Protein AF-0000000082945437 (afdb_homodimer)

Nearest PDB structures (foldseek):
  6x68-assembly1_C  TM=7.299E-01  e=4.171E-22  Trichoplusia ni
  6x68-assembly1_C  TM=7.297E-01  e=5.276E-23  Trichoplusia ni

Radius of gyration: 34.47 Å; Cα contacts (8 Å, |Δi|>4): 2064; chains: 2; bounding box: 92×103×80 Å

pLDDT: mean 73.3, std 26.73, range [16.78, 98.62]

Foldseek 3Di:
DDCPPPCPPVLVVCVVPDPQLFFLDDADPLQPVVQPPDDDPVLLVVQQPPCPVPPPPPPQPQFPDPPPPDDPDPDDDDDDPDPPPPPPDDDPDPCPDDDPPPPPCPVCPVPVLVPDFQDDDDDWDKDQDFDDFDPLLDFQDDQDWDPVLLPQAALQSLLCLLVPQVQLVLQQVQLQLQQCVVPVVDGDGDDSLRVLLLLLLLLVCLLQPDNHQQCLCPDPRHDPLNVLQDDSVSSVSCVSSGWRAHPVPADDPPDPPHDPCRGCVVVQVSSLVSLLSRGADLFKEKDKDFLADSADDSQWAACPVDSRGIGWIKIFIFWLLLQTNHIDTDDVCQQPPVLDDPSDDPPDSLQSVVVSRCVSPQFQRNREYEYEQSHDAPSSQVVCVSRNYWYKYWHDPVRRHPDPDDDQVVVCPDDAQDKGKMWTADPNFIKMWMWHGHVHIIIMITRRFTFPPWDWDWDQDPVVRHTDTHIHGPSSNVNSSINCNNVVNNVQCSSRASNHDHNDRVVSVVSVSSSSSLVNSVSSSQVSCVVVVHHDDDDSSRSSNLNSSLSSLADASCPPPPDDDPPPPQDADPPPDDDVPPPPANRLNSLQNPYQQDWDFHNDWDAAPQPPGRDTGRTAGPSRRGGHDPDPVGRRSCVRHHD/DDCPPPCPPVLVVCVVPPPQLFFLDDADPLQPVVQPPDDDPVLLVVQQPPCPVPPPPPPQPLPADPPPPDPPPPPDDDDDPDDDPPDPDDPPDDCPDDDPPPPPCPVCPVPVCPPDFQDDDDDWDKDQDFDDFDPLLDFQDDQDWDPVLLPQAALQSLLCLLVPQVQLVLQQVQLQLQQCVVPVVDGDGDDSLRVLLLLLLLLVCLLQPDNHQQCLCPDPRHDPLNVLQDDSVSSVSCVSSGWRAHPVPADDPPDPPHDPCRGCVVVQVSSLVSLLSRGADLFKEKDKDFLADSADDSQWAACPVDSRGIGWIKIFIFWLLLQTNHIDTDDVCQQPPVLDDPSDDPPDSLQSVVVSRCVSPQFQRSREYEYEQSHDAPSSQVVCVSRNYKYKYWHDPVRNHPDPDDDQVVVCPDDAQDKGKMWTADPNFIKMWMWHGHVHIIIMITRRFTQPPWDWDWDQDPVVRHTDTHIHGPSSNVNSSINCNNVVNNVQCSSRQSNHDHNNRVVSVVSVSSSSSLVNSVSSSQVSCVVVVHHDDDDSSRSSNLNSSLSSLADASCPPPPDDDPPPPQDADPPDDDDPPPQPANRLNNLQNPYQQDWDFANDWDAAPQPPGRDTGRTAGPSRRGDHDPDPVGRRSCVRHHD

Structure (mmCIF, N/CA/C/O backbone):
data_AF-0000000082945437-model_v1
#
loop_
_entity.id
_entity.type
_entity.pdbx_description
1 polymer 'PiggyBac transposable element-derived protein domain-containing protein'
#
loop_
_atom_site.group_PDB
_atom_site.id
_atom_site.type_symbol
_atom_site.label_atom_id
_atom_site.label_alt_id
_atom_site.label_comp_id
_atom_site.label_asym_id
_atom_site.label_entity_id
_atom_site.label_seq_id
_atom_site.pdbx_PDB_ins_code
_atom_site.Cartn_x
_atom_site.Cartn_y
_atom_site.Cartn_z
_atom_site.occupancy
_atom_site.B_iso_or_equiv
_atom_site.auth_seq_id
_atom_site.auth_comp_id
_atom_site.auth_asym_id
_atom_site.auth_atom_id
_atom_site.pdbx_PDB_model_num
ATOM 1 N N . MET A 1 1 ? -3.572 21.266 -30.578 1 18.2 1 MET A N 1
ATOM 2 C CA . MET A 1 1 ? -4.895 20.953 -30.031 1 18.2 1 MET A CA 1
ATOM 3 C C . MET A 1 1 ? -4.828 19.766 -29.078 1 18.2 1 MET A C 1
ATOM 5 O O . MET A 1 1 ? -5.105 18.641 -29.484 1 18.2 1 MET A O 1
ATOM 9 N N . SER A 1 2 ? -3.854 19.719 -28.25 1 19.28 2 SER A N 1
ATOM 10 C CA . SER A 1 2 ? -3.088 18.594 -27.719 1 19.28 2 SER A CA 1
ATOM 11 C C . SER A 1 2 ? -3.893 17.828 -26.672 1 19.28 2 SER A C 1
ATOM 13 O O . SER A 1 2 ? -4.531 18.422 -25.797 1 19.28 2 SER A O 1
ATOM 15 N N . ASN A 1 3 ? -4.363 16.578 -26.984 1 20.12 3 ASN A N 1
ATOM 16 C CA . ASN A 1 3 ? -5.316 15.555 -26.594 1 20.12 3 ASN A CA 1
ATOM 17 C C . ASN A 1 3 ? -5.035 15.047 -25.172 1 20.12 3 ASN A C 1
ATOM 19 O O . ASN A 1 3 ? -4.273 14.102 -24.984 1 20.12 3 ASN A O 1
ATOM 23 N N . HIS A 1 4 ? -4.801 15.984 -24.266 1 25.34 4 HIS A N 1
ATOM 24 C CA . HIS A 1 4 ? -4.508 15.641 -22.875 1 25.34 4 HIS A CA 1
ATOM 25 C C . HIS A 1 4 ? -5.617 14.773 -22.281 1 25.34 4 HIS A C 1
ATOM 27 O O . HIS A 1 4 ? -6.699 15.273 -21.969 1 25.34 4 HIS A O 1
ATOM 33 N N . LYS A 1 5 ? -5.645 13.555 -22.734 1 27.88 5 LYS A N 1
ATOM 34 C CA . LYS A 1 5 ? -6.562 12.477 -22.375 1 27.88 5 LYS A CA 1
ATOM 35 C C . LYS A 1 5 ? -6.77 12.422 -20.859 1 27.88 5 LYS A C 1
ATOM 37 O O . LYS A 1 5 ? -5.805 12.281 -20.094 1 27.88 5 LYS A O 1
ATOM 42 N N . GLY A 1 6 ? -7.77 13.148 -20.406 1 27.8 6 GLY A N 1
ATOM 43 C CA . GLY A 1 6 ? -8.305 13.422 -19.094 1 27.8 6 GLY A CA 1
ATOM 44 C C . GLY A 1 6 ? -8.445 12.172 -18.234 1 27.8 6 GLY A C 1
ATOM 45 O O . GLY A 1 6 ? -9.102 11.211 -18.641 1 27.8 6 GLY A O 1
ATOM 46 N N . LEU A 1 7 ? -7.43 11.734 -17.594 1 29.73 7 LEU A N 1
ATOM 47 C CA . LEU A 1 7 ? -7.598 10.648 -16.625 1 29.73 7 LEU A CA 1
ATOM 48 C C . LEU A 1 7 ? -8.93 10.781 -15.891 1 29.73 7 LEU A C 1
ATOM 50 O O . LEU A 1 7 ? -9.375 11.891 -15.602 1 29.73 7 LEU A O 1
ATOM 54 N N . SER A 1 8 ? -9.742 9.883 -16.109 1 28.16 8 SER A N 1
ATOM 55 C CA . SER A 1 8 ? -11.055 9.906 -15.477 1 28.16 8 SER A CA 1
ATOM 56 C C . SER A 1 8 ? -10.953 10.32 -14.016 1 28.16 8 SER A C 1
ATOM 58 O O . SER A 1 8 ? -9.898 10.172 -13.391 1 28.16 8 SER A O 1
ATOM 60 N N . GLU A 1 9 ? -11.789 11.164 -13.539 1 29.2 9 GLU A N 1
ATOM 61 C CA . GLU A 1 9 ? -11.859 11.75 -12.203 1 29.2 9 GLU A CA 1
ATOM 62 C C . GLU A 1 9 ? -11.586 10.703 -11.133 1 29.2 9 GLU A C 1
ATOM 64 O O . GLU A 1 9 ? -10.891 10.969 -10.156 1 29.2 9 GLU A O 1
ATOM 69 N N . GLN A 1 10 ? -12.188 9.539 -11.297 1 30.16 10 GLN A N 1
ATOM 70 C CA . GLN A 1 10 ? -12 8.422 -10.383 1 30.16 10 GLN A CA 1
ATOM 71 C C . GLN A 1 10 ? -10.547 7.949 -10.383 1 30.16 10 GLN A C 1
ATOM 73 O O . GLN A 1 10 ? -9.992 7.648 -9.32 1 30.16 10 GLN A O 1
ATOM 78 N N . GLU A 1 11 ? -10.039 7.832 -11.508 1 32.06 11 GLU A N 1
ATOM 79 C CA . GLU A 1 11 ? -8.641 7.438 -11.648 1 32.06 11 GLU A CA 1
ATOM 80 C C . GLU A 1 11 ? -7.707 8.484 -11.047 1 32.06 11 GLU A C 1
ATOM 82 O O . GLU A 1 11 ? -6.68 8.141 -10.461 1 32.06 11 GLU A O 1
ATOM 87 N N . MET A 1 12 ? -8.102 9.719 -11.234 1 32.12 12 MET A N 1
ATOM 88 C CA . MET A 1 12 ? -7.273 10.789 -10.68 1 32.12 12 MET A CA 1
ATOM 89 C C . MET A 1 12 ? -7.289 10.758 -9.156 1 32.12 12 MET A C 1
ATOM 91 O O . MET A 1 12 ? -6.254 10.945 -8.516 1 32.12 12 MET A O 1
ATOM 95 N N . LEU A 1 13 ? -8.508 10.641 -8.555 1 32.06 13 LEU A N 1
ATOM 96 C CA . LEU A 1 13 ? -8.641 10.594 -7.102 1 32.06 13 LEU A CA 1
ATOM 97 C C . LEU A 1 13 ? -7.906 9.383 -6.535 1 32.06 13 LEU A C 1
ATOM 99 O O . LEU A 1 13 ? -7.207 9.492 -5.527 1 32.06 13 LEU A O 1
ATOM 103 N N . TYR A 1 14 ? -8.211 8.234 -7.086 1 34.09 14 TYR A N 1
ATOM 104 C CA . TYR A 1 14 ? -7.531 7.023 -6.641 1 34.09 14 TYR A CA 1
ATOM 105 C C . TYR A 1 14 ? -6.027 7.125 -6.863 1 34.09 14 TYR A C 1
ATOM 107 O O . TYR A 1 14 ? -5.234 6.648 -6.043 1 34.09 14 TYR A O 1
ATOM 115 N N . ALA A 1 15 ? -5.609 7.703 -7.922 1 35.56 15 ALA A N 1
ATOM 116 C CA . ALA A 1 15 ? -4.195 7.871 -8.234 1 35.56 15 ALA A CA 1
ATOM 117 C C . ALA A 1 15 ? -3.494 8.711 -7.172 1 35.56 15 ALA A C 1
ATOM 119 O O . ALA A 1 15 ? -2.318 8.492 -6.871 1 35.56 15 ALA A O 1
ATOM 120 N N . LEU A 1 16 ? -4.199 9.734 -6.758 1 33.12 16 LEU A N 1
ATOM 121 C CA . LEU A 1 16 ? -3.549 10.625 -5.805 1 33.12 16 LEU A CA 1
ATOM 122 C C . LEU A 1 16 ? -3.287 9.914 -4.484 1 33.12 16 LEU A C 1
ATOM 124 O O . LEU A 1 16 ? -2.316 10.219 -3.789 1 33.12 16 LEU A O 1
ATOM 128 N N . PHE A 1 17 ? -4.281 9.148 -4.078 1 35.25 17 PHE A N 1
ATOM 129 C CA . PHE A 1 17 ? -4.207 8.664 -2.705 1 35.25 17 PHE A CA 1
ATOM 130 C C . PHE A 1 17 ? -3.41 7.367 -2.625 1 35.25 17 PHE A C 1
ATOM 132 O O . PHE A 1 17 ? -3.121 6.875 -1.532 1 35.25 17 PHE A O 1
ATOM 139 N N . GLU A 1 18 ? -3.33 6.688 -3.824 1 39.56 18 GLU A N 1
ATOM 140 C CA . GLU A 1 18 ? -2.689 5.379 -3.711 1 39.56 18 GLU A CA 1
ATOM 141 C C . GLU A 1 18 ? -1.193 5.52 -3.449 1 39.56 18 GLU A C 1
ATOM 143 O O . GLU A 1 18 ? -0.542 6.41 -3.998 1 39.56 18 GLU A O 1
ATOM 148 N N . ILE A 1 19 ? -0.88 5.039 -2.371 1 42.81 19 ILE A N 1
ATOM 149 C CA . ILE A 1 19 ? 0.553 4.855 -2.168 1 42.81 19 ILE A CA 1
ATOM 150 C C . ILE A 1 19 ? 1.207 4.406 -3.471 1 42.81 19 ILE A C 1
ATOM 152 O O . ILE A 1 19 ? 0.728 3.477 -4.125 1 42.81 19 ILE A O 1
ATOM 156 N N . PRO A 1 20 ? 1.979 5.277 -4.008 1 46.09 20 PRO A N 1
ATOM 157 C CA . PRO A 1 20 ? 2.607 4.895 -5.273 1 46.09 20 PRO A CA 1
ATOM 158 C C . PRO A 1 20 ? 3.123 3.457 -5.266 1 46.09 20 PRO A C 1
ATOM 160 O O . PRO A 1 20 ? 3.797 3.045 -4.32 1 46.09 20 PRO A O 1
ATOM 163 N N . VAL A 1 21 ? 2.486 2.584 -6.066 1 48.94 21 VAL A N 1
ATOM 164 C CA . VAL A 1 21 ? 2.893 1.197 -6.266 1 48.94 21 VAL A CA 1
ATOM 165 C C . VAL A 1 21 ? 4.254 1.151 -6.957 1 48.94 21 VAL A C 1
ATOM 167 O O . VAL A 1 21 ? 4.992 0.174 -6.82 1 48.94 21 VAL A O 1
ATOM 170 N N . ASP A 1 22 ? 4.586 2.359 -7.625 1 53.72 22 ASP A N 1
ATOM 171 C CA . ASP A 1 22 ? 5.797 2.312 -8.445 1 53.72 22 ASP A CA 1
ATOM 172 C C . ASP A 1 22 ? 6.746 3.453 -8.086 1 53.72 22 ASP A C 1
ATOM 174 O O . ASP A 1 22 ? 6.445 4.262 -7.203 1 53.72 22 ASP A O 1
ATOM 178 N N . SER A 1 23 ? 7.93 3.398 -8.609 1 57.47 23 SER A N 1
ATOM 179 C CA . SER A 1 23 ? 8.961 4.414 -8.438 1 57.47 23 SER A CA 1
ATOM 180 C C . SER A 1 23 ? 8.484 5.777 -8.93 1 57.47 23 SER A C 1
ATOM 182 O O . SER A 1 23 ? 7.512 5.867 -9.68 1 57.47 23 SER A O 1
ATOM 184 N N . ASP A 1 24 ? 8.992 6.832 -8.445 1 58.97 24 ASP A N 1
ATOM 185 C CA . ASP A 1 24 ? 8.617 8.211 -8.758 1 58.97 24 ASP A CA 1
ATOM 186 C C . ASP A 1 24 ? 9.086 8.594 -10.156 1 58.97 24 ASP A C 1
ATOM 188 O O . ASP A 1 24 ? 8.977 9.758 -10.547 1 58.97 24 ASP A O 1
ATOM 192 N N . ASP A 1 25 ? 9.5 7.656 -10.945 1 64.25 25 ASP A N 1
ATOM 193 C CA . ASP A 1 25 ? 10.016 7.961 -12.273 1 64.25 25 ASP A CA 1
ATOM 194 C C . ASP A 1 25 ? 8.906 8.43 -13.211 1 64.25 25 ASP A C 1
ATOM 196 O O . ASP A 1 25 ? 7.75 8.023 -13.055 1 64.25 25 ASP A O 1
ATOM 200 N N . GLU A 1 26 ? 9.25 9.453 -14.008 1 62 26 GLU A N 1
ATOM 201 C CA . GLU A 1 26 ? 8.336 9.812 -15.086 1 62 26 GLU A CA 1
ATOM 202 C C . GLU A 1 26 ? 8.375 8.789 -16.219 1 62 26 GLU A C 1
ATOM 204 O O . GLU A 1 26 ? 9.367 8.07 -16.375 1 62 26 GLU A O 1
ATOM 209 N N . PHE A 1 27 ? 7.285 8.594 -16.859 1 57.41 27 PHE A N 1
ATOM 210 C CA . PHE A 1 27 ? 7.25 7.648 -17.969 1 57.41 27 PHE A CA 1
ATOM 211 C C . PHE A 1 27 ? 8.156 8.109 -19.094 1 57.41 27 PHE A C 1
ATOM 213 O O . PHE A 1 27 ? 8.258 9.305 -19.375 1 57.41 27 PHE A O 1
ATOM 220 N N . ASP A 1 28 ? 9.016 7.258 -19.594 1 48.38 28 ASP A N 1
ATOM 221 C CA . ASP A 1 28 ? 9.883 7.527 -20.734 1 48.38 28 ASP A CA 1
ATOM 222 C C . ASP A 1 28 ? 9.062 7.797 -21.984 1 48.38 28 ASP A C 1
ATOM 224 O O . ASP A 1 28 ? 8.102 7.074 -22.281 1 48.38 28 ASP A O 1
ATOM 228 N N . GLU A 1 29 ? 9.047 8.992 -22.469 1 46.47 29 GLU A N 1
ATOM 229 C CA . GLU A 1 29 ? 8.367 9.375 -23.703 1 46.47 29 GLU A CA 1
ATOM 230 C C . GLU A 1 29 ? 8.492 8.281 -24.766 1 46.47 29 GLU A C 1
ATOM 232 O O . GLU A 1 29 ? 7.598 8.109 -25.594 1 46.47 29 GLU A O 1
ATOM 237 N N . ASN A 1 30 ? 9.57 7.68 -24.844 1 42.97 30 ASN A N 1
ATOM 238 C CA . ASN A 1 30 ? 9.781 6.691 -25.891 1 42.97 30 ASN A CA 1
ATOM 239 C C . ASN A 1 30 ? 8.898 5.465 -25.703 1 42.97 30 ASN A C 1
ATOM 241 O O . ASN A 1 30 ? 8.836 4.598 -26.578 1 42.97 30 ASN A O 1
ATOM 245 N N . ASP A 1 31 ? 8.359 5.395 -24.656 1 44.91 31 ASP A N 1
ATOM 246 C CA . ASP A 1 31 ? 7.496 4.246 -24.391 1 44.91 31 ASP A CA 1
ATOM 247 C C . ASP A 1 31 ? 6.121 4.426 -25.031 1 44.91 31 ASP A C 1
ATOM 249 O O . ASP A 1 31 ? 5.277 3.533 -24.953 1 44.91 31 ASP A O 1
ATOM 253 N N . PHE A 1 32 ? 5.758 5.539 -25.578 1 42.47 32 PHE A N 1
ATOM 254 C CA . PHE A 1 32 ? 4.453 5.914 -26.109 1 42.47 32 PHE A CA 1
ATOM 255 C C . PHE A 1 32 ? 4.117 5.09 -27.344 1 42.47 32 PHE A C 1
ATOM 257 O O . PHE A 1 32 ? 2.945 4.918 -27.688 1 42.47 32 PHE A O 1
ATOM 264 N N . ASP A 1 33 ? 5.004 4.828 -28.109 1 40.22 33 ASP A N 1
ATOM 265 C CA . ASP A 1 33 ? 4.672 4.32 -29.438 1 40.22 33 ASP A CA 1
ATOM 266 C C . ASP A 1 33 ? 3.781 3.082 -29.344 1 40.22 33 ASP A C 1
ATOM 268 O O . ASP A 1 33 ? 3.074 2.746 -30.297 1 40.22 33 ASP A O 1
ATOM 272 N N . GLU A 1 34 ? 3.895 2.375 -28.344 1 39.06 34 GLU A N 1
ATOM 273 C CA . GLU A 1 34 ? 3.17 1.112 -28.438 1 39.06 34 GLU A CA 1
ATOM 274 C C . GLU A 1 34 ? 1.749 1.245 -27.906 1 39.06 34 GLU A C 1
ATOM 276 O O . GLU A 1 34 ? 0.958 0.302 -27.984 1 39.06 34 GLU A O 1
ATOM 281 N N . LEU A 1 35 ? 1.416 2.297 -27.25 1 38.44 35 LEU A N 1
ATOM 282 C CA . LEU A 1 35 ? 0.095 2.459 -26.656 1 38.44 35 LEU A CA 1
ATOM 283 C C . LEU A 1 35 ? -0.956 2.732 -27.719 1 38.44 35 LEU A C 1
ATOM 285 O O . LEU A 1 35 ? -2.139 2.439 -27.531 1 38.44 35 LEU A O 1
ATOM 289 N N . ASN A 1 36 ? -0.61 3.451 -28.844 1 34.22 36 ASN A N 1
ATOM 290 C CA . ASN A 1 36 ? -1.593 3.967 -29.797 1 34.22 36 ASN A CA 1
ATOM 291 C C . ASN A 1 36 ? -2.354 2.836 -30.484 1 34.22 36 ASN A C 1
ATOM 293 O O . ASN A 1 36 ? -3.291 3.086 -31.234 1 34.22 36 ASN A O 1
ATOM 297 N N . GLU A 1 37 ? -1.746 1.807 -30.641 1 33.59 37 GLU A N 1
ATOM 298 C CA . GLU A 1 37 ? -2.439 0.925 -31.578 1 33.59 37 GLU A CA 1
ATOM 299 C C . GLU A 1 37 ? -3.758 0.428 -30.984 1 33.59 37 GLU A C 1
ATOM 301 O O . GLU A 1 37 ? -4.648 0.001 -31.734 1 33.59 37 GLU A O 1
ATOM 306 N N . PHE A 1 38 ? -3.877 0.092 -29.703 1 33.28 38 PHE A N 1
ATOM 307 C CA . PHE A 1 38 ? -5.07 -0.702 -29.438 1 33.28 38 PHE A CA 1
ATOM 308 C C . PHE A 1 38 ? -6.199 0.177 -28.922 1 33.28 38 PHE A C 1
ATOM 310 O O . PHE A 1 38 ? -7.359 0.001 -29.297 1 33.28 38 PHE A O 1
ATOM 317 N N . VAL A 1 39 ? -6.035 0.709 -27.609 1 32.97 39 VAL A N 1
ATOM 318 C CA . VAL A 1 39 ? -7.281 0.941 -26.875 1 32.97 39 VAL A CA 1
ATOM 319 C C . VAL A 1 39 ? -7.914 2.25 -27.344 1 32.97 39 VAL A C 1
ATOM 321 O O . VAL A 1 39 ? -7.305 3.316 -27.234 1 32.97 39 VAL A O 1
ATOM 324 N N . THR A 1 40 ? -8.648 2.242 -28.406 1 29.36 40 THR A N 1
ATOM 325 C CA . THR A 1 40 ? -9.586 3.355 -28.484 1 29.36 40 THR A CA 1
ATOM 326 C C . THR A 1 40 ? -10.219 3.639 -27.125 1 29.36 40 THR A C 1
ATOM 328 O O . THR A 1 40 ? -10.383 2.729 -26.312 1 29.36 40 THR A O 1
ATOM 331 N N . VAL A 1 41 ? -10.188 4.867 -26.594 1 31.45 41 VAL A N 1
ATOM 332 C CA . VAL A 1 41 ? -10.805 5.41 -25.391 1 31.45 41 VAL A CA 1
ATOM 333 C C . VAL A 1 41 ? -12.148 4.723 -25.141 1 31.45 41 VAL A C 1
ATOM 335 O O . VAL A 1 41 ? -12.594 4.609 -24 1 31.45 41 VAL A O 1
ATOM 338 N N . ASP A 1 42 ? -12.859 4.344 -26.141 1 30.08 42 ASP A N 1
ATOM 339 C CA . ASP A 1 42 ? -14.219 3.801 -26.094 1 30.08 42 ASP A CA 1
ATOM 340 C C . ASP A 1 42 ? -14.234 2.432 -25.422 1 30.08 42 ASP A C 1
ATOM 342 O O . ASP A 1 42 ? -15.203 2.074 -24.75 1 30.08 42 ASP A O 1
ATOM 346 N N . ASP A 1 43 ? -13.227 1.61 -25.688 1 28.72 43 ASP A N 1
ATOM 347 C CA . ASP A 1 43 ? -13.305 0.224 -25.234 1 28.72 43 ASP A CA 1
ATOM 348 C C . ASP A 1 43 ? -12.93 0.105 -23.766 1 28.72 43 ASP A C 1
ATOM 350 O O . ASP A 1 43 ? -13.18 -0.923 -23.141 1 28.72 43 ASP A O 1
ATOM 354 N N . MET A 1 44 ? -12.172 0.896 -23.25 1 29.69 44 MET A N 1
ATOM 355 C CA . MET A 1 44 ? -11.805 0.802 -21.828 1 29.69 44 MET A CA 1
ATOM 356 C C . MET A 1 44 ? -12.984 1.158 -20.938 1 29.69 44 MET A C 1
ATOM 358 O O . MET A 1 44 ? -13.008 0.789 -19.766 1 29.69 44 MET A O 1
ATOM 362 N N . ASP A 1 45 ? -13.891 2.027 -21.375 1 28.39 45 ASP A N 1
ATOM 363 C CA . ASP A 1 45 ? -15.047 2.459 -20.594 1 28.39 45 ASP A CA 1
ATOM 364 C C . ASP A 1 45 ? -16.031 1.307 -20.391 1 28.39 45 ASP A C 1
ATOM 366 O O . ASP A 1 45 ? -16.781 1.304 -19.422 1 28.39 45 ASP A O 1
ATOM 370 N N . GLY A 1 46 ? -16.203 0.414 -21.422 1 28.39 46 GLY A N 1
ATOM 371 C CA . GLY A 1 46 ? -17.125 -0.711 -21.281 1 28.39 46 GLY A CA 1
ATOM 372 C C . GLY A 1 46 ? -16.719 -1.66 -20.156 1 28.39 46 GLY A C 1
ATOM 373 O O . GLY A 1 46 ? -17.562 -2.398 -19.641 1 28.39 46 GLY A O 1
ATOM 374 N N . TYR A 1 47 ? -15.438 -1.944 -20.172 1 28.39 47 TYR A N 1
ATOM 375 C CA . TYR A 1 47 ? -14.984 -3.045 -19.328 1 28.39 47 TYR A CA 1
ATOM 376 C C . TYR A 1 47 ? -15.047 -2.658 -17.859 1 28.39 47 TYR A C 1
ATOM 378 O O . TYR A 1 47 ? -15.055 -3.527 -16.984 1 28.39 47 TYR A O 1
ATOM 386 N N . LEU A 1 48 ? -14.906 -1.436 -17.547 1 29.16 48 LEU A N 1
ATOM 387 C CA . LEU A 1 48 ? -15.016 -1.064 -16.141 1 29.16 48 LEU A CA 1
ATOM 388 C C . LEU A 1 48 ? -16.391 -1.422 -15.586 1 29.16 48 LEU A C 1
ATOM 390 O O . LEU A 1 48 ? -16.562 -1.509 -14.367 1 29.16 48 LEU A O 1
ATOM 394 N N . ASN A 1 49 ? -17.406 -1.353 -16.406 1 25.78 49 ASN A N 1
ATOM 395 C CA . ASN A 1 49 ? -18.781 -1.499 -15.969 1 25.78 49 ASN A CA 1
ATOM 396 C C . ASN A 1 49 ? -19.156 -2.963 -15.75 1 25.78 49 ASN A C 1
ATOM 398 O O . ASN A 1 49 ? -20.297 -3.281 -15.438 1 25.78 49 ASN A O 1
ATOM 402 N N . SER A 1 50 ? -18.453 -3.861 -16.516 1 25.03 50 SER A N 1
ATOM 403 C CA . SER A 1 50 ? -19.172 -5.133 -16.438 1 25.03 50 SER A CA 1
ATOM 404 C C . SER A 1 50 ? -19.203 -5.648 -15 1 25.03 50 SER A C 1
ATOM 406 O O . SER A 1 50 ? -20.25 -6.074 -14.508 1 25.03 50 SER A O 1
ATOM 408 N N . ASN A 1 51 ? -18.094 -6.352 -14.562 1 24.62 51 ASN A N 1
ATOM 409 C CA . ASN A 1 51 ? -18.312 -7.344 -13.516 1 24.62 51 ASN A CA 1
ATOM 410 C C . ASN A 1 51 ? -18.594 -6.688 -12.172 1 24.62 51 ASN A C 1
ATOM 412 O O . ASN A 1 51 ? -17.719 -6.062 -11.578 1 24.62 51 ASN A O 1
ATOM 416 N N . GLU A 1 52 ? -19.688 -6.066 -12.039 1 26.06 52 GLU A N 1
ATOM 417 C CA . GLU A 1 52 ? -20.344 -5.93 -10.734 1 26.06 52 GLU A CA 1
ATOM 418 C C . GLU A 1 52 ? -20.188 -7.207 -9.914 1 26.06 52 GLU A C 1
ATOM 420 O O . GLU A 1 52 ? -21.078 -8.062 -9.938 1 26.06 52 GLU A O 1
ATOM 425 N N . VAL A 1 53 ? -19.094 -7.996 -10.102 1 24.27 53 VAL A N 1
ATOM 426 C CA . VAL A 1 53 ? -19.109 -9.125 -9.18 1 24.27 53 VAL A CA 1
ATOM 427 C C . VAL A 1 53 ? -19.359 -8.633 -7.758 1 24.27 53 VAL A C 1
ATOM 429 O O . VAL A 1 53 ? -18.625 -7.777 -7.25 1 24.27 53 VAL A O 1
ATOM 432 N N . GLU A 1 54 ? -20.578 -8.586 -7.457 1 23.86 54 GLU A N 1
ATOM 433 C CA . GLU A 1 54 ? -20.969 -8.562 -6.051 1 23.86 54 GLU A CA 1
ATOM 434 C C . GLU A 1 54 ? -20.094 -9.477 -5.211 1 23.86 54 GLU A C 1
ATOM 436 O O . GLU A 1 54 ? -20.156 -10.703 -5.328 1 23.86 54 GLU A O 1
ATOM 441 N N . LEU A 1 55 ? -18.812 -9.289 -5.246 1 25.08 55 LEU A N 1
ATOM 442 C CA . LEU A 1 55 ? -18.078 -10.219 -4.395 1 25.08 55 LEU A CA 1
ATOM 443 C C . LEU A 1 55 ? -18.734 -10.336 -3.023 1 25.08 55 LEU A C 1
ATOM 445 O O . LEU A 1 55 ? -19.078 -9.32 -2.4 1 25.08 55 LEU A O 1
ATOM 449 N N . PRO A 1 56 ? -19.453 -11.438 -2.873 1 21.72 56 PRO A N 1
ATOM 450 C CA . PRO A 1 56 ? -19.922 -11.656 -1.505 1 21.72 56 PRO A CA 1
ATOM 451 C C . PRO A 1 56 ? -18.828 -11.422 -0.461 1 21.72 56 PRO A C 1
ATOM 453 O O . PRO A 1 56 ? -17.656 -11.703 -0.711 1 21.72 56 PRO A O 1
ATOM 456 N N . VAL A 1 57 ? -18.844 -10.328 0.155 1 23.19 57 VAL A N 1
ATOM 457 C CA . VAL A 1 57 ? -18.047 -10.078 1.35 1 23.19 57 VAL A CA 1
ATOM 458 C C . VAL A 1 57 ? -17.953 -11.352 2.18 1 23.19 57 VAL A C 1
ATOM 460 O O . VAL A 1 57 ? -18.938 -11.797 2.77 1 23.19 57 VAL A O 1
ATOM 463 N N . ILE A 1 58 ? -17.453 -12.453 1.551 1 21.23 58 ILE A N 1
ATOM 464 C CA . ILE A 1 58 ? -17.234 -13.594 2.432 1 21.23 58 ILE A CA 1
ATOM 465 C C . ILE A 1 58 ? -16.438 -13.156 3.664 1 21.23 58 ILE A C 1
ATOM 467 O O . ILE A 1 58 ? -15.352 -12.586 3.543 1 21.23 58 ILE A O 1
ATOM 471 N N . ASP A 1 59 ? -17.047 -12.891 4.668 1 22.86 59 ASP A N 1
ATOM 472 C CA . ASP A 1 59 ? -16.609 -12.836 6.059 1 22.86 59 ASP A CA 1
ATOM 473 C C . ASP A 1 59 ? -15.703 -14.023 6.391 1 22.86 59 ASP A C 1
ATOM 475 O O . ASP A 1 59 ? -16.188 -15.109 6.707 1 22.86 59 ASP A O 1
ATOM 479 N N . GLU A 1 60 ? -14.805 -14.477 5.488 1 22.38 60 GLU A N 1
ATOM 480 C CA . GLU A 1 60 ? -14.031 -15.703 5.672 1 22.38 60 GLU A CA 1
ATOM 481 C C . GLU A 1 60 ? -13.312 -15.703 7.016 1 22.38 60 GLU A C 1
ATOM 483 O O . GLU A 1 60 ? -12.461 -14.852 7.273 1 22.38 60 GLU A O 1
ATOM 488 N N . ASN A 1 61 ? -13.977 -16.156 8.016 1 22.72 61 ASN A N 1
ATOM 489 C CA . ASN A 1 61 ? -13.594 -16.656 9.344 1 22.72 61 ASN A CA 1
ATOM 490 C C . ASN A 1 61 ? -12.508 -17.719 9.258 1 22.72 61 ASN A C 1
ATOM 492 O O . ASN A 1 61 ? -12.797 -18.906 9.156 1 22.72 61 ASN A O 1
ATOM 496 N N . LEU A 1 62 ? -11.57 -17.688 8.367 1 21.81 62 LEU A N 1
ATOM 497 C CA . LEU A 1 62 ? -10.672 -18.844 8.305 1 21.81 62 LEU A CA 1
ATOM 498 C C . LEU A 1 62 ? -9.977 -19.047 9.648 1 21.81 62 LEU A C 1
ATOM 500 O O . LEU A 1 62 ? -9.383 -18.125 10.195 1 21.81 62 LEU A O 1
ATOM 504 N N . VAL A 1 63 ? -10.414 -20.062 10.359 1 20.66 63 VAL A N 1
ATOM 505 C CA . VAL A 1 63 ? -10.047 -20.734 11.602 1 20.66 63 VAL A CA 1
ATOM 506 C C . VAL A 1 63 ? -8.633 -21.297 11.484 1 20.66 63 VAL A C 1
ATOM 508 O O . VAL A 1 63 ? -8.367 -22.156 10.648 1 20.66 63 VAL A O 1
ATOM 511 N N . PHE A 1 64 ? -7.594 -20.531 11.492 1 22.7 64 PHE A N 1
ATOM 512 C CA . PHE A 1 64 ? -6.262 -21.141 11.461 1 22.7 64 PHE A CA 1
ATOM 513 C C . PHE A 1 64 ? -6.02 -21.984 12.711 1 22.7 64 PHE A C 1
ATOM 515 O O . PHE A 1 64 ? -6.277 -21.531 13.828 1 22.7 64 PHE A O 1
ATOM 522 N N . VAL A 1 65 ? -6.07 -23.391 12.578 1 19.36 65 VAL A N 1
ATOM 523 C CA . VAL A 1 65 ? -5.77 -24.5 13.469 1 19.36 65 VAL A CA 1
ATOM 524 C C . VAL A 1 65 ? -4.328 -24.406 13.953 1 19.36 65 VAL A C 1
ATOM 526 O O . VAL A 1 65 ? -3.402 -24.25 13.148 1 19.36 65 VAL A O 1
ATOM 529 N N . GLU A 1 66 ? -4.035 -24.156 15.172 1 20.84 66 GLU A N 1
ATOM 530 C CA . GLU A 1 66 ? -2.818 -24.188 15.984 1 20.84 66 GLU A CA 1
ATOM 531 C C . GLU A 1 66 ? -2.217 -25.594 16.016 1 20.84 66 GLU A C 1
ATOM 533 O O . GLU A 1 66 ? -2.816 -26.516 16.578 1 20.84 66 GLU A O 1
ATOM 538 N N . SER A 1 67 ? -1.661 -26.266 14.969 1 18.09 67 SER A N 1
ATOM 539 C CA . SER A 1 67 ? -1.042 -27.562 15.234 1 18.09 67 SER A CA 1
ATOM 540 C C . SER A 1 67 ? 0.047 -27.453 16.297 1 18.09 67 SER A C 1
ATOM 542 O O . SER A 1 67 ? 0.963 -26.625 16.172 1 18.09 67 SER A O 1
ATOM 544 N N . LEU A 1 68 ? -0.156 -27.812 17.547 1 19.78 68 LEU A N 1
ATOM 545 C CA . LEU A 1 68 ? 0.588 -28.016 18.781 1 19.78 68 LEU A CA 1
ATOM 546 C C . LEU A 1 68 ? 1.67 -29.078 18.578 1 19.78 68 LEU A C 1
ATOM 548 O O . LEU A 1 68 ? 1.424 -30.266 18.781 1 19.78 68 LEU A O 1
ATOM 552 N N . ASN A 1 69 ? 2.381 -29.375 17.453 1 17.39 69 ASN A N 1
ATOM 553 C CA . ASN A 1 69 ? 3.262 -30.547 17.469 1 17.39 69 ASN A CA 1
ATOM 554 C C . ASN A 1 69 ? 4.34 -30.422 18.547 1 17.39 69 ASN A C 1
ATOM 556 O O . ASN A 1 69 ? 5.074 -29.438 18.578 1 17.39 69 ASN A O 1
ATOM 560 N N . HIS A 1 70 ? 4.148 -31.078 19.688 1 18.25 70 HIS A N 1
ATOM 561 C CA . HIS A 1 70 ? 5.004 -31.438 20.812 1 18.25 70 HIS A CA 1
ATOM 562 C C . HIS A 1 70 ? 6.332 -32 20.344 1 18.25 70 HIS A C 1
ATOM 564 O O . HIS A 1 70 ? 6.434 -32.5 19.219 1 18.25 70 HIS A O 1
ATOM 570 N N . ASN A 1 71 ? 7.402 -31.938 21.203 1 19.19 71 ASN A N 1
ATOM 571 C CA . ASN A 1 71 ? 8.828 -32.188 21.359 1 19.19 71 ASN A CA 1
ATOM 572 C C . ASN A 1 71 ? 9.164 -33.656 21.219 1 19.19 71 ASN A C 1
ATOM 574 O O . ASN A 1 71 ? 10.242 -34.094 21.641 1 19.19 71 ASN A O 1
ATOM 578 N N . ASN A 1 72 ? 8.383 -34.594 20.562 1 17.73 72 ASN A N 1
ATOM 579 C CA . ASN A 1 72 ? 8.898 -35.938 20.906 1 17.73 72 ASN A CA 1
ATOM 580 C C . ASN A 1 72 ? 10.383 -36.062 20.578 1 17.73 72 ASN A C 1
ATOM 582 O O . ASN A 1 72 ? 10.867 -35.438 19.625 1 17.73 72 ASN A O 1
ATOM 586 N N . PRO A 1 73 ? 11.156 -36.812 21.359 1 19.62 73 PRO A N 1
ATOM 587 C CA . PRO A 1 73 ? 12.57 -37.156 21.5 1 19.62 73 PRO A CA 1
ATOM 588 C C . PRO A 1 73 ? 13.102 -37.938 20.281 1 19.62 73 PRO A C 1
ATOM 590 O O . PRO A 1 73 ? 12.453 -38.875 19.812 1 19.62 73 PRO A O 1
ATOM 593 N N . ILE A 1 74 ? 13.727 -37.312 19.344 1 18.67 74 ILE A N 1
ATOM 594 C CA . ILE A 1 74 ? 14.352 -37.969 18.203 1 18.67 74 ILE A CA 1
ATOM 595 C C . ILE A 1 74 ? 15.352 -39 18.688 1 18.67 74 ILE A C 1
ATOM 597 O O . ILE A 1 74 ? 16.422 -38.656 19.188 1 18.67 74 ILE A O 1
ATOM 601 N N . VAL A 1 75 ? 14.906 -40.031 19.281 1 17.28 75 VAL A N 1
ATOM 602 C CA . VAL A 1 75 ? 15.93 -41 19.672 1 17.28 75 VAL A CA 1
ATOM 603 C C . VAL A 1 75 ? 16.734 -41.438 18.453 1 17.28 75 VAL A C 1
ATOM 605 O O . VAL A 1 75 ? 17.953 -41.344 18.453 1 17.28 75 VAL A O 1
ATOM 608 N N . THR A 1 76 ? 16.516 -42.688 17.875 1 17.61 76 THR A N 1
ATOM 609 C CA . THR A 1 76 ? 17.406 -43.844 17.906 1 17.61 76 THR A CA 1
ATOM 610 C C . THR A 1 76 ? 18.281 -43.906 16.656 1 17.61 76 THR A C 1
ATOM 612 O O . THR A 1 76 ? 18 -43.219 15.672 1 17.61 76 THR A O 1
ATOM 615 N N . SER A 1 77 ? 18.953 -45.156 16.188 1 18.33 77 SER A N 1
ATOM 616 C CA . SER A 1 77 ? 20.234 -45.812 15.953 1 18.33 77 SER A CA 1
ATOM 617 C C . SER A 1 77 ? 20.453 -46.062 14.461 1 18.33 77 SER A C 1
ATOM 619 O O . SER A 1 77 ? 21.594 -46.188 14.008 1 18.33 77 SER A O 1
ATOM 621 N N . VAL A 1 78 ? 19.469 -46.156 13.492 1 18.41 78 VAL A N 1
ATOM 622 C CA . VAL A 1 78 ? 19.719 -47.344 12.703 1 18.41 78 VAL A CA 1
ATOM 623 C C . VAL A 1 78 ? 20.844 -47.094 11.703 1 18.41 78 VAL A C 1
ATOM 625 O O . VAL A 1 78 ? 20.969 -45.969 11.188 1 18.41 78 VAL A O 1
ATOM 628 N N . PRO A 1 79 ? 21.766 -48.031 11.234 1 19.88 79 PRO A N 1
ATOM 629 C CA . PRO A 1 79 ? 23.109 -48.219 10.664 1 19.88 79 PRO A CA 1
ATOM 630 C C . PRO A 1 79 ? 23.125 -48.125 9.141 1 19.88 79 PRO A C 1
ATOM 632 O O . PRO A 1 79 ? 24.188 -48.188 8.523 1 19.88 79 PRO A O 1
ATOM 635 N N . HIS A 1 80 ? 22.078 -47.688 8.375 1 17.5 80 HIS A N 1
ATOM 636 C CA . HIS A 1 80 ? 21.969 -48.406 7.102 1 17.5 80 HIS A CA 1
ATOM 637 C C . HIS A 1 80 ? 23.125 -48.062 6.176 1 17.5 80 HIS A C 1
ATOM 639 O O . HIS A 1 80 ? 23.594 -46.906 6.141 1 17.5 80 HIS A O 1
ATOM 645 N N . ASP A 1 81 ? 23.859 -49 5.402 1 19.23 81 ASP A N 1
ATOM 646 C CA . ASP A 1 81 ? 25.031 -49.406 4.629 1 19.23 81 ASP A CA 1
ATOM 647 C C . ASP A 1 81 ? 24.922 -48.938 3.184 1 19.23 81 ASP A C 1
ATOM 649 O O . ASP A 1 81 ? 25.781 -49.25 2.354 1 19.23 81 ASP A O 1
ATOM 653 N N . VAL A 1 82 ? 24.031 -48 2.715 1 18.09 82 VAL A N 1
ATOM 654 C CA . VAL A 1 82 ? 23.656 -48.156 1.312 1 18.09 82 VAL A CA 1
ATOM 655 C C . VAL A 1 82 ? 24.844 -47.75 0.419 1 18.09 82 VAL A C 1
ATOM 657 O O . VAL A 1 82 ? 25.453 -46.719 0.611 1 18.09 82 VAL A O 1
ATOM 660 N N . THR A 1 83 ? 25.375 -48.625 -0.496 1 18.75 83 THR A N 1
ATOM 661 C CA . THR A 1 83 ? 26.484 -48.875 -1.414 1 18.75 83 THR A CA 1
ATOM 662 C C . THR A 1 83 ? 26.297 -48.094 -2.715 1 18.75 83 THR A C 1
ATOM 664 O O . THR A 1 83 ? 27.062 -48.281 -3.658 1 18.75 83 THR A O 1
ATOM 667 N N . ASN A 1 84 ? 25.641 -46.938 -2.863 1 17.05 84 ASN A N 1
ATOM 668 C CA . ASN A 1 84 ? 25.188 -46.594 -4.207 1 17.05 84 ASN A CA 1
ATOM 669 C C . ASN A 1 84 ? 26.375 -46.312 -5.137 1 17.05 84 ASN A C 1
ATOM 671 O O . ASN A 1 84 ? 27.219 -45.469 -4.828 1 17.05 84 ASN A O 1
ATOM 675 N N . ASP A 1 85 ? 26.719 -47.156 -6.133 1 18.72 85 ASP A N 1
ATOM 676 C CA . ASP A 1 85 ? 27.672 -47.312 -7.215 1 18.72 85 ASP A CA 1
ATOM 677 C C . ASP A 1 85 ? 27.406 -46.344 -8.344 1 18.72 85 ASP A C 1
ATOM 679 O O . ASP A 1 85 ? 26.391 -46.469 -9.055 1 18.72 85 ASP A O 1
ATOM 683 N N . VAL A 1 86 ? 27.469 -45.031 -8.266 1 18.73 86 VAL A N 1
ATOM 684 C CA . VAL A 1 86 ? 27.031 -44.031 -9.242 1 18.73 86 VAL A CA 1
ATOM 685 C C . VAL A 1 86 ? 27.922 -44.125 -10.477 1 18.73 86 VAL A C 1
ATOM 687 O O . VAL A 1 86 ? 29.109 -43.812 -10.422 1 18.73 86 VAL A O 1
ATOM 690 N N . LEU A 1 87 ? 27.734 -45.125 -11.352 1 18.23 87 LEU A N 1
ATOM 691 C CA . LEU A 1 87 ? 28.469 -45.281 -12.602 1 18.23 87 LEU A CA 1
ATOM 692 C C . LEU A 1 87 ? 28.203 -44.125 -13.539 1 18.23 87 LEU A C 1
ATOM 694 O O . LEU A 1 87 ? 27.047 -43.812 -13.82 1 18.23 87 LEU A O 1
ATOM 698 N N . LEU A 1 88 ? 29.062 -43.125 -13.781 1 18.33 88 LEU A N 1
ATOM 699 C CA . LEU A 1 88 ? 29.188 -41.812 -14.398 1 18.33 88 LEU A CA 1
ATOM 700 C C . LEU A 1 88 ? 29.062 -41.906 -15.914 1 18.33 88 LEU A C 1
ATOM 702 O O . LEU A 1 88 ? 29.25 -40.906 -16.609 1 18.33 88 LEU A O 1
ATOM 706 N N . SER A 1 89 ? 28.578 -43 -16.578 1 17.02 89 SER A N 1
ATOM 707 C CA . SER A 1 89 ? 29.172 -43.125 -17.891 1 17.02 89 SER A CA 1
ATOM 708 C C . SER A 1 89 ? 28.578 -42.094 -18.875 1 17.02 89 SER A C 1
ATOM 710 O O . SER A 1 89 ? 29.188 -41.781 -19.891 1 17.02 89 SER A O 1
ATOM 712 N N . SER A 1 90 ? 27.266 -41.688 -18.859 1 17.89 90 SER A N 1
ATOM 713 C CA . SER A 1 90 ? 26.578 -41.75 -20.141 1 17.89 90 SER A CA 1
ATOM 714 C C . SER A 1 90 ? 27.016 -40.625 -21.062 1 17.89 90 SER A C 1
ATOM 716 O O . SER A 1 90 ? 27.297 -39.5 -20.609 1 17.89 90 SER A O 1
ATOM 718 N N . THR A 1 91 ? 27.406 -40.781 -22.438 1 18.73 91 THR A N 1
ATOM 719 C CA . THR A 1 91 ? 27.984 -40.219 -23.641 1 18.73 91 THR A CA 1
ATOM 720 C C . THR A 1 91 ? 27 -39.25 -24.328 1 18.73 91 THR A C 1
ATOM 722 O O . THR A 1 91 ? 25.969 -39.688 -24.828 1 18.73 91 THR A O 1
ATOM 725 N N . TYR A 1 92 ? 26.75 -38 -23.891 1 18.2 92 TYR A N 1
ATOM 726 C CA . TYR A 1 92 ? 25.75 -37.062 -24.391 1 18.2 92 TYR A CA 1
ATOM 727 C C . TYR A 1 92 ? 26.094 -36.625 -25.812 1 18.2 92 TYR A C 1
ATOM 729 O O . TYR A 1 92 ? 27.109 -35.938 -26.031 1 18.2 92 TYR A O 1
ATOM 737 N N . THR A 1 93 ? 25.844 -37.438 -26.844 1 18.38 93 THR A N 1
ATOM 738 C CA . THR A 1 93 ? 26.109 -37.094 -28.234 1 18.38 93 THR A CA 1
ATOM 739 C C . THR A 1 93 ? 25.312 -35.875 -28.656 1 18.38 93 THR A C 1
ATOM 741 O O . THR A 1 93 ? 24.109 -35.781 -28.359 1 18.38 93 THR A O 1
ATOM 744 N N . ASN A 1 94 ? 25.922 -34.719 -29.109 1 18.34 94 ASN A N 1
ATOM 745 C CA . ASN A 1 94 ? 25.719 -33.312 -29.406 1 18.34 94 ASN A CA 1
ATOM 746 C C . ASN A 1 94 ? 24.844 -33.125 -30.641 1 18.34 94 ASN A C 1
ATOM 748 O O . ASN A 1 94 ? 24.719 -32 -31.156 1 18.34 94 ASN A O 1
ATOM 752 N N . ASN A 1 95 ? 24.047 -34.062 -31.234 1 18.86 95 ASN A N 1
ATOM 753 C CA . ASN A 1 95 ? 23.734 -33.812 -32.625 1 18.86 95 ASN A CA 1
ATOM 754 C C . ASN A 1 95 ? 22.688 -32.719 -32.812 1 18.86 95 ASN A C 1
ATOM 756 O O . ASN A 1 95 ? 21.531 -32.906 -32.438 1 18.86 95 ASN A O 1
ATOM 760 N N . PHE A 1 96 ? 22.953 -31.391 -32.688 1 19.47 96 PHE A N 1
ATOM 761 C CA . PHE A 1 96 ? 22.031 -30.281 -32.812 1 19.47 96 PHE A CA 1
ATOM 762 C C . PHE A 1 96 ? 21.516 -30.156 -34.25 1 19.47 96 PHE A C 1
ATOM 764 O O . PHE A 1 96 ? 22.078 -29.438 -35.062 1 19.47 96 PHE A O 1
ATOM 771 N N . SER A 1 97 ? 21.203 -31.234 -35 1 18.73 97 SER A N 1
ATOM 772 C CA . SER A 1 97 ? 20.875 -31.047 -36.406 1 18.73 97 SER A CA 1
ATOM 773 C C . SER A 1 97 ? 19.797 -30 -36.594 1 18.73 97 SER A C 1
ATOM 775 O O . SER A 1 97 ? 19.031 -29.719 -35.656 1 18.73 97 SER A O 1
ATOM 777 N N . GLU A 1 98 ? 19.703 -29.281 -37.906 1 20.72 98 GLU A N 1
ATOM 778 C CA . GLU A 1 98 ? 19.312 -28.094 -38.688 1 20.72 98 GLU A CA 1
ATOM 779 C C . GLU A 1 98 ? 17.797 -28 -38.812 1 20.72 98 GLU A C 1
ATOM 781 O O . GLU A 1 98 ? 17.266 -26.938 -39.156 1 20.72 98 GLU A O 1
ATOM 786 N N . ASN A 1 99 ? 17.047 -29.094 -38.906 1 19.66 99 ASN A N 1
ATOM 787 C CA . ASN A 1 99 ? 15.844 -29.031 -39.719 1 19.66 99 ASN A CA 1
ATOM 788 C C . ASN A 1 99 ? 14.797 -28.094 -39.094 1 19.66 99 ASN A C 1
ATOM 790 O O . ASN A 1 99 ? 14.383 -28.281 -37.969 1 19.66 99 ASN A O 1
ATOM 794 N N . THR A 1 100 ? 14.711 -26.828 -39.562 1 22.27 100 THR A N 1
ATOM 795 C CA . THR A 1 100 ? 13.898 -25.641 -39.281 1 22.27 100 THR A CA 1
ATOM 796 C C . THR A 1 100 ? 12.414 -25.969 -39.438 1 22.27 100 THR A C 1
ATOM 79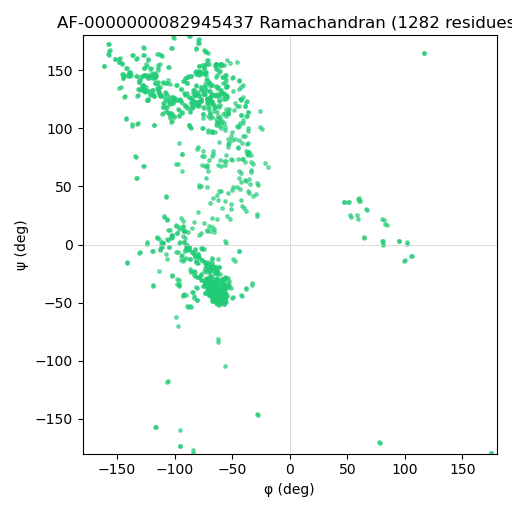8 O O . THR A 1 100 ? 11.562 -25.078 -39.406 1 22.27 100 THR A O 1
ATOM 801 N N . THR A 1 101 ? 12.055 -27.203 -39.719 1 22.08 101 THR A N 1
ATOM 802 C CA . THR A 1 101 ? 10.641 -27.281 -40.062 1 22.08 101 THR A CA 1
ATOM 803 C C . THR A 1 101 ? 9.781 -26.688 -38.938 1 22.08 101 THR A C 1
ATOM 805 O O . THR A 1 101 ? 10.055 -26.922 -37.75 1 22.08 101 THR A O 1
ATOM 808 N N . GLN A 1 102 ? 9.172 -25.531 -39.25 1 24.09 102 GLN A N 1
ATOM 809 C CA . GLN A 1 102 ? 8.25 -24.781 -38.438 1 24.09 102 GLN A CA 1
ATOM 810 C C . GLN A 1 102 ? 7.242 -25.703 -37.75 1 24.09 102 GLN A C 1
ATOM 812 O O . GLN A 1 102 ? 6.418 -26.328 -38.406 1 24.09 102 GLN A O 1
ATOM 817 N N . PRO A 1 103 ? 7.688 -26.625 -36.906 1 24.12 103 PRO A N 1
ATOM 818 C CA . PRO A 1 103 ? 6.66 -27.578 -36.5 1 24.12 103 PRO A CA 1
ATOM 819 C C . PRO A 1 103 ? 5.402 -26.906 -35.938 1 24.12 103 PRO A C 1
ATOM 821 O O . PRO A 1 103 ? 5.496 -26 -35.125 1 24.12 103 PRO A O 1
ATOM 824 N N . THR A 1 104 ? 4.449 -26.531 -36.844 1 25.95 104 THR A N 1
ATOM 825 C CA . THR A 1 104 ? 3.08 -26.328 -36.406 1 25.95 104 THR A CA 1
ATOM 826 C C . THR A 1 104 ? 2.727 -27.297 -35.281 1 25.95 104 THR A C 1
ATOM 828 O O . THR A 1 104 ? 2.748 -28.516 -35.469 1 25.95 104 THR A O 1
ATOM 831 N N . VAL A 1 105 ? 3.281 -27.062 -34.188 1 26.86 105 VAL A N 1
ATOM 832 C CA . VAL A 1 105 ? 3.016 -27.922 -33.062 1 26.86 105 VAL A CA 1
ATOM 833 C C . VAL A 1 105 ? 1.519 -28.203 -32.938 1 26.86 105 VAL A C 1
ATOM 835 O O . VAL A 1 105 ? 0.736 -27.312 -32.594 1 26.86 105 VAL A O 1
ATOM 838 N N . SER A 1 106 ? 0.933 -28.609 -34.125 1 28.06 106 SER A N 1
ATOM 839 C CA . SER A 1 106 ? -0.32 -29.312 -33.875 1 28.06 106 SER A CA 1
ATOM 840 C C . SER A 1 106 ? -0.157 -30.312 -32.719 1 28.06 106 SER A C 1
ATOM 842 O O . SER A 1 106 ? 0.525 -31.328 -32.875 1 28.06 106 SER A O 1
ATOM 844 N N . ILE A 1 107 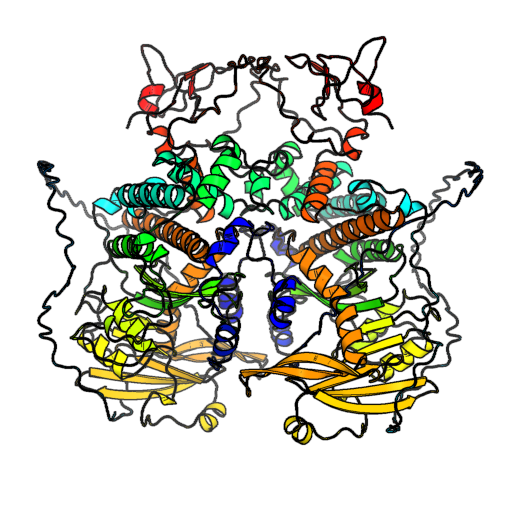? 0.223 -29.891 -31.641 1 29.16 107 ILE A N 1
ATOM 845 C CA . ILE A 1 107 ? 0.103 -30.781 -30.5 1 29.16 107 ILE A CA 1
ATOM 846 C C . ILE A 1 107 ? -1.173 -31.625 -30.625 1 29.16 107 ILE A C 1
ATOM 848 O O . ILE A 1 107 ? -2.268 -31.125 -30.344 1 29.16 107 ILE A O 1
ATOM 852 N N . SER A 1 108 ? -1.413 -32.156 -31.828 1 30.47 108 SER A N 1
ATOM 853 C CA . SER A 1 108 ? -2.4 -33.219 -31.875 1 30.47 108 SER A CA 1
ATOM 854 C C . SER A 1 108 ? -2.053 -34.344 -30.891 1 30.47 108 SER A C 1
ATOM 856 O O . SER A 1 108 ? -1.31 -35.25 -31.219 1 30.47 108 SER A O 1
ATOM 858 N N . GLU A 1 109 ? -1.313 -34.156 -29.828 1 32.22 109 GLU A N 1
ATOM 859 C CA . GLU A 1 109 ? -1.424 -35.344 -29 1 32.22 109 GLU A CA 1
ATOM 860 C C . GLU A 1 109 ? -2.842 -35.938 -29.031 1 32.22 109 GLU A C 1
ATOM 862 O O . GLU A 1 109 ? -3.801 -35.219 -28.688 1 32.22 109 GLU A O 1
ATOM 867 N N . ASN A 1 110 ? -3.17 -36.625 -30.062 1 32.97 110 ASN A N 1
ATOM 868 C CA . ASN A 1 110 ? -4.285 -37.562 -30.078 1 32.97 110 ASN A CA 1
ATOM 869 C C . ASN A 1 110 ? -4.539 -38.156 -28.688 1 32.97 110 ASN A C 1
ATOM 871 O O . ASN A 1 110 ? -3.965 -39.188 -28.344 1 32.97 110 ASN A O 1
ATOM 875 N N . THR A 1 111 ? -4.199 -37.5 -27.656 1 36.91 111 THR A N 1
ATOM 876 C CA . THR A 1 111 ? -4.633 -38.125 -26.406 1 36.91 111 THR A CA 1
ATOM 877 C C . THR A 1 111 ? -6 -38.781 -26.578 1 36.91 111 THR A C 1
ATOM 879 O O . THR A 1 111 ? -6.977 -38.094 -26.922 1 36.91 111 THR A O 1
ATOM 882 N N . ASN A 1 112 ? -6.008 -39.906 -27.156 1 37.75 112 ASN A N 1
ATOM 883 C CA . ASN A 1 112 ? -7.152 -40.812 -27.109 1 37.75 112 ASN A CA 1
ATOM 884 C C . ASN A 1 112 ? -8.047 -40.5 -25.922 1 37.75 112 ASN A C 1
ATOM 886 O O . ASN A 1 112 ? -7.609 -40.594 -24.766 1 37.75 112 ASN A O 1
ATOM 890 N N . CYS A 1 113 ? -8.703 -39.438 -25.969 1 45.81 113 CYS A N 1
ATOM 891 C CA . CYS A 1 113 ? -9.766 -39.156 -25 1 45.81 113 CYS A CA 1
ATOM 892 C C . CYS A 1 113 ? -10.438 -40.469 -24.562 1 45.81 113 CYS A C 1
ATOM 894 O O . CYS A 1 113 ? -11.367 -40.938 -25.234 1 45.81 113 CYS A O 1
ATOM 896 N N . HIS A 1 114 ? -9.695 -41.5 -24.328 1 46 114 HIS A N 1
ATOM 897 C CA . HIS A 1 114 ? -10.391 -42.656 -23.797 1 46 114 HIS A CA 1
ATOM 898 C C . HIS A 1 114 ? -11.383 -42.25 -22.703 1 46 114 HIS A C 1
ATOM 900 O O . HIS A 1 114 ? -11.914 -43.094 -22 1 46 114 HIS A O 1
ATOM 906 N N . GLN A 1 115 ? -11.344 -40.938 -22.359 1 52.38 115 GLN A N 1
ATOM 907 C CA . GLN A 1 115 ? -12.281 -40.625 -21.281 1 52.38 115 GLN A CA 1
ATOM 908 C C . GLN A 1 115 ? -13.711 -40.531 -21.812 1 52.38 115 GLN A C 1
ATOM 910 O O . GLN A 1 115 ? -13.93 -40.156 -22.953 1 52.38 115 GLN A O 1
ATOM 915 N N . LYS A 1 116 ? -14.633 -41.281 -21.297 1 55.31 116 LYS A N 1
ATOM 916 C CA . LYS A 1 116 ? -16.062 -41.219 -21.562 1 55.31 116 LYS A CA 1
ATOM 917 C C . LYS A 1 116 ? -16.516 -39.75 -21.734 1 55.31 116 LYS A C 1
ATOM 919 O O . LYS A 1 116 ? -16.016 -38.875 -21.047 1 55.31 116 LYS A O 1
ATOM 924 N N . PRO A 1 117 ? -17.109 -39.406 -22.828 1 64.25 117 PRO A N 1
ATOM 925 C CA . PRO A 1 117 ? -17.641 -38.062 -23.031 1 64.25 117 PRO A CA 1
ATOM 926 C C . PRO A 1 117 ? -18.375 -37.531 -21.812 1 64.25 117 PRO A C 1
ATOM 928 O O . PRO A 1 117 ? -19.109 -38.281 -21.141 1 64.25 117 PRO A O 1
ATOM 931 N N . PHE A 1 118 ? -17.953 -36.406 -21.375 1 73.62 118 PHE A N 1
ATOM 932 C CA . PHE A 1 118 ? -18.578 -35.781 -20.203 1 73.62 118 PHE A CA 1
ATOM 933 C C . PHE A 1 118 ? -20.031 -35.406 -20.5 1 73.62 118 PHE A C 1
ATOM 935 O O . PHE A 1 118 ? -20.312 -34.781 -21.516 1 73.62 118 PHE A O 1
ATOM 942 N N . THR A 1 119 ? -20.953 -36 -19.766 1 72.69 119 THR A N 1
ATOM 943 C CA . THR A 1 119 ? -22.375 -35.719 -19.922 1 72.69 119 THR A CA 1
ATOM 944 C C . THR A 1 119 ? -22.766 -34.5 -19.078 1 72.69 119 THR A C 1
ATOM 946 O O . THR A 1 119 ? -22.516 -34.469 -17.875 1 72.69 119 THR A O 1
ATOM 949 N N . PRO A 1 120 ? -23.312 -33.469 -19.812 1 78.38 120 PRO A N 1
ATOM 950 C CA . PRO A 1 120 ? -23.766 -32.312 -19.047 1 78.38 120 PRO A CA 1
ATOM 951 C C . PRO A 1 120 ? -24.766 -32.656 -17.953 1 78.38 120 PRO A C 1
ATOM 953 O O . PRO A 1 120 ? -25.594 -33.562 -18.141 1 78.38 120 PRO A O 1
ATOM 956 N N . ILE A 1 121 ? -24.594 -32.125 -16.859 1 78.81 121 ILE A N 1
ATOM 957 C CA . ILE A 1 121 ? -25.438 -32.438 -15.703 1 78.81 121 ILE A CA 1
ATOM 958 C C . ILE A 1 121 ? -26.688 -31.531 -15.727 1 78.81 121 ILE A C 1
ATOM 960 O O . ILE A 1 121 ? -26.578 -30.312 -15.664 1 78.81 121 ILE A O 1
ATOM 964 N N . THR A 1 122 ? -27.812 -32.125 -15.914 1 73.56 122 THR A N 1
ATOM 965 C CA . THR A 1 122 ? -29.047 -31.375 -16.047 1 73.56 122 THR A CA 1
ATOM 966 C C . THR A 1 122 ? -29.781 -31.312 -14.703 1 73.56 122 THR A C 1
ATOM 968 O O . THR A 1 122 ? -30.453 -30.328 -14.398 1 73.56 122 THR A O 1
ATOM 971 N N . SER A 1 123 ? -29.656 -32.406 -13.945 1 80.06 123 SER A N 1
ATOM 972 C CA . SER A 1 123 ? -30.375 -32.406 -12.672 1 80.06 123 SER A CA 1
ATOM 973 C C . SER A 1 123 ? -29.578 -33.125 -11.586 1 80.06 123 SER A C 1
ATOM 975 O O . SER A 1 123 ? -28.797 -34.031 -11.883 1 80.06 123 SER A O 1
ATOM 977 N N . VAL A 1 124 ? -29.703 -32.656 -10.383 1 88.75 124 VAL A N 1
ATOM 978 C CA . VAL A 1 124 ? -29.016 -33.219 -9.242 1 88.75 124 VAL A CA 1
ATOM 979 C C . VAL A 1 124 ? -30.031 -33.594 -8.164 1 88.75 124 VAL A C 1
ATOM 981 O O . VAL A 1 124 ? -30.906 -32.812 -7.82 1 88.75 124 VAL A O 1
ATOM 984 N N . ASN A 1 125 ? -30.016 -34.844 -7.746 1 88.38 125 ASN A N 1
ATOM 985 C CA . ASN A 1 125 ? -30.859 -35.312 -6.652 1 88.38 125 ASN A CA 1
ATOM 986 C C . ASN A 1 125 ? -30.109 -35.312 -5.324 1 88.38 125 ASN A C 1
ATOM 988 O O . ASN A 1 125 ? -29.234 -36.156 -5.098 1 88.38 125 ASN A O 1
ATOM 992 N N . TRP A 1 126 ? -30.5 -34.469 -4.516 1 93.06 126 TRP A N 1
ATOM 993 C CA . TRP A 1 126 ? -29.828 -34.281 -3.234 1 93.06 126 TRP A CA 1
ATOM 994 C C . TRP A 1 126 ? -30.469 -35.156 -2.154 1 93.06 126 TRP A C 1
ATOM 996 O O . TRP A 1 126 ? -31.688 -35.312 -2.146 1 93.06 126 TRP A O 1
ATOM 1006 N N . THR A 1 127 ? -29.672 -35.719 -1.289 1 91.12 127 THR A N 1
ATOM 1007 C CA . THR A 1 127 ? -30.125 -36.469 -0.124 1 91.12 127 THR A CA 1
ATOM 1008 C C . THR A 1 127 ? -29.547 -35.875 1.159 1 91.12 127 THR A C 1
ATOM 1010 O O . THR A 1 127 ? -28.516 -35.188 1.126 1 91.12 127 THR A O 1
ATOM 1013 N N . ASN A 1 128 ? -30.156 -36.125 2.283 1 88.19 128 ASN A N 1
ATOM 1014 C CA . ASN A 1 128 ? -29.688 -35.625 3.564 1 88.19 128 ASN A CA 1
ATOM 1015 C C . ASN A 1 128 ? -28.766 -36.594 4.277 1 88.19 128 ASN A C 1
ATOM 1017 O O . ASN A 1 128 ? -28.516 -36.469 5.473 1 88.19 128 ASN A O 1
ATOM 1021 N N . ILE A 1 129 ? -28.234 -37.469 3.521 1 85.94 129 ILE A N 1
ATOM 1022 C CA . ILE A 1 129 ? -27.328 -38.469 4.109 1 85.94 129 ILE A CA 1
ATOM 1023 C C . ILE A 1 129 ? -25.938 -37.844 4.281 1 85.94 129 ILE A C 1
ATOM 1025 O O . ILE A 1 129 ? -25.422 -37.219 3.361 1 85.94 129 ILE A O 1
ATOM 1029 N N . PRO A 1 130 ? -25.453 -38 5.465 1 88.06 130 PRO A N 1
ATOM 1030 C CA . PRO A 1 130 ? -24.125 -37.469 5.691 1 88.06 130 PRO A CA 1
ATOM 1031 C C . PRO A 1 130 ? -23.078 -38.062 4.75 1 88.06 130 PRO A C 1
ATOM 1033 O O . PRO A 1 130 ? -23.172 -39.219 4.367 1 88.06 130 PRO A O 1
ATOM 1036 N N . PHE A 1 131 ? -22.188 -37.281 4.371 1 89.06 131 PHE A N 1
ATOM 1037 C CA . PHE A 1 131 ? -21.125 -37.656 3.457 1 89.06 131 PHE A CA 1
ATOM 1038 C C . PHE A 1 131 ? -20.141 -38.594 4.145 1 89.06 131 PHE A C 1
ATOM 1040 O O . PHE A 1 131 ? -19.672 -38.312 5.254 1 89.06 131 PHE A O 1
ATOM 1047 N N . GLU A 1 132 ? -19.906 -39.75 3.646 1 80.31 132 GLU A N 1
ATOM 1048 C CA . GLU A 1 132 ? -18.969 -40.719 4.207 1 80.31 132 GLU A CA 1
ATOM 1049 C C . GLU A 1 132 ? -17.594 -40.594 3.564 1 80.31 132 GLU A C 1
ATOM 1051 O O . GLU A 1 132 ? -17.469 -40.562 2.338 1 80.31 132 GLU A O 1
ATOM 1056 N N . HIS A 1 133 ? -16.641 -40.344 4.465 1 73.75 133 HIS A N 1
ATOM 1057 C CA . HIS A 1 133 ? -15.273 -40.25 3.973 1 73.75 133 HIS A CA 1
ATOM 1058 C C . HIS A 1 133 ? -14.797 -41.562 3.383 1 73.75 133 HIS A C 1
ATOM 1060 O O . HIS A 1 133 ? -15.023 -42.625 3.965 1 73.75 133 HIS A O 1
ATOM 1066 N N . SER A 1 134 ? -14.586 -41.5 2.141 1 66.31 134 SER A N 1
ATOM 1067 C CA . SER A 1 134 ? -14.062 -42.719 1.535 1 66.31 134 SER A CA 1
ATOM 1068 C C . SER A 1 134 ? -12.547 -42.812 1.665 1 66.31 134 SER A C 1
ATOM 1070 O O . SER A 1 134 ? -11.852 -41.812 1.518 1 66.31 134 SER A O 1
ATOM 1072 N N . THR A 1 135 ? -11.977 -43.875 2.219 1 65.62 135 THR A N 1
ATOM 1073 C CA . THR A 1 135 ? -10.547 -44.156 2.26 1 65.62 135 THR A CA 1
ATOM 1074 C C . THR A 1 135 ? -9.922 -44 0.878 1 65.62 135 THR A C 1
ATOM 1076 O O . THR A 1 135 ? -8.703 -43.875 0.755 1 65.62 135 THR A O 1
ATOM 1079 N N . SER A 1 136 ? -10.688 -43.906 -0.157 1 71.12 136 SER A N 1
ATOM 1080 C CA . SER A 1 136 ? -10.203 -43.844 -1.533 1 71.12 136 SER A CA 1
ATOM 1081 C C . SER A 1 136 ? -9.633 -42.469 -1.865 1 71.12 136 SER A C 1
ATOM 1083 O O . SER A 1 136 ? -8.969 -42.312 -2.887 1 71.12 136 SER A O 1
ATOM 1085 N N . SER A 1 137 ? -9.703 -41.562 -1.003 1 81.12 137 SER A N 1
ATOM 1086 C CA . SER A 1 137 ? -9.266 -40.219 -1.308 1 81.12 137 SER A CA 1
ATOM 1087 C C . SER A 1 137 ? -7.859 -39.938 -0.783 1 81.12 137 SER A C 1
ATOM 1089 O O . SER A 1 137 ? -7.41 -38.812 -0.731 1 81.12 137 SER A O 1
ATOM 1091 N N . GLN A 1 138 ? -7.203 -41 -0.48 1 88.06 138 GLN A N 1
ATOM 1092 C CA . GLN A 1 138 ? -5.832 -40.875 0.005 1 88.06 138 GLN A CA 1
ATOM 1093 C C . GLN A 1 138 ? -4.887 -40.469 -1.124 1 88.06 138 GLN A C 1
ATOM 1095 O O . GLN A 1 138 ? -5.012 -40.969 -2.248 1 88.06 138 GLN A O 1
ATOM 1100 N N . PHE A 1 139 ? -4 -39.688 -0.822 1 92.06 139 PHE A N 1
ATOM 1101 C CA . PHE A 1 139 ? -3.035 -39.188 -1.794 1 92.06 139 PHE A CA 1
ATOM 1102 C C . PHE A 1 139 ? -2.096 -40.281 -2.246 1 92.06 139 PHE A C 1
ATOM 1104 O O . PHE A 1 139 ? -1.475 -40.969 -1.42 1 92.06 139 PHE A O 1
ATOM 1111 N N . LEU A 1 140 ? -1.999 -40.469 -3.557 1 90.94 140 LEU A N 1
ATOM 1112 C CA . LEU A 1 140 ? -1.208 -41.562 -4.125 1 90.94 140 LEU A CA 1
ATOM 1113 C C . LEU A 1 140 ? 0.003 -41 -4.875 1 90.94 140 LEU A C 1
ATOM 1115 O O . LEU A 1 140 ? 0.845 -41.781 -5.344 1 90.94 140 LEU A O 1
ATOM 1119 N N . GLY A 1 141 ? 0.111 -39.719 -4.98 1 90.62 141 GLY A N 1
ATOM 1120 C CA . GLY A 1 141 ? 1.221 -39.125 -5.699 1 90.62 141 GLY A CA 1
ATOM 1121 C C . GLY A 1 141 ? 2.471 -38.969 -4.852 1 90.62 141 GLY A C 1
ATOM 1122 O O . GLY A 1 141 ? 2.561 -39.531 -3.766 1 90.62 141 GLY A O 1
ATOM 1123 N N . SER A 1 142 ? 3.537 -38.344 -5.457 1 91.62 142 SER A N 1
ATOM 1124 C CA . SER A 1 142 ? 4.789 -38.125 -4.75 1 91.62 142 SER A CA 1
ATOM 1125 C C . SER A 1 142 ? 5.203 -36.656 -4.828 1 91.62 142 SER A C 1
ATOM 1127 O O . SER A 1 142 ? 5.082 -36.031 -5.883 1 91.62 142 SER A O 1
ATOM 1129 N N . GLU A 1 143 ? 5.605 -36.188 -3.713 1 92.62 143 GLU A N 1
ATOM 1130 C CA . GLU A 1 143 ? 6.094 -34.812 -3.648 1 92.62 143 GLU A CA 1
ATOM 1131 C C . GLU A 1 143 ? 7.617 -34.75 -3.6 1 92.62 143 GLU A C 1
ATOM 1133 O O . GLU A 1 143 ? 8.203 -33.688 -3.395 1 92.62 143 GLU A O 1
ATOM 1138 N N . GLU A 1 144 ? 8.25 -35.844 -3.779 1 93.31 144 GLU A N 1
ATOM 1139 C CA . GLU A 1 144 ? 9.703 -35.938 -3.668 1 93.31 144 GLU A CA 1
ATOM 1140 C C . GLU A 1 144 ? 10.383 -35.219 -4.836 1 93.31 144 GLU A C 1
ATOM 1142 O O . GLU A 1 144 ? 9.953 -35.375 -5.984 1 93.31 144 GLU A O 1
ATOM 1147 N N . LEU A 1 145 ? 11.43 -34.531 -4.477 1 95.5 145 LEU A N 1
ATOM 1148 C CA . LEU A 1 145 ? 12.164 -33.781 -5.488 1 95.5 145 LEU A CA 1
ATOM 1149 C C . LEU A 1 145 ? 13.109 -34.688 -6.266 1 95.5 145 LEU A C 1
ATOM 1151 O O . LEU A 1 145 ? 13.617 -35.656 -5.727 1 95.5 145 LEU A O 1
ATOM 1155 N N . THR A 1 146 ? 13.305 -34.375 -7.535 1 94.31 146 THR A N 1
ATOM 1156 C CA . THR A 1 146 ? 14.219 -35.156 -8.383 1 94.31 146 THR A CA 1
ATOM 1157 C C . THR A 1 146 ? 15.672 -34.875 -8.008 1 94.31 146 THR A C 1
ATOM 1159 O O . THR A 1 146 ? 15.969 -33.875 -7.363 1 94.31 146 THR A O 1
ATOM 1162 N N . ALA A 1 147 ? 16.578 -35.656 -8.445 1 92.31 147 ALA A N 1
ATOM 1163 C CA . ALA A 1 147 ? 18 -35.562 -8.109 1 92.31 147 ALA A CA 1
ATOM 1164 C C . ALA A 1 147 ? 18.609 -34.281 -8.68 1 92.31 147 ALA A C 1
ATOM 1166 O O . ALA A 1 147 ? 19.453 -33.656 -8.047 1 92.31 147 ALA A O 1
ATOM 1167 N N . ASP A 1 148 ? 18.188 -33.906 -9.82 1 92.81 148 ASP A N 1
ATOM 1168 C CA . ASP A 1 148 ? 18.703 -32.719 -10.461 1 92.81 148 ASP A CA 1
ATOM 1169 C C . ASP A 1 148 ? 18.375 -31.469 -9.633 1 92.81 148 ASP A C 1
ATOM 1171 O O . ASP A 1 148 ? 19.188 -30.531 -9.562 1 92.81 148 ASP A O 1
ATOM 1175 N N . ILE A 1 149 ? 17.266 -31.484 -9.016 1 95.62 149 ILE A N 1
ATOM 1176 C CA . ILE A 1 149 ? 16.812 -30.344 -8.211 1 95.62 149 ILE A CA 1
ATOM 1177 C C . ILE A 1 149 ? 17.5 -30.391 -6.844 1 95.62 149 ILE A C 1
ATOM 1179 O O . ILE A 1 149 ? 17.922 -29.344 -6.324 1 95.62 149 ILE A O 1
ATOM 1183 N N . LEU A 1 150 ? 17.688 -31.594 -6.305 1 94.12 150 LEU A N 1
ATOM 1184 C CA . LEU A 1 150 ? 18.266 -31.75 -4.973 1 94.12 150 LEU A CA 1
ATOM 1185 C C . LEU A 1 150 ? 19.719 -31.297 -4.953 1 94.12 150 LEU A C 1
ATOM 1187 O O . LEU A 1 150 ? 20.234 -30.922 -3.898 1 94.12 150 LEU A O 1
ATOM 1191 N N . ASN A 1 151 ? 20.344 -31.219 -6.102 1 92.62 151 ASN A N 1
ATOM 1192 C CA . ASN A 1 151 ? 21.75 -30.875 -6.176 1 92.62 151 ASN A CA 1
ATOM 1193 C C . ASN A 1 151 ? 21.953 -29.375 -6.293 1 92.62 151 ASN A C 1
ATOM 1195 O O . ASN A 1 151 ? 23.094 -28.891 -6.246 1 92.62 151 ASN A O 1
ATOM 1199 N N . LEU A 1 152 ? 20.891 -28.672 -6.367 1 92.88 152 LEU A N 1
ATOM 1200 C CA . LEU A 1 152 ? 21 -27.203 -6.418 1 92.88 152 LEU A CA 1
ATOM 1201 C C . LEU A 1 152 ? 21.25 -26.641 -5.027 1 92.88 152 LEU A C 1
ATOM 1203 O O . LEU A 1 152 ? 20.469 -26.906 -4.102 1 92.88 152 LEU A O 1
ATOM 1207 N N . ASP A 1 153 ? 22.25 -25.812 -4.809 1 87.38 153 ASP A N 1
ATOM 1208 C CA . ASP A 1 153 ? 22.641 -25.406 -3.457 1 87.38 153 ASP A CA 1
ATOM 1209 C C . ASP A 1 153 ? 22.5 -23.891 -3.27 1 87.38 153 ASP A C 1
ATOM 1211 O O . ASP A 1 153 ? 22.156 -23.438 -2.184 1 87.38 153 ASP A O 1
ATOM 1215 N N . SER A 1 154 ? 22.781 -23.125 -4.32 1 91.31 154 SER A N 1
ATOM 1216 C CA . SER A 1 154 ? 22.797 -21.672 -4.164 1 91.31 154 SER A CA 1
ATOM 1217 C C . SER A 1 154 ? 21.562 -21.031 -4.797 1 91.31 154 SER A C 1
ATOM 1219 O O . SER A 1 154 ? 20.969 -21.594 -5.719 1 91.31 154 SER A O 1
ATOM 1221 N N . PRO A 1 155 ? 21.188 -19.875 -4.258 1 95 155 PRO A N 1
ATOM 1222 C CA . PRO A 1 155 ? 20.062 -19.156 -4.855 1 95 155 PRO A CA 1
ATOM 1223 C C . PRO A 1 155 ? 20.234 -18.938 -6.359 1 95 155 PRO A C 1
ATOM 1225 O O . PRO A 1 155 ? 19.266 -19.047 -7.113 1 95 155 PRO A O 1
ATOM 1228 N N . TYR A 1 156 ? 21.422 -18.703 -6.777 1 95.31 156 TYR A N 1
ATOM 1229 C CA . TYR A 1 156 ? 21.688 -18.5 -8.195 1 95.31 156 TYR A CA 1
ATOM 1230 C C . TYR A 1 156 ? 21.406 -19.766 -9 1 95.31 156 TYR A C 1
ATOM 1232 O O . TYR A 1 156 ? 20.797 -19.719 -10.062 1 95.31 156 TYR A O 1
ATOM 1240 N N . GLN A 1 157 ? 21.891 -20.906 -8.508 1 95.44 157 GLN A N 1
ATOM 1241 C CA . GLN A 1 157 ? 21.672 -22.172 -9.203 1 95.44 157 GLN A CA 1
ATOM 1242 C C . GLN A 1 157 ? 20.172 -22.484 -9.32 1 95.44 157 GLN A C 1
ATOM 1244 O O . GLN A 1 157 ? 19.703 -22.938 -10.367 1 95.44 157 GLN A O 1
ATOM 1249 N N . ILE A 1 158 ? 19.5 -22.266 -8.25 1 97.31 158 ILE A N 1
ATOM 1250 C CA . ILE A 1 158 ? 18.062 -22.562 -8.242 1 97.31 158 ILE A CA 1
ATOM 1251 C C . ILE A 1 158 ? 17.328 -21.625 -9.195 1 97.31 158 ILE A C 1
ATOM 1253 O O . ILE A 1 158 ? 16.469 -22.062 -9.969 1 97.31 158 ILE A O 1
ATOM 1257 N N . PHE A 1 159 ? 17.703 -20.359 -9.109 1 98.06 159 PHE A N 1
ATOM 1258 C CA . PHE A 1 159 ? 17.094 -19.391 -10.023 1 98.06 159 PHE A CA 1
ATOM 1259 C C . PHE A 1 159 ? 17.391 -19.766 -11.469 1 98.06 159 PHE A C 1
ATOM 1261 O O . PHE A 1 159 ? 16.516 -19.688 -12.328 1 98.06 159 PHE A O 1
ATOM 1268 N N . SER A 1 160 ? 18.562 -20.172 -11.727 1 96.19 160 SER A N 1
ATOM 1269 C CA . SER A 1 160 ? 19 -20.516 -13.078 1 96.19 160 SER A CA 1
ATOM 1270 C C . SER A 1 160 ? 18.328 -21.797 -13.562 1 96.19 160 SER A C 1
ATOM 1272 O O . SER A 1 160 ? 18.266 -22.047 -14.773 1 96.19 160 SER A O 1
ATOM 1274 N N . TYR A 1 161 ? 17.891 -22.578 -12.625 1 96.94 161 TYR A N 1
ATOM 1275 C CA . TYR A 1 161 ? 17.109 -23.75 -13.008 1 96.94 161 TYR A CA 1
ATOM 1276 C C . TYR A 1 161 ? 15.836 -23.344 -13.75 1 96.94 161 TYR A C 1
ATOM 1278 O O . TYR A 1 161 ? 15.43 -24 -14.703 1 96.94 161 TYR A O 1
ATOM 1286 N N . PHE A 1 162 ? 15.211 -22.297 -13.312 1 97.75 162 PHE A N 1
ATOM 1287 C CA . PHE A 1 162 ? 13.992 -21.797 -13.938 1 97.75 162 PHE A CA 1
ATOM 1288 C C . PHE A 1 162 ? 14.32 -20.859 -15.094 1 97.75 162 PHE A C 1
ATOM 1290 O O . PHE A 1 162 ? 13.742 -20.969 -16.172 1 97.75 162 PHE A O 1
ATOM 1297 N N . PHE A 1 163 ? 15.117 -19.891 -14.742 1 96.69 163 PHE A N 1
ATOM 1298 C CA . PHE A 1 163 ? 15.547 -18.906 -15.734 1 96.69 163 PHE A CA 1
ATOM 1299 C C . PHE A 1 163 ? 16.875 -19.312 -16.359 1 96.69 163 PHE A C 1
ATOM 1301 O O . PHE A 1 163 ? 17.922 -18.734 -16.047 1 96.69 163 PHE A O 1
ATOM 1308 N N . ASP A 1 164 ? 16.875 -20.234 -17.266 1 94.44 164 ASP A N 1
ATOM 1309 C CA . ASP A 1 164 ? 18.094 -20.906 -17.734 1 94.44 164 ASP A CA 1
ATOM 1310 C C . ASP A 1 164 ? 18.734 -20.109 -18.875 1 94.44 164 ASP A C 1
ATOM 1312 O O . ASP A 1 164 ? 18.219 -19.062 -19.281 1 94.44 164 ASP A O 1
ATOM 1316 N N . ASN A 1 165 ? 19.828 -20.562 -19.391 1 94.12 165 ASN A N 1
ATOM 1317 C CA . ASN A 1 165 ? 20.625 -19.844 -20.375 1 94.12 165 ASN A CA 1
ATOM 1318 C C . ASN A 1 165 ? 19.922 -19.812 -21.734 1 94.12 165 ASN A C 1
ATOM 1320 O O . ASN A 1 165 ? 20.078 -18.859 -22.5 1 94.12 165 ASN A O 1
ATOM 1324 N N . ASP A 1 166 ? 19.156 -20.844 -22 1 95.31 166 ASP A N 1
ATOM 1325 C CA . ASP A 1 166 ? 18.438 -20.859 -23.266 1 95.31 166 ASP A CA 1
ATOM 1326 C C . ASP A 1 166 ? 17.422 -19.719 -23.328 1 95.31 166 ASP A C 1
ATOM 1328 O O . ASP A 1 166 ? 17.297 -19.047 -24.359 1 95.31 166 ASP A O 1
ATOM 1332 N N . LEU A 1 167 ? 16.719 -19.594 -22.25 1 97.25 167 LEU A N 1
ATOM 1333 C CA . LEU A 1 167 ? 15.75 -18.5 -22.172 1 97.25 167 LEU A CA 1
ATOM 1334 C C . LEU A 1 167 ? 16.453 -17.156 -22.297 1 97.25 167 LEU A C 1
ATOM 1336 O O . LEU A 1 167 ? 15.977 -16.25 -23 1 97.25 167 LEU A O 1
ATOM 1340 N N . ILE A 1 168 ? 17.594 -16.969 -21.641 1 97.12 168 ILE A N 1
ATOM 1341 C CA . ILE A 1 168 ? 18.344 -15.719 -21.656 1 97.12 168 ILE A CA 1
ATOM 1342 C C . ILE A 1 168 ? 18.828 -15.43 -23.078 1 97.12 168 ILE A C 1
ATOM 1344 O O . ILE A 1 168 ? 18.734 -14.297 -23.562 1 97.12 168 ILE A O 1
ATOM 1348 N N . ASP A 1 169 ? 19.297 -16.453 -23.734 1 96.19 169 ASP A N 1
ATOM 1349 C CA . ASP A 1 169 ? 19.75 -16.281 -25.109 1 96.19 169 ASP A CA 1
ATOM 1350 C C . ASP A 1 169 ? 18.609 -15.852 -26.016 1 96.19 169 ASP A C 1
ATOM 1352 O O . ASP A 1 169 ? 18.797 -15 -26.891 1 96.19 169 ASP A O 1
ATOM 1356 N N . HIS A 1 170 ? 17.547 -16.484 -25.812 1 97.31 170 HIS A N 1
ATOM 1357 C CA . HIS A 1 170 ? 16.375 -16.125 -26.594 1 97.31 170 HIS A CA 1
ATOM 1358 C C . HIS A 1 170 ? 16.031 -14.648 -26.406 1 97.31 170 HIS A C 1
ATOM 1360 O O . HIS A 1 170 ? 15.758 -13.945 -27.391 1 97.31 170 HIS A O 1
ATOM 1366 N N . ILE A 1 171 ? 16.031 -14.164 -25.203 1 97.75 171 ILE A N 1
ATOM 1367 C CA . ILE A 1 171 ? 15.695 -12.781 -24.891 1 97.75 171 ILE A CA 1
ATOM 1368 C C . ILE A 1 171 ? 16.719 -11.836 -25.516 1 97.75 171 ILE A C 1
ATOM 1370 O O . ILE A 1 171 ? 16.359 -10.797 -26.062 1 97.75 171 ILE A O 1
ATOM 1374 N N . CYS A 1 172 ? 17.969 -12.188 -25.453 1 96.75 172 CYS A N 1
ATOM 1375 C CA . CYS A 1 172 ? 19.016 -11.375 -26.047 1 96.75 172 CYS A CA 1
ATOM 1376 C C . CYS A 1 172 ? 18.828 -11.25 -27.562 1 96.75 172 CYS A C 1
ATOM 1378 O O . CYS A 1 172 ? 18.969 -10.164 -28.125 1 96.75 172 CYS A O 1
ATOM 1380 N N . GLU A 1 173 ? 18.469 -12.336 -28.156 1 95.94 173 GLU A N 1
ATOM 1381 C CA . GLU A 1 173 ? 18.25 -12.344 -29.594 1 95.94 173 GLU A CA 1
ATOM 1382 C C . GLU A 1 173 ? 17.062 -11.469 -29.984 1 95.94 173 GLU A C 1
ATOM 1384 O O . GLU A 1 173 ? 17.141 -10.695 -30.953 1 95.94 173 GLU A O 1
ATOM 1389 N N . GLU A 1 174 ? 15.984 -11.633 -29.297 1 96.44 174 GLU A N 1
ATOM 1390 C CA . GLU A 1 174 ? 14.797 -10.844 -29.594 1 96.44 174 GLU A CA 1
ATOM 1391 C C . GLU A 1 174 ? 15.031 -9.367 -29.312 1 96.44 174 GLU A C 1
ATOM 1393 O O . GLU A 1 174 ? 14.477 -8.5 -30 1 96.44 174 GLU A O 1
ATOM 1398 N N . THR A 1 175 ? 15.805 -9.047 -28.281 1 95.69 175 THR A N 1
ATOM 1399 C CA . THR A 1 175 ? 16.156 -7.66 -27.969 1 95.69 175 THR A CA 1
ATOM 1400 C C . THR A 1 175 ? 16.953 -7.035 -29.109 1 95.69 175 THR A C 1
ATOM 1402 O O . THR A 1 175 ? 16.719 -5.883 -29.484 1 95.69 175 THR A O 1
ATOM 1405 N N . LEU A 1 176 ? 17.875 -7.801 -29.609 1 95 176 LEU A N 1
ATOM 1406 C CA . LEU A 1 176 ? 18.641 -7.336 -30.75 1 95 176 LEU A CA 1
ATOM 1407 C C . LEU A 1 176 ? 17.734 -7.086 -31.953 1 95 176 LEU A C 1
ATOM 1409 O O . LEU A 1 176 ? 17.828 -6.051 -32.625 1 95 176 LEU A O 1
ATOM 1413 N N . LYS A 1 177 ? 16.875 -8.039 -32.281 1 93.94 177 LYS A N 1
ATOM 1414 C CA . LYS A 1 177 ? 15.938 -7.906 -33.406 1 93.94 177 LYS A CA 1
ATOM 1415 C C . LYS A 1 177 ? 15.086 -6.652 -33.25 1 93.94 177 LYS A C 1
ATOM 1417 O O . LYS A 1 177 ? 14.867 -5.926 -34.219 1 93.94 177 LYS A O 1
ATOM 1422 N N . TYR A 1 178 ? 14.625 -6.418 -32.094 1 93.62 178 TYR A N 1
ATOM 1423 C CA . TYR A 1 178 ? 13.781 -5.262 -31.812 1 93.62 178 TYR A CA 1
ATOM 1424 C C . TYR A 1 178 ? 14.555 -3.965 -32 1 93.62 178 TYR A C 1
ATOM 1426 O O . TYR A 1 178 ? 14.023 -2.988 -32.531 1 93.62 178 TYR A O 1
ATOM 1434 N N . SER A 1 179 ? 15.789 -3.941 -31.484 1 92.62 179 SER A N 1
ATOM 1435 C CA . SER A 1 179 ? 16.609 -2.752 -31.656 1 92.62 179 SER A CA 1
ATOM 1436 C C . SER A 1 179 ? 16.828 -2.438 -33.125 1 92.62 179 SER A C 1
ATOM 1438 O O . SER A 1 179 ? 16.844 -1.271 -33.531 1 92.62 1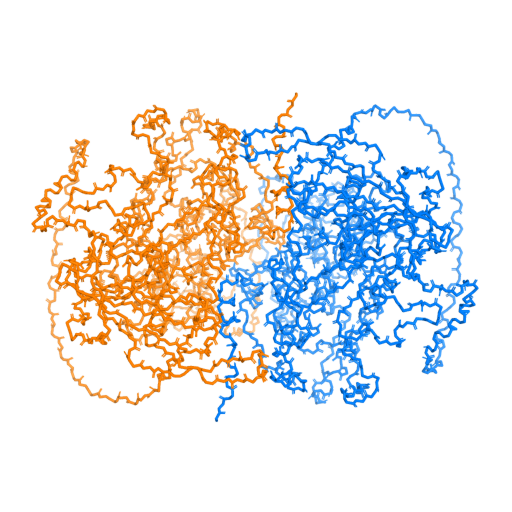79 SER A O 1
ATOM 1440 N N . ILE A 1 180 ? 16.969 -3.455 -33.875 1 91.81 180 ILE A N 1
ATOM 1441 C CA . ILE A 1 180 ? 17.172 -3.299 -35.312 1 91.81 180 ILE A CA 1
ATOM 1442 C C . ILE A 1 180 ? 15.883 -2.793 -35.969 1 91.81 180 ILE A C 1
ATOM 1444 O O . ILE A 1 180 ? 15.922 -1.958 -36.875 1 91.81 180 ILE A O 1
ATOM 1448 N N . GLN A 1 181 ? 14.789 -3.334 -35.594 1 89.12 181 GLN A N 1
ATOM 1449 C CA . GLN A 1 181 ? 13.484 -2.906 -36.125 1 89.12 181 GLN A CA 1
ATOM 1450 C C . GLN A 1 181 ? 13.242 -1.428 -35.844 1 89.12 181 GLN A C 1
ATOM 1452 O O . GLN A 1 181 ? 12.602 -0.736 -36.625 1 89.12 181 GLN A O 1
ATOM 1457 N N . LYS A 1 182 ? 13.719 -0.946 -34.688 1 87.38 182 LYS A N 1
ATOM 1458 C CA . LYS A 1 182 ? 13.523 0.449 -34.312 1 87.38 182 LYS A CA 1
ATOM 1459 C C . LYS A 1 182 ? 14.539 1.357 -35 1 87.38 182 LYS A C 1
ATOM 1461 O O . LYS A 1 182 ? 14.188 2.438 -35.469 1 87.38 182 LYS A O 1
ATOM 1466 N N . ASN A 1 183 ? 15.797 0.896 -34.906 1 85.94 183 ASN A N 1
ATOM 1467 C CA . ASN A 1 183 ? 16.859 1.658 -35.562 1 85.94 183 ASN A CA 1
ATOM 1468 C C . ASN A 1 183 ? 17.906 0.741 -36.188 1 85.94 183 ASN A C 1
ATOM 1470 O O . ASN A 1 183 ? 18.781 0.234 -35.5 1 85.94 183 ASN A O 1
ATOM 1474 N N . ILE A 1 184 ? 17.906 0.674 -37.438 1 83.44 184 ILE A N 1
ATOM 1475 C CA . ILE A 1 184 ? 18.766 -0.256 -38.188 1 83.44 184 ILE A CA 1
ATOM 1476 C C . ILE A 1 184 ? 20.203 0.223 -38.125 1 83.44 184 ILE A C 1
ATOM 1478 O O . ILE A 1 184 ? 21.141 -0.588 -38.156 1 83.44 184 ILE A O 1
ATOM 1482 N N . GLN A 1 185 ? 20.438 1.47 -37.906 1 85.5 185 GLN A N 1
ATOM 1483 C CA . GLN A 1 185 ? 21.781 2.041 -38.031 1 85.5 185 GLN A CA 1
ATOM 1484 C C . GLN A 1 185 ? 22.578 1.812 -36.75 1 85.5 185 GLN A C 1
ATOM 1486 O O . GLN A 1 185 ? 23.812 1.8 -36.75 1 85.5 185 GLN A O 1
ATOM 1491 N N . LYS A 1 186 ? 21.828 1.6 -35.594 1 86.81 186 LYS A N 1
ATOM 1492 C CA . LYS A 1 186 ? 22.516 1.455 -34.312 1 86.81 186 LYS A CA 1
ATOM 1493 C C . LYS A 1 186 ? 21.969 0.274 -33.531 1 86.81 186 LYS A C 1
ATOM 1495 O O . LYS A 1 186 ? 21.359 0.458 -32.469 1 86.81 186 LYS A O 1
ATOM 1500 N N . PRO A 1 187 ? 22.422 -0.882 -34.062 1 89.44 187 PRO A N 1
ATOM 1501 C CA . PRO A 1 187 ? 21.922 -2.043 -33.312 1 89.44 187 PRO A CA 1
ATOM 1502 C C . PRO A 1 187 ? 22.5 -2.129 -31.891 1 89.44 187 PRO A C 1
ATOM 1504 O O . PRO A 1 187 ? 23.672 -1.78 -31.672 1 89.44 187 PRO A O 1
ATOM 1507 N N . PHE A 1 188 ? 21.609 -2.445 -30.969 1 90.94 188 PHE A N 1
ATOM 1508 C CA . PHE A 1 188 ? 22 -2.617 -29.578 1 90.94 188 PHE A CA 1
ATOM 1509 C C . PHE A 1 188 ? 22.047 -4.094 -29.203 1 90.94 188 PHE A C 1
ATOM 1511 O O . PHE A 1 188 ? 21.016 -4.77 -29.188 1 90.94 188 PHE A O 1
ATOM 1518 N N . LYS A 1 189 ? 23.234 -4.559 -29.016 1 90.56 189 LYS A N 1
ATOM 1519 C CA . LYS A 1 189 ? 23.406 -5.973 -28.688 1 90.56 189 LYS A CA 1
ATOM 1520 C C . LYS A 1 189 ? 23.797 -6.16 -27.234 1 90.56 189 LYS A C 1
ATOM 1522 O O . LYS A 1 189 ? 24.656 -5.43 -26.719 1 90.56 189 LYS A O 1
ATOM 1527 N N . ILE A 1 190 ? 23.047 -7.07 -26.594 1 92 190 ILE A N 1
ATOM 1528 C CA . ILE A 1 190 ? 23.406 -7.441 -25.219 1 92 190 ILE A CA 1
ATOM 1529 C C . ILE A 1 190 ? 23.781 -8.922 -25.172 1 92 190 ILE A C 1
ATOM 1531 O O . ILE A 1 190 ? 23.281 -9.727 -25.969 1 92 190 ILE A O 1
ATOM 1535 N N . ASN A 1 191 ? 24.719 -9.289 -24.281 1 92.25 191 ASN A N 1
ATOM 1536 C CA . ASN A 1 191 ? 25.094 -10.688 -24.062 1 92.25 191 ASN A CA 1
ATOM 1537 C C . ASN A 1 191 ? 24.438 -11.258 -22.812 1 92.25 191 ASN A C 1
ATOM 1539 O O . ASN A 1 191 ? 23.688 -10.562 -22.125 1 92.25 191 ASN A O 1
ATOM 1543 N N . ARG A 1 192 ? 24.703 -12.492 -22.625 1 93.44 192 ARG A N 1
ATOM 1544 C CA . ARG A 1 192 ? 24.141 -13.203 -21.484 1 93.44 192 ARG A CA 1
ATOM 1545 C C . ARG A 1 192 ? 24.5 -12.516 -20.188 1 93.44 192 ARG A C 1
ATOM 1547 O O . ARG A 1 192 ? 23.656 -12.359 -19.297 1 93.44 192 ARG A O 1
ATOM 1554 N N . THR A 1 193 ? 25.688 -12.094 -20.062 1 92.81 193 THR A N 1
ATOM 1555 C CA . THR A 1 193 ? 26.188 -11.477 -18.844 1 92.81 193 THR A CA 1
ATOM 1556 C C . THR A 1 193 ? 25.5 -10.133 -18.594 1 92.81 193 THR A C 1
ATOM 1558 O O . THR A 1 193 ? 25.125 -9.82 -17.469 1 92.81 193 THR A O 1
ATOM 1561 N N . ASP A 1 194 ? 25.359 -9.383 -19.688 1 94.88 194 ASP A N 1
ATOM 1562 C CA . ASP A 1 194 ? 24.688 -8.086 -19.562 1 94.88 194 ASP A CA 1
ATOM 1563 C C . ASP A 1 194 ? 23.266 -8.25 -19.047 1 94.88 194 ASP A C 1
ATOM 1565 O O . ASP A 1 194 ? 22.828 -7.492 -18.188 1 94.88 194 ASP A O 1
ATOM 1569 N N . PHE A 1 195 ? 22.641 -9.211 -19.594 1 96.94 195 PHE A N 1
ATOM 1570 C CA . PHE A 1 195 ? 21.25 -9.406 -19.203 1 96.94 195 PHE A CA 1
ATOM 1571 C C . PHE A 1 195 ? 21.156 -9.922 -17.781 1 96.94 195 PHE A C 1
ATOM 1573 O O . PHE A 1 195 ? 20.266 -9.523 -17.031 1 96.94 195 PHE A O 1
ATOM 1580 N N . LYS A 1 196 ? 22.031 -10.836 -17.391 1 95.94 196 LYS A N 1
ATOM 1581 C CA . LYS A 1 196 ? 22.062 -11.312 -16.016 1 95.94 196 LYS A CA 1
ATOM 1582 C C . LYS A 1 196 ? 22.312 -10.172 -15.039 1 95.94 196 LYS A C 1
ATOM 1584 O O . LYS A 1 196 ? 21.688 -10.094 -13.984 1 95.94 196 LYS A O 1
ATOM 1589 N N . ARG A 1 197 ? 23.234 -9.281 -15.398 1 96.69 197 ARG A N 1
ATOM 1590 C CA . ARG A 1 197 ? 23.516 -8.102 -14.586 1 96.69 197 ARG A CA 1
ATOM 1591 C C . ARG A 1 197 ? 22.281 -7.203 -14.492 1 96.69 197 ARG A C 1
ATOM 1593 O O . ARG A 1 197 ? 21.969 -6.676 -13.422 1 96.69 197 ARG A O 1
ATOM 1600 N N . PHE A 1 198 ? 21.641 -7.078 -15.672 1 97.5 198 PHE A N 1
ATOM 1601 C CA . PHE A 1 198 ? 20.406 -6.312 -15.695 1 97.5 198 PHE A CA 1
ATOM 1602 C C . PHE A 1 198 ? 19.375 -6.895 -14.727 1 97.5 198 PHE A C 1
ATOM 1604 O O . PHE A 1 198 ? 18.766 -6.16 -13.945 1 97.5 198 PHE A O 1
ATOM 1611 N N . LEU A 1 199 ? 19.219 -8.211 -14.68 1 97.94 199 LEU A N 1
ATOM 1612 C CA . LEU A 1 199 ? 18.312 -8.898 -13.781 1 97.94 199 LEU A CA 1
ATOM 1613 C C . LEU A 1 199 ? 18.719 -8.688 -12.32 1 97.94 199 LEU A C 1
ATOM 1615 O O . LEU A 1 199 ? 17.859 -8.461 -11.461 1 97.94 199 LEU A O 1
ATOM 1619 N N . GLY A 1 200 ? 20 -8.844 -12.102 1 97.56 200 GLY A N 1
ATOM 1620 C CA . GLY A 1 200 ? 20.516 -8.633 -10.75 1 97.56 200 GLY A CA 1
ATOM 1621 C C . GLY A 1 200 ? 20.156 -7.266 -10.188 1 97.56 200 GLY A C 1
ATOM 1622 O O . GLY A 1 200 ? 19.75 -7.152 -9.031 1 97.56 200 GLY A O 1
ATOM 1623 N N . ILE A 1 201 ? 20.297 -6.23 -10.992 1 97.38 201 ILE A N 1
ATOM 1624 C CA . ILE A 1 201 ? 19.969 -4.871 -10.586 1 97.38 201 ILE A CA 1
ATOM 1625 C C . ILE A 1 201 ? 18.484 -4.766 -10.273 1 97.38 201 ILE A C 1
ATOM 1627 O O . ILE A 1 201 ? 18.094 -4.195 -9.25 1 97.38 201 ILE A O 1
ATOM 1631 N N . CYS A 1 202 ? 17.641 -5.348 -11.164 1 97.31 202 CYS A N 1
ATOM 1632 C CA . CYS A 1 202 ? 16.203 -5.309 -10.945 1 97.31 202 CYS A CA 1
ATOM 1633 C C . CYS A 1 202 ? 15.828 -5.949 -9.617 1 97.31 202 CYS A C 1
ATOM 1635 O O . CYS A 1 202 ? 15.016 -5.402 -8.859 1 97.31 202 CYS A O 1
ATOM 1637 N N . ILE A 1 203 ? 16.391 -7.062 -9.305 1 97.44 203 ILE A N 1
ATOM 1638 C CA . ILE A 1 203 ? 16.094 -7.789 -8.078 1 97.44 203 ILE A CA 1
ATOM 1639 C C . ILE A 1 203 ? 16.609 -7.016 -6.875 1 97.44 203 ILE A C 1
ATOM 1641 O O . ILE A 1 203 ? 15.953 -6.938 -5.84 1 97.44 203 ILE A O 1
ATOM 1645 N N . MET A 1 204 ? 17.781 -6.414 -7.016 1 96 204 MET A N 1
ATOM 1646 C CA . MET A 1 204 ? 18.344 -5.594 -5.941 1 96 204 MET A CA 1
ATOM 1647 C C . MET A 1 204 ? 17.422 -4.418 -5.629 1 96 204 MET A C 1
ATOM 1649 O O . MET A 1 204 ? 17.203 -4.094 -4.461 1 96 204 MET A O 1
ATOM 1653 N N . MET A 1 205 ? 16.891 -3.848 -6.668 1 94.5 205 MET A N 1
ATOM 1654 C CA . MET A 1 205 ? 16.016 -2.695 -6.52 1 94.5 205 MET A CA 1
ATOM 1655 C C . MET A 1 205 ? 14.734 -3.078 -5.781 1 94.5 205 MET A C 1
ATOM 1657 O O . MET A 1 205 ? 14.047 -2.217 -5.23 1 94.5 205 MET A O 1
ATOM 1661 N N . SER A 1 206 ? 14.383 -4.34 -5.797 1 93.31 206 SER A N 1
ATOM 1662 C CA . SER A 1 206 ? 13.18 -4.789 -5.105 1 93.31 206 SER A CA 1
ATOM 1663 C C . SER A 1 206 ? 13.406 -4.887 -3.602 1 93.31 206 SER A C 1
ATOM 1665 O O . SER A 1 206 ? 12.461 -4.812 -2.818 1 93.31 206 SER A O 1
ATOM 1667 N N . VAL A 1 207 ? 14.633 -5.094 -3.193 1 91.94 207 VAL A N 1
ATOM 1668 C CA . VAL A 1 207 ? 14.969 -5.219 -1.78 1 91.94 207 VAL A CA 1
ATOM 1669 C C . VAL A 1 207 ? 15.359 -3.854 -1.217 1 91.94 207 VAL A C 1
ATOM 1671 O O . VAL A 1 207 ? 14.992 -3.518 -0.087 1 91.94 207 VAL A O 1
ATOM 1674 N N . HIS A 1 208 ? 16.141 -3.164 -2.002 1 90.94 208 HIS A N 1
ATOM 1675 C CA . HIS A 1 208 ? 16.578 -1.806 -1.711 1 90.94 208 HIS A CA 1
ATOM 1676 C C . HIS A 1 208 ? 15.805 -0.785 -2.533 1 90.94 208 HIS A C 1
ATOM 1678 O O . HIS A 1 208 ? 16.156 -0.501 -3.68 1 90.94 208 HIS A O 1
ATOM 1684 N N . LYS A 1 209 ? 14.922 -0.104 -1.902 1 89.81 209 LYS A N 1
ATOM 1685 C CA . LYS A 1 209 ? 14.008 0.728 -2.686 1 89.81 209 LYS A CA 1
ATOM 1686 C C . LYS A 1 209 ? 14.391 2.203 -2.584 1 89.81 209 LYS A C 1
ATOM 1688 O O . LYS A 1 209 ? 14.531 2.738 -1.482 1 89.81 209 LYS A O 1
ATOM 1693 N N . ASN A 1 210 ? 14.602 2.779 -3.699 1 91.19 210 ASN A N 1
ATOM 1694 C CA . ASN A 1 210 ? 14.828 4.211 -3.855 1 91.19 210 ASN A CA 1
ATOM 1695 C C . ASN A 1 210 ? 13.672 4.891 -4.582 1 91.19 210 ASN A C 1
ATOM 1697 O O . ASN A 1 210 ? 12.844 4.219 -5.199 1 91.19 210 ASN A O 1
ATOM 1701 N N . PRO A 1 211 ? 13.578 6.129 -4.492 1 87.38 211 PRO A N 1
ATOM 1702 C CA . PRO A 1 211 ? 12.453 6.848 -5.105 1 87.38 211 PRO A CA 1
ATOM 1703 C C . PRO A 1 211 ? 12.453 6.75 -6.629 1 87.38 211 PRO A C 1
ATOM 1705 O O . PRO A 1 211 ? 11.391 6.688 -7.25 1 87.38 211 PRO A O 1
ATOM 1708 N N . SER A 1 212 ? 13.602 6.785 -7.219 1 87.94 212 SER A N 1
ATOM 1709 C CA . SER A 1 212 ? 13.711 6.746 -8.672 1 87.94 212 SER A CA 1
ATOM 1710 C C . SER A 1 212 ? 14.82 5.801 -9.117 1 87.94 212 SER A C 1
ATOM 1712 O O . SER A 1 212 ? 15.711 5.469 -8.336 1 87.94 212 SER A O 1
ATOM 1714 N N . ILE A 1 213 ? 14.773 5.43 -10.375 1 89.88 213 ILE A N 1
ATOM 1715 C CA . ILE A 1 213 ? 15.734 4.477 -10.914 1 89.88 213 ILE A CA 1
ATOM 1716 C C . ILE A 1 213 ? 17.141 5.094 -10.898 1 89.88 213 ILE A C 1
ATOM 1718 O O . ILE A 1 213 ? 18.094 4.461 -10.445 1 89.88 213 ILE A O 1
ATOM 1722 N N . ARG A 1 214 ? 17.297 6.277 -11.305 1 90.88 214 ARG A N 1
ATOM 1723 C CA . ARG A 1 214 ? 18.609 6.895 -11.445 1 90.88 214 ARG A CA 1
ATOM 1724 C C . ARG A 1 214 ? 19.234 7.168 -10.078 1 90.88 214 ARG A C 1
ATOM 1726 O O . ARG A 1 214 ? 20.453 7.293 -9.961 1 90.88 214 ARG A O 1
ATOM 1733 N N . SER A 1 215 ? 18.375 7.215 -9.062 1 91.62 215 SER A N 1
ATOM 1734 C CA . SER A 1 215 ? 18.875 7.488 -7.723 1 91.62 215 SER A CA 1
ATOM 1735 C C . SER A 1 215 ? 19.75 6.348 -7.211 1 91.62 215 SER A C 1
ATOM 1737 O O . SER A 1 215 ? 20.547 6.531 -6.285 1 91.62 215 SER A O 1
ATOM 1739 N N . TYR A 1 216 ? 19.641 5.203 -7.789 1 94.12 216 TYR A N 1
ATOM 1740 C CA . TYR A 1 216 ? 20.438 4.059 -7.363 1 94.12 216 TYR A CA 1
ATOM 1741 C C . TYR A 1 216 ? 21.906 4.262 -7.711 1 94.12 216 TYR A C 1
ATOM 1743 O O . TYR A 1 216 ? 22.781 3.568 -7.18 1 94.12 216 TYR A O 1
ATOM 1751 N N . TRP A 1 217 ? 22.172 5.18 -8.664 1 93.75 217 TRP A N 1
ATOM 1752 C CA . TRP A 1 217 ? 23.547 5.488 -9.062 1 93.75 217 TRP A CA 1
ATOM 1753 C C . TRP A 1 217 ? 24.016 6.793 -8.43 1 93.75 217 TRP A C 1
ATOM 1755 O O . TRP A 1 217 ? 25.094 7.281 -8.734 1 93.75 217 TRP A O 1
ATOM 1765 N N . SER A 1 218 ? 23.156 7.387 -7.512 1 90.69 218 SER A N 1
ATOM 1766 C CA . SER A 1 218 ? 23.516 8.648 -6.867 1 90.69 218 SER A CA 1
ATOM 1767 C C . SER A 1 218 ? 24.5 8.422 -5.719 1 90.69 218 SER A C 1
ATOM 1769 O O . SER A 1 218 ? 24.75 7.281 -5.332 1 90.69 218 SER A O 1
ATOM 1771 N N . SER A 1 219 ? 25 9.438 -5.152 1 84.69 219 SER A N 1
ATOM 1772 C CA . SER A 1 219 ? 26.062 9.336 -4.164 1 84.69 219 SER A CA 1
ATOM 1773 C C . SER A 1 219 ? 25.516 9.031 -2.777 1 84.69 219 SER A C 1
ATOM 1775 O O . SER A 1 219 ? 26 8.125 -2.098 1 84.69 219 SER A O 1
ATOM 1777 N N . ASN A 1 220 ? 24.5 9.672 -2.367 1 85.81 220 ASN A N 1
ATOM 1778 C CA . ASN A 1 220 ? 24.031 9.586 -0.983 1 85.81 220 ASN A CA 1
ATOM 1779 C C . ASN A 1 220 ? 23.109 8.391 -0.772 1 85.81 220 ASN A C 1
ATOM 1781 O O . ASN A 1 220 ? 23.203 7.695 0.243 1 85.81 220 ASN A O 1
ATOM 1785 N N . ILE A 1 221 ? 22.25 8.148 -1.722 1 89.31 221 ILE A N 1
ATOM 1786 C CA . ILE A 1 221 ? 21.25 7.105 -1.5 1 89.31 221 ILE A CA 1
ATOM 1787 C C . ILE A 1 221 ? 21.484 5.957 -2.484 1 89.31 221 ILE A C 1
ATOM 1789 O O . ILE A 1 221 ? 20.688 5.02 -2.547 1 89.31 221 ILE A O 1
ATOM 1793 N N . GLY A 1 222 ? 22.516 6.031 -3.213 1 91.44 222 GLY A N 1
ATOM 1794 C CA . GLY A 1 222 ? 22.781 5 -4.199 1 91.44 222 GLY A CA 1
ATOM 1795 C C . GLY A 1 222 ? 23.266 3.699 -3.588 1 91.44 222 GLY A C 1
ATOM 1796 O O . GLY A 1 222 ? 23.531 3.633 -2.385 1 91.44 222 GLY A O 1
ATOM 1797 N N . ASN A 1 223 ? 23.281 2.65 -4.363 1 92.25 223 ASN A N 1
ATOM 1798 C CA . ASN A 1 223 ? 23.75 1.322 -3.975 1 92.25 223 ASN A CA 1
ATOM 1799 C C . ASN A 1 223 ? 25.078 0.978 -4.629 1 92.25 223 ASN A C 1
ATOM 1801 O O . ASN A 1 223 ? 25.188 0.988 -5.859 1 92.25 223 ASN A O 1
ATOM 1805 N N . THR A 1 224 ? 26.016 0.657 -3.881 1 89.62 224 THR A N 1
ATOM 1806 C CA . THR A 1 224 ? 27.375 0.425 -4.359 1 89.62 224 THR A CA 1
ATOM 1807 C C . THR A 1 224 ? 27.422 -0.784 -5.289 1 89.62 224 THR A C 1
ATOM 1809 O O . THR A 1 224 ? 28.141 -0.778 -6.285 1 89.62 224 THR A O 1
ATOM 1812 N N . VAL A 1 225 ? 26.672 -1.781 -4.996 1 91.88 225 VAL A N 1
ATOM 1813 C CA . VAL A 1 225 ? 26.656 -2.979 -5.828 1 91.88 225 VAL A CA 1
ATOM 1814 C C . VAL A 1 225 ? 26.141 -2.627 -7.227 1 91.88 225 VAL A C 1
ATOM 1816 O O . VAL A 1 225 ? 26.734 -3.025 -8.227 1 91.88 225 VAL A O 1
ATOM 1819 N N . ILE A 1 226 ? 25.094 -1.837 -7.305 1 94.94 226 ILE A N 1
ATOM 1820 C CA . ILE A 1 226 ? 24.484 -1.45 -8.57 1 94.94 226 ILE A CA 1
ATOM 1821 C C . ILE A 1 226 ? 25.438 -0.563 -9.359 1 94.94 226 ILE A C 1
ATOM 1823 O O . ILE A 1 226 ? 25.641 -0.765 -10.562 1 94.94 226 ILE A O 1
ATOM 1827 N N . LYS A 1 227 ? 26.078 0.362 -8.688 1 93.06 227 LYS A N 1
ATOM 1828 C CA . LYS A 1 227 ? 27 1.292 -9.328 1 93.06 227 LYS A CA 1
ATOM 1829 C C . LYS A 1 227 ? 28.172 0.55 -9.961 1 93.06 227 LYS A C 1
ATOM 1831 O O . LYS A 1 227 ? 28.656 0.932 -11.031 1 93.06 227 LYS A O 1
ATOM 1836 N N . ASN A 1 228 ? 28.562 -0.458 -9.305 1 90.62 228 ASN A N 1
ATOM 1837 C CA . ASN A 1 228 ? 29.719 -1.197 -9.766 1 90.62 228 ASN A CA 1
ATOM 1838 C C . ASN A 1 228 ? 29.359 -2.238 -10.812 1 90.62 228 ASN A C 1
ATOM 1840 O O . ASN A 1 228 ? 30.234 -2.889 -11.391 1 90.62 228 ASN A O 1
ATOM 1844 N N . THR A 1 229 ? 28.125 -2.463 -11.094 1 94.31 229 THR A N 1
ATOM 1845 C CA . THR A 1 229 ? 27.672 -3.488 -12.023 1 94.31 229 THR A CA 1
ATOM 1846 C C . THR A 1 229 ? 27.625 -2.943 -13.453 1 94.31 229 THR A C 1
ATOM 1848 O O . THR A 1 229 ? 28.203 -3.533 -14.367 1 94.31 229 THR A O 1
ATOM 1851 N N . MET A 1 230 ? 26.938 -1.84 -13.672 1 93.75 230 MET A N 1
ATOM 1852 C CA . MET A 1 230 ? 26.875 -1.192 -14.977 1 93.75 230 MET A CA 1
ATOM 1853 C C . MET A 1 230 ? 26.422 0.259 -14.852 1 93.75 230 MET A C 1
ATOM 1855 O O . MET A 1 230 ? 25.75 0.619 -13.883 1 93.75 230 MET A O 1
ATOM 1859 N N . PRO A 1 231 ? 26.844 1.092 -15.828 1 94.62 231 PRO A N 1
ATOM 1860 C CA . PRO A 1 231 ? 26.375 2.479 -15.789 1 94.62 231 PRO A CA 1
ATOM 1861 C C . PRO A 1 231 ? 24.859 2.596 -15.992 1 94.62 231 PRO A C 1
ATOM 1863 O O . PRO A 1 231 ? 24.25 1.737 -16.641 1 94.62 231 PRO A O 1
ATOM 1866 N N . VAL A 1 232 ? 24.281 3.621 -15.492 1 94.94 232 VAL A N 1
ATOM 1867 C CA . VAL A 1 232 ? 22.828 3.828 -15.523 1 94.94 232 VAL A CA 1
ATOM 1868 C C . VAL A 1 232 ? 22.359 3.906 -16.969 1 94.94 232 VAL A C 1
ATOM 1870 O O . VAL A 1 232 ? 21.266 3.414 -17.297 1 94.94 232 VAL A O 1
ATOM 1873 N N . ASN A 1 233 ? 23.109 4.496 -17.875 1 93.31 233 ASN A N 1
ATOM 1874 C CA . ASN A 1 233 ? 22.703 4.652 -19.266 1 93.31 233 ASN A CA 1
ATOM 1875 C C . ASN A 1 233 ? 22.578 3.305 -19.969 1 93.31 233 ASN A C 1
ATOM 1877 O O . ASN A 1 233 ? 21.719 3.119 -20.828 1 93.31 233 ASN A O 1
ATOM 1881 N N . VAL A 1 234 ? 23.484 2.416 -19.656 1 94.56 234 VAL A N 1
ATOM 1882 C CA . VAL A 1 234 ? 23.438 1.076 -20.234 1 94.56 234 VAL A CA 1
ATOM 1883 C C . VAL A 1 234 ? 22.203 0.342 -19.703 1 94.56 234 VAL A C 1
ATOM 1885 O O . VAL A 1 234 ? 21.5 -0.317 -20.484 1 94.56 234 VAL A O 1
ATOM 1888 N N . PHE A 1 235 ? 22.016 0.466 -18.438 1 96.06 235 PHE A N 1
ATOM 1889 C CA . PHE A 1 235 ? 20.828 -0.145 -17.844 1 96.06 235 PHE A CA 1
ATOM 1890 C C . PHE A 1 235 ? 19.562 0.341 -18.516 1 96.06 235 PHE A C 1
ATOM 1892 O O . PHE A 1 235 ? 18.688 -0.461 -18.875 1 96.06 235 PHE A O 1
ATOM 1899 N N . GLU A 1 236 ? 19.438 1.644 -18.672 1 93.81 236 GLU A N 1
ATOM 1900 C CA . GLU A 1 236 ? 18.25 2.244 -19.281 1 93.81 236 GLU A CA 1
ATOM 1901 C C . GLU A 1 236 ? 18.125 1.822 -20.75 1 93.81 236 GLU A C 1
ATOM 1903 O O . GLU A 1 236 ? 17 1.662 -21.25 1 93.81 236 GLU A O 1
ATOM 1908 N N . LYS A 1 237 ? 19.219 1.663 -21.391 1 92.69 237 LYS A N 1
ATOM 1909 C CA . LYS A 1 237 ? 19.188 1.217 -22.781 1 92.69 237 LYS A CA 1
ATOM 1910 C C . LYS A 1 237 ? 18.672 -0.216 -22.891 1 92.69 237 LYS A C 1
ATOM 1912 O O . LYS A 1 237 ? 17.891 -0.54 -23.797 1 92.69 237 LYS A O 1
ATOM 1917 N N . ILE A 1 238 ? 19.141 -1.056 -22 1 95.62 238 ILE A N 1
ATOM 1918 C CA . ILE A 1 238 ? 18.656 -2.428 -21.969 1 95.62 238 ILE A CA 1
ATOM 1919 C C . ILE A 1 238 ? 17.141 -2.428 -21.734 1 95.62 238 ILE A C 1
ATOM 1921 O O . ILE A 1 238 ? 16.406 -3.121 -22.438 1 95.62 238 ILE A O 1
ATOM 1925 N N . LYS A 1 239 ? 16.719 -1.653 -20.781 1 94.06 239 LYS A N 1
ATOM 1926 C CA . LYS A 1 239 ? 15.297 -1.543 -20.469 1 94.06 239 LYS A CA 1
ATOM 1927 C C . LYS A 1 239 ? 14.5 -1.074 -21.688 1 94.06 239 LYS A C 1
ATOM 1929 O O . LYS A 1 239 ? 13.391 -1.549 -21.922 1 94.06 239 LYS A O 1
ATOM 1934 N N . GLN A 1 240 ? 15.039 -0.228 -22.469 1 91.19 240 GLN A N 1
ATOM 1935 C CA . GLN A 1 240 ? 14.383 0.369 -23.625 1 91.19 240 GLN A CA 1
ATOM 1936 C C . GLN A 1 240 ? 14.156 -0.666 -24.719 1 91.19 240 GLN A C 1
ATOM 1938 O O . GLN A 1 240 ? 13.094 -0.691 -25.344 1 91.19 240 GLN A O 1
ATOM 1943 N N . PHE A 1 241 ? 15.117 -1.523 -24.922 1 93.44 241 PHE A N 1
ATOM 1944 C CA . PHE A 1 241 ? 15.055 -2.393 -26.094 1 93.44 241 PHE A CA 1
ATOM 1945 C C . PHE A 1 241 ? 14.672 -3.811 -25.688 1 93.44 241 PHE A C 1
ATOM 1947 O O . PHE A 1 241 ? 14.5 -4.68 -26.547 1 93.44 241 PHE A O 1
ATOM 1954 N N . LEU A 1 242 ? 14.5 -4.051 -24.422 1 95.5 242 LEU A N 1
ATOM 1955 C CA . LEU A 1 242 ? 14.172 -5.395 -23.953 1 95.5 242 LEU A CA 1
ATOM 1956 C C . LEU A 1 242 ? 12.898 -5.902 -24.609 1 95.5 242 LEU A C 1
ATOM 1958 O O . LEU A 1 242 ? 11.875 -5.207 -24.625 1 95.5 242 LEU A O 1
ATOM 1962 N N . HIS A 1 243 ? 12.977 -7.043 -25.219 1 95.44 243 HIS A N 1
ATOM 1963 C CA . HIS A 1 243 ? 11.867 -7.629 -25.953 1 95.44 243 HIS A CA 1
ATOM 1964 C C . HIS A 1 243 ? 11.898 -9.156 -25.891 1 95.44 243 HIS A C 1
ATOM 1966 O O . HIS A 1 243 ? 12.953 -9.742 -25.641 1 95.44 243 HIS A O 1
ATOM 1972 N N . PHE A 1 244 ? 10.742 -9.781 -26.156 1 96.94 244 PHE A N 1
ATOM 1973 C CA . PHE A 1 244 ? 10.68 -11.211 -25.859 1 96.94 244 PHE A CA 1
ATOM 1974 C C . PHE A 1 244 ? 10.133 -11.992 -27.047 1 96.94 244 PHE A C 1
ATOM 1976 O O . PHE A 1 244 ? 10.055 -13.219 -27 1 96.94 244 PHE A O 1
ATOM 1983 N N . ASN A 1 245 ? 9.672 -11.297 -28.094 1 95.25 245 ASN A N 1
ATOM 1984 C CA . ASN A 1 245 ? 9.133 -11.953 -29.281 1 95.25 245 ASN A CA 1
ATOM 1985 C C . ASN A 1 245 ? 9.328 -11.094 -30.531 1 95.25 245 ASN A C 1
ATOM 1987 O O . ASN A 1 245 ? 9.484 -9.875 -30.422 1 95.25 245 ASN A O 1
ATOM 1991 N N . ASP A 1 246 ? 9.258 -11.758 -31.641 1 92.56 246 ASP A N 1
ATOM 1992 C CA . ASP A 1 246 ? 9.477 -11.078 -32.906 1 92.56 246 ASP A CA 1
ATOM 1993 C C . ASP A 1 246 ? 8.219 -10.328 -33.344 1 92.56 246 ASP A C 1
ATOM 1995 O O . ASP A 1 246 ? 7.203 -10.938 -33.656 1 92.56 246 ASP A O 1
ATOM 1999 N N . ASN A 1 247 ? 8.289 -9.07 -33.5 1 89.06 247 ASN A N 1
ATOM 2000 C CA . ASN A 1 247 ? 7.141 -8.242 -33.844 1 89.06 247 ASN A CA 1
ATOM 2001 C C . ASN A 1 247 ? 6.727 -8.438 -35.312 1 89.06 247 ASN A C 1
ATOM 2003 O O . ASN A 1 247 ? 5.598 -8.109 -35.688 1 89.06 247 ASN A O 1
ATOM 2007 N N . SER A 1 248 ? 7.613 -8.93 -36.062 1 87.62 248 SER A N 1
ATOM 2008 C CA . SER A 1 248 ? 7.316 -9.102 -37.469 1 87.62 248 SER A CA 1
ATOM 2009 C C . SER A 1 248 ? 6.277 -10.195 -37.688 1 87.62 248 SER A C 1
ATOM 2011 O O . SER A 1 248 ? 5.566 -10.188 -38.688 1 87.62 248 SER A O 1
ATOM 2013 N N . GLN A 1 249 ? 6.137 -11 -36.781 1 89.31 249 GLN A N 1
ATOM 2014 C CA . GLN A 1 249 ? 5.211 -12.125 -36.938 1 89.31 249 GLN A CA 1
ATOM 2015 C C . GLN A 1 249 ? 3.912 -11.859 -36.156 1 89.31 249 GLN A C 1
ATOM 2017 O O . GLN A 1 249 ? 3.053 -12.742 -36.062 1 89.31 249 GLN A O 1
ATOM 2022 N N . LEU A 1 250 ? 3.797 -10.719 -35.656 1 89.31 250 LEU A N 1
ATOM 2023 C CA . LEU A 1 250 ? 2.596 -10.375 -34.906 1 89.31 250 LEU A CA 1
ATOM 2024 C C . LEU A 1 250 ? 1.396 -10.219 -35.844 1 89.31 250 LEU A C 1
ATOM 2026 O O . LEU A 1 250 ? 1.464 -9.492 -36.812 1 89.31 250 LEU A O 1
ATOM 2030 N N . ILE A 1 251 ? 0.371 -10.93 -35.531 1 86.31 251 ILE A N 1
ATOM 2031 C CA . ILE A 1 251 ? -0.875 -10.82 -36.281 1 86.31 251 ILE A CA 1
ATOM 2032 C C . ILE A 1 251 ? -1.686 -9.633 -35.75 1 86.31 251 ILE A C 1
ATOM 2034 O O . ILE A 1 251 ? -1.923 -9.508 -34.562 1 86.31 251 ILE A O 1
ATOM 2038 N N . PRO A 1 252 ? -2.076 -8.82 -36.656 1 82.19 252 PRO A N 1
ATOM 2039 C CA . PRO A 1 252 ? -2.82 -7.633 -36.219 1 82.19 252 PRO A CA 1
ATOM 2040 C C . PRO A 1 252 ? -4.145 -7.977 -35.562 1 82.19 252 PRO A C 1
ATOM 2042 O O . PRO A 1 252 ? -4.652 -9.094 -35.719 1 82.19 252 PRO A O 1
ATOM 2045 N N . PHE A 1 253 ? -4.723 -7.191 -34.719 1 75.12 253 PHE A N 1
ATOM 2046 C CA . PHE A 1 253 ? -5.863 -7.359 -33.844 1 75.12 253 PHE A CA 1
ATOM 2047 C C . PHE A 1 253 ? -7.102 -7.789 -34.625 1 75.12 253 PHE A C 1
ATOM 2049 O O . PHE A 1 253 ? -7.891 -8.609 -34.156 1 75.12 253 PHE A O 1
ATOM 2056 N N . ASN A 1 254 ? -7.352 -7.359 -35.875 1 74.19 254 ASN A N 1
ATOM 2057 C CA . ASN A 1 254 ? -8.594 -7.582 -36.594 1 74.19 254 ASN A CA 1
ATOM 2058 C C . ASN A 1 254 ? -8.531 -8.867 -37.406 1 74.19 254 ASN A C 1
ATOM 2060 O O . ASN A 1 254 ? -9.492 -9.203 -38.125 1 74.19 254 ASN A O 1
ATOM 2064 N N . ARG A 1 255 ? -7.543 -9.586 -37.125 1 79.75 255 ARG A N 1
ATOM 2065 C CA . ARG A 1 255 ? -7.414 -10.828 -37.875 1 79.75 255 ARG A CA 1
ATOM 2066 C C . ARG A 1 255 ? -7.539 -12.047 -36.969 1 79.75 255 ARG A C 1
ATOM 2068 O O . ARG A 1 255 ? -7.184 -11.984 -35.781 1 79.75 255 ARG A O 1
ATOM 2075 N N . PRO A 1 256 ? -8.102 -12.992 -37.531 1 81.12 256 PRO A N 1
ATOM 2076 C CA . PRO A 1 256 ? -8.195 -14.219 -36.75 1 81.12 256 PRO A CA 1
ATOM 2077 C C . PRO A 1 256 ? -6.832 -14.773 -36.344 1 81.12 256 PRO A C 1
ATOM 2079 O O . PRO A 1 256 ? -5.883 -14.719 -37.125 1 81.12 256 PRO A O 1
ATOM 2082 N N . GLY A 1 257 ? -6.715 -15.133 -35.094 1 79.94 257 GLY A N 1
ATOM 2083 C CA . GLY A 1 257 ? -5.465 -15.703 -34.594 1 79.94 257 GLY A CA 1
ATOM 2084 C C . GLY A 1 257 ? -4.629 -14.711 -33.812 1 79.94 257 GLY A C 1
ATOM 2085 O O . GLY A 1 257 ? -3.504 -15.023 -33.406 1 79.94 257 GLY A O 1
ATOM 2086 N N . HIS A 1 258 ? -5.148 -13.609 -33.719 1 85.31 258 HIS A N 1
ATOM 2087 C CA . HIS A 1 258 ? -4.434 -12.594 -32.938 1 85.31 258 HIS A CA 1
ATOM 2088 C C . HIS A 1 258 ? -4.273 -13.016 -31.484 1 85.31 258 HIS A C 1
ATOM 2090 O O . HIS A 1 258 ? -5.238 -13.43 -30.844 1 85.31 258 HIS A O 1
ATOM 2096 N N . ASP A 1 259 ? -3.092 -12.969 -31.047 1 86.06 259 ASP A N 1
ATOM 2097 C CA . ASP A 1 259 ? -2.771 -13.258 -29.656 1 86.06 259 ASP A CA 1
ATOM 2098 C C . ASP A 1 259 ? -2.422 -11.977 -28.891 1 86.06 259 ASP A C 1
ATOM 2100 O O . ASP A 1 259 ? -1.366 -11.383 -29.125 1 86.06 259 ASP A O 1
ATOM 2104 N N . ARG A 1 260 ? -3.268 -11.664 -27.969 1 84.25 260 ARG A N 1
ATOM 2105 C CA . ARG A 1 260 ? -3.078 -10.438 -27.219 1 84.25 260 ARG A CA 1
ATOM 2106 C C . ARG A 1 260 ? -1.835 -10.523 -26.328 1 84.25 260 ARG A C 1
ATOM 2108 O O . ARG A 1 260 ? -1.306 -9.5 -25.891 1 84.25 260 ARG A O 1
ATOM 2115 N N . LEU A 1 261 ? -1.38 -11.727 -26.078 1 90.06 261 LEU A N 1
ATOM 2116 C CA . LEU A 1 261 ? -0.211 -11.914 -25.234 1 90.06 261 LEU A CA 1
ATOM 2117 C C . LEU A 1 261 ? 1.009 -12.305 -26.047 1 90.06 261 LEU A C 1
ATOM 2119 O O . LEU A 1 261 ? 1.983 -12.836 -25.516 1 90.06 261 LEU A O 1
ATOM 2123 N N . TYR A 1 262 ? 1.022 -12.023 -27.297 1 91.5 262 TYR A N 1
ATOM 2124 C CA . TYR A 1 262 ? 2.043 -12.477 -28.234 1 91.5 262 TYR A CA 1
ATOM 2125 C C . TYR A 1 262 ? 3.434 -12.055 -27.781 1 91.5 262 TYR A C 1
ATOM 2127 O O . TYR A 1 262 ? 4.367 -12.859 -27.797 1 91.5 262 TYR A O 1
ATOM 2135 N N . ARG A 1 263 ? 3.602 -10.875 -27.328 1 91.56 263 ARG A N 1
ATOM 2136 C CA . ARG A 1 263 ? 4.91 -10.305 -27.031 1 91.56 263 ARG A CA 1
ATOM 2137 C C . ARG A 1 263 ? 5.535 -10.984 -25.812 1 91.56 263 ARG A C 1
ATOM 2139 O O . ARG A 1 263 ? 6.762 -11.07 -25.703 1 91.56 263 ARG A O 1
ATOM 2146 N N . ILE A 1 264 ? 4.711 -11.516 -24.859 1 94.31 264 ILE A N 1
ATOM 2147 C CA . ILE A 1 264 ? 5.246 -12.078 -23.625 1 94.31 264 ILE A CA 1
ATOM 2148 C C . ILE A 1 264 ? 5.047 -13.594 -23.625 1 94.31 264 ILE A C 1
ATOM 2150 O O . ILE A 1 264 ? 5.516 -14.281 -22.703 1 94.31 264 ILE A O 1
ATOM 2154 N N . ARG A 1 265 ? 4.488 -14.195 -24.641 1 94.06 265 ARG A N 1
ATOM 2155 C CA . ARG A 1 265 ? 4.074 -15.594 -24.703 1 94.06 265 ARG A CA 1
ATOM 2156 C C . ARG A 1 265 ? 5.266 -16.531 -24.547 1 94.06 265 ARG A C 1
ATOM 2158 O O . ARG A 1 265 ? 5.219 -17.469 -23.75 1 94.06 265 ARG A O 1
ATOM 2165 N N . PRO A 1 266 ? 6.359 -16.25 -25.25 1 95.94 266 PRO A N 1
ATOM 2166 C CA . PRO A 1 266 ? 7.488 -17.172 -25.109 1 95.94 266 PRO A CA 1
ATOM 2167 C C . PRO A 1 266 ? 8.047 -17.234 -23.703 1 95.94 266 PRO A C 1
ATOM 2169 O O . PRO A 1 266 ? 8.414 -18.297 -23.219 1 95.94 266 PRO A O 1
ATOM 2172 N N . LEU A 1 267 ? 8.125 -16.078 -23.109 1 96.94 267 LEU A N 1
ATOM 2173 C CA . LEU A 1 267 ? 8.617 -16.016 -21.734 1 96.94 267 LEU A CA 1
ATOM 2174 C C . LEU A 1 267 ? 7.684 -16.766 -20.781 1 96.94 267 LEU A C 1
ATOM 2176 O O . LEU A 1 267 ? 8.133 -17.578 -19.969 1 96.94 267 LEU A O 1
ATOM 2180 N N . LEU A 1 268 ? 6.43 -16.547 -20.875 1 96.75 268 LEU A N 1
ATOM 2181 C CA . LEU A 1 268 ? 5.41 -17.156 -20.031 1 96.75 268 LEU A CA 1
ATOM 2182 C C . LEU A 1 268 ? 5.41 -18.672 -20.188 1 96.75 268 LEU A C 1
ATOM 2184 O O . LEU A 1 268 ? 5.418 -19.391 -19.188 1 96.75 268 LEU A O 1
ATOM 2188 N N . GLU A 1 269 ? 5.418 -19.141 -21.406 1 96.56 269 GLU A N 1
ATOM 2189 C CA . GLU A 1 269 ? 5.344 -20.562 -21.672 1 96.56 269 GLU A CA 1
ATOM 2190 C C . GLU A 1 269 ? 6.598 -21.281 -21.188 1 96.56 269 GLU A C 1
ATOM 2192 O O . GLU A 1 269 ? 6.508 -22.375 -20.625 1 96.56 269 GLU A O 1
ATOM 2197 N N . THR A 1 270 ? 7.742 -20.672 -21.422 1 97.62 270 THR A N 1
ATOM 2198 C CA . THR A 1 270 ? 8.992 -21.281 -20.984 1 97.62 270 THR A CA 1
ATOM 2199 C C . THR A 1 270 ? 9.023 -21.391 -19.453 1 97.62 270 THR A C 1
ATOM 2201 O O . THR A 1 270 ? 9.391 -22.438 -18.906 1 97.62 270 THR A O 1
ATOM 2204 N N . LEU A 1 271 ? 8.664 -20.328 -18.766 1 98 271 LEU A N 1
ATOM 2205 C CA . LEU A 1 271 ? 8.68 -20.344 -17.312 1 98 271 LEU A CA 1
ATOM 2206 C C . LEU A 1 271 ? 7.664 -21.328 -16.766 1 98 271 LEU A C 1
ATOM 2208 O O . LEU A 1 271 ? 7.949 -22.047 -15.789 1 98 271 LEU A O 1
ATOM 2212 N N . ASN A 1 272 ? 6.496 -21.391 -17.375 1 97.88 272 ASN A N 1
ATOM 2213 C CA . ASN A 1 272 ? 5.496 -22.359 -16.938 1 97.88 272 ASN A CA 1
ATOM 2214 C C . ASN A 1 272 ? 6.016 -23.781 -17.047 1 97.88 272 ASN A C 1
ATOM 2216 O O . ASN A 1 272 ? 5.844 -24.578 -16.125 1 97.88 272 ASN A O 1
ATOM 2220 N N . LYS A 1 273 ? 6.629 -24.062 -18.156 1 97.44 273 LYS A N 1
ATOM 2221 C CA . LYS A 1 273 ? 7.195 -25.391 -18.344 1 97.44 273 LYS A CA 1
ATOM 2222 C C . LYS A 1 273 ? 8.203 -25.719 -17.25 1 97.44 273 LYS A C 1
ATOM 2224 O O . LYS A 1 273 ? 8.227 -26.844 -16.734 1 97.44 273 LYS A O 1
ATOM 2229 N N . LYS A 1 274 ? 9 -24.766 -16.906 1 97.38 274 LYS A N 1
ATOM 2230 C CA . LYS A 1 274 ? 10.008 -24.969 -15.867 1 97.38 274 LYS A CA 1
ATOM 2231 C C . LYS A 1 274 ? 9.359 -25.094 -14.492 1 97.38 274 LYS A C 1
ATOM 2233 O O . LYS A 1 274 ? 9.766 -25.938 -13.688 1 97.38 274 LYS A O 1
ATOM 2238 N N . PHE A 1 275 ? 8.406 -24.281 -14.18 1 98.12 275 PHE A N 1
ATOM 2239 C CA . PHE A 1 275 ? 7.68 -24.391 -12.922 1 98.12 275 PHE A CA 1
ATOM 2240 C C . PHE A 1 275 ? 7.059 -25.766 -12.758 1 98.12 275 PHE A C 1
ATOM 2242 O O . PHE A 1 275 ? 7.07 -26.328 -11.664 1 98.12 275 PHE A O 1
ATOM 2249 N N . GLN A 1 276 ? 6.535 -26.312 -13.859 1 97.25 276 GLN A N 1
ATOM 2250 C CA . GLN A 1 276 ? 5.805 -27.578 -13.859 1 97.25 276 GLN A CA 1
ATOM 2251 C C . GLN A 1 276 ? 6.754 -28.766 -13.695 1 97.25 276 GLN A C 1
ATOM 2253 O O . GLN A 1 276 ? 6.316 -29.875 -13.406 1 97.25 276 GLN A O 1
ATOM 2258 N N . SER A 1 277 ? 8.031 -28.5 -13.891 1 96.38 277 SER A N 1
ATOM 2259 C CA . SER A 1 277 ? 9.016 -29.562 -13.734 1 96.38 277 SER A CA 1
ATOM 2260 C C . SER A 1 277 ? 9.219 -29.922 -12.266 1 96.38 277 SER A C 1
ATOM 2262 O O . SER A 1 277 ? 9.758 -30.969 -11.945 1 96.38 277 SER A O 1
ATOM 2264 N N . VAL A 1 278 ? 8.805 -29.062 -11.367 1 97.56 278 VAL A N 1
ATOM 2265 C CA . VAL A 1 278 ? 8.891 -29.328 -9.938 1 97.56 278 VAL A CA 1
ATOM 2266 C C . VAL A 1 278 ? 7.695 -30.156 -9.492 1 97.56 278 VAL A C 1
ATOM 2268 O O . VAL A 1 278 ? 6.555 -29.875 -9.859 1 97.56 278 VAL A O 1
ATOM 2271 N N . PRO A 1 279 ? 7.934 -31.203 -8.727 1 96.94 279 PRO A N 1
ATOM 2272 C CA . PRO A 1 279 ? 6.82 -32.031 -8.281 1 96.94 279 PRO A CA 1
ATOM 2273 C C . PRO A 1 279 ? 5.75 -31.266 -7.531 1 96.94 279 PRO A C 1
ATOM 2275 O O . PRO A 1 279 ? 6.07 -30.438 -6.676 1 96.94 279 PRO A O 1
ATOM 2278 N N . LEU A 1 280 ? 4.523 -31.578 -7.801 1 97.44 280 LEU A N 1
ATOM 2279 C CA . LEU A 1 280 ? 3.375 -30.875 -7.242 1 97.44 280 LEU A CA 1
ATOM 2280 C C . LEU A 1 280 ? 3.184 -31.234 -5.77 1 97.44 280 LEU A C 1
ATOM 2282 O O . LEU A 1 280 ? 3.488 -32.375 -5.355 1 97.44 280 LEU A O 1
ATOM 2286 N N . GLU A 1 281 ? 2.689 -30.312 -5.027 1 96.94 281 GLU A N 1
ATOM 2287 C CA . GLU A 1 281 ? 2.213 -30.578 -3.674 1 96.94 281 GLU A CA 1
ATOM 2288 C C . GLU A 1 281 ? 0.827 -31.219 -3.697 1 96.94 281 GLU A C 1
ATOM 2290 O O . GLU A 1 281 ? 0.067 -31.031 -4.648 1 96.94 281 GLU A O 1
ATOM 2295 N N . GLU A 1 282 ? 0.519 -31.953 -2.686 1 97 282 GLU A N 1
ATOM 2296 C CA . GLU A 1 282 ? -0.752 -32.656 -2.609 1 97 282 GLU A CA 1
ATOM 2297 C C . GLU A 1 282 ? -1.933 -31.703 -2.719 1 97 282 GLU A C 1
ATOM 2299 O O . GLU A 1 282 ? -2.9 -31.984 -3.428 1 97 282 GLU A O 1
ATOM 2304 N N . CYS A 1 283 ? -1.841 -30.641 -1.959 1 97.62 283 CYS A N 1
ATOM 2305 C CA . CYS A 1 283 ? -2.93 -29.672 -1.916 1 97.62 283 CYS A CA 1
ATOM 2306 C C . CYS A 1 283 ? -2.607 -28.453 -2.771 1 97.62 283 CYS A C 1
ATOM 2308 O O . CYS A 1 283 ? -1.584 -27.797 -2.566 1 97.62 283 CYS A O 1
ATOM 2310 N N . LEU A 1 284 ? -3.451 -28.188 -3.725 1 98.19 284 LEU A N 1
ATOM 2311 C CA . LEU A 1 284 ? -3.266 -27.094 -4.668 1 98.19 284 LEU A CA 1
ATOM 2312 C C . LEU A 1 284 ? -4.438 -26.125 -4.605 1 98.19 284 LEU A C 1
ATOM 2314 O O . LEU A 1 284 ? -5.547 -26.5 -4.215 1 98.19 284 LEU A O 1
ATOM 2318 N N . SER A 1 285 ? -4.188 -24.938 -4.898 1 97.88 285 SER A N 1
ATOM 2319 C CA . SER A 1 285 ? -5.25 -23.922 -4.93 1 97.88 285 SER A CA 1
ATOM 2320 C C . SER A 1 285 ? -5.172 -23.078 -6.195 1 97.88 285 SER A C 1
ATOM 2322 O O . SER A 1 285 ? -4.086 -22.844 -6.723 1 97.88 285 SER A O 1
ATOM 2324 N N . ILE A 1 286 ? -6.297 -22.672 -6.727 1 97.12 286 ILE A N 1
ATOM 2325 C CA . ILE A 1 286 ? -6.395 -21.797 -7.883 1 97.12 286 ILE A CA 1
ATOM 2326 C C . ILE A 1 286 ? -7.121 -20.5 -7.496 1 97.12 286 ILE A C 1
ATOM 2328 O O . ILE A 1 286 ? -8.164 -20.547 -6.84 1 97.12 286 ILE A O 1
ATOM 2332 N N . ASP A 1 287 ? -6.562 -19.453 -7.801 1 93.5 287 ASP A N 1
ATOM 2333 C CA . ASP A 1 287 ? -7.156 -18.156 -7.52 1 93.5 287 ASP A CA 1
ATOM 2334 C C . ASP A 1 287 ? -6.594 -17.078 -8.445 1 93.5 287 ASP A C 1
ATOM 2336 O O . ASP A 1 287 ? -5.688 -17.359 -9.234 1 93.5 287 ASP A O 1
ATOM 2340 N N . GLU A 1 288 ? -7.191 -15.906 -8.352 1 89.62 288 GLU A N 1
ATOM 2341 C CA . GLU A 1 288 ? -6.766 -14.773 -9.172 1 89.62 288 GLU A CA 1
ATOM 2342 C C . GLU A 1 288 ? -5.668 -13.969 -8.477 1 89.62 288 GLU A C 1
ATOM 2344 O O . GLU A 1 288 ? -5.652 -13.867 -7.246 1 89.62 288 GLU A O 1
ATOM 2349 N N . GLN A 1 289 ? -4.746 -13.578 -9.227 1 88.06 289 GLN A N 1
ATOM 2350 C CA . GLN A 1 289 ? -3.689 -12.664 -8.797 1 88.06 289 GLN A CA 1
ATOM 2351 C C . GLN A 1 289 ? -3.736 -11.359 -9.586 1 88.06 289 GLN A C 1
ATOM 2353 O O . GLN A 1 289 ? -4.031 -11.359 -10.781 1 88.06 289 GLN A O 1
ATOM 2358 N N . LEU A 1 290 ? -3.523 -10.227 -8.898 1 77.94 290 LEU A N 1
ATOM 2359 C CA . LEU A 1 290 ? -3.52 -8.938 -9.586 1 77.94 290 LEU A CA 1
ATOM 2360 C C . LEU A 1 290 ? -2.111 -8.352 -9.641 1 77.94 290 LEU A C 1
ATOM 2362 O O . LEU A 1 290 ? -1.463 -8.195 -8.602 1 77.94 290 LEU A O 1
ATOM 2366 N N . CYS A 1 291 ? -1.654 -8.188 -10.75 1 77.38 291 CYS A N 1
ATOM 2367 C CA . CYS A 1 291 ? -0.43 -7.43 -10.977 1 77.38 291 CYS A CA 1
ATOM 2368 C C . CYS A 1 291 ? -0.726 -5.941 -11.102 1 77.38 291 CYS A C 1
ATOM 2370 O O . CYS A 1 291 ? -1.149 -5.473 -12.156 1 77.38 291 CYS A O 1
ATOM 2372 N N . SER A 1 292 ? -0.461 -5.254 -9.93 1 72.25 292 SER A N 1
ATOM 2373 C CA . SER A 1 292 ? -0.89 -3.863 -9.852 1 72.25 292 SER A CA 1
ATOM 2374 C C . SER A 1 292 ? -0.131 -2.992 -10.852 1 72.25 292 SER A C 1
ATOM 2376 O O . SER A 1 292 ? 1.072 -3.174 -11.047 1 72.25 292 SER A O 1
ATOM 2378 N N . THR A 1 293 ? -0.845 -2.242 -11.633 1 62.78 293 THR A N 1
ATOM 2379 C CA . THR A 1 293 ? -0.265 -1.299 -12.586 1 62.78 293 THR A CA 1
ATOM 2380 C C . THR A 1 293 ? -1.131 -0.048 -12.703 1 62.78 293 THR A C 1
ATOM 2382 O O . THR A 1 293 ? -2.34 -0.1 -12.469 1 62.78 293 THR A O 1
ATOM 2385 N N . LYS A 1 294 ? -0.502 1.075 -12.859 1 55.19 294 LYS A N 1
ATOM 2386 C CA . LYS A 1 294 ? -1.238 2.312 -13.102 1 55.19 294 LYS A CA 1
ATOM 2387 C C . LYS A 1 294 ? -1.324 2.619 -14.594 1 55.19 294 LYS A C 1
ATOM 2389 O O . LYS A 1 294 ? -1.984 3.576 -15 1 55.19 294 LYS A O 1
ATOM 2394 N N . THR A 1 295 ? -0.737 1.646 -15.391 1 53.66 295 THR A N 1
ATOM 2395 C CA . THR A 1 295 ? -0.69 1.873 -16.828 1 53.66 295 THR A CA 1
ATOM 2396 C C . THR A 1 295 ? -2.07 1.688 -17.453 1 53.66 295 THR A C 1
ATOM 2398 O O . THR A 1 295 ? -2.846 0.834 -17.016 1 53.66 295 THR A O 1
ATOM 2401 N N . LYS A 1 296 ? -2.385 2.555 -18.328 1 51.38 296 LYS A N 1
ATOM 2402 C CA . LYS A 1 296 ? -3.639 2.436 -19.078 1 51.38 296 LYS A CA 1
ATOM 2403 C C . LYS A 1 296 ? -3.535 1.373 -20.156 1 51.38 296 LYS A C 1
ATOM 2405 O O . LYS A 1 296 ? -2.781 1.534 -21.125 1 51.38 296 LYS A O 1
ATOM 2410 N N . HIS A 1 297 ? -4.027 0.252 -19.922 1 61.19 297 HIS A N 1
ATOM 2411 C CA . HIS A 1 297 ? -4.062 -0.846 -20.875 1 61.19 297 HIS A CA 1
ATOM 2412 C C . HIS A 1 297 ? -5.391 -1.595 -20.797 1 61.19 297 HIS A C 1
ATOM 2414 O O . HIS A 1 297 ? -6.031 -1.63 -19.75 1 61.19 297 HIS A O 1
ATOM 2420 N N . TYR A 1 298 ? -5.82 -2.039 -21.875 1 57.38 298 TYR A N 1
ATOM 2421 C CA . TYR A 1 298 ? -7.129 -2.68 -21.953 1 57.38 298 TYR A CA 1
ATOM 2422 C C . TYR A 1 298 ? -7.164 -3.951 -21.125 1 57.38 298 TYR A C 1
ATOM 2424 O O . TYR A 1 298 ? -8.242 -4.406 -20.719 1 57.38 298 TYR A O 1
ATOM 2432 N N . LEU A 1 299 ? -6.016 -4.449 -20.875 1 61.75 299 LEU A N 1
ATOM 2433 C CA . LEU A 1 299 ? -5.965 -5.68 -20.094 1 61.75 299 LEU A CA 1
ATOM 2434 C C . LEU A 1 299 ? -6.059 -5.379 -18.594 1 61.75 299 LEU A C 1
ATOM 2436 O O . LEU A 1 299 ? -6.148 -6.297 -17.781 1 61.75 299 LEU A O 1
ATOM 2440 N N . LYS A 1 300 ? -6.066 -4.129 -18.344 1 66.19 300 LYS A N 1
ATOM 2441 C CA . LYS A 1 300 ? -6.133 -3.74 -16.938 1 66.19 300 LYS A CA 1
ATOM 2442 C C . LYS A 1 300 ? -7.496 -4.066 -16.344 1 66.19 300 LYS A C 1
ATOM 2444 O O . LYS A 1 300 ? -8.531 -3.863 -16.984 1 66.19 300 LYS A O 1
ATOM 2449 N N . GLN A 1 301 ? -7.414 -4.676 -15.203 1 66 301 GLN A N 1
ATOM 2450 C CA . GLN A 1 301 ? -8.633 -5.094 -14.523 1 66 301 GLN A CA 1
ATOM 2451 C C . GLN A 1 301 ? -8.789 -4.375 -13.188 1 66 301 GLN A C 1
ATOM 2453 O O . GLN A 1 301 ? -7.805 -3.881 -12.625 1 66 301 GLN A O 1
ATOM 2458 N N . TYR A 1 302 ? -10 -4.09 -12.82 1 58.31 302 TYR A N 1
ATOM 2459 C CA . TYR A 1 302 ? -10.352 -3.49 -11.531 1 58.31 302 TYR A CA 1
ATOM 2460 C C . TYR A 1 302 ? -10.914 -4.535 -10.578 1 58.31 302 TYR A C 1
ATOM 2462 O O . TYR A 1 302 ? -11.938 -5.168 -10.875 1 58.31 302 TYR A O 1
ATOM 2470 N N . ILE A 1 303 ? -10.18 -4.832 -9.508 1 54.19 303 ILE A N 1
ATOM 2471 C CA . ILE A 1 303 ? -10.672 -5.73 -8.469 1 54.19 303 ILE A CA 1
ATOM 2472 C C . ILE A 1 303 ? -10.773 -4.977 -7.145 1 54.19 303 ILE A C 1
ATOM 2474 O O . ILE A 1 303 ? -9.766 -4.766 -6.465 1 54.19 303 ILE A O 1
ATOM 2478 N N . PRO A 1 304 ? -11.945 -4.559 -6.684 1 53.06 304 PRO A N 1
ATOM 2479 C CA . PRO A 1 304 ? -12.133 -3.656 -5.547 1 53.06 304 PRO A CA 1
ATOM 2480 C C . PRO A 1 304 ? -11.617 -4.242 -4.234 1 53.06 304 PRO A C 1
ATOM 2482 O O . PRO A 1 304 ? -11.172 -3.5 -3.354 1 53.06 304 PRO A O 1
ATOM 2485 N N . MET A 1 305 ? -11.672 -5.508 -4.141 1 53.19 305 MET A N 1
ATOM 2486 C CA . MET A 1 305 ? -11.391 -6.121 -2.848 1 53.19 305 MET A CA 1
ATOM 2487 C C . MET A 1 305 ? -9.883 -6.215 -2.611 1 53.19 305 MET A C 1
ATOM 2489 O O . MET A 1 305 ? -9.445 -6.492 -1.494 1 53.19 305 MET A O 1
ATOM 2493 N N . LYS A 1 306 ? -9.172 -6.043 -3.699 1 52.09 306 LYS A N 1
ATOM 2494 C CA . LYS A 1 306 ? -7.723 -6.113 -3.547 1 52.09 306 LYS A CA 1
ATOM 2495 C C . LYS A 1 306 ? -7.145 -4.758 -3.148 1 52.09 306 LYS A C 1
ATOM 2497 O O . LYS A 1 306 ? -7.746 -3.717 -3.418 1 52.09 306 LYS A O 1
ATOM 2502 N N . PRO A 1 307 ? -6.082 -4.754 -2.318 1 56.12 307 PRO A N 1
ATOM 2503 C CA . PRO A 1 307 ? -5.48 -3.486 -1.902 1 56.12 307 PRO A CA 1
ATOM 2504 C C . PRO A 1 307 ? -5.184 -2.559 -3.078 1 56.12 307 PRO A C 1
ATOM 2506 O O . PRO A 1 307 ? -5.418 -1.352 -2.992 1 56.12 307 PRO A O 1
ATOM 2509 N N . HIS A 1 308 ? -4.59 -3.143 -4.125 1 58.97 308 HIS A N 1
ATOM 2510 C CA . HIS A 1 308 ? -4.414 -2.422 -5.379 1 58.97 308 HIS A CA 1
ATOM 2511 C C . HIS A 1 308 ? -5.465 -2.83 -6.402 1 58.97 308 HIS A C 1
ATOM 2513 O O . HIS A 1 308 ? -5.453 -3.959 -6.895 1 58.97 308 HIS A O 1
ATOM 2519 N N . LYS A 1 309 ? -6.312 -1.945 -6.664 1 56.22 309 LYS A N 1
ATOM 2520 C CA . LYS A 1 309 ? -7.559 -2.309 -7.332 1 56.22 309 LYS A CA 1
ATOM 2521 C C . LYS A 1 309 ? -7.359 -2.428 -8.844 1 56.22 309 LYS A C 1
ATOM 2523 O O . LYS A 1 309 ? -8.156 -3.062 -9.531 1 56.22 309 LYS A O 1
ATOM 2528 N N . TRP A 1 310 ? -6.215 -1.894 -9.336 1 64.44 310 TRP A N 1
ATOM 2529 C CA . TRP A 1 310 ? -6.035 -1.892 -10.789 1 64.44 310 TRP A CA 1
ATOM 2530 C C . TRP A 1 310 ? -4.773 -2.66 -11.18 1 64.44 310 TRP A C 1
ATOM 2532 O O . TRP A 1 310 ? -3.742 -2.549 -10.516 1 64.44 310 TRP A O 1
ATOM 2542 N N . GLY A 1 311 ? -4.938 -3.555 -12.086 1 74.25 311 GLY A N 1
ATOM 2543 C CA . GLY A 1 311 ? -3.779 -4.281 -12.578 1 74.25 311 GLY A CA 1
ATOM 2544 C C . GLY A 1 311 ? -4.141 -5.391 -13.547 1 74.25 311 GLY A C 1
ATOM 2545 O O . GLY A 1 311 ? -5.293 -5.496 -13.977 1 74.25 311 GLY A O 1
ATOM 2546 N N . TYR A 1 312 ? -3.094 -6.074 -14 1 83.06 312 TYR A N 1
ATOM 2547 C CA . TYR A 1 312 ? -3.297 -7.25 -14.836 1 83.06 312 TYR A CA 1
ATOM 2548 C C . TYR A 1 312 ? -3.715 -8.453 -14 1 83.06 312 TYR A C 1
ATOM 2550 O O . TYR A 1 312 ? -3.154 -8.695 -12.93 1 83.06 312 TYR A O 1
ATOM 2558 N N . LYS A 1 313 ? -4.711 -9.055 -14.531 1 86.69 313 LYS A N 1
ATOM 2559 C CA . LYS A 1 313 ? -5.238 -10.211 -13.812 1 86.69 313 LYS A CA 1
ATOM 2560 C C . LYS A 1 313 ? -4.555 -11.5 -14.273 1 86.69 313 LYS A C 1
ATOM 2562 O O . LYS A 1 313 ? -4.426 -11.75 -15.469 1 86.69 313 LYS A O 1
ATOM 2567 N N . LEU A 1 314 ? -4.074 -12.273 -13.344 1 92.31 314 LEU A N 1
ATOM 2568 C CA . LEU A 1 314 ? -3.486 -13.586 -13.594 1 92.31 314 LEU A CA 1
ATOM 2569 C C . LEU A 1 314 ? -4.25 -14.672 -12.852 1 92.31 314 LEU A C 1
ATOM 2571 O O . LEU A 1 314 ? -4.785 -14.43 -11.766 1 92.31 314 LEU A O 1
ATOM 2575 N N . PHE A 1 315 ? -4.355 -15.805 -13.492 1 93.88 315 PHE A N 1
ATOM 2576 C CA . PHE A 1 315 ? -4.84 -17.016 -12.836 1 93.88 315 PHE A CA 1
ATOM 2577 C C . PHE A 1 315 ? -3.678 -17.938 -12.469 1 93.88 315 PHE A C 1
ATOM 2579 O O . PHE A 1 315 ? -2.871 -18.297 -13.328 1 93.88 315 PHE A O 1
ATOM 2586 N N . VAL A 1 316 ? -3.637 -18.219 -11.211 1 97.12 316 VAL A N 1
ATOM 2587 C CA . VAL A 1 316 ? -2.465 -18.953 -10.75 1 97.12 316 VAL A CA 1
ATOM 2588 C C . VAL A 1 316 ? -2.906 -20.219 -10.008 1 97.12 316 VAL A C 1
ATOM 2590 O O . VAL A 1 316 ? -3.879 -20.188 -9.25 1 97.12 316 VAL A O 1
ATOM 2593 N N . MET A 1 317 ? -2.35 -21.328 -10.32 1 98.38 317 MET A N 1
ATOM 2594 C CA . MET A 1 317 ? -2.43 -22.516 -9.492 1 98.38 317 MET A CA 1
ATOM 2595 C C . MET A 1 317 ? -1.194 -22.656 -8.609 1 98.38 317 MET A C 1
ATOM 2597 O O . MET A 1 317 ? -0.077 -22.781 -9.117 1 98.38 317 MET A O 1
ATOM 2601 N N . ALA A 1 318 ? -1.365 -22.594 -7.34 1 98.12 318 ALA A N 1
ATOM 2602 C CA . ALA A 1 318 ? -0.251 -22.609 -6.398 1 98.12 318 ALA A CA 1
ATOM 2603 C C . ALA A 1 318 ? -0.407 -23.734 -5.379 1 98.12 318 ALA A C 1
ATOM 2605 O O . ALA A 1 318 ? -1.508 -24.25 -5.18 1 98.12 318 ALA A O 1
ATOM 2606 N N . GLY A 1 319 ? 0.677 -24.188 -4.824 1 97.5 319 GLY A N 1
ATOM 2607 C CA . GLY A 1 319 ? 0.652 -25.109 -3.701 1 97.5 319 GLY A CA 1
ATOM 2608 C C . GLY A 1 319 ? 0.389 -24.438 -2.375 1 97.5 319 GLY A C 1
ATOM 2609 O O . GLY A 1 319 ? 0.279 -23.203 -2.312 1 97.5 319 GLY A O 1
ATOM 2610 N N . VAL A 1 320 ? 0.282 -25.219 -1.345 1 95.56 320 VAL A N 1
ATOM 2611 C CA . VAL A 1 320 ? 0.011 -24.688 -0.007 1 95.56 320 VAL A CA 1
ATOM 2612 C C . VAL A 1 320 ? 1.18 -23.828 0.459 1 95.56 320 VAL A C 1
ATOM 2614 O O . VAL A 1 320 ? 0.994 -22.891 1.235 1 95.56 320 VAL A O 1
ATOM 2617 N N . SER A 1 321 ? 2.373 -24.078 -0.099 1 94.88 321 SER A N 1
ATOM 2618 C CA . SER A 1 321 ? 3.572 -23.328 0.263 1 94.88 321 SER A CA 1
ATOM 2619 C C . SER A 1 321 ? 3.607 -21.969 -0.434 1 94.88 321 SER A C 1
ATOM 2621 O O . SER A 1 321 ? 4.426 -21.109 -0.094 1 94.88 321 SER A O 1
ATOM 2623 N N . GLY A 1 322 ? 2.77 -21.75 -1.36 1 96.75 322 GLY A N 1
ATOM 2624 C CA . GLY A 1 322 ? 2.791 -20.531 -2.15 1 96.75 322 GLY A CA 1
ATOM 2625 C C . GLY A 1 322 ? 3.562 -20.672 -3.449 1 96.75 322 GLY A C 1
ATOM 2626 O O . GLY A 1 322 ? 3.742 -19.703 -4.18 1 96.75 322 GLY A O 1
ATOM 2627 N N . PHE A 1 323 ? 4.055 -21.906 -3.73 1 98.31 323 PHE A N 1
ATOM 2628 C CA . PHE A 1 323 ? 4.762 -22.172 -4.977 1 98.31 323 PHE A CA 1
ATOM 2629 C C . PHE A 1 323 ? 3.809 -22.109 -6.164 1 98.31 323 PHE A C 1
ATOM 2631 O O . PHE A 1 323 ? 2.797 -22.812 -6.191 1 98.31 323 PHE A O 1
ATOM 2638 N N . ALA A 1 324 ? 4.082 -21.281 -7.117 1 98.56 324 ALA A N 1
ATOM 2639 C CA . ALA A 1 324 ? 3.256 -21.188 -8.32 1 98.56 324 ALA A CA 1
ATOM 2640 C C . ALA A 1 324 ? 3.652 -22.234 -9.352 1 98.56 324 ALA A C 1
ATOM 2642 O O . ALA A 1 324 ? 4.77 -22.219 -9.867 1 98.56 324 ALA A O 1
ATOM 2643 N N . TYR A 1 325 ? 2.785 -23.125 -9.727 1 98.5 325 TYR A N 1
ATOM 2644 C CA . TYR A 1 325 ? 3.074 -24.203 -10.656 1 98.5 325 TYR A CA 1
ATOM 2645 C C . TYR A 1 325 ? 2.652 -23.844 -12.07 1 98.5 325 TYR A C 1
ATOM 2647 O O . TYR A 1 325 ? 3.248 -24.312 -13.039 1 98.5 325 TYR A O 1
ATOM 2655 N N . ASN A 1 326 ? 1.619 -23.125 -12.125 1 97.94 326 ASN A N 1
ATOM 2656 C CA . ASN A 1 326 ? 1.045 -22.766 -13.422 1 97.94 326 ASN A CA 1
ATOM 2657 C C . ASN A 1 326 ? 0.391 -21.391 -13.367 1 97.94 326 ASN A C 1
ATOM 2659 O O . ASN A 1 326 ? -0.308 -21.062 -12.406 1 97.94 326 ASN A O 1
ATOM 2663 N N . VAL A 1 327 ? 0.683 -20.609 -14.406 1 97.38 327 VAL A N 1
ATOM 2664 C CA . VAL A 1 327 ? 0.195 -19.234 -14.445 1 97.38 327 VAL A CA 1
ATOM 2665 C C . VAL A 1 327 ? -0.436 -18.953 -15.805 1 97.38 327 VAL A C 1
ATOM 2667 O O . VAL A 1 327 ? 0.135 -19.281 -16.844 1 97.38 327 VAL A O 1
ATOM 2670 N N . GLU A 1 328 ? -1.638 -18.438 -15.766 1 94.88 328 GLU A N 1
ATOM 2671 C CA . GLU A 1 328 ? -2.32 -17.984 -16.969 1 94.88 328 GLU A CA 1
ATOM 2672 C C . GLU A 1 328 ? -2.719 -16.516 -16.859 1 94.88 328 GLU A C 1
ATOM 2674 O O . GLU A 1 328 ? -3.223 -16.078 -15.82 1 94.88 328 GLU A O 1
ATOM 2679 N N . ILE A 1 329 ? -2.428 -15.719 -17.875 1 92.25 329 ILE A N 1
ATOM 2680 C CA . ILE A 1 329 ? -2.76 -14.297 -17.859 1 92.25 329 ILE A CA 1
ATOM 2681 C C . ILE A 1 329 ? -4.113 -14.078 -18.547 1 92.25 329 ILE A C 1
ATOM 2683 O O . ILE A 1 329 ? -4.379 -14.641 -19.609 1 92.25 329 ILE A O 1
ATOM 2687 N N . TYR A 1 330 ? -4.914 -13.312 -17.906 1 87.19 330 TYR A N 1
ATOM 2688 C CA . TYR A 1 330 ? -6.227 -12.992 -18.469 1 87.19 330 TYR A CA 1
ATOM 2689 C C . TYR A 1 330 ? -6.094 -12.133 -19.719 1 87.19 330 TYR A C 1
ATOM 2691 O O . TYR A 1 330 ? -5.441 -11.094 -19.703 1 87.19 330 TYR A O 1
ATOM 2699 N N . SER A 1 331 ? -6.609 -12.547 -20.797 1 80.88 331 SER A N 1
ATOM 2700 C CA . SER A 1 331 ? -6.535 -11.812 -22.062 1 80.88 331 SER A CA 1
ATOM 2701 C C . SER A 1 331 ? -7.926 -11.555 -22.625 1 80.88 331 SER A C 1
ATOM 2703 O O . SER A 1 331 ? -8.062 -10.945 -23.688 1 80.88 331 SER A O 1
ATOM 2705 N N . GLY A 1 332 ? -8.938 -11.977 -21.953 1 74.75 332 GLY A N 1
ATOM 2706 C CA . GLY A 1 332 ? -10.289 -11.828 -22.453 1 74.75 332 GLY A CA 1
ATOM 2707 C C . GLY A 1 332 ? -10.664 -12.898 -23.469 1 74.75 332 GLY A C 1
ATOM 2708 O O . GLY A 1 332 ? -11.797 -12.93 -23.953 1 74.75 332 GLY A O 1
ATOM 2709 N N . GLN A 1 333 ? -9.766 -13.789 -23.75 1 72.12 333 GLN A N 1
ATOM 2710 C CA . GLN A 1 333 ? -10.008 -14.836 -24.734 1 72.12 333 GLN A CA 1
ATOM 2711 C C . GLN A 1 333 ? -10.156 -16.203 -24.062 1 72.12 333 GLN A C 1
ATOM 2713 O O . GLN A 1 333 ? -9.922 -17.234 -24.688 1 72.12 333 GLN A O 1
ATOM 2718 N N . GLU A 1 334 ? -10.547 -16.188 -22.797 1 74.25 334 GLU A N 1
ATOM 2719 C CA . GLU A 1 334 ? -10.547 -17.422 -22.016 1 74.25 334 GLU A CA 1
ATOM 2720 C C . GLU A 1 334 ? -11.625 -18.375 -22.516 1 74.25 334 GLU A C 1
ATOM 2722 O O . GLU A 1 334 ? -11.508 -19.594 -22.328 1 74.25 334 GLU A O 1
ATOM 2727 N N . ASN A 1 335 ? -12.625 -17.859 -23.172 1 75.06 335 ASN A N 1
ATOM 2728 C CA . ASN A 1 335 ? -13.719 -18.703 -23.609 1 75.06 335 ASN A CA 1
ATOM 2729 C C . ASN A 1 335 ? -13.562 -19.109 -25.078 1 75.06 335 ASN A C 1
ATOM 2731 O O . ASN A 1 335 ? -14.461 -19.719 -25.656 1 75.06 335 ASN A O 1
ATOM 2735 N N . ASN A 1 336 ? -12.375 -18.781 -25.562 1 77.44 336 ASN A N 1
ATOM 2736 C CA . ASN A 1 336 ? -12.117 -19.188 -26.953 1 77.44 336 ASN A CA 1
ATOM 2737 C C . ASN A 1 336 ? -12.023 -20.719 -27.078 1 77.44 336 ASN A C 1
ATOM 2739 O O . ASN A 1 336 ? -11.336 -21.359 -26.281 1 77.44 336 ASN A O 1
ATOM 2743 N N . SER A 1 337 ? -12.727 -21.281 -27.969 1 79.69 337 SER A N 1
ATOM 2744 C CA . SER A 1 337 ? -12.789 -22.719 -28.188 1 79.69 337 SER A CA 1
ATOM 2745 C C . SER A 1 337 ? -11.422 -23.281 -28.562 1 79.69 337 SER A C 1
ATOM 2747 O O . SER A 1 337 ? -11.141 -24.453 -28.312 1 79.69 337 SER A O 1
ATOM 2749 N N . ASP A 1 338 ? -10.57 -22.375 -29 1 78.69 338 ASP A N 1
ATOM 2750 C CA . ASP A 1 338 ? -9.258 -22.812 -29.453 1 78.69 338 ASP A CA 1
ATOM 2751 C C . ASP A 1 338 ? -8.383 -23.219 -28.266 1 78.69 338 ASP A C 1
ATOM 2753 O O . ASP A 1 338 ? -7.398 -23.953 -28.438 1 78.69 338 ASP A O 1
ATOM 2757 N N . LEU A 1 339 ? -8.789 -22.781 -27.141 1 80.69 339 LEU A N 1
ATOM 2758 C CA . LEU A 1 339 ? -7.977 -23.047 -25.969 1 80.69 339 LEU A CA 1
ATOM 2759 C C . LEU A 1 339 ? -8.406 -24.359 -25.297 1 80.69 339 LEU A C 1
ATOM 2761 O O . LEU A 1 339 ? -7.734 -24.828 -24.375 1 80.69 339 LEU A O 1
ATOM 2765 N N . ARG A 1 340 ? -9.477 -24.969 -25.781 1 84.94 340 ARG A N 1
ATOM 2766 C CA . ARG A 1 340 ? -9.969 -26.203 -25.203 1 84.94 340 ARG A CA 1
ATOM 2767 C C . ARG A 1 340 ? -9.492 -27.406 -26 1 84.94 340 ARG A C 1
ATOM 2769 O O . ARG A 1 340 ? -9.547 -27.406 -27.234 1 84.94 340 ARG A O 1
ATOM 2776 N N . ARG A 1 341 ? -9.102 -28.359 -25.25 1 85.31 341 ARG A N 1
ATOM 2777 C CA . ARG A 1 341 ? -8.758 -29.625 -25.891 1 85.31 341 ARG A CA 1
ATOM 2778 C C . ARG A 1 341 ? -10.016 -30.391 -26.297 1 85.31 341 ARG A C 1
ATOM 2780 O O . ARG A 1 341 ? -11.086 -30.172 -25.719 1 85.31 341 ARG A O 1
ATOM 2787 N N . PRO A 1 342 ? -9.914 -31.203 -27.25 1 80.38 342 PRO A N 1
ATOM 2788 C CA . PRO A 1 342 ? -11.094 -31.922 -27.75 1 80.38 342 PRO A CA 1
ATOM 2789 C C . PRO A 1 342 ? -11.781 -32.75 -26.656 1 80.38 342 PRO A C 1
ATOM 2791 O O . PRO A 1 342 ? -13.008 -32.844 -26.641 1 80.38 342 PRO A O 1
ATOM 2794 N N . CYS A 1 343 ? -11.086 -33.281 -25.688 1 81.5 343 CYS A N 1
ATOM 2795 C CA . CYS A 1 343 ? -11.672 -34.125 -24.672 1 81.5 343 CYS A CA 1
ATOM 2796 C C . CYS A 1 343 ? -12.125 -33.312 -23.469 1 81.5 343 CYS A C 1
ATOM 2798 O O . CYS A 1 343 ? -12.609 -33.875 -22.484 1 81.5 343 CYS A O 1
ATOM 2800 N N . GLU A 1 344 ? -12.047 -32.062 -23.531 1 88.06 344 GLU A N 1
ATOM 2801 C CA . GLU A 1 344 ? -12.438 -31.219 -22.422 1 88.06 344 GLU A CA 1
ATOM 2802 C C . GLU A 1 344 ? -13.82 -30.609 -22.641 1 88.06 344 GLU A C 1
ATOM 2804 O O . GLU A 1 344 ? -14.125 -30.125 -23.734 1 88.06 344 GLU A O 1
ATOM 2809 N N . PRO A 1 345 ? -14.672 -30.781 -21.703 1 86.75 345 PRO A N 1
ATOM 2810 C CA . PRO A 1 345 ? -16.016 -30.188 -21.828 1 86.75 345 PRO A CA 1
ATOM 2811 C C . PRO A 1 345 ? -16 -28.672 -21.672 1 86.75 345 PRO A C 1
ATOM 2813 O O . PRO A 1 345 ? -15.047 -28.109 -21.109 1 86.75 345 PRO A O 1
ATOM 2816 N N . ASP A 1 346 ? -16.969 -28.047 -22.234 1 87.75 346 ASP A N 1
ATOM 2817 C CA . ASP A 1 346 ? -17.188 -26.609 -21.984 1 87.75 346 ASP A CA 1
ATOM 2818 C C . ASP A 1 346 ? -18.062 -26.406 -20.75 1 87.75 346 ASP A C 1
ATOM 2820 O O . ASP A 1 346 ? -19.281 -26.578 -20.797 1 87.75 346 ASP A O 1
ATOM 2824 N N . ILE A 1 347 ? -17.484 -26.062 -19.703 1 87.38 347 ILE A N 1
ATOM 2825 C CA . ILE A 1 347 ? -18.172 -25.953 -18.422 1 87.38 347 ILE A CA 1
ATOM 2826 C C . ILE A 1 347 ? -18.375 -24.469 -18.062 1 87.38 347 ILE A C 1
ATOM 2828 O O . ILE A 1 347 ? -18.812 -24.156 -16.953 1 87.38 347 ILE A O 1
ATOM 2832 N N . GLY A 1 348 ? -18.016 -23.547 -18.891 1 85.88 348 GLY A N 1
ATOM 2833 C CA . GLY A 1 348 ? -18.109 -22.125 -18.625 1 85.88 348 GLY A CA 1
ATOM 2834 C C . GLY A 1 348 ? -16.766 -21.438 -18.594 1 85.88 348 GLY A C 1
ATOM 2835 O O . GLY A 1 348 ? -15.727 -22.078 -18.422 1 85.88 348 GLY A O 1
ATOM 2836 N N . ALA A 1 349 ? -16.75 -20.172 -18.656 1 83.69 349 ALA A N 1
ATOM 2837 C CA . ALA A 1 349 ? -15.531 -19.375 -18.797 1 83.69 349 ALA A CA 1
ATOM 2838 C C . ALA A 1 349 ? -14.602 -19.547 -17.594 1 83.69 349 ALA A C 1
ATOM 2840 O O . ALA A 1 349 ? -13.422 -19.844 -17.766 1 83.69 349 ALA A O 1
ATOM 2841 N N . SER A 1 350 ? -15.156 -19.375 -16.391 1 87.56 350 SER A N 1
ATOM 2842 C CA . SER A 1 350 ? -14.344 -19.453 -15.188 1 87.56 350 SER A CA 1
ATOM 2843 C C . SER A 1 350 ? -13.883 -20.891 -14.922 1 87.56 350 SER A C 1
ATOM 2845 O O . SER A 1 350 ? -12.727 -21.125 -14.555 1 87.56 350 SER A O 1
ATOM 2847 N N . ALA A 1 351 ? -14.742 -21.859 -15.133 1 91 351 ALA A N 1
ATOM 2848 C CA . ALA A 1 351 ? -14.43 -23.266 -14.898 1 91 351 ALA A CA 1
ATOM 2849 C C . ALA A 1 351 ? -13.414 -23.766 -15.914 1 91 351 ALA A C 1
ATOM 2851 O O . ALA A 1 351 ? -12.578 -24.625 -15.594 1 91 351 ALA A O 1
ATOM 2852 N N . ASN A 1 352 ? -13.492 -23.25 -17.125 1 92.25 352 ASN A N 1
ATOM 2853 C CA . ASN A 1 352 ? -12.547 -23.672 -18.172 1 92.25 352 ASN A CA 1
ATOM 2854 C C . ASN A 1 352 ? -11.117 -23.266 -17.812 1 92.25 352 ASN A C 1
ATOM 2856 O O . ASN A 1 352 ? -10.172 -23.953 -18.203 1 92.25 352 ASN A O 1
ATOM 2860 N N . VAL A 1 353 ? -11.008 -22.141 -17.125 1 93.12 353 VAL A N 1
ATOM 2861 C CA . VAL A 1 353 ? -9.688 -21.719 -16.672 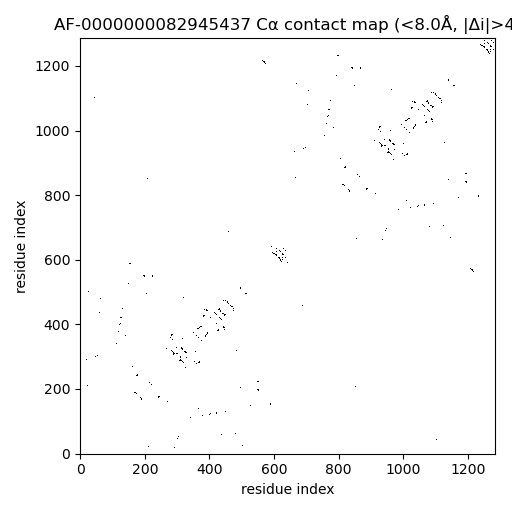1 93.12 353 VAL A CA 1
ATOM 2862 C C . VAL A 1 353 ? -9.117 -22.75 -15.703 1 93.12 353 VAL A C 1
ATOM 2864 O O . VAL A 1 353 ? -7.938 -23.094 -15.781 1 93.12 353 VAL A O 1
ATOM 2867 N N . VAL A 1 354 ? -9.969 -23.25 -14.781 1 95.69 354 VAL A N 1
ATOM 2868 C CA . VAL A 1 354 ? -9.531 -24.25 -13.805 1 95.69 354 VAL A CA 1
ATOM 2869 C C . VAL A 1 354 ? -9.094 -25.516 -14.523 1 95.69 354 VAL A C 1
ATOM 2871 O O . VAL A 1 354 ? -8.062 -26.109 -14.18 1 95.69 354 VAL A O 1
ATOM 2874 N N . VAL A 1 355 ? -9.883 -25.906 -15.508 1 94.88 355 VAL A N 1
ATOM 2875 C CA . VAL A 1 355 ? -9.562 -27.125 -16.266 1 94.88 355 VAL A CA 1
ATOM 2876 C C . VAL A 1 355 ? -8.203 -26.969 -16.938 1 94.88 355 VAL A C 1
ATOM 2878 O O . VAL A 1 355 ? -7.367 -27.875 -16.875 1 94.88 355 VAL A O 1
ATOM 2881 N N . ARG A 1 356 ? -7.902 -25.812 -17.531 1 94.5 356 ARG A N 1
ATOM 2882 C CA . ARG A 1 356 ? -6.637 -25.594 -18.219 1 94.5 356 ARG A CA 1
ATOM 2883 C C . ARG A 1 356 ? -5.469 -25.578 -17.25 1 94.5 356 ARG A C 1
ATOM 2885 O O . ARG A 1 356 ? -4.438 -26.203 -17.5 1 94.5 356 ARG A O 1
ATOM 2892 N N . LEU A 1 357 ? -5.637 -24.891 -16.125 1 96.31 357 LEU A N 1
ATOM 2893 C CA . LEU A 1 357 ? -4.574 -24.797 -15.125 1 96.31 357 LEU A CA 1
ATOM 2894 C C . LEU A 1 357 ? -4.316 -26.172 -14.492 1 96.31 357 LEU A C 1
ATOM 2896 O O . LEU A 1 357 ? -3.18 -26.484 -14.125 1 96.31 357 LEU A O 1
ATOM 2900 N N . ALA A 1 358 ? -5.324 -27.031 -14.398 1 96.44 358 ALA A N 1
ATOM 2901 C CA . ALA A 1 358 ? -5.234 -28.328 -13.711 1 96.44 358 ALA A CA 1
ATOM 2902 C C . ALA A 1 358 ? -4.734 -29.406 -14.656 1 96.44 358 ALA A C 1
ATOM 2904 O O . ALA A 1 358 ? -4.562 -30.562 -14.25 1 96.44 358 ALA A O 1
ATOM 2905 N N . ARG A 1 359 ? -4.496 -29.094 -15.922 1 94.88 359 ARG A N 1
ATOM 2906 C CA . ARG A 1 359 ? -4.035 -30.078 -16.906 1 94.88 359 ARG A CA 1
ATOM 2907 C C . ARG A 1 359 ? -2.75 -30.75 -16.438 1 94.88 359 ARG A C 1
ATOM 2909 O O . ARG A 1 359 ? -2.516 -31.922 -16.75 1 94.88 359 ARG A O 1
ATOM 2916 N N . ILE A 1 360 ? -1.963 -30.062 -15.664 1 95.5 360 ILE A N 1
ATOM 2917 C CA . ILE A 1 360 ? -0.634 -30.547 -15.305 1 95.5 360 ILE A CA 1
ATOM 2918 C C . ILE A 1 360 ? -0.744 -31.531 -14.148 1 95.5 360 ILE A C 1
ATOM 2920 O O . ILE A 1 360 ? 0.215 -32.25 -13.844 1 95.5 360 ILE A O 1
ATOM 2924 N N . ILE A 1 361 ? -1.923 -31.641 -13.516 1 96.81 361 ILE A N 1
ATOM 2925 C CA . ILE A 1 361 ? -2.115 -32.562 -12.398 1 96.81 361 ILE A CA 1
ATOM 2926 C C . ILE A 1 361 ? -2.27 -33.969 -12.914 1 96.81 361 ILE A C 1
ATOM 2928 O O . ILE A 1 361 ? -3.135 -34.25 -13.75 1 96.81 361 ILE A O 1
ATOM 2932 N N . PRO A 1 362 ? -1.472 -34.812 -12.43 1 94.75 362 PRO A N 1
ATOM 2933 C CA . PRO A 1 362 ? -1.606 -36.219 -12.859 1 94.75 362 PRO A CA 1
ATOM 2934 C C . PRO A 1 362 ? -2.947 -36.812 -12.461 1 94.75 362 PRO A C 1
ATOM 2936 O O . PRO A 1 362 ? -3.461 -36.531 -11.375 1 94.75 362 PRO A O 1
ATOM 2939 N N . SER A 1 363 ? -3.457 -37.688 -13.297 1 92.75 363 SER A N 1
ATOM 2940 C CA . SER A 1 363 ? -4.758 -38.281 -13.062 1 92.75 363 SER A CA 1
ATOM 2941 C C . SER A 1 363 ? -4.652 -39.438 -12.07 1 92.75 363 SER A C 1
ATOM 2943 O O . SER A 1 363 ? -3.623 -40.125 -12 1 92.75 363 SER A O 1
ATOM 2945 N N . ASN A 1 364 ? -5.617 -39.625 -11.312 1 92.69 364 ASN A N 1
ATOM 2946 C CA . ASN A 1 364 ? -5.844 -40.781 -10.438 1 92.69 364 ASN A CA 1
ATOM 2947 C C . ASN A 1 364 ? -4.801 -40.844 -9.328 1 92.69 364 ASN A C 1
ATOM 2949 O O . ASN A 1 364 ? -4.312 -41.906 -8.992 1 92.69 364 ASN A O 1
ATOM 2953 N N . ASN A 1 365 ? -4.328 -39.688 -8.922 1 94.06 365 ASN A N 1
ATOM 2954 C CA . ASN A 1 365 ? -3.412 -39.625 -7.789 1 94.06 365 ASN A CA 1
ATOM 2955 C C . ASN A 1 365 ? -4.047 -38.906 -6.598 1 94.06 365 ASN A C 1
ATOM 2957 O O . ASN A 1 365 ? -3.373 -38.625 -5.609 1 94.06 365 ASN A O 1
ATOM 2961 N N . ASN A 1 366 ? -5.266 -38.562 -6.727 1 94.44 366 ASN A N 1
ATOM 2962 C CA . ASN A 1 366 ? -6.078 -37.969 -5.672 1 94.44 366 ASN A CA 1
ATOM 2963 C C . ASN A 1 366 ? -5.473 -36.656 -5.164 1 94.44 366 ASN A C 1
ATOM 2965 O O . ASN A 1 366 ? -5.34 -36.469 -3.957 1 94.44 366 ASN A O 1
ATOM 2969 N N . PHE A 1 367 ? -4.961 -35.906 -6.059 1 96.94 367 PHE A N 1
ATOM 2970 C CA . PHE A 1 367 ? -4.617 -34.531 -5.699 1 96.94 367 PHE A CA 1
ATOM 2971 C C . PHE A 1 367 ? -5.855 -33.781 -5.254 1 96.94 367 PHE A C 1
ATOM 2973 O O . PHE A 1 367 ? -6.973 -34.094 -5.648 1 96.94 367 PHE A O 1
ATOM 2980 N N . LYS A 1 368 ? -5.707 -32.875 -4.398 1 97.5 368 LYS A N 1
ATOM 2981 C CA . LYS A 1 368 ? -6.812 -32.062 -3.898 1 97.5 368 LYS A CA 1
ATOM 2982 C C . LYS A 1 368 ? -6.711 -30.625 -4.41 1 97.5 368 LYS A C 1
ATOM 2984 O O . LYS A 1 368 ? -5.695 -29.953 -4.207 1 97.5 368 LYS A O 1
ATOM 2989 N N . LEU A 1 369 ? -7.707 -30.188 -5.074 1 98.06 369 LEU A N 1
ATOM 2990 C CA . LEU A 1 369 ? -7.719 -28.859 -5.676 1 98.06 369 LEU A CA 1
ATOM 2991 C C . LEU A 1 369 ? -8.75 -27.969 -5 1 98.06 369 LEU A C 1
ATOM 2993 O O . LEU A 1 369 ? -9.906 -28.375 -4.82 1 98.06 369 LEU A O 1
ATOM 2997 N N . TYR A 1 370 ? -8.328 -26.828 -4.598 1 97.69 370 TYR A N 1
ATOM 2998 C CA . TYR A 1 370 ? -9.188 -25.875 -3.908 1 97.69 370 TYR A CA 1
ATOM 2999 C C . TYR A 1 370 ? -9.398 -24.625 -4.746 1 97.69 370 TYR A C 1
ATOM 3001 O O . TYR A 1 370 ? -8.469 -24.141 -5.395 1 97.69 370 TYR A O 1
ATOM 3009 N N . TYR A 1 371 ? -10.555 -24.047 -4.812 1 94.5 371 TYR A N 1
ATOM 3010 C CA . TYR A 1 371 ? -10.844 -22.812 -5.531 1 94.5 371 TYR A CA 1
ATOM 3011 C C . TYR A 1 371 ? -12.078 -22.125 -4.957 1 94.5 371 TYR A C 1
ATOM 3013 O O . TYR A 1 371 ? -12.781 -22.703 -4.129 1 94.5 371 TYR A O 1
ATOM 3021 N N . ASP A 1 372 ? -12.289 -20.953 -5.305 1 90.62 372 ASP A N 1
ATOM 3022 C CA . ASP A 1 372 ? -13.32 -20.141 -4.66 1 90.62 372 ASP A CA 1
ATOM 3023 C C . ASP A 1 372 ? -14.633 -20.188 -5.441 1 90.62 372 ASP A C 1
ATOM 3025 O O . ASP A 1 372 ? -14.766 -20.969 -6.379 1 90.62 372 ASP A O 1
ATOM 3029 N N . ASN A 1 373 ? -15.633 -19.359 -5.027 1 89.25 373 ASN A N 1
ATOM 3030 C CA . ASN A 1 373 ? -17 -19.406 -5.535 1 89.25 373 ASN A CA 1
ATOM 3031 C C . ASN A 1 373 ? -17.078 -18.906 -6.969 1 89.25 373 ASN A C 1
ATOM 3033 O O . ASN A 1 373 ? -18.062 -19.172 -7.672 1 89.25 373 ASN A O 1
ATOM 3037 N N . TYR A 1 374 ? -16.047 -18.234 -7.355 1 85.56 374 TYR A N 1
ATOM 3038 C CA . TYR A 1 374 ? -16 -17.75 -8.734 1 85.56 374 TYR A CA 1
ATOM 3039 C C . TYR A 1 374 ? -15.891 -18.906 -9.711 1 85.56 374 TYR A C 1
ATOM 3041 O O . TYR A 1 374 ? -16.469 -18.875 -10.797 1 85.56 374 TYR A O 1
ATOM 3049 N N . TYR A 1 375 ? -15.242 -19.906 -9.305 1 90.94 375 TYR A N 1
ATOM 3050 C CA . TYR A 1 375 ? -14.906 -21 -10.203 1 90.94 375 TYR A CA 1
ATOM 3051 C C . TYR A 1 375 ? -15.82 -22.188 -9.984 1 90.94 375 TYR A C 1
ATOM 3053 O O . TYR A 1 375 ? -16.078 -22.969 -10.906 1 90.94 375 TYR A O 1
ATOM 3061 N N . THR A 1 376 ? -16.328 -22.344 -8.859 1 92.5 376 THR A N 1
ATOM 3062 C CA . THR A 1 376 ? -16.891 -23.609 -8.406 1 92.5 376 THR A CA 1
ATOM 3063 C C . THR A 1 376 ? -18.234 -23.859 -9.078 1 92.5 376 THR A C 1
ATOM 3065 O O . THR A 1 376 ? -19.094 -22.984 -9.117 1 92.5 376 THR A O 1
ATOM 3068 N N . SER A 1 377 ? -18.391 -24.984 -9.617 1 92.25 377 SER A N 1
ATOM 3069 C CA . SER A 1 377 ? -19.641 -25.516 -10.18 1 92.25 377 SER A CA 1
ATOM 3070 C C . SER A 1 377 ? -19.703 -27.031 -10.031 1 92.25 377 SER A C 1
ATOM 3072 O O . SER A 1 377 ? -18.672 -27.703 -9.867 1 92.25 377 SER A O 1
ATOM 3074 N N . ILE A 1 378 ? -20.891 -27.578 -10.047 1 92.75 378 ILE A N 1
ATOM 3075 C CA . ILE A 1 378 ? -21.062 -29.016 -9.914 1 92.75 378 ILE A CA 1
ATOM 3076 C C . ILE A 1 378 ? -20.422 -29.719 -11.102 1 92.75 378 ILE A C 1
ATOM 3078 O O . ILE A 1 378 ? -19.734 -30.734 -10.93 1 92.75 378 ILE A O 1
ATOM 3082 N N . GLN A 1 379 ? -20.547 -29.125 -12.242 1 92.56 379 GLN A N 1
ATOM 3083 C CA . GLN A 1 379 ? -19.984 -29.719 -13.453 1 92.56 379 GLN A CA 1
ATOM 3084 C C . GLN A 1 379 ? -18.453 -29.797 -13.375 1 92.56 379 GLN A C 1
ATOM 3086 O O . GLN A 1 379 ? -17.859 -30.812 -13.75 1 92.56 379 GLN A O 1
ATOM 3091 N N . LEU A 1 380 ? -17.859 -28.781 -12.914 1 94.38 380 LEU A N 1
ATOM 3092 C CA . LEU A 1 380 ? -16.422 -28.734 -12.789 1 94.38 380 LEU A CA 1
ATOM 3093 C C . LEU A 1 380 ? -15.914 -29.797 -11.82 1 94.38 380 LEU A C 1
ATOM 3095 O O . LEU A 1 380 ? -14.961 -30.516 -12.117 1 94.38 380 LEU A O 1
ATOM 3099 N N . MET A 1 381 ? -16.562 -29.969 -10.703 1 94.5 381 MET A N 1
ATOM 3100 C CA . MET A 1 381 ? -16.125 -30.906 -9.672 1 94.5 381 MET A CA 1
ATOM 3101 C C . MET A 1 381 ? -16.25 -32.344 -10.164 1 94.5 381 MET A C 1
ATOM 3103 O O . MET A 1 381 ? -15.375 -33.188 -9.898 1 94.5 381 MET A O 1
ATOM 3107 N N . ILE A 1 382 ? -17.344 -32.594 -10.82 1 93.44 382 ILE A N 1
ATOM 3108 C CA . ILE A 1 382 ? -17.578 -33.938 -11.32 1 93.44 382 ILE A CA 1
ATOM 3109 C C . ILE A 1 382 ? -16.531 -34.281 -12.391 1 93.44 382 ILE A C 1
ATOM 3111 O O . ILE A 1 382 ? -16 -35.375 -12.422 1 93.44 382 ILE A O 1
ATOM 3115 N N . TYR A 1 383 ? -16.266 -33.312 -13.242 1 93.44 383 TYR A N 1
ATOM 3116 C CA . TYR A 1 383 ? -15.258 -33.531 -14.273 1 93.44 383 TYR A CA 1
ATOM 3117 C C . TYR A 1 383 ? -13.891 -33.812 -13.648 1 93.44 383 TYR A C 1
ATOM 3119 O O . TYR A 1 383 ? -13.203 -34.75 -14.055 1 93.44 383 TYR A O 1
ATOM 3127 N N . LEU A 1 384 ? -13.5 -33.031 -12.703 1 95.19 384 LEU A N 1
ATOM 3128 C CA . LEU A 1 384 ? -12.211 -33.219 -12.047 1 95.19 384 LEU A CA 1
ATOM 3129 C C . LEU A 1 384 ? -12.164 -34.531 -11.312 1 95.19 384 LEU A C 1
ATOM 3131 O O . LEU A 1 384 ? -11.141 -35.219 -11.336 1 95.19 384 LEU A O 1
ATOM 3135 N N . LYS A 1 385 ? -13.266 -34.844 -10.695 1 93.94 385 LYS A N 1
ATOM 3136 C CA . LYS A 1 385 ? -13.328 -36.125 -9.992 1 93.94 385 LYS A CA 1
ATOM 3137 C C . LYS A 1 385 ? -13.172 -37.312 -10.969 1 93.94 385 LYS A C 1
ATOM 3139 O O . LYS A 1 385 ? -12.555 -38.312 -10.633 1 93.94 385 LYS A O 1
ATOM 3144 N N . SER A 1 386 ? -13.742 -37.156 -12.078 1 91.06 386 SER A N 1
ATOM 3145 C CA . SER A 1 386 ? -13.609 -38.188 -13.102 1 91.06 386 SER A CA 1
ATOM 3146 C C . SER A 1 386 ? -12.156 -38.406 -13.5 1 91.06 386 SER A C 1
ATOM 3148 O O . SER A 1 386 ? -11.766 -39.469 -13.953 1 91.06 386 SER A O 1
ATOM 3150 N N . ARG A 1 387 ? -11.344 -37.375 -13.312 1 92.25 387 ARG A N 1
ATOM 3151 C CA . ARG A 1 387 ? -9.914 -37.469 -13.609 1 92.25 387 ARG A CA 1
ATOM 3152 C C . ARG A 1 387 ? -9.125 -37.906 -12.383 1 92.25 387 ARG A C 1
ATOM 3154 O O . ARG A 1 387 ? -7.895 -38 -12.438 1 92.25 387 ARG A O 1
ATOM 3161 N N . GLY A 1 388 ? -9.859 -38.156 -11.32 1 92.44 388 GLY A N 1
ATOM 3162 C CA . GLY A 1 388 ? -9.203 -38.594 -10.094 1 92.44 388 GLY A CA 1
ATOM 3163 C C . GLY A 1 388 ? -8.641 -37.438 -9.289 1 92.44 388 GLY A C 1
ATOM 3164 O O . GLY A 1 388 ? -7.641 -37.594 -8.586 1 92.44 388 GLY A O 1
ATOM 3165 N N . ILE A 1 389 ? -9.109 -36.25 -9.477 1 95.69 389 ILE A N 1
ATOM 3166 C CA . ILE A 1 389 ? -8.727 -35.062 -8.727 1 95.69 389 ILE A CA 1
ATOM 3167 C C . ILE A 1 389 ? -9.844 -34.656 -7.773 1 95.69 389 ILE A C 1
ATOM 3169 O O . ILE A 1 389 ? -10.984 -34.438 -8.203 1 95.69 389 ILE A O 1
ATOM 3173 N N . GLU A 1 390 ? -9.594 -34.656 -6.516 1 96 390 GLU A N 1
ATOM 3174 C CA . GLU A 1 390 ? -10.578 -34.25 -5.527 1 96 390 GLU A CA 1
ATOM 3175 C C . GLU A 1 390 ? -10.68 -32.719 -5.469 1 96 390 GLU A C 1
ATOM 3177 O O . GLU A 1 390 ? -9.703 -32 -5.723 1 96 390 GLU A O 1
ATOM 3182 N N . SER A 1 391 ? -11.836 -32.219 -5.191 1 96.19 391 SER A N 1
ATOM 3183 C CA . SER A 1 391 ? -12.023 -30.766 -5.23 1 96.19 391 SER A CA 1
ATOM 3184 C C . SER A 1 391 ? -12.859 -30.281 -4.047 1 96.19 391 SER A C 1
ATOM 3186 O O . SER A 1 391 ? -13.703 -31.031 -3.535 1 96.19 391 SER A O 1
ATOM 3188 N N . LEU A 1 392 ? -12.555 -29.172 -3.607 1 96.88 392 LEU A N 1
ATOM 3189 C CA . LEU A 1 392 ? -13.273 -28.469 -2.549 1 96.88 392 LEU A CA 1
ATOM 3190 C C . LEU A 1 392 ? -13.289 -26.969 -2.799 1 96.88 392 LEU A C 1
ATOM 3192 O O . LEU A 1 392 ? -12.25 -26.359 -3.066 1 96.88 392 LEU A O 1
ATOM 3196 N N . GLY A 1 393 ? -14.461 -26.328 -2.797 1 95.81 393 GLY A N 1
ATOM 3197 C CA . GLY A 1 393 ? -14.562 -24.906 -3.008 1 95.81 393 GLY A CA 1
ATOM 3198 C C . GLY A 1 393 ? -15.836 -24.297 -2.447 1 95.81 393 GLY A C 1
ATOM 3199 O O . GLY A 1 393 ? -16.75 -25.031 -2.068 1 95.81 393 GLY A O 1
ATOM 3200 N N . THR A 1 394 ? -15.883 -23.047 -2.285 1 93.81 394 THR A N 1
ATOM 3201 C CA . THR A 1 394 ? -17.125 -22.359 -1.942 1 93.81 394 THR A CA 1
ATOM 3202 C C . THR A 1 394 ? -18 -22.172 -3.176 1 93.81 394 THR A C 1
ATOM 3204 O O . THR A 1 394 ? -17.5 -22.094 -4.297 1 93.81 394 THR A O 1
ATOM 3207 N N . VAL A 1 395 ? -19.281 -22.172 -2.986 1 93.25 395 VAL A N 1
ATOM 3208 C CA . VAL A 1 395 ? -20.172 -22.109 -4.133 1 93.25 395 VAL A CA 1
ATOM 3209 C C . VAL A 1 395 ? -21.328 -21.156 -3.822 1 93.25 395 VAL A C 1
ATOM 3211 O O . VAL A 1 395 ? -21.766 -21.047 -2.672 1 93.25 395 VAL A O 1
ATOM 3214 N N . ARG A 1 396 ? -21.766 -20.547 -4.82 1 89 396 ARG A N 1
ATOM 3215 C CA . ARG A 1 396 ? -22.969 -19.719 -4.703 1 89 396 ARG A CA 1
ATOM 3216 C C . ARG A 1 396 ? -24.219 -20.578 -4.754 1 89 396 ARG A C 1
ATOM 3218 O O . ARG A 1 396 ? -24.281 -21.562 -5.496 1 89 396 ARG A O 1
ATOM 3225 N N . ARG A 1 397 ? -25.156 -20.156 -4.098 1 87.44 397 ARG A N 1
ATOM 3226 C CA . ARG A 1 397 ? -26.391 -20.922 -3.977 1 87.44 397 ARG A CA 1
ATOM 3227 C C . ARG A 1 397 ? -27.047 -21.141 -5.34 1 87.44 397 ARG A C 1
ATOM 3229 O O . ARG A 1 397 ? -27.625 -22.188 -5.598 1 87.44 397 ARG A O 1
ATOM 3236 N N . ASN A 1 398 ? -26.938 -20.156 -6.211 1 85.06 398 ASN A N 1
ATOM 3237 C CA . ASN A 1 398 ? -27.594 -20.203 -7.512 1 85.06 398 ASN A CA 1
ATOM 3238 C C . ASN A 1 398 ? -26.984 -21.266 -8.414 1 85.06 398 ASN A C 1
ATOM 3240 O O . ASN A 1 398 ? -27.594 -21.672 -9.406 1 85.06 398 ASN A O 1
ATOM 3244 N N . ARG A 1 399 ? -25.828 -21.75 -8.086 1 86.44 399 ARG A N 1
ATOM 3245 C CA . ARG A 1 399 ? -25.141 -22.719 -8.93 1 86.44 399 ARG A CA 1
ATOM 3246 C C . ARG A 1 399 ? -25.453 -24.141 -8.484 1 86.44 399 ARG A C 1
ATOM 3248 O O . ARG A 1 399 ? -25.047 -25.109 -9.148 1 86.44 399 ARG A O 1
ATOM 3255 N N . LEU A 1 400 ? -26.125 -24.25 -7.32 1 88.06 400 LEU A N 1
ATOM 3256 C CA . LEU A 1 400 ? -26.5 -25.562 -6.801 1 88.06 400 LEU A CA 1
ATOM 3257 C C . LEU A 1 400 ? -27.938 -25.906 -7.203 1 88.06 400 LEU A C 1
ATOM 3259 O O . LEU A 1 400 ? -28.875 -25.203 -6.82 1 88.06 400 LEU A O 1
ATOM 3263 N N . LYS A 1 401 ? -28.156 -26.453 -8.289 1 79.69 401 LYS A N 1
ATOM 3264 C CA . LYS A 1 401 ? -29.484 -26.781 -8.781 1 79.69 401 LYS A CA 1
ATOM 3265 C C . LYS A 1 401 ? -30.297 -27.5 -7.727 1 79.69 401 LYS A C 1
ATOM 3267 O O . LYS A 1 401 ? -29.922 -28.578 -7.27 1 79.69 401 LYS A O 1
ATOM 3272 N N . ASN A 1 402 ? -31.422 -26.969 -7.199 1 81.94 402 ASN A N 1
ATOM 3273 C CA . ASN A 1 402 ? -32.469 -27.578 -6.387 1 81.94 402 ASN A CA 1
ATOM 3274 C C . ASN A 1 402 ? -31.906 -28.141 -5.078 1 81.94 402 ASN A C 1
ATOM 3276 O O . ASN A 1 402 ? -32.219 -29.25 -4.68 1 81.94 402 ASN A O 1
ATOM 3280 N N . VAL A 1 403 ? -30.953 -27.516 -4.438 1 86.56 403 VAL A N 1
ATOM 3281 C CA . VAL A 1 403 ? -30.438 -27.969 -3.152 1 86.56 403 VAL A CA 1
ATOM 3282 C C . VAL A 1 403 ? -31.453 -27.672 -2.047 1 86.56 403 VAL A C 1
ATOM 3284 O O . VAL A 1 403 ? -31.984 -26.562 -1.975 1 86.56 403 VAL A O 1
ATOM 3287 N N . PRO A 1 404 ? -31.766 -28.656 -1.251 1 89.44 404 PRO A N 1
ATOM 3288 C CA . PRO A 1 404 ? -32.781 -28.453 -0.204 1 89.44 404 PRO A CA 1
ATOM 3289 C C . PRO A 1 404 ? -32.219 -27.703 1.009 1 89.44 404 PRO A C 1
ATOM 3291 O O . PRO A 1 404 ? -32.344 -28.188 2.141 1 89.44 404 PRO A O 1
ATOM 3294 N N . PHE A 1 405 ? -31.609 -26.625 0.813 1 91.56 405 PHE A N 1
ATOM 3295 C CA . PHE A 1 405 ? -31.156 -25.797 1.91 1 91.56 405 PHE A CA 1
ATOM 3296 C C . PHE A 1 405 ? -32.25 -24.797 2.334 1 91.56 405 PHE A C 1
ATOM 3298 O O . PHE A 1 405 ? -33.031 -24.359 1.506 1 91.56 405 PHE A O 1
ATOM 3305 N N . PRO A 1 406 ? -32.281 -24.547 3.627 1 91 406 PRO A N 1
ATOM 3306 C CA . PRO A 1 406 ? -33.219 -23.484 4.031 1 91 406 PRO A CA 1
ATOM 3307 C C . PRO A 1 406 ? -32.875 -22.141 3.377 1 91 406 PRO A C 1
ATOM 3309 O O . PRO A 1 406 ? -31.734 -21.922 2.965 1 91 406 PRO A O 1
ATOM 3312 N N . SER A 1 407 ? -33.875 -21.344 3.279 1 88.06 407 SER A N 1
ATOM 3313 C CA . SER A 1 407 ? -33.688 -20.047 2.664 1 88.06 407 SER A CA 1
ATOM 3314 C C . SER A 1 407 ? -32.719 -19.188 3.48 1 88.06 407 SER A C 1
ATOM 3316 O O . SER A 1 407 ? -32.5 -19.438 4.668 1 88.06 407 SER A O 1
ATOM 3318 N N . ASP A 1 408 ? -32.125 -18.266 2.795 1 87.19 408 ASP A N 1
ATOM 3319 C CA . ASP A 1 408 ? -31.156 -17.375 3.441 1 87.19 408 ASP A CA 1
ATOM 3320 C C . ASP A 1 408 ? -31.797 -16.625 4.602 1 87.19 408 ASP A C 1
ATOM 3322 O O . ASP A 1 408 ? -31.141 -16.391 5.629 1 87.19 408 ASP A O 1
ATOM 3326 N N . THR A 1 409 ? -33.031 -16.25 4.434 1 86.81 409 THR A N 1
ATOM 3327 C CA . THR A 1 409 ? -33.75 -15.508 5.469 1 86.81 409 THR A CA 1
ATOM 3328 C C . THR A 1 409 ? -33.875 -16.359 6.73 1 86.81 409 THR A C 1
ATOM 3330 O O . THR A 1 409 ? -33.688 -15.852 7.844 1 86.81 409 THR A O 1
ATOM 3333 N N . VAL A 1 410 ? -34.219 -17.594 6.496 1 88.06 410 VAL A N 1
ATOM 3334 C CA . VAL A 1 410 ? -34.375 -18.516 7.621 1 88.06 410 VAL A CA 1
ATOM 3335 C C . VAL A 1 410 ? -33.031 -18.734 8.305 1 88.06 410 VAL A C 1
ATOM 3337 O O . VAL A 1 410 ? -32.969 -18.75 9.539 1 88.06 410 VAL A O 1
ATOM 3340 N N . MET A 1 411 ? -32.094 -18.828 7.539 1 90.25 411 MET A N 1
ATOM 3341 C CA . MET A 1 411 ? -30.75 -19.125 8.078 1 90.25 411 MET A CA 1
ATOM 3342 C C . MET A 1 411 ? -30.219 -17.922 8.859 1 90.25 411 MET A C 1
ATOM 3344 O O . MET A 1 411 ? -29.484 -18.109 9.836 1 90.25 411 MET A O 1
ATOM 3348 N N . LYS A 1 412 ? -30.5 -16.719 8.438 1 87.31 412 LYS A N 1
ATOM 3349 C CA . LYS A 1 412 ? -30.016 -15.516 9.102 1 87.31 412 LYS A CA 1
ATOM 3350 C C . LYS A 1 412 ? -30.578 -15.406 10.516 1 87.31 412 LYS A C 1
ATOM 3352 O O . LYS A 1 412 ? -29.938 -14.836 11.406 1 87.31 412 LYS A O 1
ATOM 3357 N N . SER A 1 413 ? -31.703 -16.031 10.695 1 86.56 413 SER A N 1
ATOM 3358 C CA . SER A 1 413 ? -32.344 -15.969 12 1 86.56 413 SER A CA 1
ATOM 3359 C C . SER A 1 413 ? -31.828 -17.047 12.938 1 86.56 413 SER A C 1
ATOM 3361 O O . SER A 1 413 ? -32 -16.969 14.156 1 86.56 413 SER A O 1
ATOM 3363 N N . LYS A 1 414 ? -31.141 -17.953 12.438 1 89.88 414 LYS A N 1
ATOM 3364 C CA . LYS A 1 414 ? -30.594 -19.031 13.258 1 89.88 414 LYS A CA 1
ATOM 3365 C C . LYS A 1 414 ? -29.312 -18.609 13.961 1 89.88 414 LYS A C 1
ATOM 3367 O O . LYS A 1 414 ? -28.781 -17.547 13.688 1 89.88 414 LYS A O 1
ATOM 3372 N N . ASP A 1 415 ? -28.906 -19.469 14.922 1 87.06 415 ASP A N 1
ATOM 3373 C CA . ASP A 1 415 ? -27.719 -19.141 15.703 1 87.06 415 ASP A CA 1
ATOM 3374 C C . ASP A 1 415 ? -26.453 -19.344 14.875 1 87.06 415 ASP A C 1
ATOM 3376 O O . ASP A 1 415 ? -26.422 -20.156 13.945 1 87.06 415 ASP A O 1
ATOM 3380 N N . ARG A 1 416 ? -25.516 -18.594 15.25 1 89 416 ARG A N 1
ATOM 3381 C CA . ARG A 1 416 ? -24.219 -18.766 14.625 1 89 416 ARG A CA 1
ATOM 3382 C C . ARG A 1 416 ? -23.688 -20.188 14.82 1 89 416 ARG A C 1
ATOM 3384 O O . ARG A 1 416 ? -23.766 -20.734 15.922 1 89 416 ARG A O 1
ATOM 3391 N N . GLY A 1 417 ? -23.234 -20.875 13.789 1 89.88 417 GLY A N 1
ATOM 3392 C CA . GLY A 1 417 ? -22.75 -22.234 13.875 1 89.88 417 GLY A CA 1
ATOM 3393 C C . GLY A 1 417 ? -23.719 -23.25 13.289 1 89.88 417 GLY A C 1
ATOM 3394 O O . GLY A 1 417 ? -23.391 -24.422 13.156 1 89.88 417 GLY A O 1
ATOM 3395 N N . THR A 1 418 ? -24.891 -22.828 12.977 1 93.38 418 THR A N 1
ATOM 3396 C CA . THR A 1 418 ? -25.859 -23.734 12.359 1 93.38 418 THR A CA 1
ATOM 3397 C C . THR A 1 418 ? -25.344 -24.234 11.016 1 93.38 418 THR A C 1
ATOM 3399 O O . THR A 1 418 ? -24.75 -23.469 10.25 1 93.38 418 THR A O 1
ATOM 3402 N N . MET A 1 419 ? -25.5 -25.547 10.789 1 94.5 419 MET A N 1
ATOM 3403 C CA . MET A 1 419 ? -24.984 -26.125 9.555 1 94.5 419 MET A CA 1
ATOM 3404 C C . MET A 1 419 ? -25.969 -27.156 8.992 1 94.5 419 MET A C 1
ATOM 3406 O O . MET A 1 419 ? -26.719 -27.781 9.742 1 94.5 419 MET A O 1
ATOM 3410 N N . TYR A 1 420 ? -26.031 -27.297 7.738 1 94.5 420 TYR A N 1
ATOM 3411 C CA . TYR A 1 420 ? -26.797 -28.281 6.996 1 94.5 420 TYR A CA 1
ATOM 3412 C C . TYR A 1 420 ? -25.938 -28.969 5.945 1 94.5 420 TYR A C 1
ATOM 3414 O O . TYR A 1 420 ? -25.094 -28.344 5.316 1 94.5 420 TYR A O 1
ATOM 3422 N N . GLU A 1 421 ? -26.078 -30.25 5.754 1 95.38 421 GLU A N 1
ATOM 3423 C CA . GLU A 1 421 ? -25.328 -31 4.758 1 95.38 421 GLU A CA 1
ATOM 3424 C C . GLU A 1 421 ? -26.266 -31.781 3.834 1 95.38 421 GLU A C 1
ATOM 3426 O O . GLU A 1 421 ? -27.25 -32.375 4.289 1 95.38 421 GLU A O 1
ATOM 3431 N N . CYS A 1 422 ? -26.031 -31.688 2.6 1 94.81 422 CYS A N 1
ATOM 3432 C CA . CYS A 1 422 ? -26.734 -32.469 1.582 1 94.81 422 CYS A CA 1
ATOM 3433 C C . CYS A 1 422 ? -25.75 -33.188 0.669 1 94.81 422 CYS A C 1
ATOM 3435 O O . CYS A 1 422 ? -24.719 -32.625 0.299 1 94.81 422 CYS A O 1
ATOM 3437 N N . THR A 1 423 ? -26.016 -34.406 0.366 1 94.56 423 THR A N 1
ATOM 3438 C CA . THR A 1 423 ? -25.156 -35.188 -0.49 1 94.56 423 THR A CA 1
ATOM 3439 C C . THR A 1 423 ? -25.891 -35.656 -1.739 1 94.56 423 THR A C 1
ATOM 3441 O O . THR A 1 423 ? -27.125 -35.812 -1.723 1 94.56 423 THR A O 1
ATOM 3444 N N . ALA A 1 424 ? -25.188 -35.75 -2.775 1 92.62 424 ALA A N 1
ATOM 3445 C CA . ALA A 1 424 ? -25.766 -36.219 -4.035 1 92.62 424 ALA A CA 1
ATOM 3446 C C . ALA A 1 424 ? -24.766 -37.094 -4.785 1 92.62 424 ALA A C 1
ATOM 3448 O O . ALA A 1 424 ? -23.562 -37.031 -4.539 1 92.62 424 ALA A O 1
ATOM 3449 N N . THR A 1 425 ? -25.297 -37.969 -5.543 1 90.38 425 THR A N 1
ATOM 3450 C CA . THR A 1 425 ? -24.5 -38.781 -6.449 1 90.38 425 THR A CA 1
ATOM 3451 C C . THR A 1 425 ? -24.766 -38.375 -7.902 1 90.38 425 THR A C 1
ATOM 3453 O O . THR A 1 425 ? -25.906 -38.469 -8.375 1 90.38 425 THR A O 1
ATOM 3456 N N . VAL A 1 426 ? -23.766 -37.844 -8.461 1 88.88 426 VAL A N 1
ATOM 3457 C CA . VAL A 1 426 ? -23.875 -37.406 -9.852 1 88.88 426 VAL A CA 1
ATOM 3458 C C . VAL A 1 426 ? -22.875 -38.188 -10.711 1 88.88 426 VAL A C 1
ATOM 3460 O O . VAL A 1 426 ? -21.672 -38.156 -10.453 1 88.88 426 VAL A O 1
ATOM 3463 N N . ASN A 1 427 ? -23.266 -38.812 -11.797 1 86.25 427 ASN A N 1
ATOM 3464 C CA . ASN A 1 427 ? -22.406 -39.625 -12.672 1 86.25 427 ASN A CA 1
ATOM 3465 C C . ASN A 1 427 ? -21.547 -40.594 -11.875 1 86.25 427 ASN A C 1
ATOM 3467 O O . ASN A 1 427 ? -20.328 -40.656 -12.07 1 86.25 427 ASN A O 1
ATOM 3471 N N . GLU A 1 428 ? -22.062 -41.156 -10.805 1 82.75 428 GLU A N 1
ATOM 3472 C CA . GLU A 1 428 ? -21.453 -42.188 -9.977 1 82.75 428 GLU A CA 1
ATOM 3473 C C . GLU A 1 428 ? -20.438 -41.594 -9.016 1 82.75 428 GLU A C 1
ATOM 3475 O O . GLU A 1 428 ? -19.688 -42.344 -8.367 1 82.75 428 GLU A O 1
ATOM 3480 N N . GLU A 1 429 ? -20.391 -40.312 -9.094 1 88.31 429 GLU A N 1
ATOM 3481 C CA . GLU A 1 429 ? -19.484 -39.656 -8.156 1 88.31 429 GLU A CA 1
ATOM 3482 C C . GLU A 1 429 ? -20.266 -38.969 -7.039 1 88.31 429 GLU A C 1
ATOM 3484 O O . GLU A 1 429 ? -21.328 -38.375 -7.273 1 88.31 429 GLU A O 1
ATOM 3489 N N . LYS A 1 430 ? -19.766 -39.031 -5.848 1 89.81 430 LYS A N 1
ATOM 3490 C CA . LYS A 1 430 ? -20.422 -38.469 -4.688 1 89.81 430 LYS A CA 1
ATOM 3491 C C . LYS A 1 430 ? -19.969 -37.031 -4.441 1 89.81 430 LYS A C 1
ATOM 3493 O O . LYS A 1 430 ? -18.766 -36.75 -4.523 1 89.81 430 LYS A O 1
ATOM 3498 N N . ILE A 1 431 ? -20.891 -36.188 -4.27 1 92.69 431 ILE A N 1
ATOM 3499 C CA . ILE A 1 431 ? -20.609 -34.781 -3.957 1 92.69 431 ILE A CA 1
ATOM 3500 C C . ILE A 1 431 ? -21.406 -34.344 -2.732 1 92.69 431 ILE A C 1
ATOM 3502 O O . ILE A 1 431 ? -22.5 -34.875 -2.482 1 92.69 431 ILE A O 1
ATOM 3506 N N . THR A 1 432 ? -20.875 -33.531 -1.933 1 94.88 432 THR A N 1
ATOM 3507 C CA . THR A 1 432 ? -21.562 -33.062 -0.743 1 94.88 432 THR A CA 1
ATOM 3508 C C . THR A 1 432 ? -21.562 -31.531 -0.695 1 94.88 432 THR A C 1
ATOM 3510 O O . THR A 1 432 ? -20.578 -30.891 -1.089 1 94.88 432 THR A O 1
ATOM 3513 N N . ALA A 1 433 ? -22.641 -30.938 -0.353 1 95.38 433 ALA A N 1
ATOM 3514 C CA . ALA A 1 433 ? -22.781 -29.5 -0.124 1 95.38 433 ALA A CA 1
ATOM 3515 C C . ALA A 1 433 ? -23.078 -29.203 1.343 1 95.38 433 ALA A C 1
ATOM 3517 O O . ALA A 1 433 ? -23.906 -29.891 1.964 1 95.38 433 ALA A O 1
ATOM 3518 N N . VAL A 1 434 ? -22.375 -28.312 1.9 1 95.69 434 VAL A N 1
ATOM 3519 C CA . VAL A 1 434 ? -22.562 -27.969 3.305 1 95.69 434 VAL A CA 1
ATOM 3520 C C . VAL A 1 434 ? -22.844 -26.469 3.432 1 95.69 434 VAL A C 1
ATOM 3522 O O . VAL A 1 434 ? -22.109 -25.641 2.891 1 95.69 434 VAL A O 1
ATOM 3525 N N . LEU A 1 435 ? -23.938 -26.141 4.043 1 95.56 435 LEU A N 1
ATOM 3526 C CA . LEU A 1 435 ? -24.297 -24.766 4.383 1 95.56 435 LEU A CA 1
ATOM 3527 C C . LEU A 1 435 ? -23.938 -24.453 5.832 1 95.56 435 LEU A C 1
ATOM 3529 O O . LEU A 1 435 ? -24.312 -25.188 6.746 1 95.56 435 LEU A O 1
ATOM 3533 N N . TRP A 1 436 ? -23.141 -23.391 6.016 1 93.81 436 TRP A N 1
ATOM 3534 C CA . TRP A 1 436 ? -22.656 -23.031 7.34 1 93.81 436 TRP A CA 1
ATOM 3535 C C . TRP A 1 436 ? -22.875 -21.547 7.602 1 93.81 436 TRP A C 1
ATOM 3537 O O . TRP A 1 436 ? -22.562 -20.703 6.746 1 93.81 436 TRP A O 1
ATOM 3547 N N . LYS A 1 437 ? -23.406 -21.25 8.797 1 92.06 437 LYS A N 1
ATOM 3548 C CA . LYS A 1 437 ? -23.641 -19.859 9.172 1 92.06 437 LYS A CA 1
ATOM 3549 C C . LYS A 1 437 ? -22.609 -19.375 10.188 1 92.06 437 LYS A C 1
ATOM 3551 O O . LYS A 1 437 ? -22.562 -19.875 11.312 1 92.06 437 LYS A O 1
ATOM 3556 N N . ASP A 1 438 ? -21.828 -18.516 9.812 1 86.44 438 ASP A N 1
ATOM 3557 C CA . ASP A 1 438 ? -21 -17.75 10.742 1 86.44 438 ASP A CA 1
ATOM 3558 C C . ASP A 1 438 ? -21.516 -16.312 10.891 1 86.44 438 ASP A C 1
ATOM 3560 O O . ASP A 1 438 ? -22.656 -16.094 11.297 1 86.44 438 ASP A O 1
ATOM 3564 N N . ASN A 1 439 ? -20.719 -15.297 10.531 1 76.81 439 ASN A N 1
ATOM 3565 C CA . ASN A 1 439 ? -21.266 -13.953 10.383 1 76.81 439 ASN A CA 1
ATOM 3566 C C . ASN A 1 439 ? -22.047 -13.805 9.086 1 76.81 439 ASN A C 1
ATOM 3568 O O . ASN A 1 439 ? -23.047 -13.086 9.039 1 76.81 439 ASN A O 1
ATOM 3572 N N . LYS A 1 440 ? -21.594 -14.562 8.109 1 82.75 440 LYS A N 1
ATOM 3573 C CA . LYS A 1 440 ? -22.266 -14.688 6.82 1 82.75 440 LYS A CA 1
ATOM 3574 C C . LYS A 1 440 ? -22.531 -16.156 6.469 1 82.75 440 LYS A C 1
ATOM 3576 O O . LYS A 1 440 ? -21.969 -17.047 7.102 1 82.75 440 LYS A O 1
ATOM 3581 N N . LEU A 1 441 ? -23.375 -16.312 5.578 1 90.44 441 LEU A N 1
ATOM 3582 C CA . LEU A 1 441 ? -23.688 -17.656 5.109 1 90.44 441 LEU A CA 1
ATOM 3583 C C . LEU A 1 441 ? -22.656 -18.125 4.074 1 90.44 441 LEU A C 1
ATOM 3585 O O . LEU A 1 441 ? -22.312 -17.359 3.16 1 90.44 441 LEU A O 1
ATOM 3589 N N . VAL A 1 442 ? -22.125 -19.281 4.301 1 92.19 442 VAL A N 1
ATOM 3590 C CA . VAL A 1 442 ? -21.172 -19.828 3.352 1 92.19 442 VAL A CA 1
ATOM 3591 C C . VAL A 1 442 ? -21.609 -21.234 2.934 1 92.19 442 VAL A C 1
ATOM 3593 O O . VAL A 1 442 ? -21.984 -22.047 3.777 1 92.19 442 VAL A O 1
ATOM 3596 N N . ILE A 1 443 ? -21.578 -21.516 1.694 1 94.75 443 ILE A N 1
ATOM 3597 C CA . ILE A 1 443 ? -21.875 -22.844 1.174 1 94.75 443 ILE A CA 1
ATOM 3598 C C . ILE A 1 443 ? -20.609 -23.438 0.558 1 94.75 443 ILE A C 1
ATOM 3600 O O . ILE A 1 443 ? -19.922 -22.797 -0.228 1 94.75 443 ILE A O 1
ATOM 3604 N N . LEU A 1 444 ? -20.297 -24.625 0.944 1 96.25 444 LEU A N 1
ATOM 3605 C CA . LEU A 1 444 ? -19.125 -25.312 0.418 1 96.25 444 LEU A CA 1
ATOM 3606 C C . LEU A 1 444 ? -19.531 -26.578 -0.32 1 96.25 444 LEU A C 1
ATOM 3608 O O . LEU A 1 444 ? -20.531 -27.203 0.022 1 96.25 444 LEU A O 1
ATOM 3612 N N . LEU A 1 445 ? -18.875 -26.875 -1.352 1 95.75 445 LEU A N 1
ATOM 3613 C CA . LEU A 1 445 ? -19.047 -28.078 -2.164 1 95.75 445 LEU A CA 1
ATOM 3614 C C . LEU A 1 445 ? -17.766 -28.906 -2.186 1 95.75 445 LEU A C 1
ATOM 3616 O O . LEU A 1 445 ? -16.672 -28.359 -2.336 1 95.75 445 LEU A O 1
ATOM 3620 N N . SER A 1 446 ? -17.875 -30.219 -1.97 1 95.81 446 SER A N 1
ATOM 3621 C CA . SER A 1 446 ? -16.688 -31.062 -1.884 1 95.81 446 SER A CA 1
ATOM 3622 C C . SER A 1 446 ? -16.953 -32.438 -2.459 1 95.81 446 SER A C 1
ATOM 3624 O O . SER A 1 446 ? -18.094 -32.906 -2.5 1 95.81 446 SER A O 1
ATOM 3626 N N . THR A 1 447 ? -15.891 -33.094 -2.881 1 94.81 447 THR A N 1
ATOM 3627 C CA . THR A 1 447 ? -15.977 -34.469 -3.373 1 94.81 447 THR A CA 1
ATOM 3628 C C . THR A 1 447 ? -15.289 -35.406 -2.414 1 94.81 447 THR A C 1
ATOM 3630 O O . THR A 1 447 ? -15.289 -36.625 -2.637 1 94.81 447 THR A O 1
ATOM 3633 N N . PHE A 1 448 ? -14.656 -34.969 -1.308 1 94.06 448 PHE A N 1
ATOM 3634 C CA . PHE A 1 448 ? -13.891 -35.906 -0.513 1 94.06 448 PHE A CA 1
ATOM 3635 C C . PHE A 1 448 ? -14.055 -35.625 0.976 1 94.06 448 PHE A C 1
ATOM 3637 O O . PHE A 1 448 ? -13.68 -36.469 1.813 1 94.06 448 PHE A O 1
ATOM 3644 N N . VAL A 1 449 ? -14.586 -34.406 1.333 1 93.25 449 VAL A N 1
ATOM 3645 C CA . VAL A 1 449 ? -14.75 -34.062 2.742 1 93.25 449 VAL A CA 1
ATOM 3646 C C . VAL A 1 449 ? -16.156 -33.562 2.984 1 93.25 449 VAL A C 1
ATOM 3648 O O . VAL A 1 449 ? -16.703 -32.812 2.158 1 93.25 449 VAL A O 1
ATOM 3651 N N . GLY A 1 450 ? -16.719 -33.938 4.113 1 92.81 450 GLY A N 1
ATOM 3652 C CA . GLY A 1 450 ? -18.031 -33.469 4.496 1 92.81 450 GLY A CA 1
ATOM 3653 C C . GLY A 1 450 ? -18.031 -32.625 5.762 1 92.81 450 GLY A C 1
ATOM 3654 O O . GLY A 1 450 ? -17.031 -31.969 6.074 1 92.81 450 GLY A O 1
ATOM 3655 N N . MET A 1 451 ? -19.125 -32.594 6.344 1 92.81 451 MET A N 1
ATOM 3656 C CA . MET A 1 451 ? -19.328 -31.781 7.535 1 92.81 451 MET A CA 1
ATOM 3657 C C . MET A 1 451 ? -18.609 -32.375 8.734 1 92.81 451 MET A C 1
ATOM 3659 O O . MET A 1 451 ? -18.031 -31.656 9.547 1 92.81 451 MET A O 1
ATOM 3663 N N . ASN A 1 452 ? -18.531 -33.625 8.852 1 90.69 452 ASN A N 1
ATOM 3664 C CA . ASN A 1 452 ? -17.984 -34.281 10.016 1 90.69 452 ASN A CA 1
ATOM 3665 C C . ASN A 1 452 ? -16.484 -34.531 9.867 1 90.69 452 ASN A C 1
ATOM 3667 O O . ASN A 1 452 ? -15.992 -34.781 8.766 1 90.69 452 ASN A O 1
ATOM 3671 N N . PRO A 1 453 ? -15.727 -34.406 10.922 1 90.25 453 PRO A N 1
ATOM 3672 C CA . PRO A 1 453 ? -16.125 -34.125 12.297 1 90.25 453 PRO A CA 1
ATOM 3673 C C . PRO A 1 453 ? -16.344 -32.625 12.531 1 90.25 453 PRO A C 1
ATOM 3675 O O . PRO A 1 453 ? -15.695 -31.797 11.906 1 90.25 453 PRO A O 1
ATOM 3678 N N . VAL A 1 454 ? -17.25 -32.344 13.406 1 91.62 454 VAL A N 1
ATOM 3679 C CA . VAL A 1 454 ? -17.562 -30.969 13.742 1 91.62 454 VAL A CA 1
ATOM 3680 C C . VAL A 1 454 ? -16.688 -30.531 14.914 1 91.62 454 VAL A C 1
ATOM 3682 O O . VAL A 1 454 ? -16.609 -31.203 15.945 1 91.62 454 VAL A O 1
ATOM 3685 N N . GLU A 1 455 ? -15.914 -29.531 14.633 1 88.94 455 GLU A N 1
ATOM 3686 C CA . GLU A 1 455 ? -15.086 -28.938 15.68 1 88.94 455 GLU A CA 1
ATOM 3687 C C . GLU A 1 455 ? -15.68 -27.625 16.188 1 88.94 455 GLU A C 1
ATOM 3689 O O . GLU A 1 455 ? -16.734 -27.188 15.711 1 88.94 455 GLU A O 1
ATOM 3694 N N . HIS A 1 456 ? -15.078 -27.156 17.328 1 90.56 456 HIS A N 1
ATOM 3695 C CA . HIS A 1 456 ? -15.516 -25.875 17.859 1 90.56 456 HIS A CA 1
ATOM 3696 C C . HIS A 1 456 ? -14.398 -24.828 17.781 1 90.56 456 HIS A C 1
ATOM 3698 O O . HIS A 1 456 ? -13.227 -25.156 17.984 1 90.56 456 HIS A O 1
ATOM 3704 N N . VAL A 1 457 ? -14.766 -23.703 17.375 1 87.06 457 VAL A N 1
ATOM 3705 C CA . VAL A 1 457 ? -13.797 -22.609 17.266 1 87.06 457 VAL A CA 1
ATOM 3706 C C . VAL A 1 457 ? -14.273 -21.422 18.094 1 87.06 457 VAL A C 1
ATOM 3708 O O . VAL A 1 457 ? -15.477 -21.203 18.25 1 87.06 457 VAL A O 1
ATOM 3711 N N . LYS A 1 458 ? -13.359 -20.703 18.688 1 83.12 458 LYS A N 1
ATOM 3712 C CA . LYS A 1 458 ? -13.656 -19.516 19.469 1 83.12 458 LYS A CA 1
ATOM 3713 C C . LYS A 1 458 ? -13.898 -18.312 18.562 1 83.12 458 LYS A C 1
ATOM 3715 O O . LYS A 1 458 ? -13.102 -18.031 17.656 1 83.12 458 LYS A O 1
ATOM 3720 N N . ARG A 1 459 ? -15.117 -17.719 18.656 1 79.81 459 ARG A N 1
ATOM 3721 C CA . ARG A 1 459 ? -15.453 -16.5 17.922 1 79.81 459 ARG A CA 1
ATOM 3722 C C . ARG A 1 459 ? -15.977 -15.422 18.875 1 79.81 459 ARG A C 1
ATOM 3724 O O . ARG A 1 459 ? -16.594 -15.727 19.891 1 79.81 459 ARG A O 1
ATOM 3731 N N . PHE A 1 460 ? -15.695 -14.188 18.594 1 73.19 460 PHE A N 1
ATOM 3732 C CA . PHE A 1 460 ? -16.234 -13.078 19.359 1 73.19 460 PHE A CA 1
ATOM 3733 C C . PHE A 1 460 ? -17.625 -12.711 18.875 1 73.19 460 PHE A C 1
ATOM 3735 O O . PHE A 1 460 ? -17.844 -12.508 17.688 1 73.19 460 PHE A O 1
ATOM 3742 N N . SER A 1 461 ? -18.562 -12.734 19.766 1 75.31 461 SER A N 1
ATOM 3743 C CA . SER A 1 461 ? -19.922 -12.312 19.469 1 75.31 461 SER A CA 1
ATOM 3744 C C . SER A 1 461 ? -20.125 -10.844 19.828 1 75.31 461 SER A C 1
ATOM 3746 O O . SER A 1 461 ? -20.031 -10.453 20.984 1 75.31 461 SER A O 1
ATOM 3748 N N . LYS A 1 462 ? -20.359 -10.039 18.781 1 70.19 462 LYS A N 1
ATOM 3749 C CA . LYS A 1 462 ? -20.625 -8.625 19.016 1 70.19 462 LYS A CA 1
ATOM 3750 C C . LYS A 1 462 ? -21.891 -8.438 19.859 1 70.19 462 LYS A C 1
ATOM 3752 O O . LYS A 1 462 ? -21.969 -7.539 20.703 1 70.19 462 LYS A O 1
ATOM 3757 N N . LYS A 1 463 ? -22.875 -9.289 19.578 1 68.88 463 LYS A N 1
ATOM 3758 C CA . LYS A 1 463 ? -24.156 -9.219 20.281 1 68.88 463 LYS A CA 1
ATOM 3759 C C . LYS A 1 463 ? -23.984 -9.5 21.766 1 68.88 463 LYS A C 1
ATOM 3761 O O . LYS A 1 463 ? -24.516 -8.758 22.609 1 68.88 463 LYS A O 1
ATOM 3766 N N . GLU A 1 464 ? -23.203 -10.461 22 1 74.75 464 GLU A N 1
ATOM 3767 C CA . GLU A 1 464 ? -23.031 -10.875 23.391 1 74.75 464 GLU A CA 1
ATOM 3768 C C . GLU A 1 464 ? -21.781 -10.266 24.016 1 74.75 464 GLU A C 1
ATOM 3770 O O . GLU A 1 464 ? -21.578 -10.344 25.219 1 74.75 464 GLU A O 1
ATOM 3775 N N . LYS A 1 465 ? -21 -9.586 23.141 1 72.88 465 LYS A N 1
ATOM 3776 C CA . LYS A 1 465 ? -19.766 -8.945 23.578 1 72.88 465 LYS A CA 1
ATOM 3777 C C . LYS A 1 465 ? -18.859 -9.93 24.312 1 72.88 465 LYS A C 1
ATOM 3779 O O . LYS A 1 465 ? -18.281 -9.586 25.344 1 72.88 465 LYS A O 1
ATOM 3784 N N . LYS A 1 466 ? -19 -11.219 24.062 1 77.5 466 LYS A N 1
ATOM 3785 C CA . LYS A 1 466 ? -18.172 -12.273 24.641 1 77.5 466 LYS A CA 1
ATOM 3786 C C . LYS A 1 466 ? -17.688 -13.25 23.562 1 77.5 466 LYS A C 1
ATOM 3788 O O . LYS A 1 466 ? -18.219 -13.258 22.453 1 77.5 466 LYS A O 1
ATOM 3793 N N . THR A 1 467 ? -16.641 -13.961 23.906 1 83.31 467 THR A N 1
ATOM 3794 C CA . THR A 1 467 ? -16.156 -15.016 23.016 1 83.31 467 THR A CA 1
ATOM 3795 C C . THR A 1 467 ? -17.016 -16.281 23.172 1 83.31 467 THR A C 1
ATOM 3797 O O . THR A 1 467 ? -17.281 -16.719 24.281 1 83.31 467 THR A O 1
ATOM 3800 N N . ILE A 1 468 ? -17.547 -16.703 22.203 1 84.12 468 ILE A N 1
ATOM 3801 C CA . ILE A 1 468 ? -18.406 -17.891 22.219 1 84.12 468 ILE A CA 1
ATOM 3802 C C . ILE A 1 468 ? -17.75 -19 21.406 1 84.12 468 ILE A C 1
ATOM 3804 O O . ILE A 1 468 ? -16.938 -18.719 20.516 1 84.12 468 ILE A O 1
ATOM 3808 N N . MET A 1 469 ? -18.125 -20.234 21.766 1 87.69 469 MET A N 1
ATOM 3809 C CA . MET A 1 469 ? -17.703 -21.391 20.984 1 87.69 469 MET A CA 1
ATOM 3810 C C . MET A 1 469 ? -18.703 -21.703 19.875 1 87.69 469 MET A C 1
ATOM 3812 O O . MET A 1 469 ? -19.891 -21.938 20.156 1 87.69 469 MET A O 1
ATOM 3816 N N . VAL A 1 470 ? -18.344 -21.641 18.688 1 89.44 470 VAL A N 1
ATOM 3817 C CA . VAL A 1 470 ? -19.219 -21.875 17.562 1 89.44 470 VAL A CA 1
ATOM 3818 C C . VAL A 1 470 ? -18.844 -23.188 16.859 1 89.44 470 VAL A C 1
ATOM 3820 O O . VAL A 1 470 ? -17.672 -23.453 16.625 1 89.44 470 VAL A O 1
ATOM 3823 N N . PRO A 1 471 ? -19.828 -24.094 16.656 1 91.38 471 PRO A N 1
ATOM 3824 C CA . PRO A 1 471 ? -19.531 -25.297 15.883 1 91.38 471 PRO A CA 1
ATOM 3825 C C . PRO A 1 471 ? -18.938 -24.984 14.508 1 91.38 471 PRO A C 1
ATOM 3827 O O . PRO A 1 471 ? -19.359 -24.031 13.852 1 91.38 471 PRO A O 1
ATOM 3830 N N . PHE A 1 472 ? -17.953 -25.734 14.195 1 89.31 472 PHE A N 1
ATOM 3831 C CA . PHE A 1 472 ? -17.141 -25.5 13.008 1 89.31 472 PHE A CA 1
ATOM 3832 C C . PHE A 1 472 ? -16.938 -26.781 12.219 1 89.31 472 PHE A C 1
ATOM 3834 O O . PHE A 1 472 ? -16.25 -27.703 12.664 1 89.31 472 PHE A O 1
ATOM 3841 N N . PRO A 1 473 ? -17.688 -26.906 11.07 1 93 473 PRO A N 1
ATOM 3842 C CA . PRO A 1 473 ? -17.594 -28.141 10.297 1 93 473 PRO A CA 1
ATOM 3843 C C . PRO A 1 473 ? -16.188 -28.375 9.734 1 93 473 PRO A C 1
ATOM 3845 O O . PRO A 1 473 ? -15.477 -27.422 9.422 1 93 473 PRO A O 1
ATOM 3848 N N . ASN A 1 474 ? -15.773 -29.578 9.531 1 91.81 474 ASN A N 1
ATOM 3849 C CA . ASN A 1 474 ? -14.453 -29.984 9.055 1 91.81 474 ASN A CA 1
ATOM 3850 C C . ASN A 1 474 ? -14.172 -29.453 7.656 1 91.81 474 ASN A C 1
ATOM 3852 O O . ASN A 1 474 ? -13.031 -29.109 7.336 1 91.81 474 ASN A O 1
ATOM 3856 N N . ILE A 1 475 ? -15.211 -29.438 6.828 1 93.62 475 ILE A N 1
ATOM 3857 C CA . ILE A 1 475 ? -15.07 -28.984 5.441 1 93.62 475 ILE A CA 1
ATOM 3858 C C . ILE A 1 475 ? -14.523 -27.562 5.406 1 93.62 475 ILE A C 1
ATOM 3860 O O . ILE A 1 475 ? -13.695 -27.234 4.555 1 93.62 475 ILE A O 1
ATOM 3864 N N . VAL A 1 476 ? -14.938 -26.719 6.344 1 92.75 476 VAL A N 1
ATOM 3865 C CA . VAL A 1 476 ? -14.492 -25.328 6.395 1 92.75 476 VAL A CA 1
ATOM 3866 C C . VAL A 1 476 ? -13.047 -25.266 6.879 1 92.75 476 VAL A C 1
ATOM 3868 O O . VAL A 1 476 ? -12.25 -24.469 6.379 1 92.75 476 VAL A O 1
ATOM 3871 N N . SER A 1 477 ? -12.703 -26.047 7.855 1 90.31 477 SER A N 1
ATOM 3872 C CA . SER A 1 477 ? -11.336 -26.094 8.375 1 90.31 477 SER A CA 1
ATOM 3873 C C . SER A 1 477 ? -10.344 -26.484 7.285 1 90.31 477 SER A C 1
ATOM 3875 O O . SER A 1 477 ? -9.305 -25.828 7.121 1 90.31 477 SER A O 1
ATOM 3877 N N . ILE A 1 478 ? -10.727 -27.484 6.535 1 92.75 478 ILE A N 1
ATOM 3878 C CA . ILE A 1 478 ? -9.852 -27.984 5.48 1 92.75 478 ILE A CA 1
ATOM 3879 C C . ILE A 1 478 ? -9.734 -26.953 4.371 1 92.75 478 ILE A C 1
ATOM 3881 O O . ILE A 1 478 ? -8.648 -26.703 3.85 1 92.75 478 ILE A O 1
ATOM 3885 N N . TYR A 1 479 ? -10.805 -26.359 4.047 1 94 479 TYR A N 1
ATOM 3886 C CA . TYR A 1 479 ? -10.797 -25.328 3.016 1 94 479 TYR A CA 1
ATOM 3887 C C . TYR A 1 479 ? -9.891 -24.172 3.408 1 94 479 TYR A C 1
ATOM 3889 O O . TYR A 1 479 ? -9.047 -23.734 2.617 1 94 479 TYR A O 1
ATOM 3897 N N . ASN A 1 480 ? -10.008 -23.656 4.637 1 88.06 480 ASN A N 1
ATOM 3898 C CA . ASN A 1 480 ? -9.25 -22.516 5.109 1 88.06 480 ASN A CA 1
ATOM 3899 C C . ASN A 1 480 ? -7.754 -22.828 5.18 1 88.06 480 ASN A C 1
ATOM 3901 O O . ASN A 1 480 ? -6.922 -21.953 4.934 1 88.06 480 ASN A O 1
ATOM 3905 N N . LYS A 1 481 ? -7.461 -23.938 5.461 1 89.44 481 LYS A N 1
ATOM 3906 C CA . LYS A 1 481 ? -6.07 -24.344 5.609 1 89.44 481 LYS A CA 1
ATOM 3907 C C . LYS A 1 481 ? -5.367 -24.422 4.254 1 89.44 481 LYS A C 1
ATOM 3909 O O . LYS A 1 481 ? -4.168 -24.156 4.16 1 89.44 481 LYS A O 1
ATOM 3914 N N . HIS A 1 482 ? -6.074 -24.719 3.199 1 93.88 482 HIS A N 1
ATOM 3915 C CA . HIS A 1 482 ? -5.367 -25.109 1.983 1 93.88 482 HIS A CA 1
ATOM 3916 C C . HIS A 1 482 ? -5.688 -24.156 0.836 1 93.88 482 HIS A C 1
ATOM 3918 O O . HIS A 1 482 ? -5.059 -24.219 -0.223 1 93.88 482 HIS A O 1
ATOM 3924 N N . MET A 1 483 ? -6.625 -23.172 0.984 1 93.38 483 MET A N 1
ATOM 3925 C CA . MET A 1 483 ? -7.004 -22.25 -0.075 1 93.38 483 MET A CA 1
ATOM 3926 C C . MET A 1 483 ? -6.027 -21.078 -0.149 1 93.38 483 MET A C 1
ATOM 3928 O O . MET A 1 483 ? -5.961 -20.375 -1.164 1 93.38 483 MET A O 1
ATOM 3932 N N . GLY A 1 484 ? -5.09 -20.859 0.745 1 90.5 484 GLY A N 1
ATOM 3933 C CA . GLY A 1 484 ? -4.324 -19.625 0.883 1 90.5 484 GLY A CA 1
ATOM 3934 C C . GLY A 1 484 ? -3.02 -19.641 0.108 1 90.5 484 GLY A C 1
ATOM 3935 O O . GLY A 1 484 ? -2.143 -18.812 0.334 1 90.5 484 GLY A O 1
ATOM 3936 N N . GLY A 1 485 ? -2.855 -20.547 -0.82 1 92.5 485 GLY A N 1
ATOM 3937 C CA . GLY A 1 485 ? -1.59 -20.641 -1.53 1 92.5 485 GLY A CA 1
ATOM 3938 C C . GLY A 1 485 ? -1.299 -19.438 -2.4 1 92.5 485 GLY A C 1
ATOM 3939 O O . GLY A 1 485 ? -0.196 -18.891 -2.359 1 92.5 485 GLY A O 1
ATOM 3940 N N . VAL A 1 486 ? -2.24 -19.016 -3.191 1 93.88 486 VAL A N 1
ATOM 3941 C CA . VAL A 1 486 ? -2.062 -17.875 -4.09 1 93.88 486 VAL A CA 1
ATOM 3942 C C . VAL A 1 486 ? -1.923 -16.594 -3.277 1 93.88 486 VAL A C 1
ATOM 3944 O O . VAL A 1 486 ? -1.126 -15.719 -3.621 1 93.88 486 VAL A O 1
ATOM 3947 N N . ASP A 1 487 ? -2.682 -16.516 -2.205 1 86.5 487 ASP A N 1
ATOM 3948 C CA . ASP A 1 487 ? -2.574 -15.359 -1.322 1 86.5 487 ASP A CA 1
ATOM 3949 C C . ASP A 1 487 ? -1.18 -15.266 -0.705 1 86.5 487 ASP A C 1
ATOM 3951 O O . ASP A 1 487 ? -0.64 -14.172 -0.539 1 86.5 487 ASP A O 1
ATOM 3955 N N . LEU A 1 488 ? -0.699 -16.375 -0.32 1 91.06 488 LEU A N 1
ATOM 3956 C CA . LEU A 1 488 ? 0.652 -16.406 0.229 1 91.06 488 LEU A CA 1
ATOM 3957 C C . LEU A 1 488 ? 1.674 -15.961 -0.811 1 91.06 488 LEU A C 1
ATOM 3959 O O . LEU A 1 488 ? 2.6 -15.211 -0.494 1 91.06 488 LEU A O 1
ATOM 3963 N N . LEU A 1 489 ? 1.515 -16.453 -1.995 1 94.44 489 LEU A N 1
ATOM 3964 C CA . LEU A 1 489 ? 2.359 -16 -3.1 1 94.44 489 LEU A CA 1
ATOM 3965 C C . LEU A 1 489 ? 2.271 -14.492 -3.279 1 94.44 489 LEU A C 1
ATOM 3967 O O . LEU A 1 489 ? 3.295 -13.82 -3.406 1 94.44 489 LEU A O 1
ATOM 3971 N N . ASP A 1 490 ? 1.128 -13.945 -3.268 1 87.88 490 ASP A N 1
ATOM 3972 C CA . ASP A 1 490 ? 0.903 -12.516 -3.436 1 87.88 490 ASP A CA 1
ATOM 3973 C C . ASP A 1 490 ? 1.561 -11.719 -2.309 1 87.88 490 ASP A C 1
ATOM 3975 O O . ASP A 1 490 ? 2.111 -10.641 -2.543 1 87.88 490 ASP A O 1
ATOM 3979 N N . ALA A 1 491 ? 1.429 -12.227 -1.133 1 86.12 491 ALA A N 1
ATOM 3980 C CA . ALA A 1 491 ? 2.037 -11.562 0.019 1 86.12 491 ALA A CA 1
ATOM 3981 C C . ALA A 1 491 ? 3.555 -11.5 -0.123 1 86.12 491 ALA A C 1
ATOM 3983 O O . ALA A 1 491 ? 4.168 -10.469 0.157 1 86.12 491 ALA A O 1
ATOM 3984 N N . ASN A 1 492 ? 4.117 -12.609 -0.527 1 89.69 492 ASN A N 1
ATOM 3985 C CA . ASN A 1 492 ? 5.562 -12.664 -0.71 1 89.69 492 ASN A CA 1
ATOM 3986 C C . ASN A 1 492 ? 6.023 -11.703 -1.807 1 89.69 492 ASN A C 1
ATOM 3988 O O . ASN A 1 492 ? 7.031 -11.016 -1.65 1 89.69 492 ASN A O 1
ATOM 3992 N N . ILE A 1 493 ? 5.293 -11.672 -2.883 1 91.69 493 ILE A N 1
ATOM 3993 C CA . ILE A 1 493 ? 5.641 -10.789 -3.99 1 91.69 493 ILE A CA 1
ATOM 3994 C C . ILE A 1 493 ? 5.426 -9.328 -3.576 1 91.69 493 ILE A C 1
ATOM 3996 O O . ILE A 1 493 ? 6.238 -8.461 -3.898 1 91.69 493 ILE A O 1
ATOM 4000 N N . GLY A 1 494 ? 4.344 -9.062 -2.896 1 83.75 494 GLY A N 1
ATOM 4001 C CA . GLY A 1 494 ? 4.004 -7.711 -2.471 1 83.75 494 GLY A CA 1
ATOM 4002 C C . GLY A 1 494 ? 5.062 -7.082 -1.58 1 83.75 494 GLY A C 1
ATOM 4003 O O . GLY A 1 494 ? 5.27 -5.871 -1.619 1 83.75 494 GLY A O 1
ATOM 4004 N N . ARG A 1 495 ? 5.754 -7.855 -0.848 1 82.44 495 ARG A N 1
ATOM 4005 C CA . ARG A 1 495 ? 6.777 -7.367 0.073 1 82.44 495 ARG A CA 1
ATOM 4006 C C . ARG A 1 495 ? 7.988 -6.832 -0.685 1 82.44 495 ARG A C 1
ATOM 4008 O O . ARG A 1 495 ? 8.609 -5.855 -0.264 1 82.44 495 ARG A O 1
ATOM 4015 N N . TYR A 1 496 ? 8.367 -7.477 -1.705 1 89.5 496 TYR A N 1
ATOM 4016 C CA . TYR A 1 496 ? 9.57 -7.113 -2.439 1 89.5 496 TYR A CA 1
ATOM 4017 C C . TYR A 1 496 ? 9.312 -7.086 -3.941 1 89.5 496 TYR A C 1
ATOM 4019 O O . TYR A 1 496 ? 10.047 -7.695 -4.719 1 89.5 496 TYR A O 1
ATOM 4027 N N . LYS A 1 497 ? 8.391 -6.312 -4.309 1 88.56 497 LYS A N 1
ATOM 4028 C CA . LYS A 1 497 ? 8.008 -6.227 -5.715 1 88.56 497 LYS A CA 1
ATOM 4029 C C . LYS A 1 497 ? 8.945 -5.316 -6.492 1 88.56 497 LYS A C 1
ATOM 4031 O O . LYS A 1 497 ? 9.383 -4.277 -5.98 1 88.56 497 LYS A O 1
ATOM 4036 N N . ILE A 1 498 ? 9.328 -5.75 -7.68 1 91.44 498 ILE A N 1
ATOM 4037 C CA . ILE A 1 498 ? 10.078 -4.887 -8.586 1 91.44 498 ILE A CA 1
ATOM 4038 C C . ILE A 1 498 ? 9.172 -3.771 -9.102 1 91.44 498 ILE A C 1
ATOM 4040 O O . ILE A 1 498 ? 8.195 -4.035 -9.797 1 91.44 498 ILE A O 1
ATOM 4044 N N . SER A 1 499 ? 9.438 -2.549 -8.711 1 81.19 499 SER A N 1
ATOM 4045 C CA . SER A 1 499 ? 8.516 -1.448 -8.992 1 81.19 499 SER A CA 1
ATOM 4046 C C . SER A 1 499 ? 9.07 -0.526 -10.07 1 81.19 499 SER A C 1
ATOM 4048 O O . SER A 1 499 ? 8.969 0.698 -9.961 1 81.19 499 SER A O 1
ATOM 4050 N N . ILE A 1 500 ? 9.641 -1.06 -11.094 1 85.75 500 ILE A N 1
ATOM 4051 C CA . ILE A 1 500 ? 10.156 -0.258 -12.203 1 85.75 500 ILE A CA 1
ATOM 4052 C C . ILE A 1 500 ? 9.008 0.135 -13.133 1 85.75 500 ILE A C 1
ATOM 4054 O O . ILE A 1 500 ? 8.258 -0.724 -13.594 1 85.75 500 ILE A O 1
ATOM 4058 N N . LYS A 1 501 ? 8.852 1.412 -13.305 1 78.75 501 LYS A N 1
ATOM 4059 C CA . LYS A 1 501 ? 7.777 1.925 -14.156 1 78.75 501 LYS A CA 1
ATOM 4060 C C . LYS A 1 501 ? 8.125 1.774 -15.633 1 78.75 501 LYS A C 1
ATOM 4062 O O . LYS A 1 501 ? 9.281 1.968 -16.031 1 78.75 501 LYS A O 1
ATOM 4067 N N . SER A 1 502 ? 7.168 1.327 -16.359 1 77.19 502 SER A N 1
ATOM 4068 C CA . SER A 1 502 ? 7.316 1.23 -17.812 1 77.19 502 SER A CA 1
ATOM 4069 C C . SER A 1 502 ? 5.996 1.507 -18.516 1 77.19 502 SER A C 1
ATOM 4071 O O . SER A 1 502 ? 4.926 1.195 -18 1 77.19 502 SER A O 1
ATOM 4073 N N . ARG A 1 503 ? 6.035 2.088 -19.672 1 72.19 503 ARG A N 1
ATOM 4074 C CA . ARG A 1 503 ? 4.836 2.324 -20.469 1 72.19 503 ARG A CA 1
ATOM 4075 C C . ARG A 1 503 ? 4.445 1.079 -21.25 1 72.19 503 ARG A C 1
ATOM 4077 O O . ARG A 1 503 ? 3.311 0.962 -21.719 1 72.19 503 ARG A O 1
ATOM 4084 N N . LYS A 1 504 ? 5.484 0.286 -21.516 1 79.25 504 LYS A N 1
ATOM 4085 C CA . LYS A 1 504 ? 5.195 -0.976 -22.188 1 79.25 504 LYS A CA 1
ATOM 4086 C C . LYS A 1 504 ? 4.445 -1.936 -21.266 1 79.25 504 LYS A C 1
ATOM 4088 O O . LYS A 1 504 ? 4.953 -2.311 -20.203 1 79.25 504 LYS A O 1
ATOM 4093 N N . TRP A 1 505 ? 3.316 -2.377 -21.688 1 78.88 505 TRP A N 1
ATOM 4094 C CA . TRP A 1 505 ? 2.463 -3.186 -20.828 1 78.88 505 TRP A CA 1
ATOM 4095 C C . TRP A 1 505 ? 3.137 -4.508 -20.484 1 78.88 505 TRP A C 1
ATOM 4097 O O . TRP A 1 505 ? 2.994 -5.012 -19.359 1 78.88 505 TRP A O 1
ATOM 4107 N N . TYR A 1 506 ? 3.869 -5.098 -21.453 1 87.06 506 TYR A N 1
ATOM 4108 C CA . TYR A 1 506 ? 4.418 -6.434 -21.219 1 87.06 506 TYR A CA 1
ATOM 4109 C C . TYR A 1 506 ? 5.629 -6.379 -20.297 1 87.06 506 TYR A C 1
ATOM 4111 O O . TYR A 1 506 ? 6.059 -7.402 -19.766 1 87.06 506 TYR A O 1
ATOM 4119 N N . MET A 1 507 ? 6.215 -5.168 -20.047 1 89.88 507 MET A N 1
ATOM 4120 C CA . MET A 1 507 ? 7.336 -5.047 -19.125 1 89.88 507 MET A CA 1
ATOM 4121 C C . MET A 1 507 ? 6.879 -5.246 -17.688 1 89.88 507 MET A C 1
ATOM 4123 O O . MET A 1 507 ? 7.602 -5.832 -16.875 1 89.88 507 MET A O 1
ATOM 4127 N N . ARG A 1 508 ? 5.766 -4.742 -17.391 1 87.31 508 ARG A N 1
ATOM 4128 C CA . ARG A 1 508 ? 5.227 -4.961 -16.047 1 87.31 508 ARG A CA 1
ATOM 4129 C C . ARG A 1 508 ? 5.031 -6.449 -15.773 1 87.31 508 ARG A C 1
ATOM 4131 O O . ARG A 1 508 ? 5.289 -6.926 -14.672 1 87.31 508 ARG A O 1
ATOM 4138 N N . LEU A 1 509 ? 4.531 -7.094 -16.766 1 90.69 509 LEU A N 1
ATOM 4139 C CA . LEU A 1 509 ? 4.328 -8.531 -16.656 1 90.69 509 LEU A CA 1
ATOM 4140 C C . LEU A 1 509 ? 5.664 -9.266 -16.562 1 90.69 509 LEU A C 1
ATOM 4142 O O . LEU A 1 509 ? 5.785 -10.266 -15.844 1 90.69 509 LEU A O 1
ATOM 4146 N N . PHE A 1 510 ? 6.598 -8.781 -17.312 1 94.81 510 PHE A N 1
ATOM 4147 C CA . PHE A 1 510 ? 7.941 -9.352 -17.25 1 94.81 510 PHE A CA 1
ATOM 4148 C C . PHE A 1 510 ? 8.484 -9.289 -15.82 1 94.81 510 PHE A C 1
ATOM 4150 O O . PHE A 1 510 ? 8.961 -10.297 -15.289 1 94.81 510 PHE A O 1
ATOM 4157 N N . TYR A 1 511 ? 8.438 -8.148 -15.211 1 95 511 TYR A N 1
ATOM 4158 C CA . TYR A 1 511 ? 8.93 -7.984 -13.844 1 95 511 TYR A CA 1
ATOM 4159 C C . TYR A 1 511 ? 8.148 -8.867 -12.875 1 95 511 TYR A C 1
ATOM 4161 O O . TYR A 1 511 ? 8.719 -9.43 -11.938 1 95 511 TYR A O 1
ATOM 4169 N N . HIS A 1 512 ? 6.895 -8.961 -13.102 1 93.94 512 HIS A N 1
ATOM 4170 C CA . HIS A 1 512 ? 6.062 -9.805 -12.25 1 93.94 512 HIS A CA 1
ATOM 4171 C C . HIS A 1 512 ? 6.477 -11.273 -12.352 1 93.94 512 HIS A C 1
ATOM 4173 O O . HIS A 1 512 ? 6.543 -11.977 -11.344 1 93.94 512 HIS A O 1
ATOM 4179 N N . LEU A 1 513 ? 6.688 -11.672 -13.547 1 97.19 513 LEU A N 1
ATOM 4180 C CA . LEU A 1 513 ? 7.109 -13.047 -13.758 1 97.19 513 LEU A CA 1
ATOM 4181 C C . LEU A 1 513 ? 8.461 -13.312 -13.102 1 97.19 513 LEU A C 1
ATOM 4183 O O . LEU A 1 513 ? 8.711 -14.414 -12.602 1 97.19 513 LEU A O 1
ATOM 4187 N N . ILE A 1 514 ? 9.352 -12.328 -13.133 1 97.81 514 ILE A N 1
ATOM 4188 C CA . ILE A 1 514 ? 10.617 -12.453 -12.422 1 97.81 514 ILE A CA 1
ATOM 4189 C C . ILE A 1 514 ? 10.359 -12.617 -10.93 1 97.81 514 ILE A C 1
ATOM 4191 O O . ILE A 1 514 ? 10.977 -13.461 -10.273 1 97.81 514 ILE A O 1
ATOM 4195 N N . ASP A 1 515 ? 9.469 -11.836 -10.398 1 97.25 515 ASP A N 1
ATOM 4196 C CA . ASP A 1 515 ? 9.133 -11.914 -8.984 1 97.25 515 ASP A CA 1
ATOM 4197 C C . ASP A 1 515 ? 8.602 -13.305 -8.625 1 97.25 515 ASP A C 1
ATOM 4199 O O . ASP A 1 515 ? 8.945 -13.852 -7.578 1 97.25 515 ASP A O 1
ATOM 4203 N N . ILE A 1 516 ? 7.723 -13.828 -9.477 1 97.94 516 ILE A N 1
ATOM 4204 C CA . ILE A 1 516 ? 7.199 -15.172 -9.242 1 97.94 516 ILE A CA 1
ATOM 4205 C C . ILE A 1 516 ? 8.344 -16.172 -9.25 1 97.94 516 ILE A C 1
ATOM 4207 O O . ILE A 1 516 ? 8.422 -17.047 -8.375 1 97.94 516 ILE A O 1
ATOM 4211 N N . THR A 1 517 ? 9.219 -16.016 -10.219 1 98.62 517 THR A N 1
ATOM 4212 C CA . THR A 1 517 ? 10.336 -16.938 -10.359 1 98.62 517 THR A CA 1
ATOM 4213 C C . THR A 1 517 ? 11.242 -16.891 -9.133 1 98.62 517 THR A C 1
ATOM 4215 O O . THR A 1 517 ? 11.656 -17.938 -8.625 1 98.62 517 THR A O 1
ATOM 4218 N N . VAL A 1 518 ? 11.523 -15.703 -8.664 1 98.44 518 VAL A N 1
ATOM 4219 C CA . VAL A 1 518 ? 12.375 -15.547 -7.484 1 98.44 518 VAL A CA 1
ATOM 4220 C C . VAL A 1 518 ? 11.688 -16.172 -6.27 1 98.44 518 VAL A C 1
ATOM 4222 O O . VAL A 1 518 ? 12.328 -16.875 -5.48 1 98.44 518 VAL A O 1
ATOM 4225 N N . THR A 1 519 ? 10.445 -15.922 -6.07 1 97.88 519 THR A N 1
ATOM 4226 C CA . THR A 1 519 ? 9.695 -16.484 -4.949 1 97.88 519 THR A CA 1
ATOM 4227 C C . THR A 1 519 ? 9.656 -18 -5.035 1 97.88 519 THR A C 1
ATOM 4229 O O . THR A 1 519 ? 9.875 -18.703 -4.039 1 97.88 519 THR A O 1
ATOM 4232 N N . ASN A 1 520 ? 9.352 -18.531 -6.262 1 98.56 520 ASN A N 1
ATOM 4233 C CA . ASN A 1 520 ? 9.391 -19.969 -6.473 1 98.56 520 ASN A CA 1
ATOM 4234 C C . ASN A 1 520 ? 10.758 -20.547 -6.121 1 98.56 520 ASN A C 1
ATOM 4236 O O . ASN A 1 520 ? 10.844 -21.625 -5.527 1 98.56 520 ASN A O 1
ATOM 4240 N N . SER A 1 521 ? 11.789 -19.812 -6.527 1 98.38 521 SER A N 1
ATOM 4241 C CA . SER A 1 521 ? 13.148 -20.266 -6.242 1 98.38 521 SER A CA 1
ATOM 4242 C C . SER A 1 521 ? 13.398 -20.328 -4.738 1 98.38 521 SER A C 1
ATOM 4244 O O . SER A 1 521 ? 14.008 -21.297 -4.25 1 98.38 521 SER A O 1
ATOM 4246 N N . TRP A 1 522 ? 12.992 -19.328 -4.055 1 97.75 522 TRP A N 1
ATOM 4247 C CA . TRP A 1 522 ? 13.156 -19.281 -2.607 1 97.75 522 TRP A CA 1
ATOM 4248 C C . TRP A 1 522 ? 12.406 -20.422 -1.937 1 97.75 522 TRP A C 1
ATOM 4250 O O . TRP A 1 522 ? 12.945 -21.094 -1.052 1 97.75 522 TRP A O 1
ATOM 4260 N N . ILE A 1 523 ? 11.172 -20.734 -2.334 1 97.44 523 ILE A N 1
ATOM 4261 C CA . ILE A 1 523 ? 10.359 -21.812 -1.774 1 97.44 523 ILE A CA 1
ATOM 4262 C C . ILE A 1 523 ? 11 -23.156 -2.098 1 97.44 523 ILE A C 1
ATOM 4264 O O . ILE A 1 523 ? 11.016 -24.062 -1.255 1 97.44 523 ILE A O 1
ATOM 4268 N N . LEU A 1 524 ? 11.461 -23.281 -3.334 1 97.69 524 LEU A N 1
ATOM 4269 C CA . LEU A 1 524 ? 12.125 -24.516 -3.723 1 97.69 524 LEU A CA 1
ATOM 4270 C C . LEU A 1 524 ? 13.359 -24.766 -2.861 1 97.69 524 LEU A C 1
ATOM 4272 O O . LEU A 1 524 ? 13.633 -25.906 -2.477 1 97.69 524 LEU A O 1
ATOM 4276 N N . GLN A 1 525 ? 14.148 -23.719 -2.582 1 96.5 525 GLN A N 1
ATOM 4277 C CA . GLN A 1 525 ? 15.305 -23.875 -1.707 1 96.5 525 GLN A CA 1
ATOM 4278 C C . GLN A 1 525 ? 14.898 -24.391 -0.332 1 96.5 525 GLN A C 1
ATOM 4280 O O . GLN A 1 525 ? 15.586 -25.219 0.254 1 96.5 525 GLN A O 1
ATOM 4285 N N . LYS A 1 526 ? 13.867 -23.859 0.2 1 95.38 526 LYS A N 1
ATOM 4286 C CA . LYS A 1 526 ? 13.336 -24.328 1.479 1 95.38 526 LYS A CA 1
ATOM 4287 C C . LYS A 1 526 ? 12.984 -25.812 1.42 1 95.38 526 LYS A C 1
ATOM 4289 O O . LYS A 1 526 ? 13.328 -26.562 2.332 1 95.38 526 LYS A O 1
ATOM 4294 N N . ARG A 1 527 ? 12.305 -26.234 0.349 1 95.12 527 ARG A N 1
ATOM 4295 C CA . ARG A 1 527 ? 11.922 -27.625 0.164 1 95.12 527 ARG A CA 1
ATOM 4296 C C . ARG A 1 527 ? 13.148 -28.531 0.065 1 95.12 527 ARG A C 1
ATOM 4298 O O . ARG A 1 527 ? 13.156 -29.641 0.596 1 95.12 527 ARG A O 1
ATOM 4305 N N . ILE A 1 528 ? 14.164 -28.062 -0.676 1 95.5 528 ILE A N 1
ATOM 4306 C CA . ILE A 1 528 ? 15.398 -28.812 -0.833 1 95.5 528 ILE A CA 1
ATOM 4307 C C . ILE A 1 528 ? 16.047 -29.031 0.533 1 95.5 528 ILE A C 1
ATOM 4309 O O . ILE A 1 528 ? 16.453 -30.141 0.869 1 95.5 528 ILE A O 1
ATOM 4313 N N . ASN A 1 529 ? 16.156 -27.953 1.325 1 94 529 ASN A N 1
ATOM 4314 C CA . ASN A 1 529 ? 16.766 -28.047 2.646 1 94 529 ASN A CA 1
ATOM 4315 C C . ASN A 1 529 ? 15.953 -28.938 3.578 1 94 529 ASN A C 1
ATOM 4317 O O . ASN A 1 529 ? 16.531 -29.688 4.383 1 94 529 ASN A O 1
ATOM 4321 N N . GLU A 1 530 ? 14.656 -28.828 3.461 1 91.88 530 GLU A N 1
ATOM 4322 C CA . GLU A 1 530 ? 13.805 -29.703 4.266 1 91.88 530 GLU A CA 1
ATOM 4323 C C . GLU A 1 530 ? 14.023 -31.172 3.916 1 91.88 530 GLU A C 1
ATOM 4325 O O . GLU A 1 530 ? 14.039 -32.031 4.801 1 91.88 530 GLU A O 1
ATOM 4330 N N . SER A 1 531 ? 14.141 -31.469 2.658 1 91.75 531 SER A N 1
ATOM 4331 C CA . SER A 1 531 ? 14.391 -32.844 2.201 1 91.75 531 SER A CA 1
ATOM 4332 C C . SER A 1 531 ? 15.734 -33.344 2.705 1 91.75 531 SER A C 1
ATOM 4334 O O . SER A 1 531 ? 15.906 -34.562 2.898 1 91.75 531 SER A O 1
ATOM 4336 N N . LYS A 1 532 ? 16.656 -32.406 2.891 1 90.81 532 LYS A N 1
ATOM 4337 C CA . LYS A 1 532 ? 17.969 -32.781 3.402 1 90.81 532 LYS A CA 1
ATOM 4338 C C . LYS A 1 532 ? 17.984 -32.781 4.93 1 90.81 532 LYS A C 1
ATOM 4340 O O . LYS A 1 532 ? 19.031 -33 5.543 1 90.81 532 LYS A O 1
ATOM 4345 N N . GLY A 1 533 ? 16.938 -32.406 5.59 1 89.12 533 GLY A N 1
ATOM 4346 C CA . GLY A 1 533 ? 16.812 -32.375 7.039 1 89.12 533 GLY A CA 1
ATOM 4347 C C . GLY A 1 533 ? 17.391 -31.141 7.676 1 89.12 533 GLY A C 1
ATOM 4348 O O . GLY A 1 533 ? 17.766 -31.156 8.852 1 89.12 533 GLY A O 1
ATOM 4349 N N . GLN A 1 534 ? 17.594 -30.109 6.891 1 86.88 534 GLN A N 1
ATOM 4350 C CA . GLN A 1 534 ? 18.141 -28.844 7.391 1 86.88 534 GLN A CA 1
ATOM 4351 C C . GLN A 1 534 ? 17.062 -27.766 7.453 1 86.88 534 GLN A C 1
ATOM 4353 O O . GLN A 1 534 ? 16.141 -27.75 6.633 1 86.88 534 GLN A O 1
ATOM 4358 N N . LYS A 1 535 ? 17.125 -27.031 8.508 1 83.38 535 LYS A N 1
ATOM 4359 C CA . LYS A 1 535 ? 16.188 -25.922 8.57 1 83.38 535 LYS A CA 1
ATOM 4360 C C . LYS A 1 535 ? 16.719 -24.719 7.789 1 83.38 535 LYS A C 1
ATOM 4362 O O . LYS A 1 535 ? 17.891 -24.344 7.922 1 83.38 535 LYS A O 1
ATOM 4367 N N . TYR A 1 536 ? 16 -24.266 6.824 1 80.69 536 TYR A N 1
ATOM 4368 C CA . TYR A 1 536 ? 16.375 -23.094 6.035 1 80.69 536 TYR A CA 1
ATOM 4369 C C . TYR A 1 536 ? 15.906 -21.812 6.715 1 80.69 536 TYR A C 1
ATOM 4371 O O . TYR A 1 536 ? 14.711 -21.625 6.941 1 80.69 536 TYR A O 1
ATOM 4379 N N . GLN A 1 537 ? 16.75 -20.938 7.094 1 80.06 537 GLN A N 1
ATOM 4380 C CA . GLN A 1 537 ? 16.438 -19.781 7.938 1 80.06 537 GLN A CA 1
ATOM 4381 C C . GLN A 1 537 ? 16.531 -18.484 7.148 1 80.06 537 GLN A C 1
ATOM 4383 O O . GLN A 1 537 ? 16.094 -17.438 7.625 1 80.06 537 GLN A O 1
ATOM 4388 N N . SER A 1 538 ? 16.844 -18.609 5.875 1 86.44 538 SER A N 1
ATOM 4389 C CA . SER A 1 538 ? 17.031 -17.344 5.164 1 86.44 538 SER A CA 1
ATOM 4390 C C . SER A 1 538 ? 15.695 -16.734 4.762 1 86.44 538 SER A C 1
ATOM 4392 O O . SER A 1 538 ? 14.812 -17.422 4.258 1 86.44 538 SER A O 1
ATOM 4394 N N . SER A 1 539 ? 15.508 -15.445 5.062 1 91.69 539 SER A N 1
ATOM 4395 C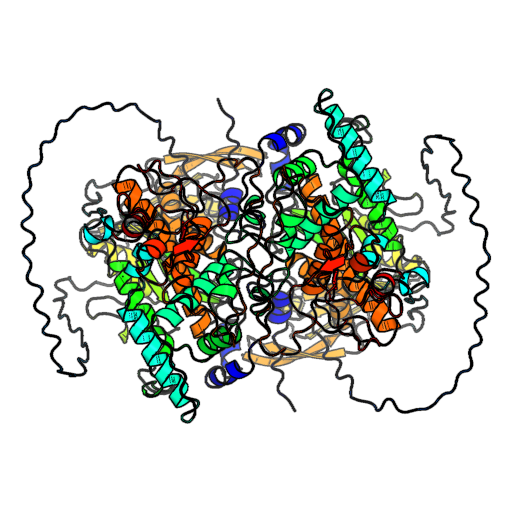 CA . SER A 1 539 ? 14.305 -14.727 4.66 1 91.69 539 SER A CA 1
ATOM 4396 C C . SER A 1 539 ? 14.289 -14.469 3.154 1 91.69 539 SER A C 1
ATOM 4398 O O . SER A 1 539 ? 15.312 -14.617 2.484 1 91.69 539 SER A O 1
ATOM 4400 N N . LEU A 1 540 ? 13.141 -14.25 2.645 1 94.94 540 LEU A N 1
ATOM 4401 C CA . LEU A 1 540 ? 13.008 -13.938 1.227 1 94.94 540 LEU A CA 1
ATOM 4402 C C . LEU A 1 540 ? 13.883 -12.75 0.846 1 94.94 540 LEU A C 1
ATOM 4404 O O . LEU A 1 540 ? 14.484 -12.734 -0.229 1 94.94 540 LEU A O 1
ATOM 4408 N N . ALA A 1 541 ? 14.008 -11.766 1.717 1 93.69 541 ALA A N 1
ATOM 4409 C CA . ALA A 1 541 ? 14.859 -10.602 1.477 1 93.69 541 ALA A CA 1
ATOM 4410 C C . ALA A 1 541 ? 16.328 -11.008 1.334 1 93.69 541 ALA A C 1
ATOM 4412 O O . ALA A 1 541 ? 17.016 -10.547 0.422 1 93.69 541 ALA A O 1
ATOM 4413 N N . ASP A 1 542 ? 16.734 -11.875 2.229 1 92.69 542 ASP A N 1
ATOM 4414 C CA . ASP A 1 542 ? 18.109 -12.352 2.186 1 92.69 542 ASP A CA 1
ATOM 4415 C C . ASP A 1 542 ? 18.375 -13.148 0.909 1 92.69 542 ASP A C 1
ATOM 4417 O O . ASP A 1 542 ? 19.438 -13.023 0.302 1 92.69 542 ASP A O 1
ATOM 4421 N N . PHE A 1 543 ? 17.438 -14.023 0.602 1 95.94 543 PHE A N 1
ATOM 4422 C CA . PHE A 1 543 ? 17.547 -14.812 -0.619 1 95.94 543 PHE A CA 1
ATOM 4423 C C . PHE A 1 543 ? 17.688 -13.914 -1.838 1 95.94 543 PHE A C 1
ATOM 4425 O O . PHE A 1 543 ? 18.562 -14.125 -2.682 1 95.94 543 PHE A O 1
ATOM 4432 N N . ARG A 1 544 ? 16.812 -12.891 -1.969 1 96.75 544 ARG A N 1
ATOM 4433 C CA . ARG A 1 544 ? 16.844 -11.945 -3.078 1 96.75 544 ARG A CA 1
ATOM 4434 C C . ARG A 1 544 ? 18.172 -11.188 -3.127 1 96.75 544 ARG A C 1
ATOM 4436 O O . ARG A 1 544 ? 18.719 -10.961 -4.207 1 96.75 544 ARG A O 1
ATOM 4443 N N . GLU A 1 545 ? 18.609 -10.742 -1.948 1 95 545 GLU A N 1
ATOM 4444 C CA . GLU A 1 545 ? 19.875 -10.016 -1.872 1 95 545 GLU A CA 1
ATOM 4445 C C . GLU A 1 545 ? 21.031 -10.875 -2.375 1 95 545 GLU A C 1
ATOM 4447 O O . GLU A 1 545 ? 21.828 -10.422 -3.197 1 95 545 GLU A O 1
ATOM 4452 N N . GLU A 1 546 ? 21.125 -12.07 -1.899 1 94.5 546 GLU A N 1
ATOM 4453 C CA . GLU A 1 546 ? 22.203 -12.969 -2.312 1 94.5 546 GLU A CA 1
ATOM 4454 C C . GLU A 1 546 ? 22.141 -13.25 -3.811 1 94.5 546 GLU A C 1
ATOM 4456 O O . GLU A 1 546 ? 23.172 -13.242 -4.488 1 94.5 546 GLU A O 1
ATOM 4461 N N . LEU A 1 547 ? 20.953 -13.539 -4.273 1 97 547 LEU A N 1
ATOM 4462 C CA . LEU A 1 547 ? 20.766 -13.781 -5.699 1 97 547 LEU A CA 1
ATOM 4463 C C . LEU A 1 547 ? 21.172 -12.555 -6.516 1 97 547 LEU A C 1
ATOM 4465 O O . LEU A 1 547 ? 21.875 -12.688 -7.523 1 97 547 LEU A O 1
ATOM 4469 N N . ALA A 1 548 ? 20.703 -11.383 -6.113 1 97.25 548 ALA A N 1
ATOM 4470 C CA . ALA A 1 548 ? 21 -10.141 -6.824 1 97.25 548 ALA A CA 1
ATOM 4471 C C . ALA A 1 548 ? 22.5 -9.898 -6.902 1 97.25 548 ALA A C 1
ATOM 4473 O O . ALA A 1 548 ? 23.031 -9.562 -7.965 1 97.25 548 ALA A O 1
ATOM 4474 N N . VAL A 1 549 ? 23.188 -10.078 -5.801 1 94.5 549 VAL A N 1
ATOM 4475 C CA . VAL A 1 549 ? 24.625 -9.859 -5.754 1 94.5 549 VAL A CA 1
ATOM 4476 C C . VAL A 1 549 ? 25.328 -10.844 -6.688 1 94.5 549 VAL A C 1
ATOM 4478 O O . VAL A 1 549 ? 26.219 -10.469 -7.438 1 94.5 549 VAL A O 1
ATOM 4481 N N . SER A 1 550 ? 24.891 -12.109 -6.66 1 94.19 550 SER A N 1
ATOM 4482 C CA . SER A 1 550 ? 25.469 -13.133 -7.52 1 94.19 550 SER A CA 1
ATOM 4483 C C . SER A 1 550 ? 25.297 -12.781 -8.992 1 94.19 550 SER A C 1
ATOM 4485 O O . SER A 1 550 ? 26.234 -12.93 -9.781 1 94.19 550 SER A O 1
ATOM 4487 N N . LEU A 1 551 ? 24.125 -12.32 -9.367 1 95.75 551 LEU A N 1
ATOM 4488 C CA . LEU A 1 551 ? 23.844 -11.953 -10.75 1 95.75 551 LEU A CA 1
ATOM 4489 C C . LEU A 1 551 ? 24.625 -10.711 -11.164 1 95.75 551 LEU A C 1
ATOM 4491 O O . LEU A 1 551 ? 25.141 -10.641 -12.281 1 95.75 551 LEU A O 1
ATOM 4495 N N . CYS A 1 552 ? 24.703 -9.742 -10.289 1 93.31 552 CYS A N 1
ATOM 4496 C CA . CYS A 1 552 ? 25.391 -8.492 -10.578 1 93.31 552 CYS A CA 1
ATOM 4497 C C . CYS A 1 552 ? 26.891 -8.719 -10.758 1 93.31 552 CYS A C 1
ATOM 4499 O O . CYS A 1 552 ? 27.531 -8.039 -11.562 1 93.31 552 CYS A O 1
ATOM 4501 N N . GLN A 1 553 ? 27.391 -9.594 -10.039 1 86.31 553 GLN A N 1
ATOM 4502 C CA . GLN A 1 553 ? 28.844 -9.789 -10.039 1 86.31 553 GLN A CA 1
ATOM 4503 C C . GLN A 1 553 ? 29.25 -10.852 -11.062 1 86.31 553 GLN A C 1
ATOM 4505 O O . GLN A 1 553 ? 30.422 -11.25 -11.117 1 86.31 553 GLN A O 1
ATOM 4510 N N . MET A 1 554 ? 28.281 -11.211 -11.938 1 80.88 554 MET A N 1
ATOM 4511 C CA . MET A 1 554 ? 28.594 -12.203 -12.969 1 80.88 554 MET A CA 1
ATOM 4512 C C . MET A 1 554 ? 29.469 -11.594 -14.062 1 80.88 554 MET A C 1
ATOM 4514 O O . MET A 1 554 ? 29.281 -10.445 -14.453 1 80.88 554 MET A O 1
ATOM 4518 N N . GLY A 1 555 ? 30.359 -12.352 -14.664 1 64.75 555 GLY A N 1
ATOM 4519 C CA . GLY A 1 555 ? 31.203 -11.938 -15.773 1 64.75 555 GLY A CA 1
ATOM 4520 C C . GLY A 1 555 ? 32.375 -11.086 -15.352 1 64.75 555 GLY A C 1
ATOM 4521 O O . GLY A 1 555 ? 32.719 -11.047 -14.172 1 64.75 555 GLY A O 1
ATOM 4522 N N . GLU A 1 556 ? 33.031 -10.523 -16.406 1 50.69 556 GLU A N 1
ATOM 4523 C CA . GLU A 1 556 ? 34.219 -9.68 -16.188 1 50.69 556 GLU A CA 1
ATOM 4524 C C . GLU A 1 556 ? 33.812 -8.344 -15.562 1 50.69 556 GLU A C 1
ATOM 4526 O O . GLU A 1 556 ? 32.812 -7.742 -15.953 1 50.69 556 GLU A O 1
ATOM 4531 N N . LEU A 1 557 ? 33.938 -8.211 -14.32 1 44.56 557 LEU A N 1
ATOM 4532 C CA . LEU A 1 557 ? 33.656 -6.898 -13.742 1 44.56 557 LEU A CA 1
ATOM 4533 C C . LEU A 1 557 ? 34.094 -5.785 -14.68 1 44.56 557 LEU A C 1
ATOM 4535 O O . LEU A 1 557 ? 35.25 -5.762 -15.109 1 44.56 557 LEU A O 1
ATOM 4539 N N . VAL A 1 558 ? 33.344 -5.527 -15.602 1 41.47 558 VAL A N 1
ATOM 4540 C CA . VAL A 1 558 ? 33.719 -4.426 -16.484 1 41.47 558 VAL A CA 1
ATOM 4541 C C . VAL A 1 558 ? 34.281 -3.275 -15.664 1 41.47 558 VAL A C 1
ATOM 4543 O O . VAL A 1 558 ? 33.594 -2.705 -14.812 1 41.47 558 VAL A O 1
ATOM 4546 N N . SER A 1 559 ? 35.406 -3.451 -15.211 1 35.44 559 SER A N 1
ATOM 4547 C CA . SER A 1 559 ? 35.938 -2.191 -14.711 1 35.44 559 SER A CA 1
ATOM 4548 C C . SER A 1 559 ? 35.594 -1.031 -15.633 1 35.44 559 SER A C 1
ATOM 4550 O O . SER A 1 559 ? 35.812 -1.115 -16.844 1 35.44 559 SER A O 1
ATOM 4552 N N . PRO A 1 560 ? 34.594 -0.383 -15.414 1 34.88 560 PRO A N 1
ATOM 4553 C CA . PRO A 1 560 ? 34.438 0.685 -16.406 1 34.88 560 PRO A CA 1
ATOM 4554 C C . PRO A 1 560 ? 35.781 1.118 -17.031 1 34.88 560 PRO A C 1
ATOM 4556 O O . PRO A 1 560 ? 36.781 1.226 -16.328 1 34.88 560 PRO A O 1
ATOM 4559 N N . LYS A 1 561 ? 36.125 0.688 -18.219 1 29.36 561 LYS A N 1
ATOM 4560 C CA . LYS A 1 561 ? 37.219 1.301 -18.922 1 29.36 561 LYS A CA 1
ATOM 4561 C C . LYS A 1 561 ? 37.406 2.76 -18.516 1 29.36 561 LYS A C 1
ATOM 4563 O O . LYS A 1 561 ? 36.719 3.643 -19.031 1 29.36 561 LYS A O 1
ATOM 4568 N N . ARG A 1 562 ? 37.5 3.068 -17.203 1 28.47 562 ARG A N 1
ATOM 4569 C CA . ARG A 1 562 ? 38.031 4.426 -17.031 1 28.47 562 ARG A CA 1
ATOM 4570 C C . ARG A 1 562 ? 39.281 4.637 -17.844 1 28.47 562 ARG A C 1
ATOM 4572 O O . ARG A 1 562 ? 39.969 3.676 -18.203 1 28.47 562 ARG A O 1
ATOM 4579 N N . GLY A 1 563 ? 39.594 5.754 -18.453 1 28.02 563 GLY A N 1
ATOM 4580 C CA . GLY A 1 563 ? 40.938 6.051 -18.984 1 28.02 563 GLY A CA 1
ATOM 4581 C C . GLY A 1 563 ? 42.031 5.355 -18.219 1 28.02 563 GLY A C 1
ATOM 4582 O O . GLY A 1 563 ? 41.781 4.504 -17.375 1 28.02 563 GLY A O 1
ATOM 4583 N N . ARG A 1 564 ? 43.219 5.965 -18.062 1 26.22 564 ARG A N 1
ATOM 4584 C CA . ARG A 1 564 ? 44.5 5.508 -17.578 1 26.22 564 ARG A CA 1
ATOM 4585 C C . ARG A 1 564 ? 44.375 4.941 -16.156 1 26.22 564 ARG A C 1
ATOM 4587 O O . ARG A 1 564 ? 43.656 5.484 -15.328 1 26.22 564 ARG A O 1
ATOM 4594 N N . PRO A 1 565 ? 44.906 3.777 -15.945 1 28.19 565 PRO A N 1
ATOM 4595 C CA . PRO A 1 565 ? 45 3.02 -14.695 1 28.19 565 PRO A CA 1
ATOM 4596 C C . PRO A 1 565 ? 45.281 3.908 -13.484 1 28.19 565 PRO A C 1
ATOM 4598 O O . PRO A 1 565 ? 46.281 4.656 -13.492 1 28.19 565 PRO A O 1
ATOM 4601 N N . LEU A 1 566 ? 44.312 4.559 -12.914 1 25.53 566 LEU A N 1
ATOM 4602 C CA . LEU A 1 566 ? 44.688 5.371 -11.758 1 25.53 566 LEU A CA 1
ATOM 4603 C C . LEU A 1 566 ? 45.438 4.539 -10.719 1 25.53 566 LEU A C 1
ATOM 4605 O O . LEU A 1 566 ? 45.062 3.402 -10.438 1 25.53 566 LEU A O 1
ATOM 4609 N N . LYS A 1 567 ? 46.688 4.809 -10.5 1 26.38 567 LYS A N 1
ATOM 4610 C CA . LYS A 1 567 ? 47.594 4.195 -9.531 1 26.38 567 LYS A CA 1
ATOM 4611 C C . LYS A 1 567 ? 46.906 3.943 -8.203 1 26.38 567 LYS A C 1
ATOM 4613 O O . LYS A 1 567 ? 46.281 4.844 -7.648 1 26.38 567 LYS A O 1
ATOM 4618 N N . GLU A 1 568 ? 46.594 2.729 -7.844 1 25.56 568 GLU A N 1
ATOM 4619 C CA . GLU A 1 568 ? 46.094 2.131 -6.602 1 25.56 568 GLU A CA 1
ATOM 4620 C C . GLU A 1 568 ? 46.875 2.686 -5.398 1 25.56 568 GLU A C 1
ATOM 4622 O O . GLU A 1 568 ? 48.062 2.438 -5.242 1 25.56 568 GLU A O 1
ATOM 4627 N N . ASP A 1 569 ? 46.625 3.963 -5.004 1 24.09 569 ASP A N 1
ATOM 4628 C CA . ASP A 1 569 ? 47.344 4.406 -3.801 1 24.09 569 ASP A CA 1
ATOM 4629 C C . ASP A 1 569 ? 47.031 3.479 -2.623 1 24.09 569 ASP A C 1
ATOM 4631 O O . ASP A 1 569 ? 45.906 3.02 -2.457 1 24.09 569 ASP A O 1
ATOM 4635 N N . LYS A 1 570 ? 48.125 2.924 -1.906 1 24.48 570 LYS A N 1
ATOM 4636 C CA . LYS A 1 570 ? 48.375 2.062 -0.752 1 24.48 570 LYS A CA 1
ATOM 4637 C C . LYS A 1 570 ? 47.594 2.549 0.466 1 24.48 570 LYS A C 1
ATOM 4639 O O . LYS A 1 570 ? 47.969 3.539 1.096 1 24.48 570 LYS A O 1
ATOM 4644 N N . LEU A 1 571 ? 46.344 2.432 0.622 1 22 571 LEU A N 1
ATOM 4645 C CA . LEU A 1 571 ? 45.531 2.711 1.806 1 22 571 LEU A CA 1
ATOM 4646 C C . LEU A 1 571 ? 46.062 1.958 3.018 1 22 571 LEU A C 1
ATOM 4648 O O . LEU A 1 571 ? 46.312 0.75 2.949 1 22 571 LEU A O 1
ATOM 4652 N N . GLY A 1 572 ? 46.625 2.549 4.113 1 22.14 572 GLY A N 1
ATOM 4653 C CA . GLY A 1 572 ? 47.281 2.15 5.355 1 22.14 572 GLY A CA 1
ATOM 4654 C C . GLY A 1 572 ? 46.438 1.202 6.188 1 22.14 572 GLY A C 1
ATOM 4655 O O . GLY A 1 572 ? 45.219 1.14 6.016 1 22.14 572 GLY A O 1
ATOM 4656 N N . ASN A 1 573 ? 47.156 0.102 6.898 1 21.2 573 ASN A N 1
ATOM 4657 C CA . ASN A 1 573 ? 46.938 -1.108 7.684 1 21.2 573 ASN A CA 1
ATOM 4658 C C . ASN A 1 573 ? 46.219 -0.803 9.008 1 21.2 573 ASN A C 1
ATOM 4660 O O . ASN A 1 573 ? 46.875 -0.503 10.008 1 21.2 573 ASN A O 1
ATOM 4664 N N . ILE A 1 574 ? 45.25 -0.032 9.195 1 23.11 574 ILE A N 1
ATOM 4665 C CA . ILE A 1 574 ? 44.781 0.156 10.562 1 23.11 574 ILE A CA 1
ATOM 4666 C C . ILE A 1 574 ? 44.25 -1.166 11.109 1 23.11 574 ILE A C 1
ATOM 4668 O O . ILE A 1 574 ? 43.344 -1.765 10.516 1 23.11 574 ILE A O 1
ATOM 4672 N N . THR A 1 575 ? 45 -1.957 12 1 22.25 575 THR A N 1
ATOM 4673 C CA . THR A 1 575 ? 44.938 -3.25 12.672 1 22.25 575 THR A CA 1
ATOM 4674 C C . THR A 1 575 ? 43.781 -3.271 13.68 1 22.25 575 THR A C 1
ATOM 4676 O O . THR A 1 575 ? 43.656 -4.203 14.484 1 22.25 575 THR A O 1
ATOM 4679 N N . ASP A 1 576 ? 42.844 -2.443 13.758 1 23.45 576 ASP A N 1
ATOM 4680 C CA . ASP A 1 576 ? 42.094 -2.578 15.016 1 23.45 576 ASP A CA 1
ATOM 4681 C C . ASP A 1 576 ? 41.5 -3.967 15.148 1 23.45 576 ASP A C 1
ATOM 4683 O O . ASP A 1 576 ? 41.25 -4.652 14.148 1 23.45 576 ASP A O 1
ATOM 4687 N N . LYS A 1 577 ? 41.188 -4.523 16.484 1 25.25 577 LYS A N 1
ATOM 4688 C CA . LYS A 1 577 ? 40.781 -5.84 16.953 1 25.25 577 LYS A CA 1
ATOM 4689 C C . LYS A 1 577 ? 39.469 -6.258 16.281 1 25.25 577 LYS A C 1
ATOM 4691 O O . LYS A 1 577 ? 38.5 -5.48 16.234 1 25.25 577 LYS A O 1
ATOM 4696 N N . LYS A 1 578 ? 39.438 -7.465 15.742 1 24.33 578 LYS A N 1
ATOM 4697 C CA . LYS A 1 578 ? 38.75 -8.305 14.766 1 24.33 578 LYS A CA 1
ATOM 4698 C C . LYS A 1 578 ? 37.438 -8.82 15.32 1 24.33 578 LYS A C 1
ATOM 4700 O O . LYS A 1 578 ? 37.406 -9.797 16.078 1 24.33 578 LYS A O 1
ATOM 4705 N N . ARG A 1 579 ? 36.562 -7.98 15.898 1 26.66 579 ARG A N 1
ATOM 4706 C CA . ARG A 1 579 ? 35.375 -8.773 16.219 1 26.66 579 ARG A CA 1
ATOM 4707 C C . ARG A 1 579 ? 34.906 -9.602 15.016 1 26.66 579 ARG A C 1
ATOM 4709 O O . ARG A 1 579 ? 35.125 -9.203 13.867 1 26.66 579 ARG A O 1
ATOM 4716 N N . GLN A 1 580 ? 34.625 -10.945 15.258 1 24.12 580 GLN A N 1
ATOM 4717 C CA . GLN A 1 580 ? 34.219 -12.016 14.352 1 24.12 580 GLN A CA 1
ATOM 4718 C C . GLN A 1 580 ? 33.031 -11.578 13.492 1 24.12 580 GLN A C 1
ATOM 4720 O O . GLN A 1 580 ? 31.891 -11.539 13.969 1 24.12 580 GLN A O 1
ATOM 4725 N N . ARG A 1 581 ? 33.125 -10.438 12.953 1 28 581 ARG A N 1
ATOM 4726 C CA . ARG A 1 581 ? 32.094 -9.945 12.062 1 28 581 ARG A CA 1
ATOM 4727 C C . ARG A 1 581 ? 31.672 -11.016 11.055 1 28 581 ARG A C 1
ATOM 4729 O O . ARG A 1 581 ? 32.5 -11.781 10.578 1 28 581 ARG A O 1
ATOM 4736 N N . ASN A 1 582 ? 30.375 -11.422 11.078 1 26.92 582 ASN A N 1
ATOM 4737 C CA . ASN A 1 582 ? 29.812 -12.352 10.102 1 26.92 582 ASN A CA 1
ATOM 4738 C C . ASN A 1 582 ? 30.406 -12.125 8.711 1 26.92 582 ASN A C 1
ATOM 4740 O O . ASN A 1 582 ? 30.469 -10.992 8.242 1 26.92 582 ASN A O 1
ATOM 4744 N N . VAL A 1 583 ? 31.344 -12.852 8.312 1 30.27 583 VAL A N 1
ATOM 4745 C CA . VAL A 1 583 ? 32.125 -13 7.102 1 30.27 583 VAL A CA 1
ATOM 4746 C C . VAL A 1 583 ? 31.266 -12.781 5.871 1 30.27 583 VAL A C 1
ATOM 4748 O O . VAL A 1 583 ? 30.219 -13.414 5.727 1 30.27 583 VAL A O 1
ATOM 4751 N N . ASN A 1 584 ? 31.125 -11.625 5.469 1 35.19 584 ASN A N 1
ATOM 4752 C CA . ASN A 1 584 ? 30.594 -11.352 4.133 1 35.19 584 ASN A CA 1
ATOM 4753 C C . ASN A 1 584 ? 31.016 -12.43 3.137 1 35.19 584 ASN A C 1
ATOM 4755 O O . ASN A 1 584 ? 32.156 -12.461 2.695 1 35.19 584 ASN A O 1
ATOM 4759 N N . THR A 1 585 ? 30.594 -13.633 3.307 1 39.09 585 THR A N 1
ATOM 4760 C CA . THR A 1 585 ? 30.969 -14.703 2.396 1 39.09 585 THR A CA 1
ATOM 4761 C C . THR A 1 585 ? 30.5 -14.406 0.979 1 39.09 585 THR A C 1
ATOM 4763 O O . THR A 1 585 ? 29.344 -14.016 0.775 1 39.09 585 THR A O 1
ATOM 4766 N N . THR A 1 586 ? 31.359 -14.047 0.059 1 45.78 586 THR A N 1
ATOM 4767 C CA . THR A 1 586 ? 31.078 -14 -1.372 1 45.78 586 THR A CA 1
ATOM 4768 C C . THR A 1 586 ? 30.203 -15.172 -1.789 1 45.78 586 THR A C 1
ATOM 4770 O O . THR A 1 586 ? 30.438 -16.312 -1.383 1 45.78 586 THR A O 1
ATOM 4773 N N . PRO A 1 587 ? 29.062 -14.859 -2.303 1 47.19 587 PRO A N 1
ATOM 4774 C CA . PRO A 1 587 ? 28.266 -15.992 -2.762 1 47.19 587 PRO A CA 1
ATOM 4775 C C . PRO A 1 587 ? 29.078 -17.031 -3.531 1 47.19 587 PRO A C 1
ATOM 4777 O O . PRO A 1 587 ? 30.047 -16.672 -4.203 1 47.19 587 PRO A O 1
ATOM 4780 N N . MET A 1 588 ? 28.812 -18.25 -3.324 1 50.19 588 MET A N 1
ATOM 4781 C CA . MET A 1 588 ? 29.547 -19.375 -3.906 1 50.19 588 MET A CA 1
ATOM 4782 C C . MET A 1 588 ? 29.641 -19.234 -5.422 1 50.19 588 MET A C 1
ATOM 4784 O O . MET A 1 588 ? 30.672 -19.547 -6.023 1 50.19 588 MET A O 1
ATOM 4788 N N . ASP A 1 589 ? 28.594 -18.703 -5.883 1 50.19 589 ASP A N 1
ATOM 4789 C CA . ASP A 1 589 ? 28.531 -18.656 -7.34 1 50.19 589 ASP A CA 1
ATOM 4790 C C . ASP A 1 589 ? 29.484 -17.609 -7.891 1 50.19 589 ASP A C 1
ATOM 4792 O O . ASP A 1 589 ? 30.031 -17.766 -8.984 1 50.19 589 ASP A O 1
ATOM 4796 N N . VAL A 1 590 ? 29.672 -16.609 -7.164 1 58.97 590 VAL A N 1
ATOM 4797 C CA . VAL A 1 590 ? 30.641 -15.594 -7.555 1 58.97 590 VAL A CA 1
ATOM 4798 C C . VAL A 1 590 ? 32.062 -16.125 -7.336 1 58.97 590 VAL A C 1
ATOM 4800 O O . VAL A 1 590 ? 32.938 -15.875 -8.148 1 58.97 590 VAL A O 1
ATOM 4803 N N . ARG A 1 591 ? 32.188 -16.828 -6.387 1 58.62 591 ARG A N 1
ATOM 4804 C CA . ARG A 1 591 ? 33.469 -17.406 -6.023 1 58.62 591 ARG A CA 1
ATOM 4805 C C . ARG A 1 591 ? 34 -18.328 -7.129 1 58.62 591 ARG A C 1
ATOM 4807 O O . ARG A 1 591 ? 35.188 -18.312 -7.43 1 58.62 591 ARG A O 1
ATOM 4814 N N . PHE A 1 592 ? 33.031 -19.047 -7.809 1 56.09 592 PHE A N 1
ATOM 4815 C CA . PHE A 1 592 ? 33.469 -20.078 -8.742 1 56.09 592 PHE A CA 1
ATOM 4816 C C . PHE A 1 592 ? 33.281 -19.625 -10.18 1 56.09 592 PHE A C 1
ATOM 4818 O O . PHE A 1 592 ? 33.312 -20.438 -11.109 1 56.09 592 PHE A O 1
ATOM 4825 N N . ASP A 1 593 ? 33.031 -18.375 -10.312 1 53.09 593 ASP A N 1
ATOM 4826 C CA . ASP A 1 593 ? 32.781 -17.922 -11.68 1 53.09 593 ASP A CA 1
ATOM 4827 C C . ASP A 1 593 ? 34.062 -17.844 -12.5 1 53.09 593 ASP A C 1
ATOM 4829 O O . ASP A 1 593 ? 34 -17.703 -13.719 1 53.09 593 ASP A O 1
ATOM 4833 N N . GLY A 1 594 ? 35.219 -18.094 -11.922 1 51.72 594 GLY A N 1
ATOM 4834 C CA . GLY A 1 594 ? 36.5 -18.188 -12.578 1 51.72 594 GLY A CA 1
ATOM 4835 C C . GLY A 1 594 ? 36.969 -16.891 -13.211 1 51.72 594 GLY A C 1
ATOM 4836 O O . GLY A 1 594 ? 37.938 -16.875 -13.961 1 51.72 594 GLY A O 1
ATOM 4837 N N . PHE A 1 595 ? 36.188 -15.867 -12.945 1 51.84 595 PHE A N 1
ATOM 4838 C CA . PHE A 1 595 ? 36.5 -14.641 -13.656 1 51.84 595 PHE A CA 1
ATOM 4839 C C . PHE A 1 595 ? 36.969 -13.562 -12.688 1 51.84 595 PHE A C 1
ATOM 4841 O O . PHE A 1 595 ? 36.312 -13.281 -11.695 1 51.84 595 PHE A O 1
ATOM 4848 N N . GLN A 1 596 ? 38.062 -12.867 -12.953 1 53.34 596 GLN A N 1
ATOM 4849 C CA . GLN A 1 596 ? 38.656 -11.656 -12.398 1 53.34 596 GLN A CA 1
ATOM 4850 C C . GLN A 1 596 ? 38.938 -11.82 -10.906 1 53.34 596 GLN A C 1
ATOM 4852 O O . GLN A 1 596 ? 38.844 -10.859 -10.141 1 53.34 596 GLN A O 1
ATOM 4857 N N . HIS A 1 597 ? 39.125 -13.055 -10.484 1 61.31 597 HIS A N 1
ATOM 4858 C CA . HIS A 1 597 ? 39.625 -13.273 -9.133 1 61.31 597 HIS A CA 1
ATOM 4859 C C . HIS A 1 597 ? 41.125 -12.992 -9.055 1 61.31 597 HIS A C 1
ATOM 4861 O O . HIS A 1 597 ? 41.938 -13.922 -8.969 1 61.31 597 HIS A O 1
ATOM 4867 N N . MET A 1 598 ? 41.531 -11.68 -9.203 1 59.5 598 MET A N 1
ATOM 4868 C CA . MET A 1 598 ? 42.938 -11.328 -9.25 1 59.5 598 MET A CA 1
ATOM 4869 C C . MET A 1 598 ? 43.5 -11.086 -7.844 1 59.5 598 MET A C 1
ATOM 4871 O O . MET A 1 598 ? 42.812 -10.453 -7.02 1 59.5 598 MET A O 1
ATOM 4875 N N . PRO A 1 599 ? 44.531 -11.734 -7.559 1 62.75 599 PRO A N 1
ATOM 4876 C CA . PRO A 1 599 ? 45.156 -11.492 -6.25 1 62.75 599 PRO A CA 1
ATOM 4877 C C . PRO A 1 599 ? 45.625 -10.055 -6.082 1 62.75 599 PRO A C 1
ATOM 4879 O O . PRO A 1 599 ? 46.219 -9.484 -7.012 1 62.75 599 PRO A O 1
ATOM 4882 N N . GLU A 1 600 ? 45.062 -9.391 -5.109 1 66.25 600 GLU A N 1
ATOM 4883 C CA . GLU A 1 600 ? 45.562 -8.055 -4.785 1 66.25 600 GLU A CA 1
ATOM 4884 C C . GLU A 1 600 ? 46.281 -8.047 -3.443 1 66.25 600 GLU A C 1
ATOM 4886 O O . GLU A 1 600 ? 45.969 -8.828 -2.545 1 66.25 600 GLU A O 1
ATOM 4891 N N . TRP A 1 601 ? 47.406 -7.32 -3.371 1 61.25 601 TRP A N 1
ATOM 4892 C CA . TRP A 1 601 ? 48.188 -7.223 -2.145 1 61.25 601 TRP A CA 1
ATOM 4893 C C . TRP A 1 601 ? 47.5 -6.297 -1.138 1 61.25 601 TRP A C 1
ATOM 4895 O O . TRP A 1 601 ? 47.125 -5.172 -1.474 1 61.25 601 TRP A O 1
ATOM 4905 N N . SER A 1 602 ? 47.062 -6.863 -0.097 1 63.19 602 SER A N 1
ATOM 4906 C CA . SER A 1 602 ? 46.469 -6.082 0.994 1 63.19 602 SER A CA 1
ATOM 4907 C C . SER A 1 602 ? 47.562 -5.422 1.835 1 63.19 602 SER A C 1
ATOM 4909 O O . SER A 1 602 ? 48.719 -5.875 1.844 1 63.19 602 SER A O 1
ATOM 4911 N N . GLN A 1 603 ? 47.375 -4.309 2.398 1 59.84 603 GLN A N 1
ATOM 4912 C CA . GLN A 1 603 ? 48.344 -3.578 3.176 1 59.84 603 GLN A CA 1
ATOM 4913 C C . GLN A 1 603 ? 48.688 -4.305 4.477 1 59.84 603 GLN A C 1
ATOM 4915 O O . GLN A 1 603 ? 49.781 -4.195 4.992 1 59.84 603 GLN A O 1
ATOM 4920 N N . SER A 1 604 ? 47.75 -5.09 4.965 1 66.06 604 SER A N 1
ATOM 4921 C CA . SER A 1 604 ? 48 -5.824 6.199 1 66.06 604 SER A CA 1
ATOM 4922 C C . SER A 1 604 ? 47.812 -7.324 6.004 1 66.06 604 SER A C 1
ATOM 4924 O O . SER A 1 604 ? 47.031 -7.746 5.148 1 66.06 604 SER A O 1
ATOM 4926 N N . ARG A 1 605 ? 48.688 -8.016 6.707 1 71.31 605 ARG A N 1
ATOM 4927 C CA . ARG A 1 605 ? 48.562 -9.477 6.691 1 71.31 605 ARG A CA 1
ATOM 4928 C C . ARG A 1 605 ? 47.281 -9.922 7.387 1 71.31 605 ARG A C 1
ATOM 4930 O O . ARG A 1 605 ? 46.938 -9.414 8.453 1 71.31 605 ARG A O 1
ATOM 4937 N N . GLN A 1 606 ? 46.5 -10.594 6.652 1 74.12 606 GLN A N 1
ATOM 4938 C CA . GLN A 1 606 ? 45.281 -11.188 7.227 1 74.12 606 GLN A CA 1
ATOM 4939 C C . GLN A 1 606 ? 45.344 -12.711 7.195 1 74.12 606 GLN A C 1
ATOM 4941 O O . GLN A 1 606 ? 46.125 -13.289 6.41 1 74.12 606 GLN A O 1
ATOM 4946 N N . LYS A 1 607 ? 44.719 -13.359 8.102 1 78.31 607 LYS A N 1
ATOM 4947 C CA . LYS A 1 607 ? 44.656 -14.812 8.086 1 78.31 607 LYS A CA 1
ATOM 4948 C C . LYS A 1 607 ? 43.906 -15.312 6.852 1 78.31 607 LYS A C 1
ATOM 4950 O O . LYS A 1 607 ? 42.906 -14.719 6.449 1 78.31 607 LYS A O 1
ATOM 4955 N N . CYS A 1 608 ? 44.375 -16.266 6.246 1 76.12 608 CYS A N 1
ATOM 4956 C CA . CYS A 1 608 ? 43.781 -16.906 5.086 1 76.12 608 CYS A CA 1
ATOM 4957 C C . CYS A 1 608 ? 42.344 -17.344 5.398 1 76.12 608 CYS A C 1
ATOM 4959 O O . CYS A 1 608 ? 42.094 -17.984 6.426 1 76.12 608 CYS A O 1
ATOM 4961 N N . LYS A 1 609 ? 41.375 -16.984 4.609 1 74.56 609 LYS A N 1
ATOM 4962 C CA . LYS A 1 609 ? 39.969 -17.25 4.848 1 74.56 609 LYS A CA 1
ATOM 4963 C C . LYS A 1 609 ? 39.531 -18.594 4.266 1 74.56 609 LYS A C 1
ATOM 4965 O O . LYS A 1 609 ? 38.375 -18.984 4.375 1 74.56 609 LYS A O 1
ATOM 4970 N N . TYR A 1 610 ? 40.5 -19.266 3.656 1 74.19 610 TYR A N 1
ATOM 4971 C CA . TYR A 1 610 ? 40.25 -20.625 3.193 1 74.19 610 TYR A CA 1
ATOM 4972 C C . TYR A 1 610 ? 40.188 -21.609 4.363 1 74.19 610 TYR A C 1
ATOM 4974 O O . TYR A 1 610 ? 41.062 -21.578 5.234 1 74.19 610 TYR A O 1
ATOM 4982 N N . LEU A 1 611 ? 39.219 -22.422 4.371 1 72.62 611 LEU A N 1
ATOM 4983 C CA . LEU A 1 611 ? 39.031 -23.375 5.465 1 72.62 611 LEU A CA 1
ATOM 4984 C C . LEU A 1 611 ? 40.219 -24.328 5.574 1 72.62 611 LEU A C 1
ATOM 4986 O O . LEU A 1 611 ? 40.562 -24.984 4.598 1 72.62 611 LEU A O 1
ATOM 4990 N N . GLY A 1 612 ? 40.875 -24.438 6.73 1 68.31 612 GLY A N 1
ATOM 4991 C CA . GLY A 1 612 ? 41.969 -25.375 7.004 1 68.31 612 GLY A CA 1
ATOM 4992 C C . GLY A 1 612 ? 43.344 -24.766 6.902 1 68.31 612 GLY A C 1
ATOM 4993 O O . GLY A 1 612 ? 44.344 -25.391 7.289 1 68.31 612 GLY A O 1
ATOM 4994 N N . CYS A 1 613 ? 43.406 -23.562 6.305 1 73.56 613 CYS A N 1
ATOM 4995 C CA . CYS A 1 613 ? 44.719 -22.953 6.168 1 73.56 613 CYS A CA 1
ATOM 4996 C C . CYS A 1 613 ? 45 -21.984 7.32 1 73.56 613 CYS A C 1
ATOM 4998 O O . CYS A 1 613 ? 44.125 -21.219 7.723 1 73.56 613 CYS A O 1
ATOM 5000 N N . LYS A 1 614 ? 46.031 -22.156 7.996 1 70.94 614 LYS A N 1
ATOM 5001 C CA . LYS A 1 614 ? 46.438 -21.312 9.117 1 70.94 614 LYS A CA 1
ATOM 5002 C C . LYS A 1 614 ? 47.438 -20.25 8.68 1 70.94 614 LYS A C 1
ATOM 5004 O O . LYS A 1 614 ? 48.094 -19.641 9.516 1 70.94 614 LYS A O 1
ATOM 5009 N N . GLY A 1 615 ? 47.562 -20.078 7.406 1 73.56 615 GLY A N 1
ATOM 5010 C CA . GLY A 1 615 ? 48.531 -19.141 6.898 1 73.56 615 GLY A CA 1
ATOM 5011 C C . GLY A 1 615 ? 48.094 -17.703 6.977 1 73.56 615 GLY A C 1
ATOM 5012 O O . GLY A 1 615 ? 46.906 -17.422 7.137 1 73.56 615 GLY A O 1
ATOM 5013 N N . ILE A 1 616 ? 48.969 -16.828 7.141 1 77.88 616 ILE A N 1
ATOM 5014 C CA . ILE A 1 616 ? 48.75 -15.383 7.09 1 77.88 616 ILE A CA 1
ATOM 5015 C C . ILE A 1 616 ? 49.281 -14.828 5.766 1 77.88 616 ILE A C 1
ATOM 5017 O O . ILE A 1 616 ? 50.375 -15.172 5.336 1 77.88 616 ILE A O 1
ATOM 5021 N N . THR A 1 617 ? 48.406 -14.234 5.043 1 73.94 617 THR A N 1
ATOM 5022 C CA . THR A 1 617 ? 48.781 -13.789 3.707 1 73.94 617 THR A CA 1
ATOM 5023 C C . THR A 1 617 ? 48.469 -12.312 3.516 1 73.94 617 THR A C 1
ATOM 5025 O O . THR A 1 617 ? 47.625 -11.75 4.223 1 73.94 617 THR A O 1
ATOM 5028 N N . TYR A 1 618 ? 49.312 -11.734 2.609 1 71.19 618 TYR A N 1
ATOM 5029 C CA . TYR A 1 618 ? 49.094 -10.367 2.156 1 71.19 618 TYR A CA 1
ATOM 5030 C C . TYR A 1 618 ? 48.188 -10.328 0.941 1 71.19 618 TYR A C 1
ATOM 5032 O O . TYR A 1 618 ? 47.812 -9.25 0.471 1 71.19 618 TYR A O 1
ATOM 5040 N N . ILE A 1 619 ? 47.812 -11.398 0.487 1 71 619 ILE A N 1
ATOM 5041 C CA . ILE A 1 619 ? 47.125 -11.477 -0.796 1 71 619 ILE A CA 1
ATOM 5042 C C . ILE A 1 619 ? 45.625 -11.602 -0.565 1 71 619 ILE A C 1
ATOM 5044 O O . ILE A 1 619 ? 45.156 -12.398 0.264 1 71 619 ILE A O 1
ATOM 5048 N N . SER A 1 620 ? 44.875 -10.688 -1.188 1 76.5 620 SER A N 1
ATOM 5049 C CA . SER A 1 620 ? 43.406 -10.758 -1.155 1 76.5 620 SER A CA 1
ATOM 5050 C C . SER A 1 620 ? 42.812 -10.766 -2.562 1 76.5 620 SER A C 1
ATOM 5052 O O . SER A 1 620 ? 43.469 -10.328 -3.514 1 76.5 620 SER A O 1
ATOM 5054 N N . CYS A 1 621 ? 41.719 -11.461 -2.805 1 71.25 621 CYS A N 1
ATOM 5055 C CA . CYS A 1 621 ? 41.031 -11.477 -4.098 1 71.25 621 CYS A CA 1
ATOM 5056 C C . CYS A 1 621 ? 40.312 -10.148 -4.352 1 71.25 621 CYS A C 1
ATOM 5058 O O . CYS A 1 621 ? 39.562 -9.672 -3.51 1 71.25 621 CYS A O 1
ATOM 5060 N N . ALA A 1 622 ? 40.656 -9.602 -5.453 1 64.31 622 ALA A N 1
ATOM 5061 C CA . ALA A 1 622 ? 40.125 -8.297 -5.828 1 64.31 622 ALA A CA 1
ATOM 5062 C C . ALA A 1 622 ? 38.594 -8.328 -5.902 1 64.31 622 ALA A C 1
ATOM 5064 O O . ALA A 1 622 ? 37.938 -7.348 -5.559 1 64.31 622 ALA A O 1
ATOM 5065 N N . LYS A 1 623 ? 38.125 -9.43 -6.23 1 60.19 623 LYS A N 1
ATOM 5066 C CA . LYS A 1 623 ? 36.688 -9.586 -6.457 1 60.19 623 LYS A CA 1
ATOM 5067 C C . LYS A 1 623 ? 35.969 -10.016 -5.176 1 60.19 623 LYS A C 1
ATOM 5069 O O . LYS A 1 623 ? 34.906 -9.492 -4.848 1 60.19 623 LYS A O 1
ATOM 5074 N N . CYS A 1 624 ? 36.562 -10.922 -4.473 1 65.12 624 CYS A N 1
ATOM 5075 C CA . CYS A 1 624 ? 35.906 -11.539 -3.324 1 65.12 624 CYS A CA 1
ATOM 5076 C C . CYS A 1 624 ? 36.281 -10.828 -2.031 1 65.12 624 CYS A C 1
ATOM 5078 O O . CYS A 1 624 ? 35.688 -11.07 -0.985 1 65.12 624 CYS A O 1
ATOM 5080 N N . SER A 1 625 ? 37.25 -10.016 -1.998 1 66.94 625 SER A N 1
ATOM 5081 C CA . SER A 1 625 ? 37.812 -9.266 -0.885 1 66.94 625 SER A CA 1
ATOM 5082 C C . SER A 1 625 ? 38.125 -10.18 0.298 1 66.94 625 SER A C 1
ATOM 5084 O O . SER A 1 625 ? 37.875 -9.82 1.449 1 66.94 625 SER A O 1
ATOM 5086 N N . LYS A 1 626 ? 38.562 -11.344 -0.002 1 75.81 626 LYS A N 1
ATOM 5087 C CA . LYS A 1 626 ? 39 -12.312 1.004 1 75.81 626 LYS A CA 1
ATOM 5088 C C . LYS A 1 626 ? 40.5 -12.57 0.93 1 75.81 626 LYS A C 1
ATOM 5090 O O . LYS A 1 626 ? 41.062 -12.688 -0.161 1 75.81 626 LYS A O 1
ATOM 5095 N N . ALA A 1 627 ? 41.125 -12.586 2.059 1 77.25 627 ALA A N 1
ATOM 5096 C CA . ALA A 1 627 ? 42.562 -12.906 2.129 1 77.25 627 ALA A CA 1
ATOM 5097 C C . ALA A 1 627 ? 42.781 -14.406 1.944 1 77.25 627 ALA A C 1
ATOM 5099 O O . ALA A 1 627 ? 42.188 -15.227 2.652 1 77.25 627 ALA A O 1
ATOM 5100 N N . LEU A 1 628 ? 43.5 -14.766 0.887 1 79.38 628 LEU A N 1
ATOM 5101 C CA . LEU A 1 628 ? 43.781 -16.156 0.556 1 79.38 628 LEU A CA 1
ATOM 5102 C C . LEU A 1 628 ? 45.281 -16.359 0.307 1 79.38 628 LEU A C 1
ATOM 5104 O O . LEU A 1 628 ? 45.906 -15.531 -0.359 1 79.38 628 LEU A O 1
ATOM 5108 N N . CYS A 1 629 ? 45.844 -17.375 0.88 1 73.5 629 CYS A N 1
ATOM 5109 C CA . CYS A 1 629 ? 47.281 -17.688 0.721 1 73.5 629 CYS A CA 1
ATOM 5110 C C . CYS A 1 629 ? 47.594 -18.062 -0.723 1 73.5 629 CYS A C 1
ATOM 5112 O O . CYS A 1 629 ? 46.781 -18.734 -1.38 1 73.5 629 CYS A O 1
ATOM 5114 N N . PHE A 1 630 ? 48.594 -17.438 -1.325 1 68.62 630 PHE A N 1
ATOM 5115 C CA . PHE A 1 630 ? 49.125 -17.781 -2.637 1 68.62 630 PHE A CA 1
ATOM 5116 C C . PHE A 1 630 ? 50.625 -17.969 -2.574 1 68.62 630 PHE A C 1
ATOM 5118 O O . PHE A 1 630 ? 51.406 -17.062 -2.918 1 68.62 630 PHE A O 1
ATOM 5125 N N . THR A 1 631 ? 51.062 -18.969 -1.909 1 63.34 631 THR A N 1
ATOM 5126 C CA . THR A 1 631 ? 52.5 -19.328 -1.808 1 63.34 631 THR A CA 1
ATOM 5127 C C . THR A 1 631 ? 52.781 -20.656 -2.492 1 63.34 631 THR A C 1
ATOM 5129 O O . THR A 1 631 ? 51.844 -21.375 -2.885 1 63.34 631 THR A O 1
ATOM 5132 N N . ARG A 1 632 ? 54 -20.969 -2.783 1 59.75 632 ARG A N 1
ATOM 5133 C CA . ARG A 1 632 ? 54.438 -22.219 -3.404 1 59.75 632 ARG A CA 1
ATOM 5134 C C . ARG A 1 632 ? 53.906 -23.422 -2.625 1 59.75 632 ARG A C 1
ATOM 5136 O O . ARG A 1 632 ? 53.562 -24.453 -3.211 1 59.75 632 ARG A O 1
ATOM 5143 N N . SER A 1 633 ? 53.719 -23.344 -1.328 1 62.69 633 SER A N 1
ATOM 5144 C CA . SER A 1 633 ? 53.312 -24.469 -0.499 1 62.69 633 SER A CA 1
ATOM 5145 C C . SER A 1 633 ? 51.812 -24.484 -0.281 1 62.69 633 SER A C 1
ATOM 5147 O O . SER A 1 633 ? 51.219 -25.562 -0.121 1 62.69 633 SER A O 1
ATOM 5149 N N . SER A 1 634 ? 51.094 -23.297 -0.261 1 64.81 634 SER A N 1
ATOM 5150 C CA . SER A 1 634 ? 49.656 -23.25 -0.003 1 64.81 634 SER A CA 1
ATOM 5151 C C . SER A 1 634 ? 48.969 -22.281 -0.953 1 64.81 634 SER A C 1
ATOM 5153 O O . SER A 1 634 ? 49.188 -21.078 -0.899 1 64.81 634 SER A O 1
ATOM 5155 N N . ASN A 1 635 ? 48.312 -22.859 -1.925 1 66.81 635 ASN A N 1
ATOM 5156 C CA . ASN A 1 635 ? 47.562 -22.078 -2.889 1 66.81 635 ASN A CA 1
ATOM 5157 C C . ASN A 1 635 ? 46.062 -22.047 -2.533 1 66.81 635 ASN A C 1
ATOM 5159 O O . ASN A 1 635 ? 45.25 -22.625 -3.248 1 66.81 635 ASN A O 1
ATOM 5163 N N . CYS A 1 636 ? 45.781 -21.391 -1.511 1 74.5 636 CYS A N 1
ATOM 5164 C CA . CYS A 1 636 ? 44.406 -21.25 -1.036 1 74.5 636 CYS A CA 1
ATOM 5165 C C . CYS A 1 636 ? 43.594 -20.391 -1.987 1 74.5 636 CYS A C 1
ATOM 5167 O O . CYS A 1 636 ? 42.375 -20.547 -2.072 1 74.5 636 CYS A O 1
ATOM 5169 N N . PHE A 1 637 ? 44.188 -19.594 -2.744 1 74.5 637 PHE A N 1
ATOM 5170 C CA . PHE A 1 637 ? 43.531 -18.703 -3.693 1 74.5 637 PHE A CA 1
ATOM 5171 C C . PHE A 1 637 ? 42.844 -19.5 -4.797 1 74.5 637 PHE A C 1
ATOM 5173 O O . PHE A 1 637 ? 41.688 -19.266 -5.105 1 74.5 637 PHE A O 1
ATOM 5180 N N . ASN A 1 638 ? 43.625 -20.406 -5.305 1 68.31 638 ASN A N 1
ATOM 5181 C CA . ASN A 1 638 ? 43.062 -21.266 -6.344 1 68.31 638 ASN A CA 1
ATOM 5182 C C . ASN A 1 638 ? 42.031 -22.234 -5.77 1 68.31 638 ASN A C 1
ATOM 5184 O O . ASN A 1 638 ? 40.969 -22.469 -6.379 1 68.31 638 ASN A O 1
ATOM 5188 N N . LYS A 1 639 ? 42.25 -22.75 -4.641 1 72.25 639 LYS A N 1
ATOM 5189 C CA . LYS A 1 639 ? 41.312 -23.703 -4.027 1 72.25 639 LYS A CA 1
ATOM 5190 C C . LYS A 1 639 ? 40 -23.047 -3.654 1 72.25 639 LYS A C 1
ATOM 5192 O O . LYS A 1 639 ? 38.938 -23.688 -3.723 1 72.25 639 LYS A O 1
ATOM 5197 N N . TYR A 1 640 ? 40.125 -21.859 -3.322 1 73.88 640 TYR A N 1
ATOM 5198 C CA . TYR A 1 640 ? 38.969 -21.109 -2.928 1 73.88 640 TYR A CA 1
ATOM 5199 C C . TYR A 1 640 ? 38.094 -20.781 -4.137 1 73.88 640 TYR A C 1
ATOM 5201 O O . TYR A 1 640 ? 36.875 -20.672 -4.023 1 73.88 640 TYR A O 1
ATOM 5209 N N . HIS A 1 641 ? 38.688 -20.672 -5.266 1 68.31 641 HIS A N 1
ATOM 5210 C CA . HIS A 1 641 ? 37.969 -20.188 -6.449 1 68.31 641 HIS A CA 1
ATOM 5211 C C . HIS A 1 641 ? 37.719 -21.328 -7.43 1 68.31 641 HIS A C 1
ATOM 5213 O O . HIS A 1 641 ? 37.094 -21.125 -8.477 1 68.31 641 HIS A O 1
ATOM 5219 N N . MET A 1 642 ? 38.281 -22.469 -7.199 1 60.91 642 MET A N 1
ATOM 5220 C CA . MET A 1 642 ? 38 -23.641 -8.039 1 60.91 642 MET A CA 1
ATOM 5221 C C . MET A 1 642 ? 37.125 -24.656 -7.316 1 60.91 642 MET A C 1
ATOM 5223 O O . MET A 1 642 ? 37.219 -24.812 -6.098 1 60.91 642 MET A O 1
ATOM 5227 N N . LYS A 1 643 ? 36 -25.125 -7.91 1 53.88 643 LYS A N 1
ATOM 5228 C CA . LYS A 1 643 ? 35.188 -26.203 -7.391 1 53.88 643 LYS A CA 1
ATOM 5229 C C . LYS A 1 643 ? 36.031 -27.453 -7.137 1 53.88 643 LYS A C 1
ATOM 5231 O O . LYS A 1 643 ? 36.906 -27.781 -7.918 1 53.88 643 LYS A O 1
ATOM 5236 N N . MET B 1 1 ? 2.258 -21.938 30.047 1 18.02 1 MET B N 1
ATOM 5237 C CA . MET B 1 1 ? 0.882 -21.891 29.562 1 18.02 1 MET B CA 1
ATOM 5238 C C . MET B 1 1 ? 0.649 -20.641 28.719 1 18.02 1 MET B C 1
ATOM 5240 O O . MET B 1 1 ? -0.011 -19.703 29.156 1 18.02 1 MET B O 1
ATOM 5244 N N . SER B 1 2 ? 1.62 -20.25 27.969 1 19.42 2 SER B N 1
ATOM 5245 C CA . SER B 1 2 ? 2.002 -18.922 27.5 1 19.42 2 SER B CA 1
ATOM 5246 C C . SER B 1 2 ? 1.011 -18.391 26.469 1 19.42 2 SER B C 1
ATOM 5248 O O . SER B 1 2 ? 0.571 -19.125 25.594 1 19.42 2 SER B O 1
ATOM 5250 N N . ASN B 1 3 ? 0.208 -17.344 26.812 1 19.53 3 ASN B N 1
ATOM 5251 C CA . ASN B 1 3 ? -0.989 -16.594 26.438 1 19.53 3 ASN B CA 1
ATOM 5252 C C . ASN B 1 3 ? -0.859 -16 25.047 1 19.53 3 ASN B C 1
ATOM 5254 O O . ASN B 1 3 ? -0.372 -14.883 24.875 1 19.53 3 ASN B O 1
ATOM 5258 N N . HIS B 1 4 ? -0.394 -16.797 24.109 1 24.38 4 HIS B N 1
ATOM 5259 C CA . HIS B 1 4 ? -0.228 -16.297 22.75 1 24.38 4 HIS B CA 1
ATOM 5260 C C . HIS B 1 4 ? -1.534 -15.719 22.219 1 24.38 4 HIS B C 1
ATOM 5262 O O . HIS B 1 4 ? -2.465 -16.469 21.906 1 24.38 4 HIS B O 1
ATOM 5268 N N . LYS B 1 5 ? -1.836 -14.523 22.688 1 29 5 LYS B N 1
ATOM 5269 C CA . LYS B 1 5 ? -2.967 -13.664 22.344 1 29 5 LYS B CA 1
ATOM 5270 C C . LYS B 1 5 ? -3.236 -13.68 20.844 1 29 5 LYS B C 1
ATOM 5272 O O . LYS B 1 5 ? -2.352 -13.367 20.047 1 29 5 LYS B O 1
ATOM 5277 N N . GLY B 1 6 ? -4.031 -14.641 20.484 1 26.75 6 GLY B N 1
ATOM 5278 C CA . GLY B 1 6 ? -4.531 -15.062 19.188 1 26.75 6 GLY B CA 1
ATOM 5279 C C . GLY B 1 6 ? -5 -13.906 18.312 1 26.75 6 GLY B C 1
ATOM 5280 O O . GLY B 1 6 ? -5.895 -13.156 18.703 1 26.75 6 GLY B O 1
ATOM 5281 N N . LEU B 1 7 ? -4.129 -13.266 17.625 1 29.25 7 LEU B N 1
ATOM 5282 C CA . LEU B 1 7 ? -4.582 -12.266 16.672 1 29.25 7 LEU B CA 1
ATOM 5283 C C . LEU B 1 7 ? -5.883 -12.695 16 1 29.25 7 LEU B C 1
ATOM 5285 O O . LEU B 1 7 ? -6.09 -13.883 15.742 1 29.25 7 LEU B O 1
ATOM 5289 N N . SER B 1 8 ? -6.875 -11.977 16.281 1 28.3 8 SER B N 1
ATOM 5290 C CA . SER B 1 8 ? -8.164 -12.297 15.68 1 28.3 8 SER B CA 1
ATOM 5291 C C . SER B 1 8 ? -8.016 -12.695 14.219 1 28.3 8 SER B C 1
ATOM 5293 O O . SER B 1 8 ? -7.031 -12.336 13.57 1 28.3 8 SER B O 1
ATOM 5295 N N . GLU B 1 9 ? -8.664 -13.688 13.742 1 29.27 9 GLU B N 1
ATOM 5296 C CA . GLU B 1 9 ? -8.656 -14.273 12.414 1 29.27 9 GLU B CA 1
ATOM 5297 C C . GLU B 1 9 ? -8.648 -13.203 11.328 1 29.27 9 GLU B C 1
ATOM 5299 O O . GLU B 1 9 ? -7.953 -13.328 10.32 1 29.27 9 GLU B O 1
ATOM 5304 N N . GLN B 1 10 ? -9.477 -12.188 11.531 1 30.05 10 GLN B N 1
ATOM 5305 C CA . GLN B 1 10 ? -9.562 -11.062 10.609 1 30.05 10 GLN B CA 1
ATOM 5306 C C . GLN B 1 10 ? -8.25 -10.289 10.562 1 30.05 10 GLN B C 1
ATOM 5308 O O . GLN B 1 10 ? -7.801 -9.875 9.492 1 30.05 10 GLN B O 1
ATOM 5313 N N . GLU B 1 11 ? -7.734 -10.031 11.695 1 32.12 11 GLU B N 1
ATOM 5314 C CA . GLU B 1 11 ? -6.445 -9.352 11.789 1 32.12 11 GLU B CA 1
ATOM 5315 C C . GLU B 1 11 ? -5.332 -10.188 11.164 1 32.12 11 GLU B C 1
ATOM 5317 O O . GLU B 1 11 ? -4.422 -9.656 10.531 1 32.12 11 GLU B O 1
ATOM 5322 N N . MET B 1 12 ? -5.461 -11.492 11.359 1 32.41 12 MET B N 1
ATOM 5323 C CA . MET B 1 12 ? -4.445 -12.367 10.781 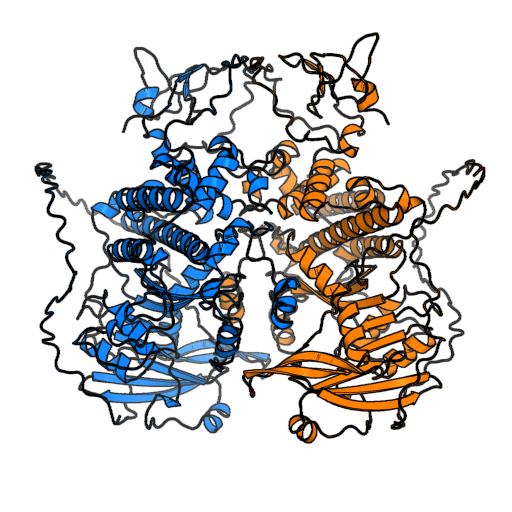1 32.41 12 MET B CA 1
ATOM 5324 C C . MET B 1 12 ? -4.508 -12.352 9.258 1 32.41 12 MET B C 1
ATOM 5326 O O . MET B 1 12 ? -3.475 -12.312 8.586 1 32.41 12 MET B O 1
ATOM 5330 N N . LEU B 1 13 ? -5.75 -12.531 8.703 1 32.44 13 LEU B N 1
ATOM 5331 C CA . LEU B 1 13 ? -5.934 -12.516 7.258 1 32.44 13 LEU B CA 1
ATOM 5332 C C . LEU B 1 13 ? -5.504 -11.18 6.668 1 32.44 13 LEU B C 1
ATOM 5334 O O . LEU B 1 13 ? -4.832 -11.133 5.633 1 32.44 13 LEU B O 1
ATOM 5338 N N . TYR B 1 14 ? -6.039 -10.117 7.25 1 33.97 14 TYR B N 1
ATOM 5339 C CA . TYR B 1 14 ? -5.656 -8.789 6.781 1 33.97 14 TYR B CA 1
ATOM 5340 C C . TYR B 1 14 ? -4.16 -8.562 6.949 1 33.97 14 TYR B C 1
ATOM 5342 O O . TYR B 1 14 ? -3.52 -7.941 6.098 1 33.97 14 TYR B O 1
ATOM 5350 N N . ALA B 1 15 ? -3.6 -9.031 8.031 1 35.16 15 ALA B N 1
ATOM 5351 C CA . ALA B 1 15 ? -2.168 -8.891 8.281 1 35.16 15 ALA B CA 1
ATOM 5352 C C . ALA B 1 15 ? -1.349 -9.57 7.191 1 35.16 15 ALA B C 1
ATOM 5354 O O . ALA B 1 15 ? -0.262 -9.109 6.84 1 35.16 15 ALA B O 1
ATOM 5355 N N . LEU B 1 16 ? -1.843 -10.727 6.805 1 33.16 16 LEU B N 1
ATOM 5356 C CA . LEU B 1 16 ? -1.066 -11.461 5.812 1 33.16 16 LEU B CA 1
ATOM 5357 C C . LEU B 1 16 ? -1.011 -10.703 4.492 1 33.16 16 LEU B C 1
ATOM 5359 O O . LEU B 1 16 ? -0.029 -10.805 3.754 1 33.16 16 LEU B O 1
ATOM 5363 N N . PHE B 1 17 ? -2.164 -10.164 4.137 1 35.19 17 PHE B N 1
ATOM 5364 C CA . PHE B 1 17 ? -2.242 -9.672 2.766 1 35.19 17 PHE B CA 1
ATOM 5365 C C . PHE B 1 17 ? -1.717 -8.242 2.674 1 35.19 17 PHE B C 1
ATOM 5367 O O . PHE B 1 17 ? -1.561 -7.707 1.576 1 35.19 17 PHE B O 1
ATOM 5374 N N . GLU B 1 18 ? -1.752 -7.562 3.873 1 39.5 18 GLU B N 1
ATOM 5375 C CA . GLU B 1 18 ? -1.373 -6.156 3.75 1 39.5 18 GLU B CA 1
ATOM 5376 C C . GLU B 1 18 ? 0.117 -6.012 3.451 1 39.5 18 GLU B C 1
ATOM 5378 O O . GLU B 1 18 ? 0.938 -6.762 3.98 1 39.5 18 GLU B O 1
ATOM 5383 N N . ILE B 1 19 ? 0.327 -5.512 2.363 1 42.94 19 ILE B N 1
ATOM 5384 C CA . ILE B 1 19 ? 1.696 -5.066 2.129 1 42.94 19 ILE B CA 1
ATOM 5385 C C . ILE B 1 19 ? 2.277 -4.488 3.418 1 42.94 19 ILE B C 1
ATOM 5387 O O . ILE B 1 19 ? 1.646 -3.658 4.074 1 42.94 19 ILE B O 1
ATOM 5391 N N . PRO B 1 20 ? 3.203 -5.191 3.949 1 46.25 20 PRO B N 1
ATOM 5392 C CA . PRO B 1 20 ? 3.768 -4.688 5.203 1 46.25 20 PRO B CA 1
ATOM 5393 C C . PRO B 1 20 ? 3.998 -3.18 5.18 1 46.25 20 PRO B C 1
ATOM 5395 O O . PRO B 1 20 ? 4.562 -2.65 4.219 1 46.25 20 PRO B O 1
ATOM 5398 N N . VAL B 1 21 ? 3.209 -2.439 5.98 1 49.47 21 VAL B N 1
ATOM 5399 C CA . VAL B 1 21 ? 3.34 -0.999 6.176 1 49.47 21 VAL B CA 1
ATOM 5400 C C . VAL B 1 21 ? 4.676 -0.687 6.844 1 49.47 21 VAL B C 1
ATOM 5402 O O . VAL B 1 21 ? 5.207 0.418 6.703 1 49.47 21 VAL B O 1
ATOM 5405 N N . ASP B 1 22 ? 5.25 -1.802 7.5 1 54.19 22 ASP B N 1
ATOM 5406 C CA . ASP B 1 22 ? 6.441 -1.513 8.297 1 54.19 22 ASP B CA 1
ATOM 5407 C C . ASP B 1 22 ? 7.598 -2.43 7.902 1 54.19 22 ASP B C 1
ATOM 5409 O O . ASP B 1 22 ? 7.453 -3.277 7.02 1 54.19 22 ASP B O 1
ATOM 5413 N N . SER B 1 23 ? 8.766 -2.117 8.391 1 57.88 23 SER B N 1
ATOM 5414 C CA . SER B 1 23 ? 9.977 -2.898 8.195 1 57.88 23 SER B CA 1
ATOM 5415 C C . SER B 1 23 ? 9.805 -4.328 8.688 1 57.88 23 SER B C 1
ATOM 5417 O O . SER B 1 23 ? 8.891 -4.617 9.461 1 57.88 23 SER B O 1
ATOM 5419 N N . ASP B 1 24 ? 10.508 -5.262 8.188 1 59 24 ASP B N 1
ATOM 5420 C CA . ASP B 1 24 ? 10.438 -6.684 8.508 1 59 24 ASP B CA 1
ATOM 5421 C C . ASP B 1 24 ? 11.008 -6.961 9.898 1 59 24 ASP B C 1
ATOM 5423 O O . ASP B 1 24 ? 11.133 -8.117 10.305 1 59 24 ASP B O 1
ATOM 5427 N N . ASP B 1 25 ? 11.242 -5.953 10.672 1 63.81 25 ASP B N 1
ATOM 5428 C CA . ASP B 1 25 ? 11.844 -6.133 11.984 1 63.81 25 ASP B CA 1
ATOM 5429 C C . ASP B 1 25 ? 10.875 -6.809 12.953 1 63.81 25 ASP B C 1
ATOM 5431 O O . ASP B 1 25 ? 9.656 -6.652 12.82 1 63.81 25 ASP B O 1
ATOM 5435 N N . GLU B 1 26 ? 11.438 -7.723 13.766 1 61.28 26 GLU B N 1
ATOM 5436 C CA . GLU B 1 26 ? 10.633 -8.25 14.867 1 61.28 26 GLU B CA 1
ATOM 5437 C C . GLU B 1 26 ? 10.484 -7.219 15.977 1 61.28 26 GLU B C 1
ATOM 5439 O O . GLU B 1 26 ? 11.305 -6.305 16.109 1 61.28 26 GLU B O 1
ATOM 5444 N N . PHE B 1 27 ? 9.383 -7.246 16.625 1 56.53 27 PHE B N 1
ATOM 5445 C CA . PHE B 1 27 ? 9.18 -6.316 17.719 1 56.53 27 PHE B CA 1
ATOM 5446 C C . PHE B 1 27 ? 10.203 -6.551 18.828 1 56.53 27 PHE B C 1
ATOM 5448 O O . PHE B 1 27 ? 10.555 -7.695 19.109 1 56.53 27 PHE B O 1
ATOM 5455 N N . ASP B 1 28 ? 10.891 -5.535 19.281 1 48.47 28 ASP B N 1
ATOM 5456 C CA . ASP B 1 28 ? 11.828 -5.598 20.391 1 48.47 28 ASP B CA 1
ATOM 5457 C C . ASP B 1 28 ? 11.125 -6.039 21.672 1 48.47 28 ASP B C 1
ATOM 5459 O O . ASP B 1 28 ? 10.055 -5.531 22 1 48.47 28 ASP B O 1
ATOM 5463 N N . GLU B 1 29 ? 11.359 -7.203 22.141 1 46.66 29 GLU B N 1
ATOM 5464 C CA . GLU B 1 29 ? 10.812 -7.727 23.391 1 46.66 29 GLU B CA 1
ATOM 5465 C C . GLU B 1 29 ? 10.742 -6.645 24.469 1 46.66 29 GLU B C 1
ATOM 5467 O O . GLU B 1 29 ? 9.859 -6.668 25.328 1 46.66 29 GLU B O 1
ATOM 5472 N N . ASN B 1 30 ? 11.672 -5.828 24.516 1 43.19 30 ASN B N 1
ATOM 5473 C CA . ASN B 1 30 ? 11.703 -4.824 25.578 1 43.19 30 ASN B CA 1
ATOM 5474 C C . ASN B 1 30 ? 10.57 -3.814 25.422 1 43.19 30 ASN B C 1
ATOM 5476 O O . ASN B 1 30 ? 10.336 -2.998 26.312 1 43.19 30 ASN B O 1
ATOM 5480 N N . ASP B 1 31 ? 10 -3.855 24.375 1 45.31 31 ASP B N 1
ATOM 5481 C CA . ASP B 1 31 ? 8.914 -2.908 24.141 1 45.31 31 ASP B CA 1
ATOM 5482 C C . ASP B 1 31 ? 7.621 -3.377 24.812 1 45.31 31 ASP B C 1
ATOM 5484 O O . ASP B 1 31 ? 6.605 -2.682 24.766 1 45.31 31 ASP B O 1
ATOM 5488 N N . PHE B 1 32 ? 7.5 -4.535 25.359 1 42.22 32 PHE B N 1
ATOM 5489 C CA . PHE B 1 32 ? 6.324 -5.172 25.938 1 42.22 32 PHE B CA 1
ATOM 5490 C C . PHE B 1 32 ? 5.859 -4.43 27.188 1 42.22 32 PHE B C 1
ATOM 5492 O O . PHE B 1 32 ? 4.68 -4.473 27.531 1 42.22 32 PHE B O 1
ATOM 5499 N N . ASP B 1 33 ? 6.691 -3.977 27.906 1 40.59 33 ASP B N 1
ATOM 5500 C CA . ASP B 1 33 ? 6.305 -3.537 29.25 1 40.59 33 ASP B CA 1
ATOM 5501 C C . ASP B 1 33 ? 5.191 -2.496 29.172 1 40.59 33 ASP B C 1
ATOM 5503 O O . ASP B 1 33 ? 4.434 -2.33 30.141 1 40.59 33 ASP B O 1
ATOM 5507 N N . GLU B 1 34 ? 5.109 -1.785 28.172 1 38.84 34 GLU B N 1
ATOM 5508 C CA . GLU B 1 34 ? 4.164 -0.681 28.297 1 38.84 34 GLU B CA 1
ATOM 5509 C C . GLU B 1 34 ? 2.783 -1.079 27.797 1 38.84 34 GLU B C 1
ATOM 5511 O O . GLU B 1 34 ? 1.831 -0.302 27.891 1 38.84 34 GLU B O 1
ATOM 5516 N N . LEU B 1 35 ? 2.639 -2.172 27.125 1 38.28 35 LEU B N 1
ATOM 5517 C CA . LEU B 1 35 ? 1.355 -2.586 26.562 1 38.28 35 LEU B CA 1
ATOM 5518 C C . LEU B 1 35 ? 0.418 -3.078 27.656 1 38.28 35 LEU B C 1
ATOM 5520 O O . LEU B 1 35 ? -0.804 -2.988 27.531 1 38.28 35 LEU B O 1
ATOM 5524 N N . ASN B 1 36 ? 0.939 -3.734 28.75 1 34.62 36 ASN B N 1
ATOM 5525 C CA . ASN B 1 36 ? 0.112 -4.449 29.719 1 34.62 36 ASN B CA 1
ATOM 5526 C C . ASN B 1 36 ? -0.819 -3.498 30.469 1 34.62 36 ASN B C 1
ATOM 5528 O O . ASN B 1 36 ? -1.664 -3.939 31.25 1 34.62 36 ASN B O 1
ATOM 5532 N N . GLU B 1 37 ? -0.431 -2.365 30.625 1 34.44 37 GLU B N 1
ATOM 5533 C CA . GLU B 1 37 ? -1.231 -1.645 31.609 1 34.44 37 GLU B CA 1
ATOM 5534 C C . GLU B 1 37 ? -2.646 -1.394 31.094 1 34.44 37 GLU B C 1
ATOM 5536 O O . GLU B 1 37 ? -3.566 -1.158 31.875 1 34.44 37 GLU B O 1
ATOM 5541 N N . PHE B 1 38 ? -2.881 -1.091 29.828 1 33.16 38 PHE B N 1
ATOM 5542 C CA . PHE B 1 38 ? -4.223 -0.565 29.609 1 33.16 38 PHE B CA 1
ATOM 5543 C C . PHE B 1 38 ? -5.156 -1.659 29.094 1 33.16 38 PHE B C 1
ATOM 5545 O O . PHE B 1 38 ? -6.359 -1.63 29.375 1 33.16 38 PHE B O 1
ATOM 5552 N N . VAL B 1 39 ? -4.859 -2.246 27.859 1 33.25 39 VAL B N 1
ATOM 5553 C CA . VAL B 1 39 ? -6.016 -2.781 27.141 1 33.25 39 VAL B CA 1
ATOM 5554 C C . VAL B 1 39 ? -6.379 -4.152 27.703 1 33.25 39 VAL B C 1
ATOM 5556 O O . VAL B 1 39 ? -5.574 -5.086 27.656 1 33.25 39 VAL B O 1
ATOM 5559 N N . THR B 1 40 ? -7.098 -4.215 28.766 1 29.91 40 THR B N 1
ATOM 5560 C CA . THR B 1 40 ? -7.797 -5.488 28.938 1 29.91 40 THR B CA 1
ATOM 5561 C C . THR B 1 40 ? -8.383 -5.953 27.609 1 29.91 40 THR B C 1
ATOM 5563 O O . THR B 1 40 ? -8.773 -5.133 26.766 1 29.91 40 THR B O 1
ATOM 5566 N N . VAL B 1 41 ? -8.102 -7.156 27.094 1 31.72 41 VAL B N 1
ATOM 5567 C CA . VAL B 1 41 ? -8.617 -7.863 25.922 1 31.72 41 VAL B CA 1
ATOM 5568 C C . VAL B 1 41 ? -10.086 -7.5 25.703 1 31.72 41 VAL B C 1
ATOM 5570 O O . VAL B 1 41 ? -10.57 -7.523 24.578 1 31.72 41 VAL B O 1
ATOM 5573 N N . ASP B 1 42 ? -10.836 -7.285 26.719 1 30.36 42 ASP B N 1
ATOM 5574 C CA . ASP B 1 42 ? -12.281 -7.055 26.688 1 30.36 42 ASP B CA 1
ATOM 5575 C C . ASP B 1 42 ? -12.617 -5.738 26 1 30.36 42 ASP B C 1
ATOM 5577 O O . ASP B 1 42 ? -13.656 -5.621 25.359 1 30.36 42 ASP B O 1
ATOM 5581 N N . ASP B 1 43 ? -11.812 -4.707 26.25 1 29.2 43 ASP B N 1
ATOM 5582 C CA . ASP B 1 43 ? -12.203 -3.381 25.781 1 29.2 43 ASP B CA 1
ATOM 5583 C C . ASP B 1 43 ? -11.898 -3.203 24.297 1 29.2 43 ASP B C 1
ATOM 5585 O O . ASP B 1 43 ? -12.422 -2.291 23.656 1 29.2 43 ASP B O 1
ATOM 5589 N N . MET B 1 44 ? -10.992 -3.82 23.766 1 30.12 44 MET B N 1
ATOM 5590 C CA . MET B 1 44 ? -10.68 -3.658 22.344 1 30.12 44 MET B CA 1
ATOM 5591 C C . MET B 1 44 ? -11.773 -4.262 21.469 1 30.12 44 MET B C 1
ATOM 5593 O O . MET B 1 44 ? -11.922 -3.893 20.312 1 30.12 44 MET B O 1
ATOM 5597 N N . ASP B 1 45 ? -12.453 -5.301 21.922 1 28.7 45 ASP B N 1
ATOM 5598 C CA . ASP B 1 45 ? -13.508 -5.969 21.172 1 28.7 45 ASP B CA 1
ATOM 5599 C C . ASP B 1 45 ? -14.719 -5.055 20.984 1 28.7 45 ASP B C 1
ATOM 5601 O O . ASP B 1 45 ? -15.461 -5.184 20.016 1 28.7 45 ASP B O 1
ATOM 5605 N N . GLY B 1 46 ? -15.078 -4.234 22.047 1 28.23 46 GLY B N 1
ATOM 5606 C CA . GLY B 1 46 ? -16.203 -3.318 21.922 1 28.23 46 GLY B CA 1
ATOM 5607 C C . GLY B 1 46 ? -16.016 -2.293 20.812 1 28.23 46 GLY B C 1
ATOM 5608 O O . GLY B 1 46 ? -16.984 -1.763 20.281 1 28.23 46 GLY B O 1
ATOM 5609 N N . TYR B 1 47 ? -14.82 -1.736 20.828 1 28.61 47 TYR B N 1
ATOM 5610 C CA . TYR B 1 47 ? -14.602 -0.568 19.969 1 28.61 47 TYR B CA 1
ATOM 5611 C C . TYR B 1 47 ? -14.578 -0.958 18.5 1 28.61 47 TYR B C 1
ATOM 5613 O O . TYR B 1 47 ? -14.828 -0.123 17.625 1 28.61 47 TYR B O 1
ATOM 5621 N N . LEU B 1 48 ? -14.141 -2.105 18.188 1 29.25 48 LEU B N 1
ATOM 5622 C CA . LEU B 1 48 ? -14.164 -2.488 16.781 1 29.25 48 LEU B CA 1
ATOM 5623 C C . LEU B 1 48 ? -15.586 -2.473 16.234 1 29.25 48 LEU B C 1
ATOM 5625 O O . LEU B 1 48 ? -15.781 -2.383 15.023 1 29.25 48 LEU B O 1
ATOM 5629 N N . ASN B 1 49 ? -16.531 -2.807 17.062 1 25.92 49 ASN B N 1
ATOM 5630 C CA . ASN B 1 49 ? -17.922 -2.979 16.625 1 25.92 49 ASN B CA 1
ATOM 5631 C C . ASN B 1 49 ? -18.625 -1.636 16.469 1 25.92 49 ASN B C 1
ATOM 5633 O O . ASN B 1 49 ? -19.828 -1.59 16.172 1 25.92 49 ASN B O 1
ATOM 5637 N N . SER B 1 50 ? -18.141 -0.628 17.266 1 25.28 50 SER B N 1
ATOM 5638 C CA . SER B 1 50 ? -19.125 0.458 17.219 1 25.28 50 SER B CA 1
ATOM 5639 C C . SER B 1 50 ? -19.281 1 15.805 1 25.28 50 SER B C 1
ATOM 5641 O O . SER B 1 50 ? -20.406 1.22 15.344 1 25.28 50 SER B O 1
ATOM 5643 N N . ASN B 1 51 ? -18.328 1.913 15.375 1 24.78 51 ASN B N 1
ATOM 5644 C CA . ASN B 1 51 ? -18.766 2.844 14.344 1 24.78 51 ASN B CA 1
ATOM 5645 C C . ASN B 1 51 ? -18.938 2.143 13 1 24.78 51 ASN B C 1
ATOM 5647 O O . ASN B 1 51 ? -17.969 1.73 12.375 1 24.78 51 ASN B O 1
ATOM 5651 N N . GLU B 1 52 ? -19.875 1.284 12.898 1 26.2 52 GLU B N 1
ATOM 5652 C CA . GLU B 1 52 ? -20.5 1.022 11.609 1 26.2 52 GLU B CA 1
ATOM 5653 C C . GLU B 1 52 ? -20.688 2.311 10.812 1 26.2 52 GLU B C 1
ATOM 5655 O O . GLU B 1 52 ? -21.734 2.959 10.898 1 26.2 52 GLU B O 1
ATOM 5660 N N . VAL B 1 53 ? -19.781 3.311 10.984 1 24.41 53 VAL B N 1
ATOM 5661 C CA . VAL B 1 53 ? -20.078 4.422 10.086 1 24.41 53 VAL B CA 1
ATOM 5662 C C . VAL B 1 53 ? -20.328 3.896 8.672 1 24.41 53 VAL B C 1
ATOM 5664 O O . VAL B 1 53 ? -19.469 3.213 8.102 1 24.41 53 VAL B O 1
ATOM 5667 N N . GLU B 1 54 ? -21.516 3.629 8.445 1 23.72 54 GLU B N 1
ATOM 5668 C CA . GLU B 1 54 ? -22 3.553 7.066 1 23.72 54 GLU B CA 1
ATOM 5669 C C . GLU B 1 54 ? -21.344 4.617 6.195 1 23.72 54 GLU B C 1
ATOM 5671 O O . GLU B 1 54 ? -21.641 5.809 6.332 1 23.72 54 GLU B O 1
ATOM 5676 N N . LEU B 1 55 ? -20.062 4.664 6.168 1 24.97 55 LEU B N 1
ATOM 5677 C CA . LEU B 1 55 ? -19.547 5.707 5.285 1 24.97 55 LEU B CA 1
ATOM 5678 C C . LEU B 1 55 ? -20.312 5.723 3.967 1 24.97 55 LEU B C 1
ATOM 5680 O O . LEU B 1 55 ? -20.547 4.672 3.361 1 24.97 55 LEU B O 1
ATOM 5684 N N . PRO B 1 56 ? -21.203 6.699 3.9 1 21.45 56 PRO B N 1
ATOM 5685 C CA . PRO B 1 56 ? -21.797 6.84 2.572 1 21.45 56 PRO B CA 1
ATOM 5686 C C . PRO B 1 56 ? -20.781 6.746 1.444 1 21.45 56 PRO B C 1
ATOM 5688 O O . PRO B 1 56 ? -19.625 7.172 1.609 1 21.45 56 PRO B O 1
ATOM 5691 N N . VAL B 1 57 ? -20.734 5.684 0.77 1 23.05 57 VAL B N 1
ATOM 5692 C CA . VAL B 1 57 ? -20.031 5.539 -0.501 1 23.05 57 VAL B CA 1
ATOM 5693 C C . VAL B 1 57 ? -20.109 6.848 -1.286 1 23.05 57 VAL B C 1
ATOM 5695 O O . VAL B 1 57 ? -21.172 7.203 -1.804 1 23.05 57 VAL B O 1
ATOM 5698 N N . ILE B 1 58 ? -19.734 7.969 -0.635 1 21.05 58 ILE B N 1
ATOM 5699 C CA . ILE B 1 58 ? -19.719 9.141 -1.5 1 21.05 58 ILE B CA 1
ATOM 5700 C C . ILE B 1 58 ? -18.922 8.844 -2.766 1 21.05 58 ILE B C 1
ATOM 5702 O O . ILE B 1 58 ? -17.75 8.477 -2.693 1 21.05 58 ILE B O 1
ATOM 5706 N N . ASP B 1 59 ? -19.5 8.453 -3.744 1 23.27 59 ASP B N 1
ATOM 5707 C CA . ASP B 1 59 ? -19.125 8.484 -5.156 1 23.27 59 ASP B CA 1
ATOM 5708 C C . ASP B 1 59 ? -18.484 9.82 -5.527 1 23.27 59 ASP B C 1
ATOM 5710 O O . ASP B 1 59 ? -19.188 10.766 -5.883 1 23.27 59 ASP B O 1
ATOM 5714 N N . GLU B 1 60 ? -17.734 10.5 -4.633 1 21.78 60 GLU B N 1
ATOM 5715 C CA . GLU B 1 60 ? -17.281 11.875 -4.863 1 21.78 60 GLU B CA 1
ATOM 5716 C C . GLU B 1 60 ? -16.547 11.992 -6.188 1 21.78 60 GLU B C 1
ATOM 5718 O O . GLU B 1 60 ? -15.508 11.352 -6.387 1 21.78 60 GLU B O 1
ATOM 5723 N N . ASN B 1 61 ? -17.234 12.289 -7.211 1 22.55 61 ASN B N 1
ATOM 5724 C CA . ASN B 1 61 ? -16.953 12.82 -8.539 1 22.55 61 ASN B CA 1
ATOM 5725 C C . ASN B 1 61 ? -16.094 14.086 -8.461 1 22.55 61 ASN B C 1
ATOM 5727 O O . ASN B 1 61 ? -16.625 15.195 -8.406 1 22.55 61 ASN B O 1
ATOM 5731 N N . LEU B 1 62 ? -15.25 14.297 -7.531 1 21.52 62 LEU B N 1
ATOM 5732 C CA . LEU B 1 62 ? -14.617 15.609 -7.473 1 21.52 62 LEU B CA 1
ATOM 5733 C C . LEU B 1 62 ? -13.898 15.93 -8.781 1 21.52 62 LEU B C 1
ATOM 5735 O O . LEU B 1 62 ? -13.078 15.141 -9.25 1 21.52 62 LEU B O 1
ATOM 5739 N N . VAL B 1 63 ? -14.492 16.781 -9.547 1 20.92 63 VAL B N 1
ATOM 5740 C CA . VAL B 1 63 ? -14.219 17.469 -10.805 1 20.92 63 VAL B CA 1
ATOM 5741 C C . VAL B 1 63 ? -12.984 18.359 -10.656 1 20.92 63 VAL B C 1
ATOM 5743 O O . VAL B 1 63 ? -12.977 19.297 -9.852 1 20.92 63 VAL B O 1
ATOM 5746 N N . PHE B 1 64 ? -11.828 17.891 -10.508 1 22.88 64 PHE B N 1
ATOM 5747 C CA . PHE B 1 64 ? -10.711 18.812 -10.445 1 22.88 64 PHE B CA 1
ATOM 5748 C C . PHE B 1 64 ? -10.594 19.609 -11.742 1 22.88 64 PHE B C 1
ATOM 5750 O O . PHE B 1 64 ? -10.688 19.031 -12.828 1 22.88 64 PHE B O 1
ATOM 5757 N N . VAL B 1 65 ? -10.914 20.984 -11.711 1 19.61 65 VAL B N 1
ATOM 5758 C CA . VAL B 1 65 ? -10.828 22.109 -12.617 1 19.61 65 VAL B CA 1
ATOM 5759 C C . VAL B 1 65 ? -9.391 22.297 -13.102 1 19.61 65 VAL B C 1
ATOM 5761 O O . VAL B 1 65 ? -8.461 22.297 -12.289 1 19.61 65 VAL B O 1
ATOM 5764 N N . GLU B 1 66 ? -9.078 22.109 -14.312 1 21.31 66 GLU B N 1
ATOM 5765 C CA . GLU B 1 66 ? -7.902 22.391 -15.133 1 21.31 66 GLU B CA 1
ATOM 5766 C C . GLU B 1 66 ? -7.562 23.875 -15.109 1 21.31 66 GLU B C 1
ATOM 5768 O O . GLU B 1 66 ? -8.359 24.719 -15.562 1 21.31 66 GLU B O 1
ATOM 5773 N N . SER B 1 67 ? -7.023 24.547 -14.039 1 18.23 67 SER B N 1
ATOM 5774 C CA . SER B 1 67 ? -6.641 25.953 -14.203 1 18.23 67 SER B CA 1
ATOM 5775 C C . SER B 1 67 ? -5.66 26.125 -15.359 1 18.23 67 SER B C 1
ATOM 5777 O O . SER B 1 67 ? -4.625 25.453 -15.414 1 18.23 67 SER B O 1
ATOM 5779 N N . LEU B 1 68 ? -6.078 26.516 -16.547 1 20.05 68 LEU B N 1
ATOM 5780 C CA . LEU B 1 68 ? -5.508 27 -17.797 1 20.05 68 LEU B CA 1
ATOM 5781 C C . LEU B 1 68 ? -4.648 28.234 -17.547 1 20.05 68 LEU B C 1
ATOM 5783 O O . LEU B 1 68 ? -5.168 29.344 -17.438 1 20.05 68 LEU B O 1
ATOM 5787 N N . ASN B 1 69 ? -3.83 28.469 -16.484 1 17.81 69 ASN B N 1
ATOM 5788 C CA . ASN B 1 69 ? -3.166 29.766 -16.422 1 17.81 69 ASN B CA 1
ATOM 5789 C C . ASN B 1 69 ? -2.254 29.984 -17.625 1 17.81 69 ASN B C 1
ATOM 5791 O O . ASN B 1 69 ? -1.342 29.203 -17.875 1 17.81 69 ASN B O 1
ATOM 5795 N N . HIS B 1 70 ? -2.805 30.516 -18.703 1 18.62 70 HIS B N 1
ATOM 5796 C CA . HIS B 1 70 ? -2.137 31.172 -19.828 1 18.62 70 HIS B CA 1
ATOM 5797 C C . HIS B 1 70 ? -1.119 32.188 -19.344 1 18.62 70 HIS B C 1
ATOM 5799 O O . HIS B 1 70 ? -1.349 32.875 -18.344 1 18.62 70 HIS B O 1
ATOM 5805 N N . ASN B 1 71 ? 0.183 32.031 -19.734 1 19.28 71 ASN B N 1
ATOM 5806 C CA . ASN B 1 71 ? 1.394 32.812 -19.609 1 19.28 71 ASN B CA 1
ATOM 5807 C C . ASN B 1 71 ? 1.188 34.25 -20.141 1 19.28 71 ASN B C 1
ATOM 5809 O O . ASN B 1 71 ? 2.129 34.875 -20.641 1 19.28 71 ASN B O 1
ATOM 5813 N N . ASN B 1 72 ? 0.076 34.969 -19.844 1 17.36 72 ASN B N 1
ATOM 5814 C CA . ASN B 1 72 ? 0.188 36.281 -20.469 1 17.36 72 ASN B CA 1
ATOM 5815 C C . ASN B 1 72 ? 1.468 37 -20.031 1 17.36 72 ASN B C 1
ATOM 5817 O O . ASN B 1 72 ? 1.964 36.75 -18.922 1 17.36 72 ASN B O 1
ATOM 5821 N N . PRO B 1 73 ? 2.135 37.812 -20.891 1 19.62 73 PRO B N 1
ATOM 5822 C CA . PRO B 1 73 ? 3.393 38.531 -21.047 1 19.62 73 PRO B CA 1
ATOM 5823 C C . PRO B 1 73 ? 3.523 39.688 -20.047 1 19.62 73 PRO B C 1
ATOM 5825 O O . PRO B 1 73 ? 4.496 40.438 -20.094 1 19.62 73 PRO B O 1
ATOM 5828 N N . ILE B 1 74 ? 2.855 39.75 -18.875 1 16.81 74 ILE B N 1
ATOM 5829 C CA . ILE B 1 74 ? 2.771 41.156 -18.438 1 16.81 74 ILE B CA 1
ATOM 5830 C C . ILE B 1 74 ? 4.172 41.688 -18.156 1 16.81 74 ILE B C 1
ATOM 5832 O O . ILE B 1 74 ? 4.887 41.156 -17.297 1 16.81 74 ILE B O 1
ATOM 5836 N N . VAL B 1 75 ? 4.809 42.562 -18.938 1 17.69 75 VAL B N 1
ATOM 5837 C CA . VAL B 1 75 ? 6.023 43.344 -19.078 1 17.69 75 VAL B CA 1
ATOM 5838 C C . VAL B 1 75 ? 6.141 44.344 -17.906 1 17.69 75 VAL B C 1
ATOM 5840 O O . VAL B 1 75 ? 7.234 44.812 -17.594 1 17.69 75 VAL B O 1
ATOM 5843 N N . THR B 1 76 ? 5.172 44.656 -17.031 1 16.78 76 THR B N 1
ATOM 5844 C CA . THR B 1 76 ? 5.266 46.062 -16.703 1 16.78 76 THR B CA 1
ATOM 5845 C C . THR B 1 76 ? 6.512 46.344 -15.867 1 16.78 76 THR B C 1
ATOM 5847 O O . THR B 1 76 ? 7.016 45.469 -15.172 1 16.78 76 THR B O 1
ATOM 5850 N N . SER B 1 77 ? 7.148 47.625 -15.828 1 17.94 77 SER B N 1
ATOM 5851 C CA . SER B 1 77 ? 8.297 48.531 -15.695 1 17.94 77 SER B CA 1
ATOM 5852 C C . SER B 1 77 ? 8.562 48.844 -14.227 1 17.94 77 SER B C 1
ATOM 5854 O O . SER B 1 77 ? 9.688 49.188 -13.859 1 17.94 77 SER B O 1
ATOM 5856 N N . VAL B 1 78 ? 7.668 48.781 -13.18 1 17.73 78 VAL B N 1
ATOM 5857 C CA . VAL B 1 78 ? 7.742 50 -12.406 1 17.73 78 VAL B CA 1
ATOM 5858 C C . VAL B 1 78 ? 8.977 49.969 -11.508 1 17.73 78 VAL B C 1
ATOM 5860 O O . VAL B 1 78 ? 9.367 48.906 -11.016 1 17.73 78 VAL B O 1
ATOM 5863 N N . PRO B 1 79 ? 9.719 51.094 -11.172 1 19.27 79 PRO B N 1
ATOM 5864 C CA . PRO B 1 79 ? 11.016 51.594 -10.703 1 19.27 79 PRO B CA 1
ATOM 5865 C C . PRO B 1 79 ? 11.148 51.531 -9.18 1 19.27 79 PRO B C 1
ATOM 5867 O O . PRO B 1 79 ? 12.195 51.875 -8.633 1 19.27 79 PRO B O 1
ATOM 5870 N N . HIS B 1 80 ? 10.422 50.781 -8.336 1 16.91 80 HIS B N 1
ATOM 5871 C CA . HIS B 1 80 ? 10.219 51.375 -7.023 1 16.91 80 HIS B CA 1
ATOM 5872 C C . HIS B 1 80 ? 11.516 51.406 -6.219 1 16.91 80 HIS B C 1
ATOM 5874 O O . HIS B 1 80 ? 12.234 50.406 -6.156 1 16.91 80 HIS B O 1
ATOM 5880 N N . ASP B 1 81 ? 12.102 52.531 -5.762 1 18.78 81 ASP B N 1
ATOM 5881 C CA . ASP B 1 81 ? 13.273 53.125 -5.109 1 18.78 81 ASP B CA 1
ATOM 5882 C C . ASP B 1 81 ? 13.281 52.812 -3.617 1 18.78 81 ASP B C 1
ATOM 5884 O O . ASP B 1 81 ? 14.133 53.312 -2.875 1 18.78 81 ASP B O 1
ATOM 5888 N N . VAL B 1 82 ? 12.57 51.812 -3.025 1 17.91 82 VAL B N 1
ATOM 5889 C CA . VAL B 1 82 ? 12.25 52.031 -1.617 1 17.91 82 VAL B CA 1
ATOM 5890 C C . VAL B 1 82 ? 13.531 51.938 -0.783 1 17.91 82 VAL B C 1
ATOM 5892 O O . VAL B 1 82 ? 14.32 51 -0.95 1 17.91 82 VAL B O 1
ATOM 5895 N N . THR B 1 83 ? 13.938 52.938 0.053 1 18.02 83 THR B N 1
ATOM 5896 C CA . THR B 1 83 ? 14.984 53.531 0.874 1 18.02 83 THR B CA 1
ATOM 5897 C C . THR B 1 83 ? 15.086 52.812 2.219 1 18.02 83 THR B C 1
ATOM 5899 O O . THR B 1 83 ? 16 53.062 2.996 1 18.02 83 THR B O 1
ATOM 5902 N N . ASN B 1 84 ? 14.203 51.875 2.729 1 17.02 84 ASN B N 1
ATOM 5903 C CA . ASN B 1 84 ? 13.977 51.969 4.164 1 17.02 84 ASN B CA 1
ATOM 5904 C C . ASN B 1 84 ? 15.188 51.5 4.965 1 17.02 84 ASN B C 1
ATOM 5906 O O . ASN B 1 84 ? 15.766 50.438 4.652 1 17.02 84 ASN B O 1
ATOM 5910 N N . ASP B 1 85 ? 15.844 52.281 5.84 1 18.86 85 ASP B N 1
ATOM 5911 C CA . ASP B 1 85 ? 16.984 52.406 6.738 1 18.86 85 ASP B CA 1
ATOM 5912 C C . ASP B 1 85 ? 16.797 51.531 7.988 1 18.86 85 ASP B C 1
ATOM 5914 O O . ASP B 1 85 ? 16.047 51.906 8.898 1 18.86 85 ASP B O 1
ATOM 5918 N N . VAL B 1 86 ? 16.438 50.219 7.938 1 18.44 86 VAL B N 1
ATOM 5919 C CA . VAL B 1 86 ? 15.961 49.531 9.133 1 18.44 86 VAL B CA 1
ATOM 5920 C C . VAL B 1 86 ? 17.094 49.406 10.141 1 18.44 86 VAL B C 1
ATOM 5922 O O . VAL B 1 86 ? 18.141 48.812 9.836 1 18.44 86 VAL B O 1
ATOM 5925 N N . LEU B 1 87 ? 17.172 50.312 11.125 1 18.75 87 LEU B N 1
ATOM 5926 C CA . LEU B 1 87 ? 18.078 50.5 12.258 1 18.75 87 LEU B CA 1
ATOM 5927 C C . LEU B 1 87 ? 18.016 49.312 13.195 1 18.75 87 LEU B C 1
ATOM 5929 O O . LEU B 1 87 ? 16.922 48.906 13.625 1 18.75 87 LEU B O 1
ATOM 5933 N N . LEU B 1 88 ? 18.938 48.344 13.242 1 18.02 88 LEU B N 1
ATOM 5934 C CA . LEU B 1 88 ? 19.188 47 13.734 1 18.02 88 LEU B CA 1
ATOM 5935 C C . LEU B 1 88 ? 19.297 46.969 15.258 1 18.02 88 LEU B C 1
ATOM 5937 O O . LEU B 1 88 ? 19.578 45.938 15.852 1 18.02 88 LEU B O 1
ATOM 5941 N N . SER B 1 89 ? 18.938 48.031 16.047 1 17.3 89 SER B N 1
ATOM 5942 C CA . SER B 1 89 ? 19.75 48.031 17.25 1 17.3 89 SER B CA 1
ATOM 5943 C C . SER B 1 89 ? 19.219 47 18.266 1 17.3 89 SER B C 1
ATOM 5945 O O . SER B 1 89 ? 19.719 46.938 19.391 1 17.3 89 SER B O 1
ATOM 5947 N N . SER B 1 90 ? 18.266 46.094 18.062 1 17.89 90 SER B N 1
ATOM 5948 C CA . SER B 1 90 ? 17.484 45.688 19.234 1 17.89 90 SER B CA 1
ATOM 5949 C C . SER B 1 90 ? 18.328 44.875 20.219 1 17.89 90 SER B C 1
ATOM 5951 O O . SER B 1 90 ? 19.031 43.969 19.812 1 17.89 90 SER B O 1
ATOM 5953 N N . THR B 1 91 ? 18.75 45.344 21.438 1 18.27 91 THR B N 1
ATOM 5954 C CA . THR B 1 91 ? 19.531 44.938 22.594 1 18.27 91 THR B CA 1
ATOM 5955 C C . THR B 1 91 ? 18.859 43.812 23.344 1 18.27 91 THR B C 1
ATOM 5957 O O . THR B 1 91 ? 17.766 43.969 23.891 1 18.27 91 THR B O 1
ATOM 5960 N N . TYR B 1 92 ? 18.922 42.531 22.984 1 17.98 92 TYR B N 1
ATOM 5961 C CA . TYR B 1 92 ? 18.203 41.375 23.516 1 17.98 92 TYR B CA 1
ATOM 5962 C C . TYR B 1 92 ? 18.688 41.031 24.922 1 17.98 92 TYR B C 1
ATOM 5964 O O . TYR B 1 92 ? 19.828 40.625 25.109 1 17.98 92 TYR B O 1
ATOM 5972 N N . THR B 1 93 ? 18.344 41.844 25.953 1 18.09 93 THR B N 1
ATOM 5973 C CA . THR B 1 93 ? 18.797 41.562 27.297 1 18.09 93 THR B CA 1
ATOM 5974 C C . THR B 1 93 ? 18.281 40.219 27.766 1 18.09 93 THR B C 1
ATOM 5976 O O . THR B 1 93 ? 17.125 39.844 27.516 1 18.09 93 THR B O 1
ATOM 5979 N N . ASN B 1 94 ? 19.125 39.25 28.312 1 18.2 94 ASN B N 1
ATOM 5980 C CA . ASN B 1 94 ? 19.281 37.844 28.609 1 18.2 94 ASN B CA 1
ATOM 5981 C C . ASN B 1 94 ? 18.484 37.438 29.844 1 18.2 94 ASN B C 1
ATOM 5983 O O . ASN B 1 94 ? 18.609 36.312 30.344 1 18.2 94 ASN B O 1
ATOM 5987 N N . ASN B 1 95 ? 17.562 38.188 30.5 1 18.84 95 ASN B N 1
ATOM 5988 C CA . ASN B 1 95 ? 17.375 37.875 31.906 1 18.84 95 ASN B CA 1
ATOM 5989 C C . ASN B 1 95 ? 16.578 36.594 32.094 1 18.84 95 ASN B C 1
ATOM 5991 O O . ASN B 1 95 ? 15.391 36.531 31.797 1 18.84 95 ASN B O 1
ATOM 5995 N N . PHE B 1 96 ? 17.078 35.344 32 1 19.31 96 PHE B N 1
ATOM 5996 C CA . PHE B 1 96 ? 16.422 34.062 32.125 1 19.31 96 PHE B CA 1
ATOM 5997 C C . PHE B 1 96 ? 15.992 33.844 33.594 1 19.31 96 PHE B C 1
ATOM 5999 O O . PHE B 1 96 ? 16.703 33.156 34.344 1 19.31 96 PHE B O 1
ATOM 6006 N N . SER B 1 97 ? 15.562 34.812 34.375 1 18.75 97 SER B N 1
ATOM 6007 C CA . SER B 1 97 ? 15.398 34.531 35.812 1 18.75 97 SER B CA 1
ATOM 6008 C C . SER B 1 97 ? 14.508 33.312 36.031 1 18.75 97 SER B C 1
ATOM 6010 O O . SER B 1 97 ? 13.727 32.938 35.156 1 18.75 97 SER B O 1
ATOM 6012 N N . GLU B 1 98 ? 14.586 32.562 37.344 1 20.31 98 GLU B N 1
ATOM 6013 C CA . GLU B 1 98 ? 14.445 31.312 38.094 1 20.31 98 GLU B CA 1
ATOM 6014 C C . GLU B 1 98 ? 12.977 30.953 38.312 1 20.31 98 GLU B C 1
ATOM 6016 O O . GLU B 1 98 ? 12.656 29.812 38.656 1 20.31 98 GLU B O 1
ATOM 6021 N N . ASN B 1 99 ? 12.055 31.891 38.438 1 19.75 99 ASN B N 1
ATOM 6022 C CA . ASN B 1 99 ? 10.922 31.609 39.312 1 19.75 99 ASN B CA 1
ATOM 6023 C C . ASN B 1 99 ? 10.039 30.5 38.75 1 19.75 99 ASN B C 1
ATOM 6025 O O . ASN B 1 99 ? 9.531 30.609 37.625 1 19.75 99 ASN B O 1
ATOM 6029 N N . THR B 1 100 ? 10.211 29.234 39.188 1 22.22 100 THR B N 1
ATOM 6030 C CA . THR B 1 100 ? 9.617 27.938 38.906 1 22.22 100 THR B CA 1
ATOM 6031 C C . THR B 1 100 ? 8.109 27.969 39.094 1 22.22 100 THR B C 1
ATOM 6033 O O . THR B 1 100 ? 7.449 26.922 39.094 1 22.22 100 THR B O 1
ATOM 6036 N N . THR B 1 101 ? 7.535 29.094 39.438 1 21.95 101 THR B N 1
ATOM 6037 C CA . THR B 1 101 ? 6.141 28.891 39.812 1 21.95 101 THR B CA 1
ATOM 6038 C C . THR B 1 101 ? 5.383 28.156 38.688 1 21.95 101 THR B C 1
ATOM 6040 O O . THR B 1 101 ? 5.582 28.422 37.5 1 21.95 101 THR B O 1
ATOM 6043 N N . GLN B 1 102 ? 5.004 26.891 39.062 1 23.91 102 GLN B N 1
ATOM 6044 C CA . GLN B 1 102 ? 4.211 25.969 38.25 1 23.91 102 GLN B CA 1
ATOM 6045 C C . GLN B 1 102 ? 3.043 26.688 37.594 1 23.91 102 GLN B C 1
ATOM 6047 O O . GLN B 1 102 ? 2.146 27.188 38.25 1 23.91 102 GLN B O 1
ATOM 6052 N N . PRO B 1 103 ? 3.307 27.656 36.719 1 24.12 103 PRO B N 1
ATOM 6053 C CA . PRO B 1 103 ? 2.105 28.391 36.312 1 24.12 103 PRO B CA 1
ATOM 6054 C C . PRO B 1 103 ? 0.996 27.484 35.781 1 24.12 103 PRO B C 1
ATOM 6056 O O . PRO B 1 103 ? 1.25 26.609 34.969 1 24.12 103 PRO B O 1
ATOM 6059 N N . THR B 1 104 ? 0.159 26.891 36.719 1 25.69 104 THR B N 1
ATOM 6060 C CA . THR B 1 104 ? -1.157 26.422 36.312 1 25.69 104 THR B CA 1
ATOM 6061 C C . THR B 1 104 ? -1.717 27.297 35.188 1 25.69 104 THR B C 1
ATOM 6063 O O . THR B 1 104 ? -1.913 28.5 35.375 1 25.69 104 THR B O 1
ATOM 6066 N N . VAL B 1 105 ? -1.129 27.172 34.125 1 26.95 105 VAL B N 1
ATOM 6067 C CA . VAL B 1 105 ? -1.608 27.969 32.969 1 26.95 105 VAL B CA 1
ATOM 6068 C C . VAL B 1 105 ? -3.135 27.922 32.938 1 26.95 105 VAL B C 1
ATOM 6070 O O . VAL B 1 105 ? -3.721 26.891 32.594 1 26.95 105 VAL B O 1
ATOM 6073 N N . SER B 1 106 ? -3.771 28.172 34.125 1 27.84 106 SER B N 1
ATOM 6074 C CA . SER B 1 106 ? -5.148 28.609 33.938 1 27.84 106 SER B CA 1
ATOM 6075 C C . SER B 1 106 ? -5.234 29.625 32.781 1 27.84 106 SER B C 1
ATOM 6077 O O . SER B 1 106 ? -4.781 30.766 32.938 1 27.84 106 SER B O 1
ATOM 6079 N N . ILE B 1 107 ? -4.766 29.312 31.703 1 29.11 107 ILE B N 1
ATOM 6080 C CA . ILE B 1 107 ? -5.113 30.188 30.594 1 29.11 107 ILE B CA 1
ATOM 6081 C C . ILE B 1 107 ? -6.547 30.688 30.75 1 29.11 107 ILE B C 1
ATOM 6083 O O . ILE B 1 107 ? -7.504 29.969 30.469 1 29.11 107 ILE B O 1
ATOM 6087 N N . SER B 1 108 ? -6.879 31.125 31.953 1 30.31 108 SER B N 1
ATOM 6088 C CA . SER B 1 108 ? -8.07 31.953 32.062 1 30.31 108 SER B CA 1
ATOM 6089 C C . SER B 1 108 ? -8.031 33.125 31.078 1 30.31 108 SER B C 1
ATOM 6091 O O . SER B 1 108 ? -7.5 34.188 31.391 1 30.31 108 SER B O 1
ATOM 6093 N N . GLU B 1 109 ? -7.297 33.125 30 1 32.22 109 GLU B N 1
ATOM 6094 C CA . GLU B 1 109 ? -7.703 34.25 29.203 1 32.22 109 GLU B CA 1
ATOM 6095 C C . GLU B 1 109 ? -9.211 34.5 29.281 1 32.22 109 GLU B C 1
ATOM 6097 O O . GLU B 1 109 ? -10 33.625 28.953 1 32.22 109 GLU B O 1
ATOM 6102 N N . ASN B 1 110 ? -9.648 35.094 30.312 1 32.81 110 ASN B N 1
ATOM 6103 C CA . ASN B 1 110 ? -10.938 35.781 30.391 1 32.81 110 ASN B CA 1
ATOM 6104 C C . ASN B 1 110 ? -11.359 36.312 29.016 1 32.81 110 ASN B C 1
ATOM 6106 O O . ASN B 1 110 ? -11.047 37.438 28.672 1 32.81 110 ASN B O 1
ATOM 6110 N N . THR B 1 111 ? -10.898 35.75 27.969 1 36.88 111 THR B N 1
ATOM 6111 C CA . THR B 1 111 ? -11.484 36.281 26.75 1 36.88 111 THR B CA 1
ATOM 6112 C C . THR B 1 111 ? -12.961 36.625 26.953 1 36.88 111 THR B C 1
ATOM 6114 O O . THR B 1 111 ? -13.758 35.75 27.312 1 36.88 111 THR B O 1
ATOM 6117 N N . ASN B 1 112 ? -13.211 37.656 27.562 1 37.53 112 ASN B N 1
ATOM 6118 C CA . ASN B 1 112 ? -14.523 38.312 27.547 1 37.53 112 ASN B CA 1
ATOM 6119 C C . ASN B 1 112 ? -15.359 37.844 26.359 1 37.53 112 ASN B C 1
ATOM 6121 O O . ASN B 1 112 ? -14.961 38.031 25.203 1 37.53 112 ASN B O 1
ATOM 6125 N N . CYS B 1 113 ? -15.727 36.625 26.375 1 45.53 113 CYS B N 1
ATOM 6126 C CA . CYS B 1 113 ? -16.719 36.188 25.422 1 45.53 113 CYS B CA 1
ATOM 6127 C C . CYS B 1 113 ? -17.672 37.312 25.031 1 45.53 113 CYS B C 1
ATOM 6129 O O . CYS B 1 113 ? -18.656 37.531 25.734 1 45.53 113 CYS B O 1
ATOM 6131 N N . HIS B 1 114 ? -17.172 38.438 24.797 1 45.72 114 HIS B N 1
ATOM 6132 C CA . HIS B 1 114 ? -18.125 39.438 24.297 1 45.72 114 HIS B CA 1
ATOM 6133 C C . HIS B 1 114 ? -19.047 38.844 23.234 1 45.72 114 HIS B C 1
ATOM 6135 O O . HIS B 1 114 ? -19.766 39.562 22.547 1 45.72 114 HIS B O 1
ATOM 6141 N N . GLN B 1 115 ? -18.719 37.562 22.875 1 52.06 115 GLN B N 1
ATOM 6142 C CA . GLN B 1 115 ? -19.594 37.062 21.828 1 52.06 115 GLN B CA 1
ATOM 6143 C C . GLN B 1 115 ? -20.953 36.656 22.391 1 52.06 115 GLN B C 1
ATOM 6145 O O . GLN B 1 115 ? -21.047 36.25 23.547 1 52.06 115 GLN B O 1
ATOM 6150 N N . LYS B 1 116 ? -22.016 37.188 21.906 1 55.03 116 LYS B N 1
ATOM 6151 C CA . LYS B 1 116 ? -23.391 36.812 22.219 1 55.03 116 LYS B CA 1
ATOM 6152 C C . LYS B 1 116 ? -23.531 35.281 22.391 1 55.03 116 LYS B C 1
ATOM 6154 O O . LYS B 1 116 ? -22.875 34.531 21.688 1 55.03 116 LYS B O 1
ATOM 6159 N N . PRO B 1 117 ? -24 34.844 23.5 1 64.62 117 PRO B N 1
ATOM 6160 C CA . PRO B 1 117 ? -24.25 33.406 23.719 1 64.62 117 PRO B CA 1
ATOM 6161 C C . PRO B 1 117 ? -24.891 32.719 22.531 1 64.62 117 PRO B C 1
ATOM 6163 O O . PRO B 1 117 ? -25.781 33.312 21.891 1 64.62 117 PRO B O 1
ATOM 6166 N N . PHE B 1 118 ? -24.266 31.688 22.078 1 73.94 118 PHE B N 1
ATOM 6167 C CA . PHE B 1 118 ? -24.781 30.953 20.922 1 73.94 118 PHE B CA 1
ATOM 6168 C C . PHE B 1 118 ? -26.109 30.281 21.266 1 73.94 118 PHE B C 1
ATOM 6170 O O . PHE B 1 118 ? -26.219 29.609 22.297 1 73.94 118 PHE B O 1
ATOM 6177 N N . THR B 1 119 ? -27.172 30.672 20.578 1 72.81 119 THR B N 1
ATOM 6178 C CA . THR B 1 119 ? -28.484 30.094 20.781 1 72.81 119 THR B CA 1
ATOM 6179 C C . THR B 1 119 ? -28.656 28.828 19.938 1 72.81 119 THR B C 1
ATOM 6181 O O . THR B 1 119 ? -28.422 28.859 18.734 1 72.81 119 THR B O 1
ATOM 6184 N N . PRO B 1 120 ? -28.969 27.703 20.656 1 78.62 120 PRO B N 1
ATOM 6185 C CA . PRO B 1 120 ? -29.203 26.469 19.906 1 78.62 120 PRO B CA 1
ATOM 6186 C C . PRO B 1 120 ? -30.281 26.625 18.844 1 78.62 120 PRO B C 1
ATOM 6188 O O . PRO B 1 120 ? -31.281 27.328 19.062 1 78.62 120 PRO B O 1
ATOM 6191 N N . ILE B 1 121 ? -30.047 26.141 17.75 1 79.12 121 ILE B N 1
ATOM 6192 C CA . ILE B 1 121 ? -30.969 26.266 16.625 1 79.12 121 ILE B CA 1
ATOM 6193 C C . ILE B 1 121 ? -32 25.141 16.688 1 79.12 121 ILE B C 1
ATOM 6195 O O . ILE B 1 121 ? -31.656 23.953 16.609 1 79.12 121 ILE B O 1
ATOM 6199 N N . THR B 1 122 ? -33.219 25.484 16.891 1 74.06 122 THR B N 1
ATOM 6200 C CA . THR B 1 122 ? -34.25 24.5 17.047 1 74.06 122 THR B CA 1
ATOM 6201 C C . THR B 1 122 ? -35 24.297 15.727 1 74.06 122 THR B C 1
ATOM 6203 O O . THR B 1 122 ? -35.469 23.188 15.43 1 74.06 122 THR B O 1
ATOM 6206 N N . SER B 1 123 ? -35.125 25.391 14.984 1 79.88 123 SER B N 1
ATOM 6207 C CA . SER B 1 123 ? -35.875 25.25 13.734 1 79.88 123 SER B CA 1
ATOM 6208 C C . SER B 1 123 ? -35.281 26.109 12.633 1 79.88 123 SER B C 1
ATOM 6210 O O . SER B 1 123 ? -34.688 27.156 12.906 1 79.88 123 SER B O 1
ATOM 6212 N N . VAL B 1 124 ? -35.344 25.594 11.438 1 88.75 124 VAL B N 1
ATOM 6213 C CA . VAL B 1 124 ? -34.812 26.297 10.281 1 88.75 124 VAL B CA 1
ATOM 6214 C C . VAL B 1 124 ? -35.906 26.469 9.234 1 88.75 124 VAL B C 1
ATOM 6216 O O . VAL B 1 124 ? -36.625 25.516 8.914 1 88.75 124 VAL B O 1
ATOM 6219 N N . ASN B 1 125 ? -36.156 27.672 8.812 1 88.38 125 ASN B N 1
ATOM 6220 C CA . ASN B 1 125 ? -37.125 27.969 7.75 1 88.38 125 ASN B CA 1
ATOM 6221 C C . ASN B 1 125 ? -36.406 28.109 6.398 1 88.38 125 ASN B C 1
ATOM 6223 O O . ASN B 1 125 ? -35.75 29.109 6.145 1 88.38 125 ASN B O 1
ATOM 6227 N N . TRP B 1 126 ? -36.656 27.188 5.59 1 93.12 126 TRP B N 1
ATOM 6228 C CA . TRP B 1 126 ? -36 27.141 4.289 1 93.12 126 TRP B CA 1
ATOM 6229 C C . TRP B 1 126 ? -36.844 27.844 3.232 1 93.12 126 TRP B C 1
ATOM 6231 O O . TRP B 1 126 ? -38.062 27.781 3.264 1 93.12 126 TRP B O 1
ATOM 6241 N N . THR B 1 127 ? -36.188 28.578 2.336 1 91.12 127 THR B N 1
ATOM 6242 C CA . THR B 1 127 ? -36.844 29.203 1.188 1 91.12 127 THR B CA 1
ATOM 6243 C C . THR B 1 127 ? -36.188 28.75 -0.115 1 91.12 127 THR B C 1
ATOM 6245 O O . THR B 1 127 ? -35.062 28.281 -0.115 1 91.12 127 THR B O 1
ATOM 6248 N N . ASN B 1 128 ? -36.875 28.875 -1.216 1 88.25 128 ASN B N 1
ATOM 6249 C CA . ASN B 1 128 ? -36.344 28.453 -2.514 1 88.25 128 ASN B CA 1
ATOM 6250 C C . ASN B 1 128 ? -35.688 29.609 -3.248 1 88.25 128 ASN B C 1
ATOM 6252 O O . ASN B 1 128 ? -35.438 29.531 -4.453 1 88.25 128 ASN B O 1
ATOM 6256 N N . ILE B 1 129 ? -35.281 30.594 -2.512 1 85.94 129 ILE B N 1
ATOM 6257 C CA . ILE B 1 129 ? -34.625 31.734 -3.121 1 85.94 129 ILE B CA 1
ATOM 6258 C C . ILE B 1 129 ? -33.156 31.406 -3.334 1 85.94 129 ILE B C 1
ATOM 6260 O O . ILE B 1 129 ? -32.469 30.891 -2.428 1 85.94 129 ILE B O 1
ATOM 6264 N N . PRO B 1 130 ? -32.75 31.641 -4.535 1 88 130 PRO B N 1
ATOM 6265 C CA . PRO B 1 130 ? -31.328 31.375 -4.801 1 88 130 PRO B CA 1
ATOM 6266 C C . PRO B 1 130 ? -30.391 32.188 -3.895 1 88 130 PRO B C 1
ATOM 6268 O O . PRO B 1 130 ? -30.719 33.312 -3.512 1 88 130 PRO B O 1
ATOM 6271 N N . PHE B 1 131 ? -29.359 31.609 -3.547 1 89.19 131 PHE B N 1
ATOM 6272 C CA . PHE B 1 131 ? -28.375 32.219 -2.666 1 89.19 131 PHE B CA 1
ATOM 6273 C C . PHE B 1 131 ? -27.625 33.344 -3.383 1 89.19 131 PHE B C 1
ATOM 6275 O O . PHE B 1 131 ? -27.156 33.156 -4.512 1 89.19 131 PHE B O 1
ATOM 6282 N N . GLU B 1 132 ? -27.609 34.5 -2.883 1 80.38 132 GLU B N 1
ATOM 6283 C CA . GLU B 1 132 ? -26.906 35.625 -3.473 1 80.38 132 GLU B CA 1
ATOM 6284 C C . GLU B 1 132 ? -25.516 35.781 -2.871 1 80.38 132 GLU B C 1
ATOM 6286 O O . GLU B 1 132 ? -25.359 35.812 -1.647 1 80.38 132 GLU B O 1
ATOM 6291 N N . HIS B 1 133 ? -24.547 35.75 -3.799 1 73.94 133 HIS B N 1
ATOM 6292 C CA . HIS B 1 133 ? -23.172 35.906 -3.346 1 73.94 133 HIS B CA 1
ATOM 6293 C C . HIS B 1 133 ? -22.953 37.312 -2.779 1 73.94 133 HIS B C 1
ATOM 6295 O O . HIS B 1 133 ? -23.422 38.312 -3.355 1 73.94 133 HIS B O 1
ATOM 6301 N N . SER B 1 134 ? -22.688 37.312 -1.556 1 66.69 134 SER B N 1
ATOM 6302 C CA . SER B 1 134 ? -22.406 38.625 -0.968 1 66.69 134 SER B CA 1
ATOM 6303 C C . SER B 1 134 ? -20.938 39 -1.14 1 66.69 134 SER B C 1
ATOM 6305 O O . SER B 1 134 ? -20.047 38.156 -1.013 1 66.69 134 SER B O 1
ATOM 6307 N N . THR B 1 135 ? -20.609 40.125 -1.694 1 66.12 135 THR B N 1
ATOM 6308 C CA . THR B 1 135 ? -19.281 40.719 -1.772 1 66.12 135 THR B CA 1
ATOM 6309 C C . THR B 1 135 ? -18.594 40.688 -0.407 1 66.12 135 THR B C 1
ATOM 6311 O O . THR B 1 135 ? -17.375 40.812 -0.317 1 66.12 135 THR B O 1
ATOM 6314 N N . SER B 1 136 ? -19.297 40.438 0.65 1 71.19 136 SER B N 1
ATOM 6315 C CA . SER B 1 136 ? -18.781 40.5 2.014 1 71.19 136 SER B CA 1
ATOM 6316 C C . SER B 1 136 ? -17.938 39.25 2.326 1 71.19 136 SER B C 1
ATOM 6318 O O . SER B 1 136 ? -17.219 39.219 3.328 1 71.19 136 SER B O 1
ATOM 6320 N N . SER B 1 137 ? -17.844 38.344 1.464 1 81.31 137 SER B N 1
ATOM 6321 C CA . SER B 1 137 ? -17.141 37.094 1.752 1 81.31 137 SER B CA 1
ATOM 6322 C C . SER B 1 137 ? -15.719 37.125 1.185 1 81.31 137 SER B C 1
ATOM 6324 O O . SER B 1 137 ? -15.055 36.094 1.121 1 81.31 137 SER B O 1
ATOM 6326 N N . GLN B 1 138 ? -15.297 38.281 0.872 1 88.06 138 GLN B N 1
ATOM 6327 C CA . GLN B 1 138 ? -13.945 38.438 0.341 1 88.06 138 GLN B CA 1
ATOM 6328 C C . GLN B 1 138 ? -12.906 38.25 1.438 1 88.06 138 GLN B C 1
ATOM 6330 O O . GLN B 1 138 ? -13.086 38.688 2.566 1 88.06 138 GLN B O 1
ATOM 6335 N N . PHE B 1 139 ? -11.883 37.656 1.098 1 92.06 139 PHE B N 1
ATOM 6336 C CA . PHE B 1 139 ? -10.805 37.344 2.033 1 92.06 139 PHE B CA 1
ATOM 6337 C C . PHE B 1 139 ? -10.094 38.625 2.459 1 92.06 139 PHE B C 1
ATOM 6339 O O . PHE B 1 139 ? -9.648 39.406 1.612 1 92.06 139 PHE B O 1
ATOM 6346 N N . LEU B 1 140 ? -9.984 38.844 3.764 1 90.94 140 LEU B N 1
ATOM 6347 C CA . LEU B 1 140 ? -9.406 40.062 4.309 1 90.94 140 LEU B CA 1
ATOM 6348 C C . LEU B 1 140 ? -8.094 39.781 5.023 1 90.94 140 LEU B C 1
ATOM 6350 O O . LEU B 1 140 ? -7.406 40.688 5.473 1 90.94 140 LEU B O 1
ATOM 6354 N N . GLY B 1 141 ? -7.727 38.531 5.113 1 90.56 141 GLY B N 1
ATOM 6355 C CA . GLY B 1 141 ? -6.496 38.156 5.797 1 90.56 141 GLY B CA 1
ATOM 6356 C C . GLY B 1 141 ? -5.266 38.25 4.914 1 90.56 141 GLY B C 1
ATOM 6357 O O . GLY B 1 141 ? -5.332 38.812 3.816 1 90.56 141 GLY B O 1
ATOM 6358 N N . SER B 1 142 ? -4.074 37.906 5.488 1 91.5 142 SER B N 1
ATOM 6359 C CA . SER B 1 142 ? -2.822 37.906 4.742 1 91.5 142 SER B CA 1
ATOM 6360 C C . SER B 1 142 ? -2.117 36.562 4.805 1 91.5 142 SER B C 1
ATOM 6362 O O . SER B 1 142 ? -2.07 35.938 5.863 1 91.5 142 SER B O 1
ATOM 6364 N N . GLU B 1 143 ? -1.667 36.188 3.678 1 92.62 143 GLU B N 1
ATOM 6365 C CA . GLU B 1 143 ? -0.915 34.938 3.59 1 92.62 143 GLU B CA 1
ATOM 6366 C C . GLU B 1 143 ? 0.585 35.188 3.496 1 92.62 143 GLU B C 1
ATOM 6368 O O . GLU B 1 143 ? 1.372 34.281 3.273 1 92.62 143 GLU B O 1
ATOM 6373 N N . GLU B 1 144 ? 0.996 36.406 3.662 1 93.25 144 GLU B N 1
ATOM 6374 C CA . GLU B 1 144 ? 2.398 36.781 3.506 1 93.25 144 GLU B CA 1
ATOM 6375 C C . GLU B 1 144 ? 3.246 36.219 4.648 1 93.25 144 GLU B C 1
ATOM 6377 O O . GLU B 1 144 ? 2.836 36.281 5.812 1 93.25 144 GLU B O 1
ATOM 6382 N N . LEU B 1 145 ? 4.41 35.75 4.258 1 95.38 145 LEU B N 1
ATOM 6383 C CA . LEU B 1 145 ? 5.312 35.156 5.246 1 95.38 145 LEU B CA 1
ATOM 6384 C C . LEU B 1 145 ? 6.078 36.25 5.996 1 95.38 145 LEU B C 1
ATOM 6386 O O . LEU B 1 145 ? 6.355 37.312 5.438 1 95.38 145 LEU B O 1
ATOM 6390 N N . THR B 1 146 ? 6.367 36 7.258 1 94.25 146 THR B N 1
ATOM 6391 C CA . THR B 1 146 ? 7.137 36.938 8.078 1 94.25 146 THR B CA 1
ATOM 6392 C C . THR B 1 146 ? 8.602 36.969 7.652 1 94.25 146 THR B C 1
ATOM 6394 O O . THR B 1 146 ? 9.07 36.031 6.988 1 94.25 146 THR B O 1
ATOM 6397 N N . ALA B 1 147 ? 9.344 37.938 8.062 1 92.19 147 ALA B N 1
ATOM 6398 C CA . ALA B 1 147 ? 10.734 38.125 7.68 1 92.19 147 ALA B CA 1
ATOM 6399 C C . ALA B 1 147 ? 11.609 36.969 8.227 1 92.19 147 ALA B C 1
ATOM 6401 O O . ALA B 1 147 ? 12.547 36.531 7.566 1 92.19 147 ALA B O 1
ATOM 6402 N N . ASP B 1 148 ? 11.328 36.531 9.375 1 92.69 148 ASP B N 1
ATOM 6403 C CA . ASP B 1 148 ? 12.094 35.469 9.992 1 92.69 148 ASP B CA 1
ATOM 6404 C C . ASP B 1 148 ? 11.992 34.156 9.172 1 92.69 148 ASP B C 1
ATOM 6406 O O . ASP B 1 148 ? 12.961 33.406 9.078 1 92.69 148 ASP B O 1
ATOM 6410 N N . ILE B 1 149 ? 10.867 33.969 8.586 1 95.56 149 ILE B N 1
ATOM 6411 C CA . ILE B 1 149 ? 10.641 32.75 7.793 1 95.56 149 ILE B CA 1
ATOM 6412 C C . ILE B 1 149 ? 11.258 32.938 6.406 1 95.56 149 ILE B C 1
ATOM 6414 O O . ILE B 1 149 ? 11.852 32 5.867 1 95.56 149 ILE B O 1
ATOM 6418 N N . LEU B 1 150 ? 11.18 34.156 5.863 1 94.12 150 LEU B N 1
ATOM 6419 C CA . LEU B 1 150 ? 11.664 34.406 4.516 1 94.12 150 LEU B CA 1
ATOM 6420 C C . LEU B 1 150 ? 13.18 34.25 4.445 1 94.12 150 LEU B C 1
ATOM 6422 O O . LEU B 1 150 ? 13.734 34 3.375 1 94.12 150 LEU B O 1
ATOM 6426 N N . ASN B 1 151 ? 13.844 34.312 5.582 1 92.56 151 ASN B N 1
ATOM 6427 C CA . ASN B 1 151 ? 15.297 34.281 5.605 1 92.56 151 ASN B CA 1
ATOM 6428 C C . ASN B 1 151 ? 15.805 32.844 5.715 1 92.56 151 ASN B C 1
ATOM 6430 O O . ASN B 1 151 ? 17.016 32.594 5.629 1 92.56 151 ASN B O 1
ATOM 6434 N N . LEU B 1 152 ? 14.914 31.922 5.824 1 92.75 152 LEU B N 1
ATOM 6435 C CA . LEU B 1 152 ? 15.312 30.531 5.867 1 92.75 152 LEU B CA 1
ATOM 6436 C C . LEU B 1 152 ? 15.617 30 4.465 1 92.75 152 LEU B C 1
ATOM 6438 O O . LEU B 1 152 ? 14.789 30.125 3.561 1 92.75 152 LEU B O 1
ATOM 6442 N N . ASP B 1 153 ? 16.766 29.391 4.219 1 87.31 153 ASP B N 1
ATOM 6443 C CA . ASP B 1 153 ? 17.172 29.078 2.854 1 87.31 153 ASP B CA 1
ATOM 6444 C C . ASP B 1 153 ? 17.344 27.562 2.67 1 87.31 153 ASP B C 1
ATOM 6446 O O . ASP B 1 153 ? 17.047 27.031 1.599 1 87.31 153 ASP B O 1
ATOM 6450 N N . SER B 1 154 ? 17.812 26.875 3.705 1 91.31 154 SER B N 1
ATOM 6451 C CA . SER B 1 154 ? 18.125 25.453 3.549 1 91.31 154 SER B CA 1
ATOM 6452 C C . SER B 1 154 ? 17.062 24.578 4.215 1 91.31 154 SER B C 1
ATOM 6454 O O . SER B 1 154 ? 16.391 25.016 5.152 1 91.31 154 SER B O 1
ATOM 6456 N N . PRO B 1 155 ? 16.906 23.359 3.689 1 95 155 PRO B N 1
ATOM 6457 C CA . PRO B 1 155 ? 15.977 22.422 4.32 1 95 155 PRO B CA 1
ATOM 6458 C C . PRO B 1 155 ? 16.219 22.266 5.816 1 95 155 PRO B C 1
ATOM 6460 O O . PRO B 1 155 ? 15.273 22.172 6.598 1 95 155 PRO B O 1
ATOM 6463 N N . TYR B 1 156 ? 17.453 22.281 6.195 1 95.38 156 TYR B N 1
ATOM 6464 C CA . TYR B 1 156 ? 17.797 22.125 7.605 1 95.38 156 TYR B CA 1
ATOM 6465 C C . TYR B 1 156 ? 17.281 23.312 8.414 1 95.38 156 TYR B C 1
ATOM 6467 O O . TYR B 1 156 ? 16.734 23.141 9.5 1 95.38 156 TYR B O 1
ATOM 6475 N N . GLN B 1 157 ? 17.516 24.531 7.922 1 95.38 157 GLN B N 1
ATOM 6476 C CA . GLN B 1 157 ? 17.062 25.719 8.633 1 95.38 157 GLN B CA 1
ATOM 6477 C C . GLN B 1 157 ? 15.547 25.734 8.789 1 95.38 157 GLN B C 1
ATOM 6479 O O . GLN B 1 157 ? 15.039 26.078 9.859 1 95.38 157 GLN B O 1
ATOM 6484 N N . ILE B 1 158 ? 14.891 25.359 7.75 1 97.31 158 ILE B N 1
ATOM 6485 C CA . ILE B 1 158 ? 13.43 25.375 7.785 1 97.31 158 ILE B CA 1
ATOM 6486 C C . ILE B 1 158 ? 12.93 24.312 8.758 1 97.31 158 ILE B C 1
ATOM 6488 O O . ILE B 1 158 ? 12.023 24.562 9.555 1 97.31 158 ILE B O 1
ATOM 6492 N N . PHE B 1 159 ? 13.539 23.141 8.648 1 98 159 PHE B N 1
ATOM 6493 C CA . PHE B 1 159 ? 13.172 22.078 9.578 1 98 159 PHE B CA 1
ATOM 6494 C C . PHE B 1 159 ? 13.43 22.5 11.016 1 98 159 PHE B C 1
ATOM 6496 O O . PHE B 1 159 ? 12.617 22.234 11.906 1 98 159 PHE B O 1
ATOM 6503 N N . SER B 1 160 ? 14.508 23.156 11.242 1 96.19 160 SER B N 1
ATOM 6504 C CA . SER B 1 160 ? 14.906 23.578 12.578 1 96.19 160 SER B CA 1
ATOM 6505 C C . SER B 1 160 ? 14 24.688 13.094 1 96.19 160 SER B C 1
ATOM 6507 O O . SER B 1 160 ? 13.93 24.938 14.297 1 96.19 160 SER B O 1
ATOM 6509 N N . TYR B 1 161 ? 13.391 25.359 12.156 1 96.88 161 TYR B N 1
ATOM 6510 C CA . TYR B 1 161 ? 12.398 26.359 12.57 1 96.88 161 TYR B CA 1
ATOM 6511 C C . TYR B 1 161 ? 11.266 25.703 13.352 1 96.88 161 TYR B C 1
ATOM 6513 O O . TYR B 1 161 ? 10.758 26.281 14.32 1 96.88 161 TYR B O 1
ATOM 6521 N N . PHE B 1 162 ? 10.852 24.547 12.93 1 97.75 162 PHE B N 1
ATOM 6522 C CA . PHE B 1 162 ? 9.781 23.828 13.594 1 97.75 162 PHE B CA 1
ATOM 6523 C C . PHE B 1 162 ? 10.32 22.969 14.734 1 97.75 162 PHE B C 1
ATOM 6525 O O . PHE B 1 162 ? 9.766 22.969 15.836 1 97.75 162 PHE B O 1
ATOM 6532 N N . PHE B 1 163 ? 11.281 22.188 14.352 1 96.62 163 PHE B N 1
ATOM 6533 C CA . PHE B 1 163 ? 11.938 21.312 15.328 1 96.62 163 PHE B CA 1
ATOM 6534 C C . PHE B 1 163 ? 13.172 22 15.906 1 96.62 163 PHE B C 1
ATOM 6536 O O . PHE B 1 163 ? 14.305 21.625 15.578 1 96.62 163 PHE B O 1
ATOM 6543 N N . ASP B 1 164 ? 13.023 22.906 16.812 1 94.44 164 ASP B N 1
ATOM 6544 C CA . ASP B 1 164 ? 14.086 23.797 17.25 1 94.44 164 ASP B CA 1
ATOM 6545 C C . ASP B 1 164 ? 14.922 23.156 18.359 1 94.44 164 ASP B C 1
ATOM 6547 O O . ASP B 1 164 ? 14.641 22.031 18.781 1 94.44 164 ASP B O 1
ATOM 6551 N N . ASN B 1 165 ? 15.914 23.828 18.844 1 94 165 ASN B N 1
ATOM 6552 C CA . ASN B 1 165 ? 16.875 23.297 19.812 1 94 165 ASN B CA 1
ATOM 6553 C C . ASN B 1 165 ? 16.234 23.125 21.188 1 94 165 ASN B C 1
ATOM 6555 O O . ASN B 1 165 ? 16.594 22.219 21.938 1 94 165 ASN B O 1
ATOM 6559 N N . ASP B 1 166 ? 15.281 23.969 21.484 1 95.12 166 ASP B N 1
ATOM 6560 C CA . ASP B 1 166 ? 14.594 23.844 22.781 1 95.12 166 ASP B CA 1
ATOM 6561 C C . ASP B 1 166 ? 13.836 22.531 22.875 1 95.12 166 ASP B C 1
ATOM 6563 O O . ASP B 1 166 ? 13.875 21.859 23.906 1 95.12 166 ASP B O 1
ATOM 6567 N N . LEU B 1 167 ? 13.148 22.25 21.812 1 97.19 167 LEU B N 1
ATOM 6568 C CA . LEU B 1 167 ? 12.422 20.984 21.766 1 97.19 167 LEU B CA 1
ATOM 6569 C C . LEU B 1 167 ? 13.383 19.797 21.859 1 97.19 167 LEU B C 1
ATOM 6571 O O . LEU B 1 167 ? 13.117 18.828 22.562 1 97.19 167 LEU B O 1
ATOM 6575 N N . ILE B 1 168 ? 14.492 19.859 21.172 1 97.06 168 ILE B N 1
ATOM 6576 C CA . ILE B 1 168 ? 15.484 18.781 21.156 1 97.06 168 ILE B CA 1
ATOM 6577 C C . ILE B 1 168 ? 16.062 18.609 22.562 1 97.06 168 ILE B C 1
ATOM 6579 O O . ILE B 1 168 ? 16.203 17.484 23.047 1 97.06 168 ILE B O 1
ATOM 6583 N N . ASP B 1 169 ? 16.359 19.703 23.188 1 96.12 169 ASP B N 1
ATOM 6584 C CA . ASP B 1 169 ? 16.875 19.656 24.547 1 96.12 169 ASP B CA 1
ATOM 6585 C C . ASP B 1 169 ? 15.883 19 25.5 1 96.12 169 ASP B C 1
ATOM 6587 O O . ASP B 1 169 ? 16.266 18.203 26.359 1 96.12 169 ASP B O 1
ATOM 6591 N N . HIS B 1 170 ? 14.695 19.406 25.344 1 97.25 170 HIS B N 1
ATOM 6592 C CA . HIS B 1 170 ? 13.648 18.797 26.156 1 97.25 170 HIS B CA 1
ATOM 6593 C C . HIS B 1 170 ? 13.602 17.297 25.984 1 97.25 170 HIS B C 1
ATOM 6595 O O . HIS B 1 170 ? 13.5 16.547 26.953 1 97.25 170 HIS B O 1
ATOM 6601 N N . ILE B 1 171 ? 13.664 16.812 24.766 1 97.69 171 ILE B N 1
ATOM 6602 C CA . ILE B 1 171 ? 13.602 15.391 24.453 1 97.69 171 ILE B CA 1
ATOM 6603 C C . ILE B 1 171 ? 14.812 14.68 25.062 1 97.69 171 ILE B C 1
ATOM 6605 O O . ILE B 1 171 ? 14.688 13.594 25.625 1 97.69 171 ILE B O 1
ATOM 6609 N N . CYS B 1 172 ? 15.969 15.281 24.953 1 96.69 172 CYS B N 1
ATOM 6610 C CA . CYS B 1 172 ? 17.172 14.695 25.516 1 96.69 172 CYS B CA 1
ATOM 6611 C C . CYS B 1 172 ? 17.062 14.547 27.031 1 96.69 172 CYS B C 1
ATOM 6613 O O . CYS B 1 172 ? 17.438 13.516 27.578 1 96.69 172 CYS B O 1
ATOM 6615 N N . GLU B 1 173 ? 16.516 15.539 27.641 1 95.94 173 GLU B N 1
ATOM 6616 C CA . GLU B 1 173 ? 16.344 15.516 29.094 1 95.94 173 GLU B CA 1
ATOM 6617 C C . GLU B 1 173 ? 15.375 14.414 29.516 1 95.94 173 GLU B C 1
ATOM 6619 O O . GLU B 1 173 ? 15.641 13.688 30.469 1 95.94 173 GLU B O 1
ATOM 6624 N N . GLU B 1 174 ? 14.266 14.352 28.859 1 96.44 174 GLU B N 1
ATOM 6625 C CA . GLU B 1 174 ? 13.273 13.344 29.203 1 96.44 174 GLU B CA 1
ATOM 6626 C C . GLU B 1 174 ? 13.789 11.938 28.906 1 96.44 174 GLU B C 1
ATOM 6628 O O . GLU B 1 174 ? 13.438 10.984 29.609 1 96.44 174 GLU B O 1
ATOM 6633 N N . THR B 1 175 ? 14.578 11.773 27.844 1 95.75 175 THR B N 1
ATOM 6634 C CA . THR B 1 175 ? 15.188 10.484 27.531 1 95.75 175 THR B CA 1
ATOM 6635 C C . THR B 1 175 ? 16.141 10.039 28.625 1 95.75 175 THR B C 1
ATOM 6637 O O . THR B 1 175 ? 16.156 8.867 29 1 95.75 175 THR B O 1
ATOM 6640 N N . LEU B 1 176 ? 16.891 10.984 29.109 1 95 176 LEU B N 1
ATOM 6641 C CA . LEU B 1 176 ? 17.781 10.688 30.234 1 95 176 LEU B CA 1
ATOM 6642 C C . LEU B 1 176 ? 16.969 10.266 31.453 1 95 176 LEU B C 1
ATOM 6644 O O . LEU B 1 176 ? 17.297 9.273 32.125 1 95 176 LEU B O 1
ATOM 6648 N N . LYS B 1 177 ? 15.961 11.023 31.812 1 93.81 177 LYS B N 1
ATOM 6649 C CA . LYS B 1 177 ? 15.102 10.703 32.969 1 93.81 177 LYS B CA 1
ATOM 6650 C C . LYS B 1 177 ? 14.516 9.305 32.812 1 93.81 177 LYS B C 1
ATOM 6652 O O . LYS B 1 177 ? 14.477 8.547 33.812 1 93.81 177 LYS B O 1
ATOM 6657 N N . TYR B 1 178 ? 14.07 8.977 31.688 1 93.56 178 TYR B N 1
ATOM 6658 C CA . TYR B 1 178 ? 13.469 7.672 31.438 1 93.56 178 TYR B CA 1
ATOM 6659 C C . TYR B 1 178 ? 14.492 6.559 31.594 1 93.56 178 TYR B C 1
ATOM 6661 O O . TYR B 1 178 ? 14.188 5.496 32.125 1 93.56 178 TYR B O 1
ATOM 6669 N N . SER B 1 179 ? 15.688 6.789 31.031 1 92.62 179 SER B N 1
ATOM 6670 C CA . SER B 1 179 ? 16.75 5.789 31.172 1 92.62 179 SER B CA 1
ATOM 6671 C C . SER B 1 179 ? 17.062 5.531 32.625 1 92.62 179 SER B C 1
ATOM 6673 O O . SER B 1 179 ? 17.328 4.391 33.031 1 92.62 179 SER B O 1
ATOM 6675 N N . ILE B 1 180 ? 17.031 6.559 33.375 1 91.62 180 ILE B N 1
ATOM 6676 C CA . ILE B 1 180 ? 17.297 6.453 34.812 1 91.62 180 ILE B CA 1
ATOM 6677 C C . ILE B 1 180 ? 16.156 5.695 35.5 1 91.62 180 ILE B C 1
ATOM 6679 O O . ILE B 1 180 ? 16.391 4.891 36.406 1 91.62 180 ILE B O 1
ATOM 6683 N N . GLN B 1 181 ? 14.961 5.996 35.188 1 89.12 181 GLN B N 1
ATOM 6684 C CA . GLN B 1 181 ? 13.789 5.312 35.719 1 89.12 181 GLN B CA 1
ATOM 6685 C C . GLN B 1 181 ? 13.852 3.814 35.438 1 89.12 181 GLN B C 1
ATOM 6687 O O . GLN B 1 181 ? 13.383 3.008 36.25 1 89.12 181 GLN B O 1
ATOM 6692 N N . LYS B 1 182 ? 14.383 3.434 34.281 1 87.38 182 LYS B N 1
ATOM 6693 C CA . LYS B 1 182 ? 14.469 2.025 33.906 1 87.38 182 LYS B CA 1
ATOM 6694 C C . LYS B 1 182 ? 15.664 1.346 34.562 1 87.38 182 LYS B C 1
ATOM 6696 O O . LYS B 1 182 ? 15.555 0.218 35.062 1 87.38 182 LYS B O 1
ATOM 6701 N N . ASN B 1 183 ? 16.797 2.049 34.438 1 85.88 183 ASN B N 1
ATOM 6702 C CA . ASN B 1 183 ? 18 1.52 35.062 1 85.88 183 ASN B CA 1
ATOM 6703 C C . ASN B 1 183 ? 18.859 2.633 35.656 1 85.88 183 ASN B C 1
ATOM 6705 O O . ASN B 1 183 ? 19.594 3.305 34.938 1 85.88 183 ASN B O 1
ATOM 6709 N N . ILE B 1 184 ? 18.906 2.709 36.938 1 83.19 184 ILE B N 1
ATOM 6710 C CA . ILE B 1 184 ? 19.562 3.795 37.625 1 83.19 184 ILE B CA 1
ATOM 6711 C C . ILE B 1 184 ? 21.078 3.625 37.531 1 83.19 184 ILE B C 1
ATOM 6713 O O . ILE B 1 184 ? 21.828 4.609 37.531 1 83.19 184 ILE B O 1
ATOM 6717 N N . GLN B 1 185 ? 21.547 2.449 37.312 1 85.5 185 GLN B N 1
ATOM 6718 C CA . GLN B 1 185 ? 22.984 2.164 37.375 1 85.5 185 GLN B CA 1
ATOM 6719 C C . GLN B 1 185 ? 23.672 2.541 36.062 1 85.5 185 GLN B C 1
ATOM 6721 O O . GLN B 1 185 ? 24.875 2.807 36.062 1 85.5 185 GLN B O 1
ATOM 6726 N N . LYS B 1 186 ? 22.875 2.584 34.938 1 86.88 186 LYS B N 1
ATOM 6727 C CA . LYS B 1 186 ? 23.484 2.855 33.656 1 86.88 186 LYS B CA 1
ATOM 6728 C C . LYS B 1 186 ? 22.672 3.896 32.875 1 86.88 186 LYS B C 1
ATOM 6730 O O . LYS B 1 186 ? 22.078 3.582 31.844 1 86.88 186 LYS B O 1
ATOM 6735 N N . PRO B 1 187 ? 22.891 5.113 33.375 1 89.31 187 PRO B N 1
ATOM 6736 C CA . PRO B 1 187 ? 22.141 6.148 32.656 1 89.31 187 PRO B CA 1
ATOM 6737 C C . PRO B 1 187 ? 22.641 6.344 31.234 1 89.31 187 PRO B C 1
ATOM 6739 O O . PRO B 1 187 ? 23.844 6.246 30.984 1 89.31 187 PRO B O 1
ATOM 6742 N N . PHE B 1 188 ? 21.672 6.469 30.344 1 91.19 188 PHE B N 1
ATOM 6743 C CA . PHE B 1 188 ? 21.984 6.715 28.938 1 91.19 188 PHE B CA 1
ATOM 6744 C C . PHE B 1 188 ? 21.719 8.172 28.578 1 91.19 188 PHE B C 1
ATOM 6746 O O . PHE B 1 188 ? 20.578 8.633 28.609 1 91.19 188 PHE B O 1
ATOM 6753 N N . LYS B 1 189 ? 22.766 8.867 28.344 1 90.62 189 LYS B N 1
ATOM 6754 C CA . LYS B 1 189 ? 22.641 10.289 28.016 1 90.62 189 LYS B CA 1
ATOM 6755 C C . LYS B 1 189 ? 22.953 10.547 26.547 1 90.62 189 LYS B C 1
ATOM 6757 O O . LYS B 1 189 ? 23.922 10.008 26 1 90.62 189 LYS B O 1
ATOM 6762 N N . ILE B 1 190 ? 22.031 11.289 25.938 1 92.06 190 ILE B N 1
ATOM 6763 C CA . ILE B 1 190 ? 22.25 11.719 24.562 1 92.06 190 ILE B CA 1
ATOM 6764 C C . ILE B 1 190 ? 22.312 13.242 24.5 1 92.06 190 ILE B C 1
ATOM 6766 O O . ILE B 1 190 ? 21.703 13.93 25.312 1 92.06 190 ILE B O 1
ATOM 6770 N N . ASN B 1 191 ? 23.125 13.797 23.578 1 92.12 191 ASN B N 1
ATOM 6771 C CA . ASN B 1 191 ? 23.203 15.234 23.359 1 92.12 191 ASN B CA 1
ATOM 6772 C C . ASN B 1 191 ? 22.406 15.656 22.125 1 92.12 191 ASN B C 1
ATOM 6774 O O . ASN B 1 191 ? 21.781 14.82 21.469 1 92.12 191 ASN B O 1
ATOM 6778 N N . ARG B 1 192 ? 22.422 16.922 21.922 1 93.38 192 ARG B N 1
ATOM 6779 C CA . ARG B 1 192 ? 21.688 17.484 20.797 1 93.38 192 ARG B CA 1
ATOM 6780 C C . ARG B 1 192 ? 22.141 16.891 19.484 1 93.38 192 ARG B C 1
ATOM 6782 O O . ARG B 1 192 ? 21.328 16.562 18.625 1 93.38 192 ARG B O 1
ATOM 6789 N N . THR B 1 193 ? 23.375 16.719 19.344 1 92.75 193 THR B N 1
ATOM 6790 C CA . THR B 1 193 ? 23.953 16.203 18.094 1 92.75 193 THR B CA 1
ATOM 6791 C C . THR B 1 193 ? 23.531 14.75 17.875 1 92.75 193 THR B C 1
ATOM 6793 O O . THR B 1 193 ? 23.203 14.367 16.75 1 92.75 193 THR B O 1
ATOM 6796 N N . ASP B 1 194 ? 23.594 13.992 18.953 1 94.81 194 ASP B N 1
ATOM 6797 C CA . ASP B 1 194 ? 23.203 12.586 18.859 1 94.81 194 ASP B CA 1
ATOM 6798 C C . ASP B 1 194 ? 21.75 12.461 18.375 1 94.81 194 ASP B C 1
ATOM 6800 O O . ASP B 1 194 ? 21.438 11.625 17.531 1 94.81 194 ASP B O 1
ATOM 6804 N N . PHE B 1 195 ? 20.969 13.273 18.938 1 96.94 195 PHE B N 1
ATOM 6805 C CA . PHE B 1 195 ? 19.547 13.18 18.594 1 96.94 195 PHE B CA 1
ATOM 6806 C C . PHE B 1 195 ? 19.312 13.656 17.172 1 96.94 195 PHE B C 1
ATOM 6808 O O . PHE B 1 195 ? 18.484 13.086 16.453 1 96.94 195 PHE B O 1
ATOM 6815 N N . LYS B 1 196 ? 19.969 14.734 16.781 1 95.94 196 LYS B N 1
ATOM 6816 C CA . LYS B 1 196 ? 19.859 15.203 15.398 1 95.94 196 LYS B CA 1
ATOM 6817 C C . LYS B 1 196 ? 20.297 14.125 14.414 1 95.94 196 LYS B C 1
ATOM 6819 O O . LYS B 1 196 ? 19.672 13.922 13.375 1 95.94 196 LYS B O 1
ATOM 6824 N N . ARG B 1 197 ? 21.391 13.445 14.742 1 96.69 197 ARG B N 1
ATOM 6825 C CA . ARG B 1 197 ? 21.875 12.344 13.914 1 96.69 197 ARG B CA 1
ATOM 6826 C C . ARG B 1 197 ? 20.859 11.219 13.852 1 96.69 197 ARG B C 1
ATOM 6828 O O . ARG B 1 197 ? 20.625 10.633 12.797 1 96.69 197 ARG B O 1
ATOM 6835 N N . PHE B 1 198 ? 20.297 10.953 15.047 1 97.44 198 PHE B N 1
ATOM 6836 C CA . PHE B 1 198 ? 19.234 9.953 15.109 1 97.44 198 PHE B CA 1
ATOM 6837 C C . PHE B 1 198 ? 18.094 10.312 14.172 1 97.44 198 PHE B C 1
ATOM 6839 O O . PHE B 1 198 ? 17.609 9.469 13.414 1 97.44 198 PHE B O 1
ATOM 6846 N N . LEU B 1 199 ? 17.656 11.562 14.141 1 97.94 199 LEU B N 1
ATOM 6847 C CA . LEU B 1 199 ? 16.594 12.055 13.266 1 97.94 199 LEU B CA 1
ATOM 6848 C C . LEU B 1 199 ? 17 11.93 11.805 1 97.94 199 LEU B C 1
ATOM 6850 O O . LEU B 1 199 ? 16.188 11.531 10.961 1 97.94 199 LEU B O 1
ATOM 6854 N N . GLY B 1 200 ? 18.219 12.336 11.547 1 97.56 200 GLY B N 1
ATOM 6855 C CA . GLY B 1 200 ? 18.719 12.227 10.18 1 97.56 200 GLY B CA 1
ATOM 6856 C C . GLY B 1 200 ? 18.641 10.82 9.625 1 97.56 200 GLY B C 1
ATOM 6857 O O . GLY B 1 200 ? 18.234 10.617 8.484 1 97.56 200 GLY B O 1
ATOM 6858 N N . ILE B 1 201 ? 19 9.828 10.422 1 97.44 201 ILE B N 1
ATOM 6859 C CA . ILE B 1 201 ? 18.953 8.43 10.016 1 97.44 201 ILE B CA 1
ATOM 6860 C C . ILE B 1 201 ? 17.5 8.023 9.758 1 97.44 201 ILE B C 1
ATOM 6862 O O . ILE B 1 201 ? 17.203 7.379 8.742 1 97.44 201 ILE B O 1
ATOM 6866 N N . CYS B 1 202 ? 16.594 8.422 10.664 1 97.31 202 CYS B N 1
ATOM 6867 C CA . CYS B 1 202 ? 15.18 8.094 10.5 1 97.31 202 CYS B CA 1
ATOM 6868 C C . CYS B 1 202 ? 14.641 8.641 9.18 1 97.31 202 CYS B C 1
ATOM 6870 O O . CYS B 1 202 ? 13.938 7.941 8.453 1 97.31 202 CYS B O 1
ATOM 6872 N N . ILE B 1 203 ? 14.961 9.844 8.859 1 97.44 203 ILE B N 1
ATOM 6873 C CA . ILE B 1 203 ? 14.477 10.492 7.645 1 97.44 203 ILE B CA 1
ATOM 6874 C C . ILE B 1 203 ? 15.109 9.836 6.422 1 97.44 203 ILE B C 1
ATOM 6876 O O . ILE B 1 203 ? 14.445 9.625 5.406 1 97.44 203 ILE B O 1
ATOM 6880 N N . MET B 1 204 ? 16.391 9.492 6.52 1 96 204 MET B N 1
ATOM 6881 C CA . MET B 1 204 ? 17.062 8.789 5.426 1 96 204 MET B CA 1
ATOM 6882 C C . MET B 1 204 ? 16.391 7.453 5.141 1 96 204 MET B C 1
ATOM 6884 O O . MET B 1 204 ? 16.203 7.082 3.98 1 96 204 MET B O 1
ATOM 6888 N N . MET B 1 205 ? 16.031 6.789 6.191 1 94.44 205 MET B N 1
ATOM 6889 C CA . MET B 1 205 ? 15.391 5.48 6.066 1 94.44 205 MET B CA 1
ATOM 6890 C C . MET B 1 205 ? 14.039 5.598 5.367 1 94.44 205 MET B C 1
ATOM 6892 O O . MET B 1 205 ? 13.523 4.613 4.836 1 94.44 205 MET B O 1
ATOM 6896 N N . SER B 1 206 ? 13.438 6.758 5.406 1 93.31 206 SER B N 1
ATOM 6897 C CA . SER B 1 206 ? 12.148 6.957 4.758 1 93.31 206 SER B CA 1
ATOM 6898 C C . SER B 1 206 ? 12.305 7.098 3.246 1 93.31 206 SER B C 1
ATOM 6900 O O . SER B 1 206 ? 11.359 6.84 2.494 1 93.31 206 SER B O 1
ATOM 6902 N N . VAL B 1 207 ? 13.445 7.531 2.805 1 92 207 VAL B N 1
ATOM 6903 C CA . VAL B 1 207 ? 13.703 7.719 1.381 1 92 207 VAL B CA 1
ATOM 6904 C C . VAL B 1 207 ? 14.336 6.457 0.8 1 92 207 VAL B C 1
ATOM 6906 O O . VAL B 1 207 ? 14 6.043 -0.312 1 92 207 VAL B O 1
ATOM 6909 N N . HIS B 1 208 ? 15.273 5.949 1.548 1 90.88 208 HIS B N 1
ATOM 6910 C CA . HIS B 1 208 ? 15.961 4.703 1.238 1 90.88 208 HIS B CA 1
ATOM 6911 C C . HIS B 1 208 ? 15.43 3.553 2.082 1 90.88 208 HIS B C 1
ATOM 6913 O O . HIS B 1 208 ? 15.859 3.361 3.223 1 90.88 208 HIS B O 1
ATOM 6919 N N . LYS B 1 209 ? 14.688 2.697 1.472 1 89.94 209 LYS B N 1
ATOM 6920 C CA . LYS B 1 209 ? 13.992 1.7 2.281 1 89.94 209 LYS B CA 1
ATOM 6921 C C . LYS B 1 209 ? 14.656 0.333 2.162 1 89.94 209 LYS B C 1
ATOM 6923 O O . LYS B 1 209 ? 14.875 -0.163 1.056 1 89.94 209 LYS B O 1
ATOM 6928 N N . ASN B 1 210 ? 15.023 -0.176 3.27 1 91.25 210 ASN B N 1
ATOM 6929 C CA . ASN B 1 210 ? 15.539 -1.532 3.412 1 91.25 210 ASN B CA 1
ATOM 6930 C C . ASN B 1 210 ? 14.57 -2.428 4.172 1 91.25 210 ASN B C 1
ATOM 6932 O O . ASN B 1 210 ? 13.641 -1.938 4.816 1 91.25 210 ASN B O 1
ATOM 6936 N N . PRO B 1 211 ? 14.719 -3.686 4.082 1 87.5 211 PRO B N 1
ATOM 6937 C CA . PRO B 1 211 ? 13.789 -4.609 4.727 1 87.5 211 PRO B CA 1
ATOM 6938 C C . PRO B 1 211 ? 13.812 -4.508 6.25 1 87.5 211 PRO B C 1
ATOM 6940 O O . PRO B 1 211 ? 12.773 -4.66 6.902 1 87.5 211 PRO B O 1
ATOM 6943 N N . SER B 1 212 ? 14.953 -4.301 6.805 1 88 212 SER B N 1
ATOM 6944 C CA . SER B 1 212 ? 15.094 -4.23 8.258 1 88 212 SER B CA 1
ATOM 6945 C C . SER B 1 212 ? 16.016 -3.078 8.664 1 88 212 SER B C 1
ATOM 6947 O O . SER B 1 212 ? 16.797 -2.58 7.852 1 88 212 SER B O 1
ATOM 6949 N N . ILE B 1 213 ? 15.922 -2.719 9.93 1 89.81 213 ILE B N 1
ATOM 6950 C CA . ILE B 1 213 ? 16.688 -1.586 10.43 1 89.81 213 ILE B CA 1
ATOM 6951 C C . ILE B 1 213 ? 18.188 -1.907 10.375 1 89.81 213 ILE B C 1
ATOM 6953 O O . ILE B 1 213 ? 18.984 -1.095 9.898 1 89.81 213 ILE B O 1
ATOM 6957 N N . ARG B 1 214 ? 18.594 -3.025 10.766 1 90.94 214 ARG B N 1
ATOM 6958 C CA . ARG B 1 214 ? 20 -3.367 10.867 1 90.94 214 ARG B CA 1
ATOM 6959 C C . ARG B 1 214 ? 20.625 -3.514 9.484 1 90.94 214 ARG B C 1
ATOM 6961 O O . ARG B 1 214 ? 21.844 -3.389 9.328 1 90.94 214 ARG B O 1
ATOM 6968 N N . SER B 1 215 ? 19.781 -3.746 8.492 1 91.69 215 SER B N 1
ATOM 6969 C CA . SER B 1 215 ? 20.281 -3.918 7.133 1 91.69 215 SER B CA 1
ATOM 6970 C C . SER B 1 215 ? 20.891 -2.625 6.602 1 91.69 215 SER B C 1
ATOM 6972 O O . SER B 1 215 ? 21.672 -2.648 5.652 1 91.69 215 SER B O 1
ATOM 6974 N N . TYR B 1 216 ? 20.562 -1.516 7.188 1 94.25 216 TYR B N 1
ATOM 6975 C CA . TYR B 1 216 ? 21.109 -0.234 6.746 1 94.25 216 TYR B CA 1
ATOM 6976 C C . TYR B 1 216 ? 22.594 -0.134 7.047 1 94.25 216 TYR B C 1
ATOM 6978 O O . TYR B 1 216 ? 23.297 0.72 6.488 1 94.25 216 TYR B O 1
ATOM 6986 N N . TRP B 1 217 ? 23.062 -0.979 7.988 1 93.81 217 TRP B N 1
ATOM 6987 C CA . TRP B 1 217 ? 24.484 -1.001 8.344 1 93.81 217 TRP B CA 1
ATOM 6988 C C . TRP B 1 217 ? 25.188 -2.188 7.691 1 93.81 217 TRP B C 1
ATOM 6990 O O . TRP B 1 217 ? 26.359 -2.438 7.953 1 93.81 217 TRP B O 1
ATOM 7000 N N . SER B 1 218 ? 24.438 -2.947 6.793 1 90.81 218 SER B N 1
ATOM 7001 C CA . SER B 1 218 ? 25.016 -4.109 6.133 1 90.81 218 SER B CA 1
ATOM 7002 C C . SER B 1 218 ? 25.906 -3.697 4.957 1 90.81 218 SER B C 1
ATOM 7004 O O . SER B 1 218 ? 25.906 -2.527 4.566 1 90.81 218 SER B O 1
ATOM 7006 N N . SER B 1 219 ? 26.578 -4.582 4.367 1 85 219 SER B N 1
ATOM 7007 C CA . SER B 1 219 ? 27.562 -4.277 3.346 1 85 219 SER B CA 1
ATOM 7008 C C . SER B 1 219 ? 26.906 -4.09 1.979 1 85 219 SER B C 1
ATOM 7010 O O . SER B 1 219 ? 27.172 -3.105 1.287 1 85 219 SER B O 1
ATOM 7012 N N . ASN B 1 220 ? 26.031 -4.934 1.59 1 86.44 220 ASN B N 1
ATOM 7013 C CA . ASN B 1 220 ? 25.516 -4.949 0.225 1 86.44 220 ASN B CA 1
ATOM 7014 C C . ASN B 1 220 ? 24.375 -3.961 0.048 1 86.44 220 ASN B C 1
ATOM 7016 O O . ASN B 1 220 ? 24.297 -3.273 -0.971 1 86.44 220 ASN B O 1
ATOM 7020 N N . ILE B 1 221 ? 23.516 -3.889 1.03 1 89.56 221 ILE B N 1
ATOM 7021 C CA . ILE B 1 221 ? 22.328 -3.066 0.848 1 89.56 221 ILE B CA 1
ATOM 7022 C C . ILE B 1 221 ? 22.344 -1.899 1.833 1 89.56 221 ILE B C 1
ATOM 7024 O O . ILE B 1 221 ? 21.375 -1.146 1.937 1 89.56 221 ILE B O 1
ATOM 7028 N N . GLY B 1 222 ? 23.406 -1.757 2.533 1 91.62 222 GLY B N 1
ATOM 7029 C CA . GLY B 1 222 ? 23.5 -0.689 3.516 1 91.62 222 GLY B CA 1
ATOM 7030 C C . GLY B 1 222 ? 23.688 0.68 2.893 1 91.62 222 GLY B C 1
ATOM 7031 O O . GLY B 1 222 ? 23.906 0.793 1.684 1 91.62 222 GLY B O 1
ATOM 7032 N N . ASN B 1 223 ? 23.516 1.711 3.666 1 92.25 223 ASN B N 1
ATOM 7033 C CA . ASN B 1 223 ? 23.688 3.104 3.266 1 92.25 223 ASN B CA 1
ATOM 7034 C C . ASN B 1 223 ? 24.938 3.715 3.881 1 92.25 223 ASN B C 1
ATOM 7036 O O . ASN B 1 223 ? 25.094 3.73 5.102 1 92.25 223 ASN B O 1
ATOM 7040 N N . THR B 1 224 ? 25.75 4.223 3.111 1 89.75 224 THR B N 1
ATOM 7041 C CA . THR B 1 224 ? 27.062 4.727 3.545 1 89.75 224 THR B CA 1
ATOM 7042 C C . THR B 1 224 ? 26.891 5.922 4.477 1 89.75 224 THR B C 1
ATOM 7044 O O . THR B 1 224 ? 27.625 6.07 5.445 1 89.75 224 THR B O 1
ATOM 7047 N N . VAL B 1 225 ? 25.953 6.742 4.199 1 91.75 225 VAL B N 1
ATOM 7048 C CA . VAL B 1 225 ? 25.703 7.914 5.035 1 91.75 225 VAL B CA 1
ATOM 7049 C C . VAL B 1 225 ? 25.328 7.473 6.445 1 91.75 225 VAL B C 1
ATOM 7051 O O . VAL B 1 225 ? 25.859 7.992 7.43 1 91.75 225 VAL B O 1
ATOM 7054 N N . ILE B 1 226 ? 24.469 6.488 6.566 1 94.94 226 ILE B N 1
ATOM 7055 C CA . ILE B 1 226 ? 23.984 5.992 7.852 1 94.94 226 ILE B CA 1
ATOM 7056 C C . ILE B 1 226 ? 25.141 5.32 8.609 1 94.94 226 ILE B C 1
ATOM 7058 O O . ILE B 1 226 ? 25.328 5.566 9.805 1 94.94 226 ILE B O 1
ATOM 7062 N N . LYS B 1 227 ? 25.922 4.543 7.906 1 93 227 LYS B N 1
ATOM 7063 C CA . LYS B 1 227 ? 27.031 3.824 8.516 1 93 227 LYS B CA 1
ATOM 7064 C C . LYS B 1 227 ? 28.047 4.789 9.109 1 93 227 LYS B C 1
ATOM 7066 O O . LYS B 1 227 ? 28.625 4.516 10.164 1 93 227 LYS B O 1
ATOM 7071 N N . ASN B 1 228 ? 28.203 5.855 8.445 1 90.62 228 ASN B N 1
ATOM 7072 C CA . ASN B 1 228 ? 29.203 6.82 8.867 1 90.62 228 ASN B CA 1
ATOM 7073 C C . ASN B 1 228 ? 28.672 7.77 9.93 1 90.62 228 ASN B C 1
ATOM 7075 O O . ASN B 1 228 ? 29.406 8.594 10.469 1 90.62 228 ASN B O 1
ATOM 7079 N N . THR B 1 229 ? 27.422 7.734 10.258 1 94.25 229 THR B N 1
ATOM 7080 C CA . THR B 1 229 ? 26.812 8.656 11.203 1 94.25 229 THR B CA 1
ATOM 7081 C C . THR B 1 229 ? 26.906 8.117 12.633 1 94.25 229 THR B C 1
ATOM 7083 O O . THR B 1 229 ? 27.375 8.812 13.531 1 94.25 229 THR B O 1
ATOM 7086 N N . MET B 1 230 ? 26.469 6.906 12.867 1 93.75 230 MET B N 1
ATOM 7087 C CA . MET B 1 230 ? 26.578 6.266 14.172 1 93.75 230 MET B CA 1
ATOM 7088 C C . MET B 1 230 ? 26.422 4.754 14.055 1 93.75 230 MET B C 1
ATOM 7090 O O . MET B 1 230 ? 25.812 4.262 13.109 1 93.75 230 MET B O 1
ATOM 7094 N N . PRO B 1 231 ? 27.031 4.023 15.023 1 94.62 231 PRO B N 1
ATOM 7095 C CA . PRO B 1 231 ? 26.859 2.568 15 1 94.62 231 PRO B CA 1
ATOM 7096 C C . PRO B 1 231 ? 25.406 2.146 15.25 1 94.62 231 PRO B C 1
ATOM 7098 O O . PRO B 1 231 ? 24.672 2.865 15.914 1 94.62 231 PRO B O 1
ATOM 7101 N N . VAL B 1 232 ? 25.031 1.016 14.766 1 94.94 232 VAL B N 1
ATOM 7102 C CA . VAL B 1 232 ? 23.656 0.519 14.844 1 94.94 232 VAL B CA 1
ATOM 7103 C C . VAL B 1 232 ? 23.25 0.351 16.312 1 94.94 232 VAL B C 1
ATOM 7105 O O . VAL B 1 232 ? 22.109 0.612 16.672 1 94.94 232 VAL B O 1
ATOM 7108 N N . ASN B 1 233 ? 24.125 -0.069 17.172 1 93.38 233 ASN B N 1
ATOM 7109 C CA . ASN B 1 233 ? 23.797 -0.299 18.578 1 93.38 233 ASN B CA 1
ATOM 7110 C C . ASN B 1 233 ? 23.438 1.002 19.297 1 93.38 233 ASN B C 1
ATOM 7112 O O . ASN B 1 233 ? 22.594 1.012 20.172 1 93.38 233 ASN B O 1
ATOM 7116 N N . VAL B 1 234 ? 24.156 2.059 18.953 1 94.62 234 VAL B N 1
ATOM 7117 C CA . VAL B 1 234 ? 23.844 3.361 19.531 1 94.62 234 VAL B CA 1
ATOM 7118 C C . VAL B 1 234 ? 22.469 3.828 19.047 1 94.62 234 VAL B C 1
ATOM 7120 O O . VAL B 1 234 ? 21.672 4.328 19.844 1 94.62 234 VAL B O 1
ATOM 7123 N N . PHE B 1 235 ? 22.266 3.664 17.797 1 96.06 235 PHE B N 1
ATOM 7124 C CA . PHE B 1 235 ? 20.969 4.02 17.219 1 96.06 235 PHE B CA 1
ATOM 7125 C C . PHE B 1 235 ? 19.844 3.287 17.938 1 96.06 235 PHE B C 1
ATOM 7127 O O . PHE B 1 235 ? 18.844 3.895 18.312 1 96.06 235 PHE B O 1
ATOM 7134 N N . GLU B 1 236 ? 20 1.982 18.094 1 93.81 236 GLU B N 1
ATOM 7135 C CA . GLU B 1 236 ? 18.984 1.155 18.734 1 93.81 236 GLU B CA 1
ATOM 7136 C C . GLU B 1 236 ? 18.812 1.548 20.203 1 93.81 236 GLU B C 1
ATOM 7138 O O . GLU B 1 236 ? 17.703 1.48 20.75 1 93.81 236 GLU B O 1
ATOM 7143 N N . LYS B 1 237 ? 19.859 1.94 20.828 1 92.75 237 LYS B N 1
ATOM 7144 C CA . LYS B 1 237 ? 19.781 2.375 22.219 1 92.75 237 LYS B CA 1
ATOM 7145 C C . LYS B 1 237 ? 18.984 3.672 22.344 1 92.75 237 LYS B C 1
ATOM 7147 O O . LYS B 1 237 ? 18.203 3.836 23.281 1 92.75 237 LYS B O 1
ATOM 7152 N N . ILE B 1 238 ? 19.266 4.59 21.438 1 95.56 238 ILE B N 1
ATOM 7153 C CA . ILE B 1 238 ? 18.5 5.832 21.438 1 95.56 238 ILE B CA 1
ATOM 7154 C C . ILE B 1 238 ? 17.016 5.527 21.25 1 95.56 238 ILE B C 1
ATOM 7156 O O . ILE B 1 238 ? 16.172 6.059 21.969 1 95.56 238 ILE B O 1
ATOM 7160 N N . LYS B 1 239 ? 16.734 4.672 20.312 1 94.06 239 LYS B N 1
ATOM 7161 C CA . LYS B 1 239 ? 15.352 4.277 20.031 1 94.06 239 LYS B CA 1
ATOM 7162 C C . LYS B 1 239 ? 14.703 3.66 21.266 1 94.06 239 LYS B C 1
ATOM 7164 O O . LYS B 1 239 ? 13.523 3.898 21.547 1 94.06 239 LYS B O 1
ATOM 7169 N N . GLN B 1 240 ? 15.43 2.951 22.031 1 91.19 240 GLN B N 1
ATOM 7170 C CA . GLN B 1 240 ? 14.938 2.236 23.203 1 91.19 240 GLN B CA 1
ATOM 7171 C C . GLN B 1 240 ? 14.539 3.209 24.312 1 91.19 240 GLN B C 1
ATOM 7173 O O . GLN B 1 240 ? 13.516 3.021 24.969 1 91.19 240 GLN B O 1
ATOM 7178 N N . PHE B 1 241 ? 15.32 4.238 24.484 1 93.44 241 PHE B N 1
ATOM 7179 C CA . PHE B 1 241 ? 15.117 5.082 25.656 1 93.44 241 PHE B CA 1
ATOM 7180 C C . PHE B 1 241 ? 14.438 6.391 25.281 1 93.44 241 PHE B C 1
ATOM 7182 O O . PHE B 1 241 ? 14.125 7.207 26.141 1 93.44 241 PHE B O 1
ATOM 7189 N N . LEU B 1 242 ? 14.188 6.594 24.016 1 95.56 242 LEU B N 1
ATOM 7190 C CA . LEU B 1 242 ? 13.578 7.84 23.562 1 95.56 242 LEU B CA 1
ATOM 7191 C C . LEU B 1 242 ? 12.25 8.086 24.266 1 95.56 242 LEU B C 1
ATOM 7193 O O . LEU B 1 242 ? 11.391 7.199 24.297 1 95.56 242 LEU B O 1
ATOM 7197 N N . HIS B 1 243 ? 12.117 9.219 24.875 1 95.44 243 HIS B N 1
ATOM 7198 C CA . HIS B 1 243 ? 10.93 9.578 25.641 1 95.44 243 HIS B CA 1
ATOM 7199 C C . HIS B 1 243 ? 10.656 11.078 25.578 1 95.44 243 HIS B C 1
ATOM 7201 O O . HIS B 1 243 ? 11.555 11.867 25.297 1 95.44 243 HIS B O 1
ATOM 7207 N N . PHE B 1 244 ? 9.406 11.461 25.891 1 96.94 244 PHE B N 1
ATOM 7208 C CA . PHE B 1 244 ? 9.039 12.844 25.594 1 96.94 244 PHE B CA 1
ATOM 7209 C C . PHE B 1 244 ? 8.391 13.508 26.797 1 96.94 244 PHE B C 1
ATOM 7211 O O . PHE B 1 244 ? 8.062 14.695 26.75 1 96.94 244 PHE B O 1
ATOM 7218 N N . ASN B 1 245 ? 8.117 12.727 27.859 1 95.12 245 ASN B N 1
ATOM 7219 C CA . ASN B 1 245 ? 7.5 13.266 29.062 1 95.12 245 ASN B CA 1
ATOM 7220 C C . ASN B 1 245 ? 7.898 12.469 30.297 1 95.12 245 ASN B C 1
ATOM 7222 O O . ASN B 1 245 ? 8.305 11.312 30.188 1 95.12 245 ASN B O 1
ATOM 7226 N N . ASP B 1 246 ? 7.73 13.117 31.406 1 92.38 246 ASP B N 1
ATOM 7227 C CA . ASP B 1 246 ? 8.109 12.492 32.688 1 92.38 246 ASP B CA 1
ATOM 7228 C C . ASP B 1 246 ? 7.047 11.508 33.156 1 92.38 246 ASP B C 1
ATOM 7230 O O . ASP B 1 246 ? 5.938 11.906 33.5 1 92.38 246 ASP B O 1
ATOM 7234 N N . ASN B 1 247 ? 7.379 10.297 33.312 1 89 247 ASN B N 1
ATOM 7235 C CA . ASN B 1 247 ? 6.434 9.25 33.688 1 89 247 ASN B CA 1
ATOM 7236 C C . ASN B 1 247 ? 6.027 9.375 35.156 1 89 247 ASN B C 1
ATOM 7238 O O . ASN B 1 247 ? 4.996 8.836 35.562 1 89 247 ASN B O 1
ATOM 7242 N N . SER B 1 248 ? 6.824 10.031 35.875 1 87.31 248 SER B N 1
ATOM 7243 C CA . SER B 1 248 ? 6.543 10.148 37.312 1 87.31 248 SER B CA 1
ATOM 7244 C C . SER B 1 248 ? 5.316 11.016 37.562 1 87.31 248 SER B C 1
ATOM 7246 O O . SER B 1 248 ? 4.656 10.875 38.594 1 87.31 248 SER B O 1
ATOM 7248 N N . GLN B 1 249 ? 4.98 11.781 36.656 1 89.19 249 GLN B N 1
ATOM 7249 C CA . GLN B 1 249 ? 3.857 12.695 36.844 1 89.19 249 GLN B CA 1
ATOM 7250 C C . GLN B 1 249 ? 2.613 12.172 36.125 1 89.19 249 GLN B C 1
ATOM 7252 O O . GLN B 1 249 ? 1.598 12.867 36.062 1 89.19 249 GLN B O 1
ATOM 7257 N N . LEU B 1 250 ? 2.709 11.023 35.594 1 89.19 250 LEU B N 1
ATOM 7258 C CA . LEU B 1 250 ? 1.579 10.438 34.906 1 89.19 250 LEU B CA 1
ATOM 7259 C C . LEU B 1 250 ? 0.465 10.055 35.875 1 89.19 250 LEU B C 1
ATOM 7261 O O . LEU B 1 250 ? 0.709 9.367 36.844 1 89.19 250 LEU B O 1
ATOM 7265 N N . ILE B 1 251 ? -0.683 10.547 35.594 1 86.12 251 ILE B N 1
ATOM 7266 C CA . ILE B 1 251 ? -1.856 10.195 36.406 1 86.12 251 ILE B CA 1
ATOM 7267 C C . ILE B 1 251 ? -2.43 8.867 35.906 1 86.12 251 ILE B C 1
ATOM 7269 O O . ILE B 1 251 ? -2.676 8.688 34.719 1 86.12 251 ILE B O 1
ATOM 7273 N N . PRO B 1 252 ? -2.646 7.996 36.812 1 81.75 252 PRO B N 1
ATOM 7274 C CA . PRO B 1 252 ? -3.152 6.68 36.406 1 81.75 252 PRO B CA 1
ATOM 7275 C C . PRO B 1 252 ? -4.539 6.75 35.781 1 81.75 252 PRO B C 1
ATOM 7277 O O . PRO B 1 252 ? -5.25 7.746 35.938 1 81.75 252 PRO B O 1
ATOM 7280 N N . PHE B 1 253 ? -4.953 5.863 34.969 1 74.94 253 PHE B N 1
ATOM 7281 C CA . PHE B 1 253 ? -6.129 5.793 34.094 1 74.94 253 PHE B CA 1
ATOM 7282 C C . PHE B 1 253 ? -7.402 5.977 34.906 1 74.94 253 PHE B C 1
ATOM 7284 O O . PHE B 1 253 ? -8.352 6.617 34.469 1 74.94 253 PHE B O 1
ATOM 7291 N N . ASN B 1 254 ? -7.535 5.512 36.188 1 73.88 254 ASN B N 1
ATOM 7292 C CA . ASN B 1 254 ? -8.773 5.492 36.938 1 73.88 254 ASN B CA 1
ATOM 7293 C C . ASN B 1 254 ? -8.945 6.762 37.75 1 73.88 254 ASN B C 1
ATOM 7295 O O . ASN B 1 254 ? -9.906 6.895 38.531 1 73.88 254 ASN B O 1
ATOM 7299 N N . ARG B 1 255 ? -8.125 7.668 37.438 1 79.31 255 ARG B N 1
ATOM 7300 C CA . ARG B 1 255 ? -8.227 8.914 38.188 1 79.31 255 ARG B CA 1
ATOM 7301 C C . ARG B 1 255 ? -8.617 10.078 37.281 1 79.31 255 ARG B C 1
ATOM 7303 O O . ARG B 1 255 ? -8.297 10.078 36.094 1 79.31 255 ARG B O 1
ATOM 7310 N N . PRO B 1 256 ? -9.336 10.883 37.875 1 80.81 256 PRO B N 1
ATOM 7311 C CA . PRO B 1 256 ? -9.695 12.07 37.094 1 80.81 256 PRO B CA 1
ATOM 7312 C C . PRO B 1 256 ? -8.484 12.883 36.656 1 80.81 256 PRO B C 1
ATOM 7314 O O . PRO B 1 256 ? -7.516 13.008 37.406 1 80.81 256 PRO B O 1
ATOM 7317 N N . GLY B 1 257 ? -8.477 13.25 35.406 1 79.62 257 GLY B N 1
ATOM 7318 C CA . GLY B 1 257 ? -7.379 14.047 34.875 1 79.62 257 GLY B CA 1
ATOM 7319 C C . GLY B 1 257 ? -6.391 13.242 34.062 1 79.62 257 GLY B C 1
ATOM 7320 O O . GLY B 1 257 ? -5.359 13.766 33.625 1 79.62 257 GLY B O 1
ATOM 7321 N N . HIS B 1 258 ? -6.688 12.047 33.938 1 85 258 HIS B N 1
ATOM 7322 C CA . HIS B 1 258 ? -5.812 11.188 33.156 1 85 258 HIS B CA 1
ATOM 7323 C C . HIS B 1 258 ? -5.785 11.625 31.688 1 85 258 HIS B C 1
ATOM 7325 O O . HIS B 1 258 ? -6.836 11.852 31.078 1 85 258 HIS B O 1
ATOM 7331 N N . ASP B 1 259 ? -4.629 11.805 31.219 1 85.75 259 ASP B N 1
ATOM 7332 C CA . ASP B 1 259 ? -4.418 12.148 29.812 1 85.75 259 ASP B CA 1
ATOM 7333 C C . ASP B 1 259 ? -3.842 10.961 29.047 1 85.75 259 ASP B C 1
ATOM 7335 O O . ASP B 1 259 ? -2.684 10.586 29.234 1 85.75 259 ASP B O 1
ATOM 7339 N N . ARG B 1 260 ? -4.633 10.484 28.141 1 84.12 260 ARG B N 1
ATOM 7340 C CA . ARG B 1 260 ? -4.227 9.312 27.375 1 84.12 260 ARG B CA 1
ATOM 7341 C C . ARG B 1 260 ? -3.051 9.648 26.453 1 84.12 260 ARG B C 1
ATOM 7343 O O . ARG B 1 260 ? -2.342 8.75 26 1 84.12 260 ARG B O 1
ATOM 7350 N N . LEU B 1 261 ? -2.857 10.914 26.188 1 89.75 261 LEU B N 1
ATOM 7351 C CA . LEU B 1 261 ? -1.775 11.328 25.297 1 89.75 261 LEU B CA 1
ATOM 7352 C C . LEU B 1 261 ? -0.637 11.961 26.094 1 89.75 261 LEU B C 1
ATOM 7354 O O . LEU B 1 261 ? 0.193 12.68 25.531 1 89.75 261 LEU B O 1
ATOM 7358 N N . TYR B 1 262 ? -0.536 11.695 27.344 1 91.25 262 TYR B N 1
ATOM 7359 C CA . TYR B 1 262 ? 0.401 12.344 28.25 1 91.25 262 TYR B CA 1
ATOM 7360 C C . TYR B 1 262 ? 1.832 12.211 27.734 1 91.25 262 TYR B C 1
ATOM 7362 O O . TYR B 1 262 ? 2.586 13.188 27.734 1 91.25 262 TYR B O 1
ATOM 7370 N N . ARG B 1 263 ? 2.221 11.086 27.281 1 91.44 263 ARG B N 1
ATOM 7371 C CA . ARG B 1 263 ? 3.605 10.789 26.938 1 91.44 263 ARG B CA 1
ATOM 7372 C C . ARG B 1 263 ? 4.047 11.578 25.703 1 91.44 263 ARG B C 1
ATOM 7374 O O . ARG B 1 263 ? 5.223 11.914 25.562 1 91.44 263 ARG B O 1
ATOM 7381 N N . ILE B 1 264 ? 3.107 11.93 24.781 1 94.19 264 ILE B N 1
ATOM 7382 C CA . ILE B 1 264 ? 3.479 12.586 23.531 1 94.19 264 ILE B CA 1
ATOM 7383 C C . ILE B 1 264 ? 2.977 14.031 23.531 1 94.19 264 ILE B C 1
ATOM 7385 O O . ILE B 1 264 ? 3.271 14.797 22.609 1 94.19 264 ILE B O 1
ATOM 7389 N N . ARG B 1 265 ? 2.336 14.523 24.578 1 93.94 265 ARG B N 1
ATOM 7390 C CA . ARG B 1 265 ? 1.648 15.805 24.656 1 93.94 265 ARG B CA 1
ATOM 7391 C C . ARG B 1 265 ? 2.623 16.969 24.453 1 93.94 265 ARG B C 1
ATOM 7393 O O . ARG B 1 265 ? 2.361 17.875 23.656 1 93.94 265 ARG B O 1
ATOM 7400 N N . PRO B 1 266 ? 3.771 16.906 25.125 1 95.81 266 PRO B N 1
ATOM 7401 C CA . PRO B 1 266 ? 4.684 18.047 24.969 1 95.81 266 PRO B CA 1
ATOM 7402 C C . PRO B 1 266 ? 5.18 18.203 23.531 1 95.81 266 PRO B C 1
ATOM 7404 O O . PRO B 1 266 ? 5.301 19.328 23.031 1 95.81 266 PRO B O 1
ATOM 7407 N N . LEU B 1 267 ? 5.465 17.094 22.922 1 96.81 267 LEU B N 1
ATOM 7408 C CA . LEU B 1 267 ? 5.914 17.125 21.531 1 96.81 267 LEU B CA 1
ATOM 7409 C C . LEU B 1 267 ? 4.82 17.656 20.625 1 96.81 267 LEU B C 1
ATOM 7411 O O . LEU B 1 267 ? 5.074 18.531 19.797 1 96.81 267 LEU B O 1
ATOM 7415 N N . LEU B 1 268 ? 3.641 17.188 20.766 1 96.62 268 LEU B N 1
ATOM 7416 C CA . LEU B 1 268 ? 2.494 17.578 19.953 1 96.62 268 LEU B CA 1
ATOM 7417 C C . LEU B 1 268 ? 2.193 19.062 20.109 1 96.62 268 LEU B C 1
ATOM 7419 O O . LEU B 1 268 ? 2.014 19.766 19.125 1 96.62 268 LEU B O 1
ATOM 7423 N N . GLU B 1 269 ? 2.145 19.516 21.312 1 96.44 269 GLU B N 1
ATOM 7424 C CA . GLU B 1 269 ? 1.793 20.906 21.594 1 96.44 269 GLU B CA 1
ATOM 7425 C C . GLU B 1 269 ? 2.855 21.875 21.062 1 96.44 269 GLU B C 1
ATOM 7427 O O . GLU B 1 269 ? 2.527 22.922 20.516 1 96.44 269 GLU B O 1
ATOM 7432 N N . THR B 1 270 ? 4.113 21.5 21.266 1 97.5 270 THR B N 1
ATOM 7433 C CA . THR B 1 270 ? 5.195 22.344 20.781 1 97.5 270 THR B CA 1
ATOM 7434 C C . THR B 1 270 ? 5.16 22.453 19.266 1 97.5 270 THR B C 1
ATOM 7436 O O . THR B 1 270 ? 5.289 23.547 18.703 1 97.5 270 THR B O 1
ATOM 7439 N N . LEU B 1 271 ? 4.996 21.344 18.594 1 97.94 271 LEU B N 1
ATOM 7440 C CA . LEU B 1 271 ? 4.965 21.344 17.125 1 97.94 271 LEU B CA 1
ATOM 7441 C C . LEU B 1 271 ? 3.752 22.109 16.609 1 97.94 271 LEU B C 1
ATOM 7443 O O . LEU B 1 271 ? 3.855 22.859 15.641 1 97.94 271 LEU B O 1
ATOM 7447 N N . ASN B 1 272 ? 2.623 21.938 17.266 1 97.81 272 ASN B N 1
ATOM 7448 C CA . ASN B 1 272 ? 1.433 22.672 16.859 1 97.81 272 ASN B CA 1
ATOM 7449 C C . ASN B 1 272 ? 1.657 24.188 16.953 1 97.81 272 ASN B C 1
ATOM 7451 O O . ASN B 1 272 ? 1.296 24.922 16.031 1 97.81 272 ASN B O 1
ATOM 7455 N N . LYS B 1 273 ? 2.236 24.578 18.047 1 97.38 273 LYS B N 1
ATOM 7456 C CA . LYS B 1 273 ? 2.527 26 18.219 1 97.38 273 LYS B CA 1
ATOM 7457 C C . LYS B 1 273 ? 3.414 26.516 17.094 1 97.38 273 LYS B C 1
ATOM 7459 O O . LYS B 1 273 ? 3.195 27.625 16.578 1 97.38 273 LYS B O 1
ATOM 7464 N N . LYS B 1 274 ? 4.379 25.734 16.719 1 97.38 274 LYS B N 1
ATOM 7465 C CA . LYS B 1 274 ? 5.293 26.125 15.648 1 97.38 274 LYS B CA 1
ATOM 7466 C C . LYS B 1 274 ? 4.59 26.125 14.297 1 97.38 274 LYS B C 1
ATOM 7468 O O . LYS B 1 274 ? 4.805 27.016 13.469 1 97.38 274 LYS B O 1
ATOM 7473 N N . PHE B 1 275 ? 3.801 25.141 14.016 1 98.12 275 PHE B N 1
ATOM 7474 C CA . PHE B 1 275 ? 3.035 25.078 12.773 1 98.12 275 PHE B CA 1
ATOM 7475 C C . PHE B 1 275 ? 2.141 26.297 12.641 1 98.12 275 PHE B C 1
ATOM 7477 O O . PHE B 1 275 ? 2.004 26.859 11.547 1 98.12 275 PHE B O 1
ATOM 7484 N N . GLN B 1 276 ? 1.552 26.75 13.758 1 97.19 276 GLN B N 1
ATOM 7485 C CA . GLN B 1 276 ? 0.584 27.844 13.781 1 97.19 276 GLN B CA 1
ATOM 7486 C C . GLN B 1 276 ? 1.271 29.188 13.594 1 97.19 276 GLN B C 1
ATOM 7488 O O . GLN B 1 276 ? 0.611 30.188 13.312 1 97.19 276 GLN B O 1
ATOM 7493 N N . SER B 1 277 ? 2.584 29.188 13.75 1 96.31 277 SER B N 1
ATOM 7494 C CA . SER B 1 277 ? 3.328 30.438 13.562 1 96.31 277 SER B CA 1
ATOM 7495 C C . SER B 1 277 ? 3.412 30.812 12.086 1 96.31 277 SER B C 1
ATOM 7497 O O . SER B 1 277 ? 3.715 31.969 11.75 1 96.31 277 SER B O 1
ATOM 7499 N N . VAL B 1 278 ? 3.135 29.891 11.211 1 97.5 278 VAL B N 1
ATOM 7500 C CA . VAL B 1 278 ? 3.123 30.156 9.773 1 97.5 278 VAL B CA 1
ATOM 7501 C C . VAL B 1 278 ? 1.768 30.734 9.367 1 97.5 278 VAL B C 1
ATOM 7503 O O . VAL B 1 278 ? 0.722 30.234 9.781 1 97.5 278 VAL B O 1
ATOM 7506 N N . PRO B 1 279 ? 1.774 31.797 8.586 1 96.94 279 PRO B N 1
ATOM 7507 C CA . PRO B 1 279 ? 0.5 32.406 8.188 1 96.94 279 PRO B CA 1
ATOM 7508 C C . PRO B 1 279 ? -0.416 31.422 7.465 1 96.94 279 PRO B C 1
ATOM 7510 O O . PRO B 1 279 ? 0.037 30.672 6.594 1 96.94 279 PRO B O 1
ATOM 7513 N N . LEU B 1 280 ? -1.684 31.469 7.781 1 97.38 280 LEU B N 1
ATOM 7514 C CA . LEU B 1 280 ? -2.684 30.547 7.254 1 97.38 280 LEU B CA 1
ATOM 7515 C C . LEU B 1 280 ? -2.988 30.859 5.793 1 97.38 280 LEU B C 1
ATOM 7517 O O . LEU B 1 280 ? -2.928 32.031 5.371 1 97.38 280 LEU B O 1
ATOM 7521 N N . GLU B 1 281 ? -3.303 29.844 5.062 1 96.88 281 GLU B N 1
ATOM 7522 C CA . GLU B 1 281 ? -3.863 30 3.725 1 96.88 281 GLU B CA 1
ATOM 7523 C C . GLU B 1 281 ? -5.348 30.344 3.789 1 96.88 281 GLU B C 1
ATOM 7525 O O . GLU B 1 281 ? -6.027 30.016 4.762 1 96.88 281 GLU B O 1
ATOM 7530 N N . GLU B 1 282 ? -5.832 31 2.789 1 96.94 282 GLU B N 1
ATOM 7531 C CA . GLU B 1 282 ? -7.223 31.453 2.75 1 96.94 282 GLU B CA 1
ATOM 7532 C C . GLU B 1 282 ? -8.18 30.266 2.893 1 96.94 282 GLU B C 1
ATOM 7534 O O . GLU B 1 282 ? -9.172 30.359 3.623 1 96.94 282 GLU B O 1
ATOM 7539 N N . CYS B 1 283 ? -7.898 29.234 2.137 1 97.62 283 CYS B N 1
ATOM 7540 C CA . CYS B 1 283 ? -8.773 28.062 2.123 1 97.62 283 CYS B CA 1
ATOM 7541 C C . CYS B 1 283 ? -8.18 26.938 2.963 1 97.62 283 CYS B C 1
ATOM 7543 O O . CYS B 1 283 ? -7.059 26.5 2.719 1 97.62 283 CYS B O 1
ATOM 7545 N N . LEU B 1 284 ? -8.93 26.531 3.938 1 98.19 284 LEU B N 1
ATOM 7546 C CA . LEU B 1 284 ? -8.5 25.484 4.871 1 98.19 284 LEU B CA 1
ATOM 7547 C C . LEU B 1 284 ? -9.453 24.297 4.844 1 98.19 284 LEU B C 1
ATOM 7549 O O . LEU B 1 284 ? -10.625 24.453 4.492 1 98.19 284 LEU B O 1
ATOM 7553 N N . SER B 1 285 ? -8.953 23.188 5.129 1 97.81 285 SER B N 1
ATOM 7554 C CA . SER B 1 285 ? -9.781 21.984 5.191 1 97.81 285 SER B CA 1
ATOM 7555 C C . SER B 1 285 ? -9.5 21.172 6.449 1 97.81 285 SER B C 1
ATOM 7557 O O . SER B 1 285 ? -8.367 21.156 6.941 1 97.81 285 SER B O 1
ATOM 7559 N N . ILE B 1 286 ? -10.508 20.547 7.012 1 97.06 286 ILE B N 1
ATOM 7560 C CA . ILE B 1 286 ? -10.391 19.672 8.172 1 97.06 286 ILE B CA 1
ATOM 7561 C C . ILE B 1 286 ? -10.852 18.266 7.801 1 97.06 286 ILE B C 1
ATOM 7563 O O . ILE B 1 286 ? -11.898 18.094 7.172 1 97.06 286 ILE B O 1
ATOM 7567 N N . ASP B 1 287 ? -10.078 17.359 8.094 1 93.38 287 ASP B N 1
ATOM 7568 C CA . ASP B 1 287 ? -1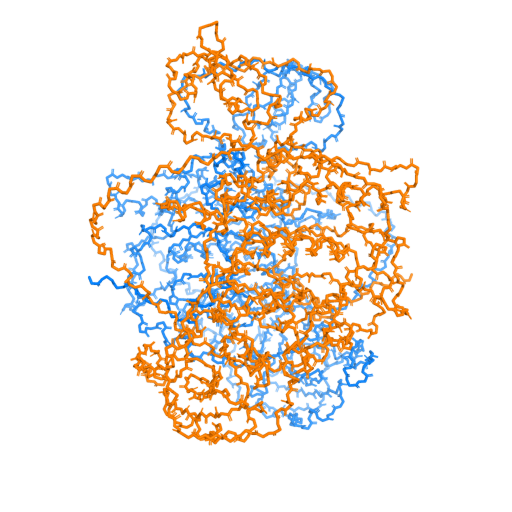0.406 15.961 7.828 1 93.38 287 ASP B CA 1
ATOM 7569 C C . ASP B 1 287 ? -9.609 15.023 8.734 1 93.38 287 ASP B C 1
ATOM 7571 O O . ASP B 1 287 ? -8.758 15.477 9.5 1 93.38 287 ASP B O 1
ATOM 7575 N N . GLU B 1 288 ? -9.969 13.742 8.648 1 89.5 288 GLU B N 1
ATOM 7576 C CA . GLU B 1 288 ? -9.297 12.719 9.453 1 89.5 288 GLU B CA 1
ATOM 7577 C C . GLU B 1 288 ? -8.086 12.156 8.719 1 89.5 288 GLU B C 1
ATOM 7579 O O . GLU B 1 288 ? -8.086 12.047 7.492 1 89.5 288 GLU B O 1
ATOM 7584 N N . GLN B 1 289 ? -7.074 11.961 9.445 1 87.88 289 GLN B N 1
ATOM 7585 C CA . GLN B 1 289 ? -5.867 11.281 8.984 1 87.88 289 GLN B CA 1
ATOM 7586 C C . GLN B 1 289 ? -5.625 10 9.766 1 87.88 289 GLN B C 1
ATOM 7588 O O . GLN B 1 289 ? -5.883 9.938 10.969 1 87.88 289 GLN B O 1
ATOM 7593 N N . LEU B 1 290 ? -5.215 8.93 9.094 1 77.44 290 LEU B N 1
ATOM 7594 C CA . LEU B 1 290 ? -4.926 7.672 9.773 1 77.44 290 LEU B CA 1
ATOM 7595 C C . LEU B 1 290 ? -3.428 7.383 9.773 1 77.44 290 LEU B C 1
ATOM 7597 O O . LEU B 1 290 ? -2.797 7.355 8.719 1 77.44 290 LEU B O 1
ATOM 7601 N N . CYS B 1 291 ? -2.914 7.312 10.859 1 76.69 291 CYS B N 1
ATOM 7602 C CA . CYS B 1 291 ? -1.555 6.812 11.039 1 76.69 291 CYS B CA 1
ATOM 7603 C C . CYS B 1 291 ? -1.542 5.293 11.172 1 76.69 291 CYS B C 1
ATOM 7605 O O . CYS B 1 291 ? -1.823 4.754 12.242 1 76.69 291 CYS B O 1
ATOM 7607 N N . SER B 1 292 ? -1.168 4.688 10.008 1 72 292 SER B N 1
ATOM 7608 C CA . SER B 1 292 ? -1.307 3.234 9.938 1 72 292 SER B CA 1
ATOM 7609 C C . SER B 1 292 ? -0.357 2.541 10.906 1 72 292 SER B C 1
ATOM 7611 O O . SER B 1 292 ? 0.792 2.961 11.07 1 72 292 SER B O 1
ATOM 7613 N N . THR B 1 293 ? -0.882 1.663 11.711 1 62.03 293 THR B N 1
ATOM 7614 C CA . THR B 1 293 ? -0.093 0.866 12.648 1 62.03 293 THR B CA 1
ATOM 7615 C C . THR B 1 293 ? -0.681 -0.535 12.789 1 62.03 293 THR B C 1
ATOM 7617 O O . THR B 1 293 ? -1.882 -0.733 12.602 1 62.03 293 THR B O 1
ATOM 7620 N N . LYS B 1 294 ? 0.177 -1.507 12.922 1 54.97 294 LYS B N 1
ATOM 7621 C CA . LYS B 1 294 ? -0.281 -2.867 13.188 1 54.97 294 LYS B CA 1
ATOM 7622 C C . LYS B 1 294 ? -0.25 -3.178 14.68 1 54.97 294 LYS B C 1
ATOM 7624 O O . LYS B 1 294 ? -0.687 -4.25 15.109 1 54.97 294 LYS B O 1
ATOM 7629 N N . THR B 1 295 ? 0.162 -2.109 15.453 1 53.75 295 THR B N 1
ATOM 7630 C CA . THR B 1 295 ? 0.302 -2.316 16.891 1 53.75 295 THR B CA 1
ATOM 7631 C C . THR B 1 295 ? -1.065 -2.412 17.562 1 53.75 295 THR B C 1
ATOM 7633 O O . THR B 1 295 ? -2.008 -1.727 17.156 1 53.75 295 THR B O 1
ATOM 7636 N N . LYS B 1 296 ? -1.178 -3.33 18.422 1 51.25 296 LYS B N 1
ATOM 7637 C CA . LYS B 1 296 ? -2.404 -3.465 19.203 1 51.25 296 LYS B CA 1
ATOM 7638 C C . LYS B 1 296 ? -2.484 -2.398 20.297 1 51.25 296 LYS B C 1
ATOM 7640 O O . LYS B 1 296 ? -1.673 -2.389 21.219 1 51.25 296 LYS B O 1
ATOM 7645 N N . HIS B 1 297 ? -3.211 -1.394 20.078 1 60.75 297 HIS B N 1
ATOM 7646 C CA . HIS B 1 297 ? -3.439 -0.321 21.047 1 60.75 297 HIS B CA 1
ATOM 7647 C C . HIS B 1 297 ? -4.891 0.143 21.016 1 60.75 297 HIS B C 1
ATOM 7649 O O . HIS B 1 297 ? -5.562 0.04 19.984 1 60.75 297 HIS B O 1
ATOM 7655 N N . TYR B 1 298 ? -5.375 0.498 22.094 1 56.84 298 TYR B N 1
ATOM 7656 C CA . TYR B 1 298 ? -6.781 0.861 22.219 1 56.84 298 TYR B CA 1
ATOM 7657 C C . TYR B 1 298 ? -7.102 2.094 21.375 1 56.84 298 TYR B C 1
ATOM 7659 O O . TYR B 1 298 ? -8.258 2.316 21 1 56.84 298 TYR B O 1
ATOM 7667 N N . LEU B 1 299 ? -6.082 2.812 21.094 1 61.47 299 LEU B N 1
ATOM 7668 C CA . LEU B 1 299 ? -6.305 4.023 20.312 1 61.47 299 LEU B CA 1
ATOM 7669 C C . LEU B 1 299 ? -6.383 3.697 18.812 1 61.47 299 LEU B C 1
ATOM 7671 O O . LEU B 1 299 ? -6.68 4.574 18 1 61.47 299 LEU B O 1
ATOM 7675 N N . LYS B 1 300 ? -6.152 2.465 18.578 1 65.62 300 LYS B N 1
ATOM 7676 C CA . LYS B 1 300 ? -6.184 2.062 17.172 1 65.62 300 LYS B CA 1
ATOM 7677 C C . LYS B 1 300 ? -7.602 2.105 16.625 1 65.62 300 LYS B C 1
ATOM 7679 O O . LYS B 1 300 ? -8.555 1.7 17.297 1 65.62 300 LYS B O 1
ATOM 7684 N N . GLN B 1 301 ? -7.688 2.721 15.477 1 65.62 301 GLN B N 1
ATOM 7685 C CA . GLN B 1 301 ? -8.984 2.879 14.836 1 65.62 301 GLN B CA 1
ATOM 7686 C C . GLN B 1 301 ? -9.031 2.141 13.5 1 65.62 301 GLN B C 1
ATOM 7688 O O . GLN B 1 301 ? -7.984 1.855 12.906 1 65.62 301 GLN B O 1
ATOM 7693 N N . TYR B 1 302 ? -10.164 1.607 13.18 1 58 302 TYR B N 1
ATOM 7694 C CA . TYR B 1 302 ? -10.414 0.947 11.906 1 58 302 TYR B CA 1
ATOM 7695 C C . TYR B 1 302 ? -11.219 1.85 10.977 1 58 302 TYR B C 1
ATOM 7697 O O . TYR B 1 302 ? -12.336 2.26 11.305 1 58 302 TYR B O 1
ATOM 7705 N N . ILE B 1 303 ? -10.586 2.281 9.883 1 54.03 303 ILE B N 1
ATOM 7706 C CA . ILE B 1 303 ? -11.289 3.055 8.867 1 54.03 303 ILE B CA 1
ATOM 7707 C C . ILE B 1 303 ? -11.281 2.293 7.543 1 54.03 303 ILE B C 1
ATOM 7709 O O . ILE B 1 303 ? -10.273 2.285 6.832 1 54.03 303 ILE B O 1
ATOM 7713 N N . PRO B 1 304 ? -12.359 1.638 7.117 1 52.69 304 PRO B N 1
ATOM 7714 C CA . PRO B 1 304 ? -12.398 0.708 5.984 1 52.69 304 PRO B CA 1
ATOM 7715 C C . PRO B 1 304 ? -12.047 1.38 4.66 1 52.69 304 PRO B C 1
ATOM 7717 O O . PRO B 1 304 ? -11.492 0.738 3.766 1 52.69 304 PRO B O 1
ATOM 7720 N N . MET B 1 305 ? -12.367 2.605 4.57 1 52.94 305 MET B N 1
ATOM 7721 C CA . MET B 1 305 ? -12.25 3.256 3.27 1 52.94 305 MET B CA 1
ATOM 7722 C C . MET B 1 305 ? -10.805 3.654 2.984 1 52.94 305 MET B C 1
ATOM 7724 O O . MET B 1 305 ? -10.469 3.998 1.852 1 52.94 305 MET B O 1
ATOM 7728 N N . LYS B 1 306 ? -10.039 3.639 4.055 1 51.78 306 LYS B N 1
ATOM 7729 C CA . LYS B 1 306 ? -8.641 4.008 3.855 1 51.78 306 LYS B CA 1
ATOM 7730 C C . LYS B 1 306 ? -7.809 2.799 3.438 1 51.78 306 LYS B C 1
ATOM 7732 O O . LYS B 1 306 ? -8.172 1.657 3.732 1 51.78 306 LYS B O 1
ATOM 7737 N N . PRO B 1 307 ? -6.801 3.008 2.562 1 55.88 307 PRO B N 1
ATOM 7738 C CA . PRO B 1 307 ? -5.965 1.887 2.125 1 55.88 307 PRO B CA 1
ATOM 7739 C C . PRO B 1 307 ? -5.445 1.048 3.291 1 55.88 307 PRO B C 1
ATOM 7741 O O . PRO B 1 307 ? -5.422 -0.183 3.209 1 55.88 307 PRO B O 1
ATOM 7744 N N . HIS B 1 308 ? -4.953 1.742 4.328 1 58.59 308 HIS B N 1
ATOM 7745 C CA . HIS B 1 308 ? -4.59 1.079 5.574 1 58.59 308 HIS B CA 1
ATOM 7746 C C . HIS B 1 308 ? -5.672 1.262 6.633 1 58.59 308 HIS B C 1
ATOM 7748 O O . HIS B 1 308 ? -5.871 2.367 7.137 1 58.59 308 HIS B O 1
ATOM 7754 N N . LYS B 1 309 ? -6.312 0.227 6.91 1 55.97 309 LYS B N 1
ATOM 7755 C CA . LYS B 1 309 ? -7.586 0.329 7.617 1 55.97 309 LYS B CA 1
ATOM 7756 C C . LYS B 1 309 ? -7.367 0.487 9.117 1 55.97 309 LYS B C 1
ATOM 7758 O O . LYS B 1 309 ? -8.258 0.938 9.836 1 55.97 309 LYS B O 1
ATOM 7763 N N . TRP B 1 310 ? -6.133 0.215 9.578 1 63.75 310 TRP B N 1
ATOM 7764 C CA . TRP B 1 310 ? -5.906 0.256 11.023 1 63.75 310 TRP B CA 1
ATOM 7765 C C . TRP B 1 310 ? -4.824 1.272 11.375 1 63.75 310 TRP B C 1
ATOM 7767 O O . TRP B 1 310 ? -3.814 1.38 10.672 1 63.75 310 TRP B O 1
ATOM 7777 N N . GLY B 1 311 ? -5.141 2.109 12.289 1 73.88 311 GLY B N 1
ATOM 7778 C CA . GLY B 1 311 ? -4.141 3.062 12.742 1 73.88 311 GLY B CA 1
ATOM 7779 C C . GLY B 1 311 ? -4.688 4.074 13.734 1 73.88 311 GLY B C 1
ATOM 7780 O O . GLY B 1 311 ? -5.82 3.941 14.203 1 73.88 311 GLY B O 1
ATOM 7781 N N . TYR B 1 312 ? -3.797 4.965 14.156 1 82.75 312 TYR B N 1
ATOM 7782 C CA . TYR B 1 312 ? -4.203 6.082 15.008 1 82.75 312 TYR B CA 1
ATOM 7783 C C . TYR B 1 312 ? -4.887 7.168 14.18 1 82.75 312 TYR B C 1
ATOM 7785 O O . TYR B 1 312 ? -4.418 7.52 13.094 1 82.75 312 TYR B O 1
ATOM 7793 N N . LYS B 1 313 ? -5.957 7.559 14.742 1 86.5 313 LYS B N 1
ATOM 7794 C CA . LYS B 1 313 ? -6.734 8.578 14.047 1 86.5 313 LYS B CA 1
ATOM 7795 C C . LYS B 1 313 ? -6.312 9.984 14.484 1 86.5 313 LYS B C 1
ATOM 7797 O O . LYS B 1 313 ? -6.199 10.258 15.68 1 86.5 313 LYS B O 1
ATOM 7802 N N . LEU B 1 314 ? -6.027 10.828 13.539 1 92.19 314 LEU B N 1
ATOM 7803 C CA . LEU B 1 314 ? -5.707 12.227 13.781 1 92.19 314 LEU B CA 1
ATOM 7804 C C . LEU B 1 314 ? -6.695 13.141 13.055 1 92.19 314 LEU B C 1
ATOM 7806 O O . LEU B 1 314 ? -7.207 12.789 11.992 1 92.19 314 LEU B O 1
ATOM 7810 N N . PHE B 1 315 ? -7 14.242 13.703 1 93.75 315 PHE B N 1
ATOM 7811 C CA . PHE B 1 315 ? -7.738 15.328 13.07 1 93.75 315 PHE B CA 1
ATOM 7812 C C . PHE B 1 315 ? -6.801 16.453 12.672 1 93.75 315 PHE B C 1
ATOM 7814 O O . PHE B 1 315 ? -6.055 16.984 13.508 1 93.75 315 PHE B O 1
ATOM 7821 N N . VAL B 1 316 ? -6.855 16.75 11.398 1 97.06 316 VAL B N 1
ATOM 7822 C CA . VAL B 1 316 ? -5.875 17.719 10.914 1 97.06 316 VAL B CA 1
ATOM 7823 C C . VAL B 1 316 ? -6.586 18.844 10.188 1 97.06 316 VAL B C 1
ATOM 7825 O O . VAL B 1 316 ? -7.559 18.625 9.461 1 97.06 316 VAL B O 1
ATOM 7828 N N . MET B 1 317 ? -6.258 20.047 10.484 1 98.38 317 MET B N 1
ATOM 7829 C CA . MET B 1 317 ? -6.605 21.203 9.664 1 98.38 317 MET B CA 1
ATOM 7830 C C . MET B 1 317 ? -5.453 21.578 8.742 1 98.38 317 MET B C 1
ATOM 7832 O O . MET B 1 317 ? -4.371 21.938 9.211 1 98.38 317 MET B O 1
ATOM 7836 N N . ALA B 1 318 ? -5.641 21.469 7.48 1 98.12 318 ALA B N 1
ATOM 7837 C CA . ALA B 1 318 ? -4.582 21.703 6.5 1 98.12 318 ALA B CA 1
ATOM 7838 C C . ALA B 1 318 ? -4.992 22.766 5.492 1 98.12 318 ALA B C 1
ATOM 7840 O O . ALA B 1 318 ? -6.18 23.062 5.332 1 98.12 318 ALA B O 1
ATOM 7841 N N . GLY B 1 319 ? -4.043 23.453 4.91 1 97.44 319 GLY B N 1
ATOM 7842 C CA . GLY B 1 319 ? -4.289 24.344 3.791 1 97.44 319 GLY B CA 1
ATOM 7843 C C . GLY B 1 319 ? -4.445 23.609 2.469 1 97.44 319 GLY B C 1
ATOM 7844 O O . GLY B 1 319 ? -4.293 22.391 2.404 1 97.44 319 GLY B O 1
ATOM 7845 N N . VAL B 1 320 ? -4.734 24.344 1.445 1 95.56 320 VAL B N 1
ATOM 7846 C CA . VAL B 1 320 ? -4.934 23.781 0.114 1 95.56 320 VAL B CA 1
ATOM 7847 C C . VAL B 1 320 ? -3.629 23.172 -0.389 1 95.56 320 VAL B C 1
ATOM 7849 O O . VAL B 1 320 ? -3.645 22.219 -1.161 1 95.56 320 VAL B O 1
ATOM 7852 N N . SER B 1 321 ? -2.492 23.656 0.135 1 94.94 321 SER B N 1
ATOM 7853 C CA . SER B 1 321 ? -1.179 23.172 -0.265 1 94.94 321 SER B CA 1
ATOM 7854 C C . SER B 1 321 ? -0.85 21.844 0.426 1 94.94 321 SER B C 1
ATOM 7856 O O . SER B 1 321 ? 0.115 21.172 0.06 1 94.94 321 SER B O 1
ATOM 7858 N N . GLY B 1 322 ? -1.601 21.469 1.376 1 96.69 322 GLY B N 1
ATOM 7859 C CA . GLY B 1 322 ? -1.307 20.281 2.16 1 96.69 322 GLY B CA 1
ATOM 7860 C C . GLY B 1 322 ? -0.542 20.578 3.436 1 96.69 322 GLY B C 1
ATOM 7861 O O . GLY B 1 322 ? -0.155 19.672 4.164 1 96.69 322 GLY B O 1
ATOM 7862 N N . PHE B 1 323 ? -0.294 21.891 3.697 1 98.31 323 PHE B N 1
ATOM 7863 C CA . PHE B 1 323 ? 0.378 22.297 4.922 1 98.31 323 PHE B CA 1
ATOM 7864 C C . PHE B 1 323 ? -0.507 22.047 6.137 1 98.31 323 PHE B C 1
ATOM 7866 O O . PHE B 1 323 ? -1.639 22.531 6.199 1 98.31 323 PHE B O 1
ATOM 7873 N N . ALA B 1 324 ? -0.044 21.297 7.082 1 98.56 324 ALA B N 1
ATOM 7874 C CA . ALA B 1 324 ? -0.795 21.031 8.305 1 98.56 324 ALA B CA 1
ATOM 7875 C C . ALA B 1 324 ? -0.59 22.141 9.328 1 98.56 324 ALA B C 1
ATOM 7877 O O . ALA B 1 324 ? 0.524 22.344 9.812 1 98.56 324 ALA B O 1
ATOM 7878 N N . TYR B 1 325 ? -1.612 22.844 9.727 1 98.44 325 TYR B N 1
ATOM 7879 C CA . TYR B 1 325 ? -1.52 23.969 10.656 1 98.44 325 TYR B CA 1
ATOM 7880 C C . TYR B 1 325 ? -1.812 23.516 12.078 1 98.44 325 TYR B C 1
ATOM 7882 O O . TYR B 1 325 ? -1.292 24.109 13.039 1 98.44 325 TYR B O 1
ATOM 7890 N N . ASN B 1 326 ? -2.676 22.625 12.172 1 97.88 326 ASN B N 1
ATOM 7891 C CA . ASN B 1 326 ? -3.121 22.156 13.477 1 97.88 326 ASN B CA 1
ATOM 7892 C C . ASN B 1 326 ? -3.48 20.672 13.445 1 97.88 326 ASN B C 1
ATOM 7894 O O . ASN B 1 326 ? -4.129 20.203 12.5 1 97.88 326 ASN B O 1
ATOM 7898 N N . VAL B 1 327 ? -3.006 19.969 14.477 1 97.31 327 VAL B N 1
ATOM 7899 C CA . VAL B 1 327 ? -3.201 18.516 14.523 1 97.31 327 VAL B CA 1
ATOM 7900 C C . VAL B 1 327 ? -3.719 18.109 15.906 1 97.31 327 VAL B C 1
ATOM 7902 O O . VAL B 1 327 ? -3.193 18.562 16.922 1 97.31 327 VAL B O 1
ATOM 7905 N N . GLU B 1 328 ? -4.801 17.375 15.898 1 94.75 328 GLU B N 1
ATOM 7906 C CA . GLU B 1 328 ? -5.34 16.797 17.125 1 94.75 328 GLU B CA 1
ATOM 7907 C C . GLU B 1 328 ? -5.434 15.281 17.016 1 94.75 328 GLU B C 1
ATOM 7909 O O . GLU B 1 328 ? -5.863 14.75 15.984 1 94.75 328 GLU B O 1
ATOM 7914 N N . ILE B 1 329 ? -4.961 14.562 18.031 1 92.12 329 ILE B N 1
ATOM 7915 C CA . ILE B 1 329 ? -5.004 13.109 18.031 1 92.12 329 ILE B CA 1
ATOM 7916 C C . ILE B 1 329 ? -6.262 12.625 18.75 1 92.12 329 ILE B C 1
ATOM 7918 O O . ILE B 1 329 ? -6.602 13.125 19.828 1 92.12 329 ILE B O 1
ATOM 7922 N N . TYR B 1 330 ? -6.91 11.711 18.141 1 86.88 330 TYR B N 1
ATOM 7923 C CA . TYR B 1 330 ? -8.109 11.133 18.734 1 86.88 330 TYR B CA 1
ATOM 7924 C C . TYR B 1 330 ? -7.77 10.328 19.984 1 86.88 330 TYR B C 1
ATOM 7926 O O . TYR B 1 330 ? -6.922 9.43 19.938 1 86.88 330 TYR B O 1
ATOM 7934 N N . SER B 1 331 ? -8.312 10.641 21.078 1 80.31 331 SER B N 1
ATOM 7935 C CA . SER B 1 331 ? -8.055 9.938 22.328 1 80.31 331 SER B CA 1
ATOM 7936 C C . SER B 1 331 ? -9.344 9.414 22.953 1 80.31 331 SER B C 1
ATOM 7938 O O . SER B 1 331 ? -9.328 8.812 24.031 1 80.31 331 SER B O 1
ATOM 7940 N N . GLY B 1 332 ? -10.43 9.617 22.297 1 74.44 332 GLY B N 1
ATOM 7941 C CA . GLY B 1 332 ? -11.711 9.203 22.859 1 74.44 332 GLY B CA 1
ATOM 7942 C C . GLY B 1 332 ? -12.266 10.188 23.875 1 74.44 332 GLY B C 1
ATOM 7943 O O . GLY B 1 332 ? -13.359 10 24.406 1 74.44 332 GLY B O 1
ATOM 7944 N N . GLN B 1 333 ? -11.555 11.234 24.125 1 71.56 333 GLN B N 1
ATOM 7945 C CA . GLN B 1 333 ? -11.977 12.219 25.125 1 71.56 333 GLN B CA 1
ATOM 7946 C C . GLN B 1 333 ? -12.422 13.516 24.453 1 71.56 333 GLN B C 1
ATOM 7948 O O . GLN B 1 333 ? -12.406 14.578 25.078 1 71.56 333 GLN B O 1
ATOM 7953 N N . GLU B 1 334 ? -12.828 13.422 23.203 1 73.62 334 GLU B N 1
ATOM 7954 C CA . GLU B 1 334 ? -13.109 14.625 22.438 1 73.62 334 GLU B CA 1
ATOM 7955 C C . GLU B 1 334 ? -14.352 15.344 22.953 1 73.62 334 GLU B C 1
ATOM 7957 O O . GLU B 1 334 ? -14.5 16.562 22.781 1 73.62 334 GLU B O 1
ATOM 7962 N N . ASN B 1 335 ? -15.188 14.617 23.625 1 74.31 335 ASN B N 1
ATOM 7963 C CA . ASN B 1 335 ? -16.422 15.211 24.109 1 74.31 335 ASN B CA 1
ATOM 7964 C C . ASN B 1 335 ? -16.328 15.648 25.562 1 74.31 335 ASN B C 1
ATOM 7966 O O . ASN B 1 335 ? -17.312 16.062 26.172 1 74.31 335 ASN B O 1
ATOM 7970 N N . ASN B 1 336 ? -15.086 15.594 26.016 1 77.06 336 ASN B N 1
ATOM 7971 C CA . ASN B 1 336 ? -14.875 16.047 27.391 1 77.06 336 ASN B CA 1
ATOM 7972 C C . ASN B 1 336 ? -15.094 17.547 27.516 1 77.06 336 ASN B C 1
ATOM 7974 O O . ASN B 1 336 ? -14.578 18.328 26.719 1 77.06 336 ASN B O 1
ATOM 7978 N N . SER B 1 337 ? -15.891 17.984 28.438 1 79.38 337 SER B N 1
ATOM 7979 C CA . SER B 1 337 ? -16.234 19.375 28.656 1 79.38 337 SER B CA 1
ATOM 7980 C C . SER B 1 337 ? -15.008 20.203 29 1 79.38 337 SER B C 1
ATOM 7982 O O . SER B 1 337 ? -14.977 21.422 28.75 1 79.38 337 SER B O 1
ATOM 7984 N N . ASP B 1 338 ? -13.969 19.5 29.422 1 78.12 338 ASP B N 1
ATOM 7985 C CA . ASP B 1 338 ? -12.758 20.203 29.828 1 78.12 338 ASP B CA 1
ATOM 7986 C C . ASP B 1 338 ? -12.016 20.781 28.625 1 78.12 338 ASP B C 1
ATOM 7988 O O . ASP B 1 338 ? -11.203 21.688 28.781 1 78.12 338 ASP B O 1
ATOM 7992 N N . LEU B 1 339 ? -12.359 20.25 27.516 1 80.12 339 LEU B N 1
ATOM 7993 C CA . LEU B 1 339 ? -11.648 20.688 26.312 1 80.12 339 LEU B CA 1
ATOM 7994 C C . LEU B 1 339 ? -12.359 21.859 25.672 1 80.12 339 LEU B C 1
ATOM 7996 O O . LEU B 1 339 ? -11.828 22.469 24.734 1 80.12 339 LEU B O 1
ATOM 8000 N N . ARG B 1 340 ? -13.523 22.25 26.188 1 84.38 340 ARG B N 1
ATOM 8001 C CA . ARG B 1 340 ? -14.273 23.359 25.609 1 84.38 340 ARG B CA 1
ATOM 8002 C C . ARG B 1 340 ? -14.031 24.641 26.406 1 84.38 340 ARG B C 1
ATOM 8004 O O . ARG B 1 340 ? -14.055 24.625 27.641 1 84.38 340 ARG B O 1
ATOM 8011 N N . ARG B 1 341 ? -13.852 25.641 25.656 1 85 341 ARG B N 1
ATOM 8012 C CA . ARG B 1 341 ? -13.758 26.953 26.281 1 85 341 ARG B CA 1
ATOM 8013 C C . ARG B 1 341 ? -15.125 27.453 26.734 1 85 341 ARG B C 1
ATOM 8015 O O . ARG B 1 341 ? -16.156 27.031 26.188 1 85 341 ARG B O 1
ATOM 8022 N N . PRO B 1 342 ? -15.156 28.281 27.688 1 79.94 342 PRO B N 1
ATOM 8023 C CA . PRO B 1 342 ? -16.438 28.75 28.203 1 79.94 342 PRO B CA 1
ATOM 8024 C C . PRO B 1 342 ? -17.312 29.406 27.141 1 79.94 342 PRO B C 1
ATOM 8026 O O . PRO B 1 342 ? -18.531 29.266 27.156 1 79.94 342 PRO B O 1
ATOM 8029 N N . CYS B 1 343 ? -16.766 30.047 26.156 1 81.19 343 CYS B N 1
ATOM 8030 C CA . CYS B 1 343 ? -17.562 30.766 25.156 1 81.19 343 CYS B CA 1
ATOM 8031 C C . CYS B 1 343 ? -17.859 29.875 23.969 1 81.19 343 CYS B C 1
ATOM 8033 O O . CYS B 1 343 ? -18.484 30.312 23 1 81.19 343 CYS B O 1
ATOM 8035 N N . GLU B 1 344 ? -17.547 28.672 24.031 1 88 344 GLU B N 1
ATOM 8036 C CA . GLU B 1 344 ? -17.781 27.75 22.922 1 88 344 GLU B CA 1
ATOM 8037 C C . GLU B 1 344 ? -19.016 26.875 23.172 1 88 344 GLU B C 1
ATOM 8039 O O . GLU B 1 344 ? -19.172 26.344 24.281 1 88 344 GLU B O 1
ATOM 8044 N N . PRO B 1 345 ? -19.906 26.859 22.266 1 86.69 345 PRO B N 1
ATOM 8045 C CA . PRO B 1 345 ? -21.078 26 22.438 1 86.69 345 PRO B CA 1
ATOM 8046 C C . PRO B 1 345 ? -20.766 24.516 22.266 1 86.69 345 PRO B C 1
ATOM 8048 O O . PRO B 1 345 ? -19.734 24.172 21.688 1 86.69 345 PRO B O 1
ATOM 8051 N N . ASP B 1 346 ? -21.578 23.719 22.859 1 87.75 346 ASP B N 1
ATOM 8052 C CA . ASP B 1 346 ? -21.516 22.281 22.609 1 87.75 346 ASP B CA 1
ATOM 8053 C C . ASP B 1 346 ? -22.359 21.891 21.406 1 87.75 346 ASP B C 1
ATOM 8055 O O . ASP B 1 346 ? -23.578 21.812 21.5 1 87.75 346 ASP B O 1
ATOM 8059 N N . ILE B 1 347 ? -21.75 21.656 20.344 1 87.44 347 ILE B N 1
ATOM 8060 C CA . ILE B 1 347 ? -22.453 21.406 19.078 1 87.44 347 ILE B CA 1
ATOM 8061 C C . ILE B 1 347 ? -22.359 19.938 18.734 1 87.44 347 ILE B C 1
ATOM 8063 O O . ILE B 1 347 ? -22.75 19.516 17.641 1 87.44 347 ILE B O 1
ATOM 8067 N N . GLY B 1 348 ? -21.797 19.094 19.562 1 85.94 348 GLY B N 1
ATOM 8068 C CA . GLY B 1 348 ? -21.609 17.688 19.281 1 85.94 348 GLY B CA 1
ATOM 8069 C C . GLY B 1 348 ? -20.156 17.266 19.219 1 85.94 348 GLY B C 1
ATOM 8070 O O . GLY B 1 348 ? -19.281 18.109 19.016 1 85.94 348 GLY B O 1
ATOM 8071 N N . ALA B 1 349 ? -19.875 16.016 19.266 1 83.56 349 ALA B N 1
ATOM 8072 C CA . ALA B 1 349 ? -18.531 15.492 19.375 1 83.56 349 ALA B CA 1
ATOM 8073 C C . ALA B 1 349 ? -17.688 15.844 18.156 1 83.56 349 ALA B C 1
ATOM 8075 O O . ALA B 1 349 ? -16.578 16.359 18.281 1 83.56 349 ALA B O 1
ATOM 8076 N N . SER B 1 350 ? -18.219 15.57 16.953 1 87.5 350 SER B N 1
ATOM 8077 C CA . SER B 1 350 ? -17.484 15.805 15.727 1 87.5 350 SER B CA 1
ATOM 8078 C C . SER B 1 350 ? -17.328 17.297 15.445 1 87.5 350 SER B C 1
ATOM 8080 O O . SER B 1 350 ? -16.25 17.75 15.047 1 87.5 350 SER B O 1
ATOM 8082 N N . ALA B 1 351 ? -18.359 18.078 15.688 1 90.94 351 ALA B N 1
ATOM 8083 C CA . ALA B 1 351 ? -18.344 19.516 15.438 1 90.94 351 ALA B CA 1
ATOM 8084 C C . ALA B 1 351 ? -17.422 20.219 16.422 1 90.94 351 ALA B C 1
ATOM 8086 O O . ALA B 1 351 ? -16.781 21.219 16.078 1 90.94 351 ALA B O 1
ATOM 8087 N N . ASN B 1 352 ? -17.344 19.703 17.641 1 92.19 352 ASN B N 1
ATOM 8088 C CA . ASN B 1 352 ? -16.484 20.312 18.641 1 92.19 352 ASN B CA 1
ATOM 8089 C C . ASN B 1 352 ? -15.008 20.203 18.25 1 92.19 352 ASN B C 1
ATOM 8091 O O . ASN B 1 352 ? -14.211 21.078 18.609 1 92.19 352 ASN B O 1
ATOM 8095 N N . VAL B 1 353 ? -14.695 19.125 17.547 1 93 353 VAL B N 1
ATOM 8096 C CA . VAL B 1 353 ? -13.328 18.969 17.062 1 93 353 VAL B CA 1
ATOM 8097 C C . VAL B 1 353 ? -13.008 20.094 16.078 1 93 353 VAL B C 1
ATOM 8099 O O . VAL B 1 353 ? -11.914 20.672 16.109 1 93 353 VAL B O 1
ATOM 8102 N N . VAL B 1 354 ? -13.977 20.422 15.188 1 95.62 354 VAL B N 1
ATOM 8103 C CA . VAL B 1 354 ? -13.781 21.484 14.195 1 95.62 354 VAL B CA 1
ATOM 8104 C C . VAL B 1 354 ? -13.578 22.812 14.906 1 95.62 354 VAL B C 1
ATOM 8106 O O . VAL B 1 354 ? -12.703 23.594 14.539 1 95.62 354 VAL B O 1
ATOM 8109 N N . VAL B 1 355 ? -14.398 23.031 15.914 1 94.75 355 VAL B N 1
ATOM 8110 C CA . VAL B 1 355 ? -14.312 24.281 16.672 1 94.75 355 VAL B CA 1
ATOM 8111 C C . VAL B 1 355 ? -12.922 24.422 17.297 1 94.75 355 VAL B C 1
ATOM 8113 O O . VAL B 1 355 ? -12.297 25.469 17.219 1 94.75 355 VAL B O 1
ATOM 8116 N N . ARG B 1 356 ? -12.383 23.359 17.875 1 94.38 356 ARG B N 1
ATOM 8117 C CA . ARG B 1 356 ? -11.078 23.391 18.531 1 94.38 356 ARG B CA 1
ATOM 8118 C C . ARG B 1 356 ? -9.961 23.609 17.516 1 94.38 356 ARG B C 1
ATOM 8120 O O . ARG B 1 356 ? -9.062 24.422 17.734 1 94.38 356 ARG B O 1
ATOM 8127 N N . LEU B 1 357 ? -10.016 22.906 16.391 1 96.25 357 LEU B N 1
ATOM 8128 C CA . LEU B 1 357 ? -8.992 23.031 15.359 1 96.25 357 LEU B CA 1
ATOM 8129 C C . LEU B 1 357 ? -9.031 24.422 14.727 1 96.25 357 LEU B C 1
ATOM 8131 O O . LEU B 1 357 ? -7.992 24.953 14.328 1 96.25 357 LEU B O 1
ATOM 8135 N N . ALA B 1 358 ? -10.195 25.062 14.664 1 96.38 358 ALA B N 1
ATOM 8136 C CA . ALA B 1 358 ? -10.383 26.344 13.984 1 96.38 358 ALA B CA 1
ATOM 8137 C C . ALA B 1 358 ? -10.086 27.516 14.922 1 96.38 358 ALA B C 1
ATOM 8139 O O . ALA B 1 358 ? -10.164 28.672 14.508 1 96.38 358 ALA B O 1
ATOM 8140 N N . ARG B 1 359 ? -9.75 27.25 16.172 1 94.88 359 ARG B N 1
ATOM 8141 C CA . ARG B 1 359 ? -9.469 28.297 17.141 1 94.88 359 ARG B CA 1
ATOM 8142 C C . ARG B 1 359 ? -8.359 29.219 16.641 1 94.88 359 ARG B C 1
ATOM 8144 O O . ARG B 1 359 ? -8.352 30.422 16.938 1 94.88 359 ARG B O 1
ATOM 8151 N N . ILE B 1 360 ? -7.48 28.703 15.844 1 95.5 360 ILE B N 1
ATOM 8152 C CA . ILE B 1 360 ? -6.289 29.453 15.438 1 95.5 360 ILE B CA 1
ATOM 8153 C C . ILE B 1 360 ? -6.633 30.391 14.289 1 95.5 360 ILE B C 1
ATOM 8155 O O . ILE B 1 360 ? -5.852 31.297 13.961 1 95.5 360 ILE B O 1
ATOM 8159 N N . ILE B 1 361 ? -7.824 30.25 13.695 1 96.75 361 ILE B N 1
ATOM 8160 C CA . ILE B 1 361 ? -8.234 31.094 12.578 1 96.75 361 ILE B CA 1
ATOM 8161 C C . ILE B 1 361 ? -8.656 32.469 13.109 1 96.75 361 ILE B C 1
ATOM 8163 O O . ILE B 1 361 ? -9.523 32.562 13.969 1 96.75 361 ILE B O 1
ATOM 8167 N N . PRO B 1 362 ? -8.055 33.469 12.586 1 94.75 362 PRO B N 1
ATOM 8168 C CA . PRO B 1 362 ? -8.453 34.781 13.023 1 94.75 362 PRO B CA 1
ATOM 8169 C C . PRO B 1 362 ? -9.906 35.125 12.68 1 94.75 362 PRO B C 1
ATOM 8171 O O . PRO B 1 362 ? -10.391 34.75 11.609 1 94.75 362 PRO B O 1
ATOM 8174 N N . SER B 1 363 ? -10.555 35.844 13.539 1 92.81 363 SER B N 1
ATOM 8175 C CA . SER B 1 363 ? -11.961 36.188 13.352 1 92.81 363 SER B CA 1
ATOM 8176 C C . SER B 1 363 ? -12.125 37.344 12.352 1 92.81 363 SER B C 1
ATOM 8178 O O . SER B 1 363 ? -11.25 38.188 12.234 1 92.81 363 SER B O 1
ATOM 8180 N N . ASN B 1 364 ? -13.133 37.312 11.625 1 92.75 364 ASN B N 1
ATOM 8181 C CA . ASN B 1 364 ? -13.609 38.406 10.766 1 92.75 364 ASN B CA 1
ATOM 8182 C C . ASN B 1 364 ? -12.641 38.688 9.617 1 92.75 364 ASN B C 1
ATOM 8184 O O . ASN B 1 364 ? -12.398 39.844 9.273 1 92.75 364 ASN B O 1
ATOM 8188 N N . ASN B 1 365 ? -11.945 37.656 9.203 1 94.06 365 ASN B N 1
ATOM 8189 C CA . ASN B 1 365 ? -11.07 37.75 8.039 1 94.06 365 ASN B CA 1
ATOM 8190 C C . ASN B 1 365 ? -11.586 36.938 6.863 1 94.06 365 ASN B C 1
ATOM 8192 O O . ASN B 1 365 ? -10.906 36.781 5.848 1 94.06 365 ASN B O 1
ATOM 8196 N N . ASN B 1 366 ? -12.695 36.344 7.027 1 94.44 366 ASN B N 1
ATOM 8197 C CA . ASN B 1 366 ? -13.406 35.594 5.992 1 94.44 366 ASN B CA 1
ATOM 8198 C C . ASN B 1 366 ? -12.562 34.438 5.465 1 94.44 366 ASN B C 1
ATOM 8200 O O . ASN B 1 366 ? -12.43 34.25 4.254 1 94.44 366 ASN B O 1
ATOM 8204 N N . PHE B 1 367 ? -11.898 33.812 6.344 1 96.94 367 PHE B N 1
ATOM 8205 C CA . PHE B 1 367 ? -11.297 32.531 5.973 1 96.94 367 PHE B CA 1
ATOM 8206 C C . PHE B 1 367 ? -12.367 31.516 5.562 1 96.94 367 PHE B C 1
ATOM 8208 O O . PHE B 1 367 ? -13.523 31.625 5.988 1 96.94 367 PHE B O 1
ATOM 8215 N N . LYS B 1 368 ? -12.062 30.656 4.699 1 97.44 368 LYS B N 1
ATOM 8216 C CA . LYS B 1 368 ? -13 29.641 4.234 1 97.44 368 LYS B CA 1
ATOM 8217 C C . LYS B 1 368 ? -12.594 28.25 4.734 1 97.44 368 LYS B C 1
ATOM 8219 O O . LYS B 1 368 ? -11.469 27.797 4.496 1 97.44 368 LYS B O 1
ATOM 8224 N N . LEU B 1 369 ? -13.461 27.625 5.43 1 98 369 LEU B N 1
ATOM 8225 C CA . LEU B 1 369 ? -13.188 26.328 6.027 1 98 369 LEU B CA 1
ATOM 8226 C C . LEU B 1 369 ? -14.039 25.25 5.375 1 98 369 LEU B C 1
ATOM 8228 O O . LEU B 1 369 ? -15.25 25.406 5.219 1 98 369 LEU B O 1
ATOM 8232 N N . TYR B 1 370 ? -13.398 24.203 4.965 1 97.69 370 TYR B N 1
ATOM 8233 C CA . TYR B 1 370 ? -14.07 23.094 4.297 1 97.69 370 TYR B CA 1
ATOM 8234 C C . TYR B 1 370 ? -13.992 21.828 5.137 1 97.69 370 TYR B C 1
ATOM 8236 O O . TYR B 1 370 ? -12.961 21.547 5.754 1 97.69 370 TYR B O 1
ATOM 8244 N N . TYR B 1 371 ? -15.023 21.031 5.246 1 94.44 371 TYR B N 1
ATOM 8245 C CA . TYR B 1 371 ? -15.023 19.766 5.961 1 94.44 371 TYR B CA 1
ATOM 8246 C C . TYR B 1 371 ? -16.109 18.844 5.426 1 94.44 371 TYR B C 1
ATOM 8248 O O . TYR B 1 371 ? -16.953 19.25 4.617 1 94.44 371 TYR B O 1
ATOM 8256 N N . ASP B 1 372 ? -16.062 17.641 5.789 1 90.56 372 ASP B N 1
ATOM 8257 C CA . ASP B 1 372 ? -16.922 16.641 5.172 1 90.56 372 ASP B CA 1
ATOM 8258 C C . ASP B 1 372 ? -18.203 16.422 5.992 1 90.56 372 ASP B C 1
ATOM 8260 O O . ASP B 1 372 ? -18.469 17.172 6.938 1 90.56 372 ASP B O 1
ATOM 8264 N N . ASN B 1 373 ? -19.031 15.414 5.605 1 89.25 373 ASN B N 1
ATOM 8265 C CA . ASN B 1 373 ? -20.359 15.195 6.156 1 89.25 373 ASN B CA 1
ATOM 8266 C C . ASN B 1 373 ? -20.297 14.68 7.594 1 89.25 373 ASN B C 1
ATOM 8268 O O . ASN B 1 373 ? -21.281 14.75 8.328 1 89.25 373 ASN B O 1
ATOM 8272 N N . TYR B 1 374 ? -19.125 14.242 7.949 1 85.62 374 TYR B N 1
ATOM 8273 C CA . TYR B 1 374 ? -18.953 13.789 9.32 1 85.62 374 TYR B CA 1
ATOM 8274 C C . TYR B 1 374 ? -19.047 14.953 10.297 1 85.62 374 TYR B C 1
ATOM 8276 O O . TYR B 1 374 ? -19.578 14.812 11.398 1 85.62 374 TYR B O 1
ATOM 8284 N N . TYR B 1 375 ? -18.625 16.047 9.867 1 90.94 375 TYR B N 1
ATOM 8285 C CA . TYR B 1 375 ? -18.484 17.188 10.758 1 90.94 375 TYR B CA 1
ATOM 8286 C C . TYR B 1 375 ? -19.625 18.172 10.57 1 90.94 375 TYR B C 1
ATOM 8288 O O . TYR B 1 375 ? -20.016 18.875 11.5 1 90.94 375 TYR B O 1
ATOM 8296 N N . THR B 1 376 ? -20.203 18.219 9.477 1 92.56 376 THR B N 1
ATOM 8297 C CA . THR B 1 376 ? -21.031 19.328 9.039 1 92.56 376 THR B CA 1
ATOM 8298 C C . THR B 1 376 ? -22.375 19.312 9.758 1 92.56 376 THR B C 1
ATOM 8300 O O . THR B 1 376 ? -23.031 18.281 9.836 1 92.56 376 THR B O 1
ATOM 8303 N N . SER B 1 377 ? -22.734 20.391 10.297 1 92.25 377 SER B N 1
ATOM 8304 C CA . SER B 1 377 ? -24.047 20.656 10.898 1 92.25 377 SER B CA 1
ATOM 8305 C C . SER B 1 377 ? -24.422 22.125 10.75 1 92.25 377 SER B C 1
ATOM 8307 O O . SER B 1 377 ? -23.547 22.984 10.562 1 92.25 377 SER B O 1
ATOM 8309 N N . ILE B 1 378 ? -25.672 22.406 10.805 1 92.69 378 ILE B N 1
ATOM 8310 C CA . ILE B 1 378 ? -26.156 23.781 10.688 1 92.69 378 ILE B CA 1
ATOM 8311 C C . ILE B 1 378 ? -25.625 24.609 11.852 1 92.69 378 ILE B C 1
ATOM 8313 O O . ILE B 1 378 ? -25.156 25.734 11.664 1 92.69 378 ILE B O 1
ATOM 8317 N N . GLN B 1 379 ? -25.594 24.016 13 1 92.56 379 GLN B N 1
ATOM 8318 C CA . GLN B 1 379 ? -25.125 24.719 14.188 1 92.56 379 GLN B CA 1
ATOM 8319 C C . GLN B 1 379 ? -23.656 25.094 14.062 1 92.56 379 GLN B C 1
ATOM 8321 O O . GLN B 1 379 ? -23.266 26.203 14.422 1 92.56 379 GLN B O 1
ATOM 8326 N N . LEU B 1 380 ? -22.875 24.234 13.578 1 94.44 380 LEU B N 1
ATOM 8327 C CA . LEU B 1 380 ? -21.453 24.469 13.414 1 94.44 380 LEU B CA 1
ATOM 8328 C C . LEU B 1 380 ? -21.203 25.609 12.43 1 94.44 380 LEU B C 1
ATOM 8330 O O . LEU B 1 380 ? -20.406 26.516 12.695 1 94.44 380 LEU B O 1
ATOM 8334 N N . MET B 1 381 ? -21.922 25.641 11.344 1 94.56 381 MET B N 1
ATOM 8335 C CA . MET B 1 381 ? -21.719 26.641 10.305 1 94.56 381 MET B CA 1
ATOM 8336 C C . MET B 1 381 ? -22.109 28.031 10.797 1 94.56 381 MET B C 1
ATOM 8338 O O . MET B 1 381 ? -21.438 29.016 10.5 1 94.56 381 MET B O 1
ATOM 8342 N N . ILE B 1 382 ? -23.219 28.047 11.484 1 93.38 382 ILE B N 1
ATOM 8343 C CA . ILE B 1 382 ? -23.688 29.328 12 1 93.38 382 ILE B CA 1
ATOM 8344 C C . ILE B 1 382 ? -22.719 29.859 13.039 1 93.38 382 ILE B C 1
ATOM 8346 O O . ILE B 1 382 ? -22.422 31.062 13.062 1 93.38 382 ILE B O 1
ATOM 8350 N N . TYR B 1 383 ? -22.234 28.984 13.867 1 93.44 383 TYR B N 1
ATOM 8351 C CA . TYR B 1 383 ? -21.25 29.391 14.867 1 93.44 383 TYR B CA 1
ATOM 8352 C C . TYR B 1 383 ? -20 29.953 14.203 1 93.44 383 TYR B C 1
ATOM 8354 O O . TYR B 1 383 ? -19.5 31.016 14.594 1 93.44 383 TYR B O 1
ATOM 8362 N N . LEU B 1 384 ? -19.469 29.266 13.25 1 95.19 384 LEU B N 1
ATOM 8363 C CA . LEU B 1 384 ? -18.266 29.703 12.555 1 95.19 384 LEU B CA 1
ATOM 8364 C C . LEU B 1 384 ? -18.516 31.016 11.828 1 95.19 384 LEU B C 1
ATOM 8366 O O . LEU B 1 384 ? -17.656 31.906 11.812 1 95.19 384 LEU B O 1
ATOM 8370 N N . LYS B 1 385 ? -19.672 31.109 11.234 1 93.94 385 LYS B N 1
ATOM 8371 C CA . LYS B 1 385 ? -20.016 32.344 10.547 1 93.94 385 LYS B CA 1
ATOM 8372 C C . LYS B 1 385 ? -20.062 33.531 11.516 1 93.94 385 LYS B C 1
ATOM 8374 O O . LYS B 1 385 ? -19.688 34.625 11.172 1 93.94 385 LYS B O 1
ATOM 8379 N N . SER B 1 386 ? -20.547 33.25 12.648 1 91.06 386 SER B N 1
ATOM 8380 C CA . SER B 1 386 ? -20.609 34.312 13.672 1 91.06 386 SER B CA 1
ATOM 8381 C C . SER B 1 386 ? -19.203 34.781 14.031 1 91.06 386 SER B C 1
ATOM 8383 O O . SER B 1 386 ? -19.031 35.938 14.469 1 91.06 386 SER B O 1
ATOM 8385 N N . ARG B 1 387 ? -18.219 33.969 13.812 1 92.31 387 ARG B N 1
ATOM 8386 C CA . ARG B 1 387 ? -16.828 34.312 14.07 1 92.31 387 ARG B CA 1
ATOM 8387 C C . ARG B 1 387 ? -16.172 34.906 12.82 1 92.31 387 ARG B C 1
ATOM 8389 O O . ARG B 1 387 ? -15 35.281 12.844 1 92.31 387 ARG B O 1
ATOM 8396 N N . GLY B 1 388 ? -16.984 35.031 11.773 1 92.5 388 GLY B N 1
ATOM 8397 C CA . GLY B 1 388 ? -16.469 35.562 10.531 1 92.5 388 GLY B CA 1
ATOM 8398 C C . GLY B 1 388 ? -15.703 34.531 9.703 1 92.5 388 GLY B C 1
ATOM 8399 O O . GLY B 1 388 ? -14.781 34.906 8.969 1 92.5 388 GLY B O 1
ATOM 8400 N N . ILE B 1 389 ? -15.922 33.312 9.898 1 95.69 389 ILE B N 1
ATOM 8401 C CA . ILE B 1 389 ? -15.328 32.219 9.133 1 95.69 389 ILE B CA 1
ATOM 8402 C C . ILE B 1 389 ? -16.375 31.594 8.211 1 95.69 389 ILE B C 1
ATOM 8404 O O . ILE B 1 389 ? -17.438 31.141 8.68 1 95.69 389 ILE B O 1
ATOM 8408 N N . GLU B 1 390 ? -16.172 31.641 6.953 1 95.94 390 GLU B N 1
ATOM 8409 C CA . GLU B 1 390 ? -17.078 31.016 5.996 1 95.94 390 GLU B CA 1
ATOM 8410 C C . GLU B 1 390 ? -16.875 29.5 5.938 1 95.94 390 GLU B C 1
ATOM 8412 O O . GLU B 1 390 ? -15.758 29.016 6.16 1 95.94 390 GLU B O 1
ATOM 8417 N N . SER B 1 391 ? -17.906 28.766 5.691 1 96.19 391 SER B N 1
ATOM 8418 C CA . SER B 1 391 ? -17.797 27.312 5.73 1 96.19 391 SER B CA 1
ATOM 8419 C C . SER B 1 391 ? -18.562 26.672 4.574 1 96.19 391 SER B C 1
ATOM 8421 O O . SER B 1 391 ? -19.547 27.219 4.09 1 96.19 391 SER B O 1
ATOM 8423 N N . LEU B 1 392 ? -18.031 25.641 4.109 1 96.94 392 LEU B N 1
ATOM 8424 C CA . LEU B 1 392 ? -18.641 24.812 3.072 1 96.94 392 LEU B CA 1
ATOM 8425 C C . LEU B 1 392 ? -18.344 23.328 3.32 1 96.94 392 LEU B C 1
ATOM 8427 O O . LEU B 1 392 ? -17.188 22.953 3.557 1 96.94 392 LEU B O 1
ATOM 8431 N N . GLY B 1 393 ? -19.359 22.484 3.35 1 95.75 393 GLY B N 1
ATOM 8432 C CA . GLY B 1 393 ? -19.156 21.047 3.559 1 95.75 393 GLY B CA 1
ATOM 8433 C C . GLY B 1 393 ? -20.312 20.203 3.035 1 95.75 393 GLY B C 1
ATOM 8434 O O . GLY B 1 393 ? -21.359 20.734 2.68 1 95.75 393 GLY B O 1
ATOM 8435 N N . THR B 1 394 ? -20.109 18.969 2.887 1 93.81 394 THR B N 1
ATOM 8436 C CA . THR B 1 394 ? -21.188 18.031 2.582 1 93.81 394 THR B CA 1
ATOM 8437 C C . THR B 1 394 ? -21.969 17.688 3.842 1 93.81 394 THR B C 1
ATOM 8439 O O . THR B 1 394 ? -21.422 17.703 4.945 1 93.81 394 THR B O 1
ATOM 8442 N N . VAL B 1 395 ? -23.25 17.422 3.684 1 93.25 395 VAL B N 1
ATOM 8443 C CA . VAL B 1 395 ? -24.078 17.188 4.859 1 93.25 395 VAL B CA 1
ATOM 8444 C C . VAL B 1 395 ? -25.031 16.016 4.582 1 93.25 395 VAL B C 1
ATOM 8446 O O . VAL B 1 395 ? -25.453 15.82 3.445 1 93.25 395 VAL B O 1
ATOM 8449 N N . ARG B 1 396 ? -25.281 15.344 5.598 1 89.06 396 ARG B N 1
ATOM 8450 C CA . ARG B 1 396 ? -26.297 14.297 5.516 1 89.06 396 ARG B CA 1
ATOM 8451 C C . ARG B 1 396 ? -27.703 14.891 5.605 1 89.06 396 ARG B C 1
ATOM 8453 O O . ARG B 1 396 ? -27.938 15.852 6.344 1 89.06 396 ARG B O 1
ATOM 8460 N N . ARG B 1 397 ? -28.578 14.281 4.98 1 87.38 397 ARG B N 1
ATOM 8461 C CA . ARG B 1 397 ? -29.938 14.789 4.895 1 87.38 397 ARG B CA 1
ATOM 8462 C C . ARG B 1 397 ? -30.578 14.875 6.277 1 87.38 397 ARG B C 1
ATOM 8464 O O . ARG B 1 397 ? -31.344 15.797 6.555 1 87.38 397 ARG B O 1
ATOM 8471 N N . ASN B 1 398 ? -30.266 13.945 7.137 1 85 398 ASN B N 1
ATOM 8472 C CA . ASN B 1 398 ? -30.875 13.859 8.461 1 85 398 ASN B CA 1
ATOM 8473 C C . ASN B 1 398 ? -30.469 15.031 9.344 1 85 398 ASN B C 1
ATOM 8475 O O . ASN B 1 398 ? -31.125 15.32 10.344 1 85 398 ASN B O 1
ATOM 8479 N N . ARG B 1 399 ? -29.453 15.742 8.969 1 86.62 399 ARG B N 1
ATOM 8480 C CA . ARG B 1 399 ? -28.938 16.844 9.789 1 86.62 399 ARG B CA 1
ATOM 8481 C C . ARG B 1 399 ? -29.531 18.172 9.359 1 86.62 399 ARG B C 1
ATOM 8483 O O . ARG B 1 399 ? -29.312 19.203 10.008 1 86.62 399 ARG B O 1
ATOM 8490 N N . LEU B 1 400 ? -30.266 18.266 8.195 1 88.12 400 LEU B N 1
ATOM 8491 C CA . LEU B 1 400 ? -30.875 19.484 7.676 1 88.12 400 LEU B CA 1
ATOM 8492 C C . LEU B 1 400 ? -32.312 19.609 8.125 1 88.12 400 LEU B C 1
ATOM 8494 O O . LEU B 1 400 ? -33.219 19 7.531 1 88.12 400 LEU B O 1
ATOM 8498 N N . LYS B 1 401 ? -32.625 19.719 9.266 1 79.75 401 LYS B N 1
ATOM 8499 C CA . LYS B 1 401 ? -33.969 19.781 9.82 1 79.75 401 LYS B CA 1
ATOM 8500 C C . LYS B 1 401 ? -34.969 20.312 8.781 1 79.75 401 LYS B C 1
ATOM 8502 O O . LYS B 1 401 ? -34.844 21.453 8.328 1 79.75 401 LYS B O 1
ATOM 8507 N N . ASN B 1 402 ? -35.938 19.641 8.281 1 82 402 ASN B N 1
ATOM 8508 C CA . ASN B 1 402 ? -37.125 20.016 7.504 1 82 402 ASN B CA 1
ATOM 8509 C C . ASN B 1 402 ? -36.719 20.672 6.184 1 82 402 ASN B C 1
ATOM 8511 O O . ASN B 1 402 ? -37.281 21.703 5.812 1 82 402 ASN B O 1
ATOM 8515 N N . VAL B 1 403 ? -35.688 20.281 5.496 1 86.5 403 VAL B N 1
ATOM 8516 C CA . VAL B 1 403 ? -35.344 20.844 4.203 1 86.5 403 VAL B CA 1
ATOM 8517 C C . VAL B 1 403 ? -36.281 20.328 3.127 1 86.5 403 VAL B C 1
ATOM 8519 O O . VAL B 1 403 ? -36.594 19.141 3.068 1 86.5 403 VAL B O 1
ATOM 8522 N N . PRO B 1 404 ? -36.844 21.219 2.34 1 89.44 404 PRO B N 1
ATOM 8523 C CA . PRO B 1 404 ? -37.812 20.828 1.321 1 89.44 404 PRO B CA 1
ATOM 8524 C C . PRO B 1 404 ? -37.156 20.203 0.089 1 89.44 404 PRO B C 1
ATOM 8526 O O . PRO B 1 404 ? -37.406 20.641 -1.036 1 89.44 404 PRO B O 1
ATOM 8529 N N . PHE B 1 405 ? -36.344 19.281 0.263 1 91.62 405 PHE B N 1
ATOM 8530 C CA . PHE B 1 405 ? -35.75 18.547 -0.852 1 91.62 405 PHE B CA 1
ATOM 8531 C C . PHE B 1 405 ? -36.625 17.359 -1.246 1 91.62 405 PHE B C 1
ATOM 8533 O O . PHE B 1 405 ? -37.281 16.766 -0.397 1 91.62 405 PHE B O 1
ATOM 8540 N N . PRO B 1 406 ? -36.656 17.094 -2.539 1 91.12 406 PRO B N 1
ATOM 8541 C CA . PRO B 1 406 ? -37.344 15.867 -2.92 1 91.12 406 PRO B CA 1
ATOM 8542 C C . PRO B 1 406 ? -36.719 14.625 -2.281 1 91.12 406 PRO B C 1
ATOM 8544 O O . PRO B 1 406 ? -35.562 14.641 -1.897 1 91.12 406 PRO B O 1
ATOM 8547 N N . SER B 1 407 ? -37.531 13.633 -2.16 1 88.12 407 SER B N 1
ATOM 8548 C CA . SER B 1 407 ? -37.062 12.391 -1.556 1 88.12 407 SER B CA 1
ATOM 8549 C C . SER B 1 407 ? -35.969 11.742 -2.4 1 88.12 407 SER B C 1
ATOM 8551 O O . SER B 1 407 ? -35.844 12.031 -3.592 1 88.12 407 SER B O 1
ATOM 8553 N N . ASP B 1 408 ? -35.188 10.977 -1.729 1 87.25 408 ASP B N 1
ATOM 8554 C CA . ASP B 1 408 ? -34.094 10.305 -2.404 1 87.25 408 ASP B CA 1
ATOM 8555 C C . ASP B 1 408 ? -34.594 9.422 -3.547 1 87.25 408 ASP B C 1
ATOM 8557 O O . ASP B 1 408 ? -33.938 9.312 -4.59 1 87.25 408 ASP B O 1
ATOM 8561 N N . THR B 1 409 ? -35.719 8.812 -3.344 1 86.69 409 THR B N 1
ATOM 8562 C CA . THR B 1 409 ? -36.312 7.941 -4.359 1 86.69 409 THR B CA 1
ATOM 8563 C C . THR B 1 409 ? -36.656 8.734 -5.617 1 86.69 409 THR B C 1
ATOM 8565 O O . THR B 1 409 ? -36.406 8.273 -6.734 1 86.69 409 THR B O 1
ATOM 8568 N N . VAL B 1 410 ? -37.219 9.891 -5.371 1 87.81 410 VAL B N 1
ATOM 8569 C CA . VAL B 1 410 ? -37.594 10.75 -6.488 1 87.81 410 VAL B CA 1
ATOM 8570 C C . VAL B 1 410 ? -36.344 11.234 -7.215 1 87.81 410 VAL B C 1
ATOM 8572 O O . VAL B 1 410 ? -36.312 11.258 -8.445 1 87.81 410 VAL B O 1
ATOM 8575 N N . MET B 1 411 ? -35.406 11.523 -6.473 1 90.06 411 MET B N 1
ATOM 8576 C CA . MET B 1 411 ? -34.188 12.07 -7.047 1 90.06 411 MET B CA 1
ATOM 8577 C C . MET B 1 411 ? -33.438 11.008 -7.848 1 90.06 411 MET B C 1
ATOM 8579 O O . MET B 1 411 ? -32.781 11.32 -8.844 1 90.06 411 MET B O 1
ATOM 8583 N N . LYS B 1 412 ? -33.438 9.773 -7.422 1 87.38 412 LYS B N 1
ATOM 8584 C CA . LYS B 1 412 ? -32.75 8.688 -8.102 1 87.38 412 LYS B CA 1
ATOM 8585 C C . LYS B 1 412 ? -33.312 8.453 -9.5 1 87.38 412 LYS B C 1
ATOM 8587 O O . LYS B 1 412 ? -32.625 8.016 -10.406 1 87.38 412 LYS B O 1
ATOM 8592 N N . SER B 1 413 ? -34.562 8.859 -9.641 1 86.56 413 SER B N 1
ATOM 8593 C CA . SER B 1 413 ? -35.219 8.656 -10.93 1 86.56 413 SER B CA 1
ATOM 8594 C C . SER B 1 413 ? -34.938 9.812 -11.875 1 86.56 413 SER B C 1
ATOM 8596 O O . SER B 1 413 ? -35.125 9.688 -13.094 1 86.56 413 SER B O 1
ATOM 8598 N N . LYS B 1 414 ? -34.438 10.836 -11.398 1 89.62 414 LYS B N 1
ATOM 8599 C CA . LYS B 1 414 ? -34.156 12 -12.234 1 89.62 414 LYS B CA 1
ATOM 8600 C C . LYS B 1 414 ? -32.844 11.836 -12.977 1 89.62 414 LYS B C 1
ATOM 8602 O O . LYS B 1 414 ? -32.094 10.891 -12.727 1 89.62 414 LYS B O 1
ATOM 8607 N N . ASP B 1 415 ? -32.625 12.766 -13.945 1 87 415 ASP B N 1
ATOM 8608 C CA . ASP B 1 415 ? -31.438 12.688 -14.766 1 87 415 ASP B CA 1
ATOM 8609 C C . ASP B 1 415 ? -30.203 13.141 -13.977 1 87 415 ASP B C 1
ATOM 8611 O O . ASP B 1 415 ? -30.312 13.938 -13.039 1 87 415 ASP B O 1
ATOM 8615 N N . ARG B 1 416 ? -29.156 12.594 -14.383 1 88.88 416 ARG B N 1
ATOM 8616 C CA . ARG B 1 416 ? -27.891 13.016 -13.797 1 88.88 416 ARG B CA 1
ATOM 8617 C C . ARG B 1 416 ? -27.672 14.516 -14.008 1 88.88 416 ARG B C 1
ATOM 8619 O O . ARG B 1 416 ? -27.906 15.031 -15.102 1 88.88 416 ARG B O 1
ATOM 8626 N N . GLY B 1 417 ? -27.328 15.281 -12.984 1 89.94 417 GLY B N 1
ATOM 8627 C CA . GLY B 1 417 ? -27.141 16.719 -13.078 1 89.94 417 GLY B CA 1
ATOM 8628 C C . GLY B 1 417 ? -28.266 17.516 -12.461 1 89.94 417 GLY B C 1
ATOM 8629 O O . GLY B 1 417 ? -28.188 18.734 -12.328 1 89.94 417 GLY B O 1
ATOM 8630 N N . THR B 1 418 ? -29.328 16.875 -12.102 1 93.38 418 THR B N 1
ATOM 8631 C CA . THR B 1 418 ? -30.438 17.562 -11.461 1 93.38 418 THR B CA 1
ATOM 8632 C C . THR B 1 418 ? -30 18.156 -10.125 1 93.38 418 THR B C 1
ATOM 8634 O O . THR B 1 418 ? -29.234 17.547 -9.375 1 93.38 418 THR B O 1
ATOM 8637 N N . MET B 1 419 ? -30.406 19.422 -9.891 1 94.5 419 MET B N 1
ATOM 8638 C CA . MET B 1 419 ? -29.984 20.094 -8.672 1 94.5 419 MET B CA 1
ATOM 8639 C C . MET B 1 419 ? -31.125 20.906 -8.078 1 94.5 419 MET B C 1
ATOM 8641 O O . MET B 1 419 ? -32 21.375 -8.805 1 94.5 419 MET B O 1
ATOM 8645 N N . TYR B 1 420 ? -31.188 21.031 -6.828 1 94.56 420 TYR B N 1
ATOM 8646 C CA . TYR B 1 420 ? -32.125 21.844 -6.059 1 94.56 420 TYR B CA 1
ATOM 8647 C C . TYR B 1 420 ? -31.391 22.703 -5.035 1 94.56 420 TYR B C 1
ATOM 8649 O O . TYR B 1 420 ? -30.406 22.25 -4.438 1 94.56 420 TYR B O 1
ATOM 8657 N N . GLU B 1 421 ? -31.781 23.922 -4.832 1 95.38 421 GLU B N 1
ATOM 8658 C CA . GLU B 1 421 ? -31.172 24.812 -3.855 1 95.38 421 GLU B CA 1
ATOM 8659 C C . GLU B 1 421 ? -32.219 25.391 -2.904 1 95.38 421 GLU B C 1
ATOM 8661 O O . GLU B 1 421 ? -33.312 25.75 -3.328 1 95.38 421 GLU B O 1
ATOM 8666 N N . CYS B 1 422 ? -31.938 25.359 -1.674 1 94.88 422 CYS B N 1
ATOM 8667 C CA . CYS B 1 422 ? -32.75 25.969 -0.634 1 94.88 422 CYS B CA 1
ATOM 8668 C C . CYS B 1 422 ? -31.906 26.875 0.251 1 94.88 422 CYS B C 1
ATOM 8670 O O . CYS B 1 422 ? -30.766 26.547 0.582 1 94.88 422 CYS B O 1
ATOM 8672 N N . THR B 1 423 ? -32.406 28.016 0.571 1 94.62 423 THR B N 1
ATOM 8673 C CA . THR B 1 423 ? -31.703 28.984 1.403 1 94.62 423 THR B CA 1
ATOM 8674 C C . THR B 1 423 ? -32.5 29.281 2.676 1 94.62 423 THR B C 1
ATOM 8676 O O . THR B 1 423 ? -33.719 29.188 2.691 1 94.62 423 THR B O 1
ATOM 8679 N N . ALA B 1 424 ? -31.781 29.516 3.697 1 92.69 424 ALA B N 1
ATOM 8680 C CA . ALA B 1 424 ? -32.406 29.859 4.977 1 92.69 424 ALA B CA 1
ATOM 8681 C C . ALA B 1 424 ? -31.578 30.938 5.699 1 92.69 424 ALA B C 1
ATOM 8683 O O . ALA B 1 424 ? -30.391 31.109 5.422 1 92.69 424 ALA B O 1
ATOM 8684 N N . THR B 1 425 ? -32.25 31.672 6.461 1 90.31 425 THR B N 1
ATOM 8685 C CA . THR B 1 425 ? -31.609 32.625 7.348 1 90.31 425 THR B CA 1
ATOM 8686 C C . THR B 1 425 ? -31.75 32.219 8.805 1 90.31 425 THR B C 1
ATOM 8688 O O . THR B 1 425 ? -32.875 32.062 9.312 1 90.31 425 THR B O 1
ATOM 8691 N N . VAL B 1 426 ? -30.641 31.891 9.336 1 88.88 426 VAL B N 1
ATOM 8692 C CA . VAL B 1 426 ? -30.609 31.453 10.727 1 88.88 426 VAL B CA 1
ATOM 8693 C C . VAL B 1 426 ? -29.766 32.406 11.555 1 88.88 426 VAL B C 1
ATOM 8695 O O . VAL B 1 426 ? -28.578 32.625 11.258 1 88.88 426 VAL B O 1
ATOM 8698 N N . ASN B 1 427 ? -30.25 32.938 12.656 1 86.19 427 ASN B N 1
ATOM 8699 C CA . ASN B 1 427 ? -29.562 33.906 13.508 1 86.19 427 ASN B CA 1
ATOM 8700 C C . ASN B 1 427 ? -28.938 35.031 12.688 1 86.19 427 ASN B C 1
ATOM 8702 O O . ASN B 1 427 ? -27.75 35.344 12.836 1 86.19 427 ASN B O 1
ATOM 8706 N N . GLU B 1 428 ? -29.578 35.469 11.633 1 82.69 428 GLU B N 1
ATOM 8707 C CA . GLU B 1 428 ? -29.219 36.625 10.789 1 82.69 428 GLU B CA 1
ATOM 8708 C C . GLU B 1 428 ? -28.125 36.219 9.797 1 82.69 428 GLU B C 1
ATOM 8710 O O . GLU B 1 428 ? -27.562 37.094 9.125 1 82.69 428 GLU B O 1
ATOM 8715 N N . GLU B 1 429 ? -27.812 35 9.867 1 88.31 429 GLU B N 1
ATOM 8716 C CA . GLU B 1 429 ? -26.812 34.5 8.906 1 88.31 429 GLU B CA 1
ATOM 8717 C C . GLU B 1 429 ? -27.469 33.688 7.805 1 88.31 429 GLU B C 1
ATOM 8719 O O . GLU B 1 429 ? -28.391 32.906 8.07 1 88.31 429 GLU B O 1
ATOM 8724 N N . LYS B 1 430 ? -27.047 33.875 6.598 1 89.88 430 LYS B N 1
ATOM 8725 C CA . LYS B 1 430 ? -27.609 33.156 5.457 1 89.88 430 LYS B CA 1
ATOM 8726 C C . LYS B 1 430 ? -26.875 31.844 5.195 1 89.88 430 LYS B C 1
ATOM 8728 O O . LYS B 1 430 ? -25.641 31.797 5.242 1 89.88 430 LYS B O 1
ATOM 8733 N N . ILE B 1 431 ? -27.609 30.812 5.051 1 92.75 431 ILE B N 1
ATOM 8734 C CA . ILE B 1 431 ? -27.062 29.5 4.727 1 92.75 431 ILE B CA 1
ATOM 8735 C C . ILE B 1 431 ? -27.797 28.922 3.527 1 92.75 431 ILE B C 1
ATOM 8737 O O . ILE B 1 431 ? -28.969 29.219 3.309 1 92.75 431 ILE B O 1
ATOM 8741 N N . THR B 1 432 ? -27.125 28.219 2.707 1 94.94 432 THR B N 1
ATOM 8742 C CA . THR B 1 432 ? -27.734 27.609 1.535 1 94.94 432 THR B CA 1
ATOM 8743 C C . THR B 1 432 ? -27.422 26.109 1.482 1 94.94 432 THR B C 1
ATOM 8745 O O . THR B 1 432 ? -26.328 25.703 1.85 1 94.94 432 THR B O 1
ATOM 8748 N N . ALA B 1 433 ? -28.391 25.328 1.169 1 95.38 433 ALA B N 1
ATOM 8749 C CA . ALA B 1 433 ? -28.25 23.891 0.942 1 95.38 433 ALA B CA 1
ATOM 8750 C C . ALA B 1 433 ? -28.516 23.531 -0.517 1 95.38 433 ALA B C 1
ATOM 8752 O O . ALA B 1 433 ? -29.469 24.031 -1.113 1 95.38 433 ALA B O 1
ATOM 8753 N N . VAL B 1 434 ? -27.656 22.797 -1.093 1 95.62 434 VAL B N 1
ATOM 8754 C CA . VAL B 1 434 ? -27.812 22.406 -2.492 1 95.62 434 VAL B CA 1
ATOM 8755 C C . VAL B 1 434 ? -27.797 20.875 -2.611 1 95.62 434 VAL B C 1
ATOM 8757 O O . VAL B 1 434 ? -26.891 20.219 -2.096 1 95.62 434 VAL B O 1
ATOM 8760 N N . LEU B 1 435 ? -28.812 20.328 -3.197 1 95.56 435 LEU B N 1
ATOM 8761 C CA . LEU B 1 435 ? -28.891 18.906 -3.529 1 95.56 435 LEU B CA 1
ATOM 8762 C C . LEU B 1 435 ? -28.516 18.672 -4.988 1 95.56 435 LEU B C 1
ATOM 8764 O O . LEU B 1 435 ? -29.078 19.297 -5.887 1 95.56 435 LEU B O 1
ATOM 8768 N N . TRP B 1 436 ? -27.531 17.797 -5.195 1 93.81 436 TRP B N 1
ATOM 8769 C CA . TRP B 1 436 ? -27.031 17.531 -6.535 1 93.81 436 TRP B CA 1
ATOM 8770 C C . TRP B 1 436 ? -26.938 16.031 -6.797 1 93.81 436 TRP B C 1
ATOM 8772 O O . TRP B 1 436 ? -26.453 15.281 -5.949 1 93.81 436 TRP B O 1
ATOM 8782 N N . LYS B 1 437 ? -27.438 15.641 -7.973 1 92 437 LYS B N 1
ATOM 8783 C CA . LYS B 1 437 ? -27.406 14.227 -8.344 1 92 437 LYS B CA 1
ATOM 8784 C C . LYS B 1 437 ? -26.328 13.953 -9.391 1 92 437 LYS B C 1
ATOM 8786 O O . LYS B 1 437 ? -26.422 14.453 -10.516 1 92 437 LYS B O 1
ATOM 8791 N N . ASP B 1 438 ? -25.375 13.281 -9.047 1 86.19 438 ASP B N 1
ATOM 8792 C CA . ASP B 1 438 ? -24.438 12.703 -10.008 1 86.19 438 ASP B CA 1
ATOM 8793 C C . ASP B 1 438 ? -24.656 11.195 -10.141 1 86.19 438 ASP B C 1
ATOM 8795 O O . ASP B 1 438 ? -25.75 10.75 -10.516 1 86.19 438 ASP B O 1
ATOM 8799 N N . ASN B 1 439 ? -23.656 10.359 -9.797 1 76.81 439 ASN B N 1
ATOM 8800 C CA . ASN B 1 439 ? -23.906 8.93 -9.641 1 76.81 439 ASN B CA 1
ATOM 8801 C C . ASN B 1 439 ? -24.609 8.633 -8.32 1 76.81 439 ASN B C 1
ATOM 8803 O O . ASN B 1 439 ? -25.422 7.707 -8.234 1 76.81 439 ASN B O 1
ATOM 8807 N N . LYS B 1 440 ? -24.312 9.469 -7.359 1 82.88 440 LYS B N 1
ATOM 8808 C CA . LYS B 1 440 ? -24.953 9.453 -6.051 1 82.88 440 LYS B CA 1
ATOM 8809 C C . LYS B 1 440 ? -25.484 10.836 -5.688 1 82.88 440 LYS B C 1
ATOM 8811 O O . LYS B 1 440 ? -25.141 11.828 -6.34 1 82.88 440 LYS B O 1
ATOM 8816 N N . LEU B 1 441 ? -26.312 10.828 -4.77 1 90.38 441 LEU B N 1
ATOM 8817 C CA . LEU B 1 441 ? -26.875 12.086 -4.285 1 90.38 441 LEU B CA 1
ATOM 8818 C C . LEU B 1 441 ? -25.938 12.75 -3.281 1 90.38 441 LEU B C 1
ATOM 8820 O O . LEU B 1 441 ? -25.406 12.086 -2.387 1 90.38 441 LEU B O 1
ATOM 8824 N N . VAL B 1 442 ? -25.656 13.984 -3.521 1 92.06 442 VAL B N 1
ATOM 8825 C CA . VAL B 1 442 ? -24.797 14.727 -2.602 1 92.06 442 VAL B CA 1
ATOM 8826 C C . VAL B 1 442 ? -25.5 16.016 -2.166 1 92.06 442 VAL B C 1
ATOM 8828 O O . VAL B 1 442 ? -26.062 16.734 -2.996 1 92.06 442 VAL B O 1
ATOM 8831 N N . ILE B 1 443 ? -25.5 16.297 -0.925 1 94.75 443 ILE B N 1
ATOM 8832 C CA . ILE B 1 443 ? -26.047 17.531 -0.39 1 94.75 443 ILE B CA 1
ATOM 8833 C C . ILE B 1 443 ? -24.922 18.391 0.188 1 94.75 443 ILE B C 1
ATOM 8835 O O . ILE B 1 443 ? -24.094 17.891 0.954 1 94.75 443 ILE B O 1
ATOM 8839 N N . LEU B 1 444 ? -24.859 19.594 -0.21 1 96.25 444 LEU B N 1
ATOM 8840 C CA . LEU B 1 444 ? -23.828 20.516 0.28 1 96.25 444 LEU B CA 1
ATOM 8841 C C . LEU B 1 444 ? -24.453 21.672 1.034 1 96.25 444 LEU B C 1
ATOM 8843 O O . LEU B 1 444 ? -25.578 22.078 0.729 1 96.25 444 LEU B O 1
ATOM 8847 N N . LEU B 1 445 ? -23.844 22.109 2.043 1 95.81 445 LEU B N 1
ATOM 8848 C CA . LEU B 1 445 ? -24.234 23.25 2.861 1 95.81 445 LEU B CA 1
ATOM 8849 C C . LEU B 1 445 ? -23.141 24.328 2.85 1 95.81 445 LEU B C 1
ATOM 8851 O O . LEU B 1 445 ? -21.953 24.016 2.959 1 95.81 445 LEU B O 1
ATOM 8855 N N . SER B 1 446 ? -23.516 25.578 2.643 1 95.81 446 SER B N 1
ATOM 8856 C CA . SER B 1 446 ? -22.531 26.656 2.527 1 95.81 446 SER B CA 1
ATOM 8857 C C . SER B 1 446 ? -23.047 27.953 3.117 1 95.81 446 SER B C 1
ATOM 8859 O O . SER B 1 446 ? -24.266 28.172 3.195 1 95.81 446 SER B O 1
ATOM 8861 N N . THR B 1 447 ? -22.125 28.797 3.51 1 94.81 447 THR B N 1
ATOM 8862 C CA . THR B 1 447 ? -22.484 30.125 4.008 1 94.81 447 THR B CA 1
ATOM 8863 C C . THR B 1 447 ? -22.031 31.203 3.031 1 94.81 447 THR B C 1
ATOM 8865 O O . THR B 1 447 ? -22.266 32.406 3.26 1 94.81 447 THR B O 1
ATOM 8868 N N . PHE B 1 448 ? -21.359 30.875 1.899 1 94.12 448 PHE B N 1
ATOM 8869 C CA . PHE B 1 448 ? -20.812 31.953 1.084 1 94.12 448 PHE B CA 1
ATOM 8870 C C . PHE B 1 448 ? -20.969 31.641 -0.4 1 94.12 448 PHE B C 1
ATOM 8872 O O . PHE B 1 448 ? -20.797 32.531 -1.246 1 94.12 448 PHE B O 1
ATOM 8879 N N . VAL B 1 449 ? -21.25 30.344 -0.739 1 93.25 449 VAL B N 1
ATOM 8880 C CA . VAL B 1 449 ? -21.375 29.969 -2.143 1 93.25 449 VAL B CA 1
ATOM 8881 C C . VAL B 1 449 ? -22.656 29.172 -2.346 1 93.25 449 VAL B C 1
ATOM 8883 O O . VAL B 1 449 ? -23.031 28.344 -1.503 1 93.25 449 VAL B O 1
ATOM 8886 N N . GLY B 1 450 ? -23.312 29.422 -3.459 1 92.88 450 GLY B N 1
ATOM 8887 C CA . GLY B 1 450 ? -24.516 28.703 -3.803 1 92.88 450 GLY B CA 1
ATOM 8888 C C . GLY B 1 450 ? -24.391 27.875 -5.07 1 92.88 450 GLY B C 1
ATOM 8889 O O . GLY B 1 450 ? -23.281 27.438 -5.414 1 92.88 450 GLY B O 1
ATOM 8890 N N . MET B 1 451 ? -25.484 27.625 -5.625 1 92.88 451 MET B N 1
ATOM 8891 C CA . MET B 1 451 ? -25.547 26.781 -6.812 1 92.88 451 MET B CA 1
ATOM 8892 C C . MET B 1 451 ? -25 27.516 -8.031 1 92.88 451 MET B C 1
ATOM 8894 O O . MET B 1 451 ? -24.312 26.906 -8.859 1 92.88 451 MET B O 1
ATOM 8898 N N . ASN B 1 452 ? -25.172 28.719 -8.141 1 90.69 452 ASN B N 1
ATOM 8899 C CA . ASN B 1 452 ? -24.812 29.5 -9.32 1 90.69 452 ASN B CA 1
ATOM 8900 C C . ASN B 1 452 ? -23.391 30.031 -9.219 1 90.69 452 ASN B C 1
ATOM 8902 O O . ASN B 1 452 ? -22.938 30.391 -8.125 1 90.69 452 ASN B O 1
ATOM 8906 N N . PRO B 1 453 ? -22.656 30.094 -10.289 1 90.31 453 PRO B N 1
ATOM 8907 C CA . PRO B 1 453 ? -23.016 29.719 -11.656 1 90.31 453 PRO B CA 1
ATOM 8908 C C . PRO B 1 453 ? -22.938 28.203 -11.891 1 90.31 453 PRO B C 1
ATOM 8910 O O . PRO B 1 453 ? -22.094 27.531 -11.289 1 90.31 453 PRO B O 1
ATOM 8913 N N . VAL B 1 454 ? -23.797 27.75 -12.742 1 91.69 454 VAL B N 1
ATOM 8914 C CA . VAL B 1 454 ? -23.812 26.328 -13.078 1 91.69 454 VAL B CA 1
ATOM 8915 C C . VAL B 1 454 ? -22.906 26.062 -14.266 1 91.69 454 VAL B C 1
ATOM 8917 O O . VAL B 1 454 ? -23 26.734 -15.297 1 91.69 454 VAL B O 1
ATOM 8920 N N . GLU B 1 455 ? -21.938 25.234 -14.008 1 88.94 455 GLU B N 1
ATOM 8921 C CA . GLU B 1 455 ? -21.031 24.828 -15.078 1 88.94 455 GLU B CA 1
ATOM 8922 C C . GLU B 1 455 ? -21.375 23.422 -15.57 1 88.94 455 GLU B C 1
ATOM 8924 O O . GLU B 1 455 ? -22.281 22.781 -15.047 1 88.94 455 GLU B O 1
ATOM 8929 N N . HIS B 1 456 ? -20.719 23.078 -16.734 1 90.44 456 HIS B N 1
ATOM 8930 C CA . HIS B 1 456 ? -20.906 21.734 -17.266 1 90.44 456 HIS B CA 1
ATOM 8931 C C . HIS B 1 456 ? -19.609 20.953 -17.234 1 90.44 456 HIS B C 1
ATOM 8933 O O . HIS B 1 456 ? -18.531 21.5 -17.469 1 90.44 456 HIS B O 1
ATOM 8939 N N . VAL B 1 457 ? -19.734 19.766 -16.797 1 86.94 457 VAL B N 1
ATOM 8940 C CA . VAL B 1 457 ? -18.562 18.891 -16.734 1 86.94 457 VAL B CA 1
ATOM 8941 C C . VAL B 1 457 ? -18.797 17.641 -17.547 1 86.94 457 VAL B C 1
ATOM 8943 O O . VAL B 1 457 ? -19.938 17.172 -17.672 1 86.94 457 VAL B O 1
ATOM 8946 N N . LYS B 1 458 ? -17.781 17.125 -18.156 1 83 458 LYS B N 1
ATOM 8947 C CA . LYS B 1 458 ? -17.844 15.898 -18.938 1 83 458 LYS B CA 1
ATOM 8948 C C . LYS B 1 458 ? -17.812 14.664 -18.047 1 83 458 LYS B C 1
ATOM 8950 O O . LYS B 1 458 ? -16.953 14.555 -17.156 1 83 458 LYS B O 1
ATOM 8955 N N . ARG B 1 459 ? -18.891 13.828 -18.109 1 79.88 459 ARG B N 1
ATOM 8956 C CA . ARG B 1 459 ? -18.953 12.562 -17.375 1 79.88 459 ARG B CA 1
ATOM 8957 C C . ARG B 1 459 ? -19.281 11.406 -18.312 1 79.88 459 ARG B C 1
ATOM 8959 O O . ARG B 1 459 ? -19.969 11.594 -19.312 1 79.88 459 ARG B O 1
ATOM 8966 N N . PHE B 1 460 ? -18.75 10.258 -18.047 1 72.75 460 PHE B N 1
ATOM 8967 C CA . PHE B 1 460 ? -19.078 9.062 -18.812 1 72.75 460 PHE B CA 1
ATOM 8968 C C . PHE B 1 460 ? -20.344 8.414 -18.281 1 72.75 460 PHE B C 1
ATOM 8970 O O . PHE B 1 460 ? -20.484 8.172 -17.094 1 72.75 460 PHE B O 1
ATOM 8977 N N . SER B 1 461 ? -21.281 8.258 -19.156 1 75.06 461 SER B N 1
ATOM 8978 C CA . SER B 1 461 ? -22.531 7.57 -18.812 1 75.06 461 SER B CA 1
ATOM 8979 C C . SER B 1 461 ? -22.453 6.086 -19.172 1 75.06 461 SER B C 1
ATOM 8981 O O . SER B 1 461 ? -22.297 5.73 -20.344 1 75.06 461 SER B O 1
ATOM 8983 N N . LYS B 1 462 ? -22.469 5.258 -18.125 1 69.94 462 LYS B N 1
ATOM 8984 C CA . LYS B 1 462 ? -22.469 3.814 -18.359 1 69.94 462 LYS B CA 1
ATOM 8985 C C . LYS B 1 462 ? -23.688 3.379 -19.156 1 69.94 462 LYS B C 1
ATOM 8987 O O . LYS B 1 462 ? -23.609 2.488 -20 1 69.94 462 LYS B O 1
ATOM 8992 N N . LYS B 1 463 ? -24.828 4.016 -18.828 1 68.81 463 LYS B N 1
ATOM 8993 C CA . LYS B 1 463 ? -26.094 3.693 -19.484 1 68.81 463 LYS B CA 1
ATOM 8994 C C . LYS B 1 463 ? -26.031 3.994 -20.984 1 68.81 463 LYS B C 1
ATOM 8996 O O . LYS B 1 463 ? -26.406 3.162 -21.812 1 68.81 463 LYS B O 1
ATOM 9001 N N . GLU B 1 464 ? -25.438 5.09 -21.234 1 74.56 464 GLU B N 1
ATOM 9002 C CA . GLU B 1 464 ? -25.406 5.523 -22.625 1 74.56 464 GLU B CA 1
ATOM 9003 C C . GLU B 1 464 ? -24.078 5.176 -23.281 1 74.56 464 GLU B C 1
ATOM 9005 O O . GLU B 1 464 ? -23.922 5.289 -24.5 1 74.56 464 GLU B O 1
ATOM 9010 N N . LYS B 1 465 ? -23.141 4.664 -22.453 1 73.06 465 LYS B N 1
ATOM 9011 C CA . LYS B 1 465 ? -21.812 4.289 -22.922 1 73.06 465 LYS B CA 1
ATOM 9012 C C . LYS B 1 465 ? -21.156 5.434 -23.688 1 73.06 465 LYS B C 1
ATOM 9014 O O . LYS B 1 465 ? -20.547 5.219 -24.75 1 73.06 465 LYS B O 1
ATOM 9019 N N . LYS B 1 466 ? -21.516 6.68 -23.438 1 77.38 466 LYS B N 1
ATOM 9020 C CA . LYS B 1 466 ? -20.938 7.883 -24.031 1 77.38 466 LYS B CA 1
ATOM 9021 C C . LYS B 1 466 ? -20.641 8.93 -22.969 1 77.38 466 LYS B C 1
ATOM 9023 O O . LYS B 1 466 ? -21.125 8.844 -21.844 1 77.38 466 LYS B O 1
ATOM 9028 N N . THR B 1 467 ? -19.766 9.844 -23.328 1 83.31 467 THR B N 1
ATOM 9029 C CA . THR B 1 467 ? -19.484 10.984 -22.453 1 83.31 467 THR B CA 1
ATOM 9030 C C . THR B 1 467 ? -20.578 12.039 -22.562 1 83.31 467 THR B C 1
ATOM 9032 O O . THR B 1 467 ? -20.969 12.422 -23.672 1 83.31 467 THR B O 1
ATOM 9035 N N . ILE B 1 468 ? -21.188 12.336 -21.578 1 83.88 468 ILE B N 1
ATOM 9036 C CA . ILE B 1 468 ? -22.25 13.328 -21.578 1 83.88 468 ILE B CA 1
ATOM 9037 C C . ILE B 1 468 ? -21.828 14.547 -20.766 1 83.88 468 ILE B C 1
ATOM 9039 O O . ILE B 1 468 ? -20.938 14.453 -19.922 1 83.88 468 ILE B O 1
ATOM 9043 N N . MET B 1 469 ? -22.453 15.672 -21.109 1 87.5 469 MET B N 1
ATOM 9044 C CA . MET B 1 469 ? -22.25 16.906 -20.344 1 87.5 469 MET B CA 1
ATOM 9045 C C . MET B 1 469 ? -23.266 17 -19.203 1 87.5 469 MET B C 1
ATOM 9047 O O . MET B 1 469 ? -24.484 17 -19.453 1 87.5 469 MET B O 1
ATOM 9051 N N . VAL B 1 470 ? -22.859 17.031 -18.031 1 89.38 470 VAL B N 1
ATOM 9052 C CA . VAL B 1 470 ? -23.734 17.078 -16.875 1 89.38 470 VAL B CA 1
ATOM 9053 C C . VAL B 1 470 ? -23.609 18.438 -16.188 1 89.38 470 VAL B C 1
ATOM 9055 O O . VAL B 1 470 ? -22.5 18.938 -15.977 1 89.38 470 VAL B O 1
ATOM 9058 N N . PRO B 1 471 ? -24.734 19.125 -15.938 1 91.31 471 PRO B N 1
ATOM 9059 C CA . PRO B 1 471 ? -24.672 20.375 -15.164 1 91.31 471 PRO B CA 1
ATOM 9060 C C . PRO B 1 471 ? -23.984 20.188 -13.812 1 91.31 471 PRO B C 1
ATOM 9062 O O . PRO B 1 471 ? -24.172 19.172 -13.148 1 91.31 471 PRO B O 1
ATOM 9065 N N . PHE B 1 472 ? -23.172 21.125 -13.531 1 89.25 472 PHE B N 1
ATOM 9066 C CA . PHE B 1 472 ? -22.281 21.062 -12.367 1 89.25 472 PHE B CA 1
ATOM 9067 C C . PHE B 1 472 ? -22.344 22.359 -11.578 1 89.25 472 PHE B C 1
ATOM 9069 O O . PHE B 1 472 ? -21.859 23.406 -12.039 1 89.25 472 PHE B O 1
ATOM 9076 N N . PRO B 1 473 ? -23.047 22.328 -10.406 1 93 473 PRO B N 1
ATOM 9077 C CA . PRO B 1 473 ? -23.188 23.562 -9.633 1 93 473 PRO B CA 1
ATOM 9078 C C . PRO B 1 473 ? -21.844 24.078 -9.117 1 93 473 PRO B C 1
ATOM 9080 O O . PRO B 1 473 ? -20.938 23.281 -8.828 1 93 473 PRO B O 1
ATOM 9083 N N . ASN B 1 474 ? -21.672 25.344 -8.922 1 91.88 474 ASN B N 1
ATOM 9084 C CA . ASN B 1 474 ? -20.453 26.016 -8.484 1 91.88 474 ASN B CA 1
ATOM 9085 C C . ASN B 1 474 ? -20.016 25.547 -7.098 1 91.88 474 ASN B C 1
ATOM 9087 O O . ASN B 1 474 ? -18.828 25.438 -6.812 1 91.88 474 ASN B O 1
ATOM 9091 N N . ILE B 1 475 ? -21 25.312 -6.23 1 93.56 475 ILE B N 1
ATOM 9092 C CA . ILE B 1 475 ? -20.734 24.922 -4.855 1 93.56 475 ILE B CA 1
ATOM 9093 C C . ILE B 1 475 ? -19.922 23.625 -4.844 1 93.56 475 ILE B C 1
ATOM 9095 O O . ILE B 1 475 ? -19.016 23.469 -4.016 1 93.56 475 ILE B O 1
ATOM 9099 N N . VAL B 1 476 ? -20.172 22.703 -5.766 1 92.62 476 VAL B N 1
ATOM 9100 C CA . VAL B 1 476 ? -19.469 21.438 -5.836 1 92.62 476 VAL B CA 1
ATOM 9101 C C . VAL B 1 476 ? -18.047 21.672 -6.367 1 92.62 476 VAL B C 1
ATOM 9103 O O . VAL B 1 476 ? -17.094 21.047 -5.895 1 92.62 476 VAL B O 1
ATOM 9106 N N . SER B 1 477 ? -17.906 22.5 -7.352 1 90.31 477 SER B N 1
ATOM 9107 C CA . SER B 1 477 ? -16.594 22.828 -7.91 1 90.31 477 SER B CA 1
ATOM 9108 C C . SER B 1 477 ? -15.672 23.406 -6.852 1 90.31 477 SER B C 1
ATOM 9110 O O . SER B 1 477 ? -14.516 22.984 -6.727 1 90.31 477 SER B O 1
ATOM 9112 N N . ILE B 1 478 ? -16.219 24.312 -6.09 1 92.69 478 ILE B N 1
ATOM 9113 C CA . ILE B 1 478 ? -15.438 24.984 -5.059 1 92.69 478 ILE B CA 1
ATOM 9114 C C . ILE B 1 478 ? -15.078 23.984 -3.955 1 92.69 478 ILE B C 1
ATOM 9116 O O . ILE B 1 478 ? -13.945 23.969 -3.471 1 92.69 478 ILE B O 1
ATOM 9120 N N . TYR B 1 479 ? -15.992 23.203 -3.596 1 93.81 479 TYR B N 1
ATOM 9121 C CA . TYR B 1 479 ? -15.75 22.203 -2.566 1 93.81 479 TYR B CA 1
ATOM 9122 C C . TYR B 1 479 ? -14.641 21.25 -2.99 1 93.81 479 TYR B C 1
ATOM 9124 O O . TYR B 1 479 ? -13.703 20.984 -2.225 1 93.81 479 TYR B O 1
ATOM 9132 N N . ASN B 1 480 ? -14.688 20.719 -4.219 1 87.88 480 ASN B N 1
ATOM 9133 C CA . ASN B 1 480 ? -13.727 19.75 -4.719 1 87.88 480 ASN B CA 1
ATOM 9134 C C . ASN B 1 480 ? -12.328 20.359 -4.832 1 87.88 480 ASN B C 1
ATOM 9136 O O . ASN B 1 480 ? -11.328 19.672 -4.617 1 87.88 480 ASN B O 1
ATOM 9140 N N . LYS B 1 481 ? -12.273 21.5 -5.117 1 89.38 481 LYS B N 1
ATOM 9141 C CA . LYS B 1 481 ? -11 22.203 -5.305 1 89.38 481 LYS B CA 1
ATOM 9142 C C . LYS B 1 481 ? -10.289 22.406 -3.975 1 89.38 481 LYS B C 1
ATOM 9144 O O . LYS B 1 481 ? -9.062 22.406 -3.914 1 89.38 481 LYS B O 1
ATOM 9149 N N . HIS B 1 482 ? -11.016 22.578 -2.898 1 93.75 482 HIS B N 1
ATOM 9150 C CA . HIS B 1 482 ? -10.367 23.094 -1.701 1 93.75 482 HIS B CA 1
ATOM 9151 C C . HIS B 1 482 ? -10.445 22.109 -0.548 1 93.75 482 HIS B C 1
ATOM 9153 O O . HIS B 1 482 ? -9.812 22.297 0.491 1 93.75 482 HIS B O 1
ATOM 9159 N N . MET B 1 483 ? -11.172 20.953 -0.668 1 93.25 483 MET B N 1
ATOM 9160 C CA . MET B 1 483 ? -11.32 19.969 0.4 1 93.25 483 MET B CA 1
ATOM 9161 C C . MET B 1 483 ? -10.133 19.016 0.439 1 93.25 483 MET B C 1
ATOM 9163 O O . MET B 1 483 ? -9.898 18.344 1.446 1 93.25 483 MET B O 1
ATOM 9167 N N . GLY B 1 484 ? -9.195 18.984 -0.48 1 90.38 484 GLY B N 1
ATOM 9168 C CA . GLY B 1 484 ? -8.195 17.938 -0.644 1 90.38 484 GLY B CA 1
ATOM 9169 C C . GLY B 1 484 ? -6.898 18.219 0.086 1 90.38 484 GLY B C 1
ATOM 9170 O O . GLY B 1 484 ? -5.883 17.578 -0.171 1 90.38 484 GLY B O 1
ATOM 9171 N N . GLY B 1 485 ? -6.887 19.156 1.004 1 92.5 485 GLY B N 1
ATOM 9172 C CA . GLY B 1 485 ? -5.645 19.5 1.672 1 92.5 485 GLY B CA 1
ATOM 9173 C C . GLY B 1 485 ? -5.09 18.391 2.533 1 92.5 485 GLY B C 1
ATOM 9174 O O . GLY B 1 485 ? -3.898 18.078 2.459 1 92.5 485 GLY B O 1
ATOM 9175 N N . VAL B 1 486 ? -5.906 17.781 3.354 1 93.75 486 VAL B N 1
ATOM 9176 C CA . VAL B 1 486 ? -5.477 16.719 4.246 1 93.75 486 VAL B CA 1
ATOM 9177 C C . VAL B 1 486 ? -5.105 15.484 3.428 1 93.75 486 VAL B C 1
ATOM 9179 O O . VAL B 1 486 ? -4.137 14.789 3.744 1 93.75 486 VAL B O 1
ATOM 9182 N N . ASP B 1 487 ? -5.863 15.242 2.383 1 86.38 487 ASP B N 1
ATOM 9183 C CA . ASP B 1 487 ? -5.555 14.125 1.496 1 86.38 487 ASP B CA 1
ATOM 9184 C C . ASP B 1 487 ? -4.191 14.312 0.835 1 86.38 487 ASP B C 1
ATOM 9186 O O . ASP B 1 487 ? -3.447 13.344 0.649 1 86.38 487 ASP B O 1
ATOM 9190 N N . LEU B 1 488 ? -3.949 15.484 0.432 1 91.06 488 LEU B N 1
ATOM 9191 C CA . LEU B 1 488 ? -2.652 15.789 -0.161 1 91.06 488 LEU B CA 1
ATOM 9192 C C . LEU B 1 488 ? -1.527 15.562 0.844 1 91.06 488 LEU B C 1
ATOM 9194 O O . LEU B 1 488 ? -0.48 15.016 0.496 1 91.06 488 LEU B O 1
ATOM 9198 N N . LEU B 1 489 ? -1.737 16.016 2.029 1 94.38 489 LEU B N 1
ATOM 9199 C CA . LEU B 1 489 ? -0.785 15.758 3.104 1 94.38 489 LEU B CA 1
ATOM 9200 C C . LEU B 1 489 ? -0.562 14.258 3.287 1 94.38 489 LEU B C 1
ATOM 9202 O O . LEU B 1 489 ? 0.581 13.805 3.377 1 94.38 489 LEU B O 1
ATOM 9206 N N . ASP B 1 490 ? -1.569 13.492 3.314 1 87.75 490 ASP B N 1
ATOM 9207 C CA . ASP B 1 490 ? -1.495 12.047 3.49 1 87.75 490 ASP B CA 1
ATOM 9208 C C . ASP B 1 490 ? -0.729 11.391 2.342 1 87.75 490 ASP B C 1
ATOM 9210 O O . ASP B 1 490 ? 0.037 10.453 2.557 1 87.75 490 ASP B O 1
ATOM 9214 N N . ALA B 1 491 ? -1.008 11.859 1.172 1 86 491 ALA B N 1
ATOM 9215 C CA . ALA B 1 491 ? -0.318 11.32 0.001 1 86 491 ALA B CA 1
ATOM 9216 C C . ALA B 1 491 ? 1.186 11.57 0.092 1 86 491 ALA B C 1
ATOM 9218 O O . ALA B 1 491 ? 1.985 10.68 -0.213 1 86 491 ALA B O 1
ATOM 9219 N N . ASN B 1 492 ? 1.529 12.766 0.479 1 89.75 492 ASN B N 1
ATOM 9220 C CA . ASN B 1 492 ? 2.941 13.109 0.615 1 89.75 492 ASN B CA 1
ATOM 9221 C C . ASN B 1 492 ? 3.619 12.266 1.694 1 89.75 492 ASN B C 1
ATOM 9223 O O . ASN B 1 492 ? 4.738 11.789 1.504 1 89.75 492 ASN B O 1
ATOM 9227 N N . ILE B 1 493 ? 2.939 12.094 2.785 1 91.69 493 ILE B N 1
ATOM 9228 C CA . ILE B 1 493 ? 3.49 11.297 3.879 1 91.69 493 ILE B CA 1
ATOM 9229 C C . ILE B 1 493 ? 3.561 9.828 3.467 1 91.69 493 ILE B C 1
ATOM 9231 O O . ILE B 1 493 ? 4.543 9.141 3.758 1 91.69 493 ILE B O 1
ATOM 9235 N N . GLY B 1 494 ? 2.545 9.344 2.828 1 83.75 494 GLY B N 1
ATOM 9236 C CA . GLY B 1 494 ? 2.473 7.949 2.41 1 83.75 494 GLY B CA 1
ATOM 9237 C C . GLY B 1 494 ? 3.605 7.547 1.486 1 83.75 494 GLY B C 1
ATOM 9238 O O . GLY B 1 494 ? 4.055 6.398 1.513 1 83.75 494 GLY B O 1
ATOM 9239 N N . ARG B 1 495 ? 4.109 8.438 0.738 1 82.5 495 ARG B N 1
ATOM 9240 C CA . ARG B 1 495 ? 5.176 8.156 -0.215 1 82.5 495 ARG B CA 1
ATOM 9241 C C . ARG B 1 495 ? 6.496 7.887 0.504 1 82.5 495 ARG B C 1
ATOM 9243 O O . ARG B 1 495 ? 7.289 7.059 0.061 1 82.5 495 ARG B O 1
ATOM 9250 N N . TYR B 1 496 ? 6.77 8.602 1.511 1 89.38 496 TYR B N 1
ATOM 9251 C CA . TYR B 1 496 ? 8.047 8.492 2.203 1 89.38 496 TYR B CA 1
ATOM 9252 C C . TYR B 1 496 ? 7.848 8.414 3.713 1 89.38 496 TYR B C 1
ATOM 9254 O O . TYR B 1 496 ? 8.469 9.164 4.469 1 89.38 496 TYR B O 1
ATOM 9262 N N . LYS B 1 497 ? 7.113 7.477 4.113 1 88.5 497 LYS B N 1
ATOM 9263 C CA . LYS B 1 497 ? 6.793 7.316 5.531 1 88.5 497 LYS B CA 1
ATOM 9264 C C . LYS B 1 497 ? 7.926 6.613 6.27 1 88.5 497 LYS B C 1
ATOM 9266 O O . LYS B 1 497 ? 8.539 5.684 5.742 1 88.5 497 LYS B O 1
ATOM 9271 N N . ILE B 1 498 ? 8.25 7.129 7.445 1 91.44 498 ILE B N 1
ATOM 9272 C CA . ILE B 1 498 ? 9.188 6.434 8.32 1 91.44 498 ILE B CA 1
ATOM 9273 C C . ILE B 1 498 ? 8.547 5.16 8.859 1 91.44 498 ILE B C 1
ATOM 9275 O O . ILE B 1 498 ? 7.551 5.219 9.594 1 91.44 498 ILE B O 1
ATOM 9279 N N . SER B 1 499 ? 9.039 4.012 8.469 1 81.25 499 SER B N 1
ATOM 9280 C CA . SER B 1 499 ? 8.375 2.748 8.766 1 81.25 499 SER B CA 1
ATOM 9281 C C . SER B 1 499 ? 9.133 1.963 9.836 1 81.25 499 SER B C 1
ATOM 9283 O O . SER B 1 499 ? 9.258 0.74 9.734 1 81.25 499 SER B O 1
ATOM 9285 N N . ILE B 1 500 ? 9.617 2.607 10.82 1 85.56 500 ILE B N 1
ATOM 9286 C CA . ILE B 1 500 ? 10.32 1.931 11.906 1 85.56 500 ILE B CA 1
ATOM 9287 C C . ILE B 1 500 ? 9.305 1.316 12.867 1 85.56 500 ILE B C 1
ATOM 9289 O O . ILE B 1 500 ? 8.414 2.008 13.359 1 85.56 500 ILE B O 1
ATOM 9293 N N . LYS B 1 501 ? 9.406 0.037 13.055 1 78.94 501 LYS B N 1
ATOM 9294 C CA . LYS B 1 501 ? 8.484 -0.678 13.938 1 78.94 501 LYS B CA 1
ATOM 9295 C C . LYS B 1 501 ? 8.836 -0.452 15.398 1 78.94 501 LYS B C 1
ATOM 9297 O O . LYS B 1 501 ? 10.016 -0.404 15.758 1 78.94 501 LYS B O 1
ATOM 9302 N N . SER B 1 502 ? 7.844 -0.197 16.156 1 77.25 502 SER B N 1
ATOM 9303 C CA . SER B 1 502 ? 8.008 -0.066 17.609 1 77.25 502 SER B CA 1
ATOM 9304 C C . SER B 1 502 ? 6.793 -0.602 18.359 1 77.25 502 SER B C 1
ATOM 9306 O O . SER B 1 502 ? 5.668 -0.515 17.859 1 77.25 502 SER B O 1
ATOM 9308 N N . ARG B 1 503 ? 6.977 -1.149 19.5 1 72.25 503 ARG B N 1
ATOM 9309 C CA . ARG B 1 503 ? 5.871 -1.62 20.328 1 72.25 503 ARG B CA 1
ATOM 9310 C C . ARG B 1 503 ? 5.27 -0.478 21.141 1 72.25 503 ARG B C 1
ATOM 9312 O O . ARG B 1 503 ? 4.148 -0.588 21.641 1 72.25 503 ARG B O 1
ATOM 9319 N N . LYS B 1 504 ? 6.141 0.503 21.375 1 79.06 504 LYS B N 1
ATOM 9320 C CA . LYS B 1 504 ? 5.629 1.683 22.062 1 79.06 504 LYS B CA 1
ATOM 9321 C C . LYS B 1 504 ? 4.672 2.467 21.172 1 79.06 504 LYS B C 1
ATOM 9323 O O . LYS B 1 504 ? 5.059 2.938 20.094 1 79.06 504 LYS B O 1
ATOM 9328 N N . TRP B 1 505 ? 3.484 2.668 21.625 1 78.69 505 TRP B N 1
ATOM 9329 C CA . TRP B 1 505 ? 2.459 3.285 20.797 1 78.69 505 TRP B CA 1
ATOM 9330 C C . TRP B 1 505 ? 2.84 4.715 20.438 1 78.69 505 TRP B C 1
ATOM 9332 O O . TRP B 1 505 ? 2.564 5.176 19.328 1 78.69 505 TRP B O 1
ATOM 9342 N N . TYR B 1 506 ? 3.467 5.449 21.375 1 87 506 TYR B N 1
ATOM 9343 C CA . TYR B 1 506 ? 3.729 6.867 21.141 1 87 506 TYR B CA 1
ATOM 9344 C C . TYR B 1 506 ? 4.898 7.051 20.188 1 87 506 TYR B C 1
ATOM 9346 O O . TYR B 1 506 ? 5.094 8.141 19.641 1 87 506 TYR B O 1
ATOM 9354 N N . MET B 1 507 ? 5.703 5.988 19.906 1 89.94 507 MET B N 1
ATOM 9355 C CA . MET B 1 507 ? 6.801 6.09 18.953 1 89.94 507 MET B CA 1
ATOM 9356 C C . MET B 1 507 ? 6.266 6.184 17.516 1 89.94 507 MET B C 1
ATOM 9358 O O . MET B 1 507 ? 6.836 6.895 16.688 1 89.94 507 MET B O 1
ATOM 9362 N N . ARG B 1 508 ? 5.266 5.465 17.25 1 87.31 508 ARG B N 1
ATOM 9363 C CA . ARG B 1 508 ? 4.656 5.566 15.938 1 87.31 508 ARG B CA 1
ATOM 9364 C C . ARG B 1 508 ? 4.15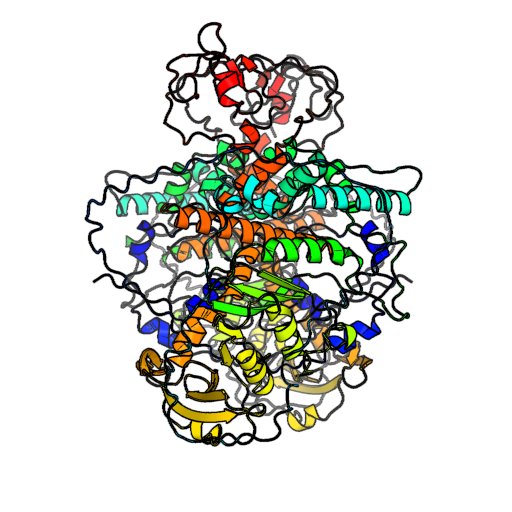2 6.98 15.672 1 87.31 508 ARG B C 1
ATOM 9366 O O . ARG B 1 508 ? 4.273 7.488 14.555 1 87.31 508 ARG B O 1
ATOM 9373 N N . LEU B 1 509 ? 3.566 7.523 16.688 1 90.62 509 LEU B N 1
ATOM 9374 C CA . LEU B 1 509 ? 3.076 8.891 16.578 1 90.62 509 LEU B CA 1
ATOM 9375 C C . LEU B 1 509 ? 4.234 9.875 16.438 1 90.62 509 LEU B C 1
ATOM 9377 O O . LEU B 1 509 ? 4.125 10.875 15.727 1 90.62 509 LEU B O 1
ATOM 9381 N N . PHE B 1 510 ? 5.262 9.586 17.156 1 94.69 510 PHE B N 1
ATOM 9382 C CA . PHE B 1 510 ? 6.461 10.414 17.062 1 94.69 510 PHE B CA 1
ATOM 9383 C C . PHE B 1 510 ? 6.965 10.461 15.617 1 94.69 510 PHE B C 1
ATOM 9385 O O . PHE B 1 510 ? 7.207 11.539 15.078 1 94.69 510 PHE B O 1
ATOM 9392 N N . TYR B 1 511 ? 7.125 9.336 15.008 1 94.94 511 TYR B N 1
ATOM 9393 C CA . TYR B 1 511 ? 7.598 9.266 13.625 1 94.94 511 TYR B CA 1
ATOM 9394 C C . TYR B 1 511 ? 6.625 9.969 12.68 1 94.94 511 TYR B C 1
ATOM 9396 O O . TYR B 1 511 ? 7.047 10.625 11.727 1 94.94 511 TYR B O 1
ATOM 9404 N N . HIS B 1 512 ? 5.383 9.805 12.953 1 93.88 512 HIS B N 1
ATOM 9405 C CA . HIS B 1 512 ? 4.371 10.461 12.125 1 93.88 512 HIS B CA 1
ATOM 9406 C C . HIS B 1 512 ? 4.484 11.984 12.219 1 93.88 512 HIS B C 1
ATOM 9408 O O . HIS B 1 512 ? 4.379 12.68 11.211 1 93.88 512 HIS B O 1
ATOM 9414 N N . LEU B 1 513 ? 4.656 12.43 13.398 1 97.06 513 LEU B N 1
ATOM 9415 C CA . LEU B 1 513 ? 4.793 13.867 13.602 1 97.06 513 LEU B CA 1
ATOM 9416 C C . LEU B 1 513 ? 6.047 14.391 12.906 1 97.06 513 LEU B C 1
ATOM 9418 O O . LEU B 1 513 ? 6.055 15.516 12.406 1 97.06 513 LEU B O 1
ATOM 9422 N N . ILE B 1 514 ? 7.109 13.602 12.898 1 97.75 514 ILE B N 1
ATOM 9423 C CA . ILE B 1 514 ? 8.305 13.984 12.156 1 97.75 514 ILE B CA 1
ATOM 9424 C C . ILE B 1 514 ? 7.977 14.086 10.672 1 97.75 514 ILE B C 1
ATOM 9426 O O . ILE B 1 514 ? 8.391 15.031 10 1 97.75 514 ILE B O 1
ATOM 9430 N N . ASP B 1 515 ? 7.246 13.133 10.172 1 97.19 515 ASP B N 1
ATOM 9431 C CA . ASP B 1 515 ? 6.859 13.141 8.766 1 97.19 515 ASP B CA 1
ATOM 9432 C C . ASP B 1 515 ? 6.043 14.383 8.422 1 97.19 515 ASP B C 1
ATOM 9434 O O . ASP B 1 515 ? 6.23 14.992 7.367 1 97.19 515 ASP B O 1
ATOM 9438 N N . ILE B 1 516 ? 5.105 14.734 9.305 1 97.94 516 ILE B N 1
ATOM 9439 C CA . ILE B 1 516 ? 4.316 15.945 9.094 1 97.94 516 ILE B CA 1
ATOM 9440 C C . ILE B 1 516 ? 5.234 17.156 9.07 1 97.94 516 ILE B C 1
ATOM 9442 O O . ILE B 1 516 ? 5.105 18.031 8.195 1 97.94 516 ILE B O 1
ATOM 9446 N N . THR B 1 517 ? 6.152 17.172 10.008 1 98.62 517 THR B N 1
ATOM 9447 C CA . THR B 1 517 ? 7.066 18.312 10.117 1 98.62 517 THR B CA 1
ATOM 9448 C C . THR B 1 517 ? 7.918 18.438 8.867 1 98.62 517 THR B C 1
ATOM 9450 O O . THR B 1 517 ? 8.109 19.547 8.352 1 98.62 517 THR B O 1
ATOM 9453 N N . VAL B 1 518 ? 8.414 17.328 8.375 1 98.44 518 VAL B N 1
ATOM 9454 C CA . VAL B 1 518 ? 9.242 17.344 7.168 1 98.44 518 VAL B CA 1
ATOM 9455 C C . VAL B 1 518 ? 8.406 17.812 5.977 1 98.44 518 VAL B C 1
ATOM 9457 O O . VAL B 1 518 ? 8.867 18.625 5.168 1 98.44 518 VAL B O 1
ATOM 9460 N N . THR B 1 519 ? 7.227 17.312 5.824 1 97.88 519 THR B N 1
ATOM 9461 C CA . THR B 1 519 ? 6.344 17.719 4.73 1 97.88 519 THR B CA 1
ATOM 9462 C C . THR B 1 519 ? 6 19.203 4.824 1 97.88 519 THR B C 1
ATOM 9464 O O . THR B 1 519 ? 6.039 19.922 3.822 1 97.88 519 THR B O 1
ATOM 9467 N N . ASN B 1 520 ? 5.645 19.656 6.059 1 98.56 520 ASN B N 1
ATOM 9468 C CA . ASN B 1 520 ? 5.402 21.078 6.277 1 98.56 520 ASN B CA 1
ATOM 9469 C C . ASN B 1 520 ? 6.609 21.922 5.887 1 98.56 520 ASN B C 1
ATOM 9471 O O . ASN B 1 520 ? 6.461 22.984 5.289 1 98.56 520 ASN B O 1
ATOM 9475 N N . SER B 1 521 ? 7.781 21.406 6.25 1 98.38 521 SER B N 1
ATOM 9476 C CA . SER B 1 521 ? 9.008 22.125 5.926 1 98.38 521 SER B CA 1
ATOM 9477 C C . SER B 1 521 ? 9.195 22.234 4.418 1 98.38 521 SER B C 1
ATOM 9479 O O . SER B 1 521 ? 9.594 23.297 3.914 1 98.38 521 SER B O 1
ATOM 9481 N N . TRP B 1 522 ? 8.969 21.172 3.738 1 97.75 522 TRP B N 1
ATOM 9482 C CA . TRP B 1 522 ? 9.102 21.156 2.285 1 97.75 522 TRP B CA 1
ATOM 9483 C C . TRP B 1 522 ? 8.109 22.125 1.644 1 97.75 522 TRP B C 1
ATOM 9485 O O . TRP B 1 522 ? 8.477 22.875 0.742 1 97.75 522 TRP B O 1
ATOM 9495 N N . ILE B 1 523 ? 6.852 22.172 2.08 1 97.44 523 ILE B N 1
ATOM 9496 C CA . ILE B 1 523 ? 5.824 23.062 1.55 1 97.44 523 ILE B CA 1
ATOM 9497 C C . ILE B 1 523 ? 6.188 24.516 1.859 1 97.44 523 ILE B C 1
ATOM 9499 O O . ILE B 1 523 ? 6 25.406 1.021 1 97.44 523 ILE B O 1
ATOM 9503 N N . LEU B 1 524 ? 6.66 24.719 3.074 1 97.62 524 LEU B N 1
ATOM 9504 C CA . LEU B 1 524 ? 7.074 26.062 3.449 1 97.62 524 LEU B CA 1
ATOM 9505 C C . LEU B 1 524 ? 8.203 26.562 2.551 1 97.62 524 LEU B C 1
ATOM 9507 O O . LEU B 1 524 ? 8.234 27.734 2.162 1 97.62 524 LEU B O 1
ATOM 9511 N N . GLN B 1 525 ? 9.18 25.703 2.242 1 96.44 525 GLN B N 1
ATOM 9512 C CA . GLN B 1 525 ? 10.258 26.078 1.333 1 96.44 525 GLN B CA 1
ATOM 9513 C C . GLN B 1 525 ? 9.711 26.5 -0.028 1 96.44 525 GLN B C 1
ATOM 9515 O O . GLN B 1 525 ? 10.203 27.453 -0.635 1 96.44 525 GLN B O 1
ATOM 9520 N N . LYS B 1 526 ? 8.789 25.766 -0.522 1 95.38 526 LYS B N 1
ATOM 9521 C CA . LYS B 1 526 ? 8.133 26.109 -1.783 1 95.38 526 LYS B CA 1
ATOM 9522 C C . LYS B 1 526 ? 7.496 27.5 -1.711 1 95.38 526 LYS B C 1
ATOM 9524 O O . LYS B 1 526 ? 7.641 28.297 -2.633 1 95.38 526 LYS B O 1
ATOM 9529 N N . ARG B 1 527 ? 6.785 27.781 -0.62 1 95.19 527 ARG B N 1
ATOM 9530 C CA . ARG B 1 527 ? 6.133 29.062 -0.419 1 95.19 527 ARG B CA 1
ATOM 9531 C C . ARG B 1 527 ? 7.156 30.188 -0.357 1 95.19 527 ARG B C 1
ATOM 9533 O O . ARG B 1 527 ? 6.922 31.281 -0.886 1 95.19 527 ARG B O 1
ATOM 9540 N N . ILE B 1 528 ? 8.266 29.938 0.348 1 95.5 528 ILE B N 1
ATOM 9541 C CA . ILE B 1 528 ? 9.328 30.922 0.467 1 95.5 528 ILE B CA 1
ATOM 9542 C C . ILE B 1 528 ? 9.875 31.266 -0.917 1 95.5 528 ILE B C 1
ATOM 9544 O O . ILE B 1 528 ? 10.031 32.438 -1.264 1 95.5 528 ILE B O 1
ATOM 9548 N N . ASN B 1 529 ? 10.164 30.234 -1.715 1 93.94 529 ASN B N 1
ATOM 9549 C CA . ASN B 1 529 ? 10.703 30.438 -3.055 1 93.94 529 ASN B CA 1
ATOM 9550 C C . ASN B 1 529 ? 9.703 31.156 -3.959 1 93.94 529 ASN B C 1
ATOM 9552 O O . ASN B 1 529 ? 10.086 31.984 -4.785 1 93.94 529 ASN B O 1
ATOM 9556 N N . GLU B 1 530 ? 8.477 30.781 -3.797 1 91.75 530 GLU B N 1
ATOM 9557 C CA . GLU B 1 530 ? 7.438 31.453 -4.57 1 91.75 530 GLU B CA 1
ATOM 9558 C C . GLU B 1 530 ? 7.367 32.938 -4.223 1 91.75 530 GLU B C 1
ATOM 9560 O O . GLU B 1 530 ? 7.18 33.781 -5.105 1 91.75 530 GLU B O 1
ATOM 9565 N N . SER B 1 531 ? 7.461 33.281 -2.967 1 91.81 531 SER B N 1
ATOM 9566 C CA . SER B 1 531 ? 7.445 34.656 -2.516 1 91.81 531 SER B CA 1
ATOM 9567 C C . SER B 1 531 ? 8.641 35.438 -3.059 1 91.81 531 SER B C 1
ATOM 9569 O O . SER B 1 531 ? 8.57 36.656 -3.25 1 91.81 531 SER B O 1
ATOM 9571 N N . LYS B 1 532 ? 9.727 34.688 -3.275 1 90.75 532 LYS B N 1
ATOM 9572 C CA . LYS B 1 532 ? 10.922 35.312 -3.828 1 90.75 532 LYS B CA 1
ATOM 9573 C C . LYS B 1 532 ? 10.898 35.312 -5.355 1 90.75 532 LYS B C 1
ATOM 9575 O O . LYS B 1 532 ? 11.852 35.75 -6 1 90.75 532 LYS B O 1
ATOM 9580 N N . GLY B 1 533 ? 9.914 34.719 -5.98 1 89.06 533 GLY B N 1
ATOM 9581 C CA . GLY B 1 533 ? 9.75 34.688 -7.426 1 89.06 533 GLY B CA 1
ATOM 9582 C C . GLY B 1 533 ? 10.547 33.562 -8.086 1 89.06 533 GLY B C 1
ATOM 9583 O O . GLY B 1 533 ? 10.875 33.656 -9.273 1 89.06 533 GLY B O 1
ATOM 9584 N N . GLN B 1 534 ? 10.977 32.594 -7.309 1 86.81 534 GLN B N 1
ATOM 9585 C CA . GLN B 1 534 ? 11.742 31.469 -7.832 1 86.81 534 GLN B CA 1
ATOM 9586 C C . GLN B 1 534 ? 10.898 30.203 -7.855 1 86.81 534 GLN B C 1
ATOM 9588 O O . GLN B 1 534 ? 10.031 30.016 -7 1 86.81 534 GLN B O 1
ATOM 9593 N N . LYS B 1 535 ? 11.062 29.484 -8.922 1 83.12 535 LYS B N 1
ATOM 9594 C CA . LYS B 1 535 ? 10.367 28.203 -8.945 1 83.12 535 LYS B CA 1
ATOM 9595 C C . LYS B 1 535 ? 11.164 27.141 -8.195 1 83.12 535 LYS B C 1
ATOM 9597 O O . LYS B 1 535 ? 12.375 27 -8.383 1 83.12 535 LYS B O 1
ATOM 9602 N N . TYR B 1 536 ? 10.586 26.562 -7.199 1 80.62 536 TYR B N 1
ATOM 9603 C CA . TYR B 1 536 ? 11.211 25.5 -6.43 1 80.62 536 TYR B CA 1
ATOM 9604 C C . TYR B 1 536 ? 11 24.141 -7.102 1 80.62 536 TYR B C 1
ATOM 9606 O O . TYR B 1 536 ? 9.867 23.703 -7.289 1 80.62 536 TYR B O 1
ATOM 9614 N N . GLN B 1 537 ? 12.008 23.453 -7.516 1 80.25 537 GLN B N 1
ATOM 9615 C CA . GLN B 1 537 ? 11.898 22.266 -8.352 1 80.25 537 GLN B CA 1
ATOM 9616 C C . GLN B 1 537 ? 12.273 21 -7.57 1 80.25 537 GLN B C 1
ATOM 9618 O O . GLN B 1 537 ? 12.055 19.891 -8.039 1 80.25 537 GLN B O 1
ATOM 9623 N N . SER B 1 538 ? 12.586 21.188 -6.312 1 86.44 538 SER B N 1
ATOM 9624 C CA . SER B 1 538 ? 13.047 19.984 -5.609 1 86.44 538 SER B CA 1
ATOM 9625 C C . SER B 1 538 ? 11.867 19.125 -5.172 1 86.44 538 SER B C 1
ATOM 9627 O O . SER B 1 538 ? 10.875 19.641 -4.641 1 86.44 538 SER B O 1
ATOM 9629 N N . SER B 1 539 ? 11.938 17.828 -5.461 1 91.69 539 SER B N 1
ATOM 9630 C CA . SER B 1 539 ? 10.914 16.875 -5.016 1 91.69 539 SER B CA 1
ATOM 9631 C C . SER B 1 539 ? 11 16.641 -3.512 1 91.69 539 SER B C 1
ATOM 9633 O O . SER B 1 539 ? 11.992 16.984 -2.877 1 91.69 539 SER B O 1
ATOM 9635 N N . LEU B 1 540 ? 9.938 16.188 -2.969 1 94.88 540 LEU B N 1
ATOM 9636 C CA . LEU B 1 540 ? 9.914 15.867 -1.547 1 94.88 540 LEU B CA 1
ATOM 9637 C C . LEU B 1 540 ? 11.023 14.883 -1.197 1 94.88 540 LEU B C 1
ATOM 9639 O O . LEU B 1 540 ? 11.648 14.992 -0.142 1 94.88 540 LEU B O 1
ATOM 9643 N N . ALA B 1 541 ? 11.312 13.938 -2.072 1 93.56 541 ALA B N 1
ATOM 9644 C CA . ALA B 1 541 ? 12.391 12.969 -1.862 1 93.56 541 ALA B CA 1
ATOM 9645 C C . ALA B 1 541 ? 13.742 13.664 -1.766 1 93.56 541 ALA B C 1
ATOM 9647 O O . ALA B 1 541 ? 14.547 13.359 -0.878 1 93.56 541 ALA B O 1
ATOM 9648 N N . ASP B 1 542 ? 13.945 14.602 -2.68 1 92.5 542 ASP B N 1
ATOM 9649 C CA . ASP B 1 542 ? 15.195 15.352 -2.676 1 92.5 542 ASP B CA 1
ATOM 9650 C C . ASP B 1 542 ? 15.336 16.188 -1.403 1 92.5 542 ASP B C 1
ATOM 9652 O O . ASP B 1 542 ? 16.422 16.281 -0.83 1 92.5 542 ASP B O 1
ATOM 9656 N N . PHE B 1 543 ? 14.258 16.844 -1.055 1 95.88 543 PHE B N 1
ATOM 9657 C CA . PHE B 1 543 ? 14.242 17.656 0.166 1 95.88 543 PHE B CA 1
ATOM 9658 C C . PHE B 1 543 ? 14.602 16.797 1.376 1 95.88 543 PHE B C 1
ATOM 9660 O O . PHE B 1 543 ? 15.43 17.188 2.195 1 95.88 543 PHE B O 1
ATOM 9667 N N . ARG B 1 544 ? 13.953 15.617 1.52 1 96.69 544 ARG B N 1
ATOM 9668 C CA . ARG B 1 544 ? 14.203 14.695 2.623 1 96.69 544 ARG B CA 1
ATOM 9669 C C . ARG B 1 544 ? 15.656 14.227 2.631 1 96.69 544 ARG B C 1
ATOM 9671 O O . ARG B 1 544 ? 16.281 14.125 3.691 1 96.69 544 ARG B O 1
ATOM 9678 N N . GLU B 1 545 ? 16.141 13.875 1.441 1 94.88 545 GLU B N 1
ATOM 9679 C CA . GLU B 1 545 ? 17.531 13.414 1.325 1 94.88 545 GLU B CA 1
ATOM 9680 C C . GLU B 1 545 ? 18.5 14.492 1.794 1 94.88 545 GLU B C 1
ATOM 9682 O O . GLU B 1 545 ? 19.406 14.211 2.586 1 94.88 545 GLU B O 1
ATOM 9687 N N . GLU B 1 546 ? 18.344 15.688 1.314 1 94.44 546 GLU B N 1
ATOM 9688 C CA . GLU B 1 546 ? 19.219 16.781 1.693 1 94.44 546 GLU B CA 1
ATOM 9689 C C . GLU B 1 546 ? 19.156 17.062 3.195 1 94.44 546 GLU B C 1
ATOM 9691 O O . GLU B 1 546 ? 20.188 17.266 3.84 1 94.44 546 GLU B O 1
ATOM 9696 N N . LEU B 1 547 ? 17.953 17.094 3.693 1 97 547 LEU B N 1
ATOM 9697 C CA . LEU B 1 547 ? 17.766 17.312 5.125 1 97 547 LEU B CA 1
ATOM 9698 C C . LEU B 1 547 ? 18.438 16.203 5.926 1 97 547 LEU B C 1
ATOM 9700 O O . LEU B 1 547 ? 19.125 16.469 6.914 1 97 547 LEU B O 1
ATOM 9704 N N . ALA B 1 548 ? 18.188 14.945 5.531 1 97.19 548 ALA B N 1
ATOM 9705 C CA . ALA B 1 548 ? 18.766 13.789 6.23 1 97.19 548 ALA B CA 1
ATOM 9706 C C . ALA B 1 548 ? 20.281 13.859 6.262 1 97.19 548 ALA B C 1
ATOM 9708 O O . ALA B 1 548 ? 20.906 13.641 7.305 1 97.19 548 ALA B O 1
ATOM 9709 N N . VAL B 1 549 ? 20.875 14.172 5.141 1 94.44 549 VAL B N 1
ATOM 9710 C CA . VAL B 1 549 ? 22.328 14.25 5.051 1 94.44 549 VAL B CA 1
ATOM 9711 C C . VAL B 1 549 ? 22.844 15.359 5.965 1 94.44 549 VAL B C 1
ATOM 9713 O O . VAL B 1 549 ? 23.828 15.172 6.684 1 94.44 549 VAL B O 1
ATOM 9716 N N . SER B 1 550 ? 22.156 16.516 5.957 1 94.06 550 SER B N 1
ATOM 9717 C CA . SER B 1 550 ? 22.562 17.641 6.801 1 94.06 550 SER B CA 1
ATOM 9718 C C . SER B 1 550 ? 22.516 17.266 8.281 1 94.06 550 SER B C 1
ATOM 9720 O O . SER B 1 550 ? 23.422 17.609 9.039 1 94.06 550 SER B O 1
ATOM 9722 N N . LEU B 1 551 ? 21.469 16.578 8.688 1 95.75 551 LEU B N 1
ATOM 9723 C CA . LEU B 1 551 ? 21.297 16.172 10.078 1 95.75 551 LEU B CA 1
ATOM 9724 C C . LEU B 1 551 ? 22.328 15.109 10.469 1 95.75 551 LEU B C 1
ATOM 9726 O O . LEU B 1 551 ? 22.891 15.148 11.562 1 95.75 551 LEU B O 1
ATOM 9730 N N . CYS B 1 552 ? 22.578 14.164 9.586 1 93.25 552 CYS B N 1
ATOM 9731 C CA . CYS B 1 552 ? 23.516 13.078 9.852 1 93.25 552 CYS B CA 1
ATOM 9732 C C . CYS B 1 552 ? 24.938 13.609 9.984 1 93.25 552 CYS B C 1
ATOM 9734 O O . CYS B 1 552 ? 25.734 13.078 10.766 1 93.25 552 CYS B O 1
ATOM 9736 N N . GLN B 1 553 ? 25.234 14.562 9.25 1 86.19 553 GLN B N 1
ATOM 9737 C CA . GLN B 1 553 ? 26.609 15.055 9.203 1 86.19 553 GLN B CA 1
ATOM 9738 C C . GLN B 1 553 ? 26.828 16.172 10.211 1 86.19 553 GLN B C 1
ATOM 9740 O O . GLN B 1 553 ? 27.891 16.812 10.227 1 86.19 553 GLN B O 1
ATOM 9745 N N . MET B 1 554 ? 25.844 16.344 11.117 1 80.56 554 MET B N 1
ATOM 9746 C CA . MET B 1 554 ? 25.969 17.375 12.141 1 80.56 554 MET B CA 1
ATOM 9747 C C . MET B 1 554 ? 27 16.969 13.195 1 80.56 554 MET B C 1
ATOM 9749 O O . MET B 1 554 ? 27.047 15.797 13.594 1 80.56 554 MET B O 1
ATOM 9753 N N . GLY B 1 555 ? 27.734 17.906 13.758 1 64.5 555 GLY B N 1
ATOM 9754 C CA . GLY B 1 555 ? 28.672 17.672 14.836 1 64.5 555 GLY B CA 1
ATOM 9755 C C . GLY B 1 555 ? 29.984 17.078 14.359 1 64.5 555 GLY B C 1
ATOM 9756 O O . GLY B 1 555 ? 30.281 17.094 13.164 1 64.5 555 GLY B O 1
ATOM 9757 N N . GLU B 1 556 ? 30.766 16.688 15.383 1 50.75 556 GLU B N 1
ATOM 9758 C CA . GLU B 1 556 ? 32.094 16.094 15.109 1 50.75 556 GLU B CA 1
ATOM 9759 C C . GLU B 1 556 ? 31.938 14.703 14.508 1 50.75 556 GLU B C 1
ATOM 9761 O O . GLU B 1 556 ? 31.109 13.906 14.953 1 50.75 556 GLU B O 1
ATOM 9766 N N . LEU B 1 557 ? 32 14.578 13.25 1 44.69 557 LEU B N 1
ATOM 9767 C CA . LEU B 1 557 ? 31.969 13.227 12.688 1 44.69 557 LEU B CA 1
ATOM 9768 C C . LEU B 1 557 ? 32.719 12.242 13.586 1 44.69 557 LEU B C 1
ATOM 9770 O O . LEU B 1 557 ? 33.875 12.469 13.938 1 44.69 557 LEU B O 1
ATOM 9774 N N . VAL B 1 558 ? 32.062 11.859 14.586 1 41.41 558 VAL B N 1
ATOM 9775 C CA . VAL B 1 558 ? 32.719 10.875 15.445 1 41.41 558 VAL B CA 1
ATOM 9776 C C . VAL B 1 558 ? 33.438 9.836 14.594 1 41.41 558 VAL B C 1
ATOM 9778 O O . VAL B 1 558 ? 32.812 9.125 13.805 1 41.41 558 VAL B O 1
ATOM 9781 N N . SER B 1 559 ? 34.469 10.203 14.047 1 35.62 559 SER B N 1
ATOM 9782 C CA . SER B 1 559 ? 35.188 9.047 13.516 1 35.62 559 SER B CA 1
ATOM 9783 C C . SER B 1 559 ? 35.094 7.859 14.469 1 35.62 559 SER B C 1
ATOM 9785 O O . SER B 1 559 ? 35.344 8 15.672 1 35.62 559 SER B O 1
ATOM 9787 N N . PRO B 1 560 ? 34.219 7.023 14.328 1 34.91 560 PRO B N 1
ATOM 9788 C CA . PRO B 1 560 ? 34.281 5.957 15.328 1 34.91 560 PRO B CA 1
ATOM 9789 C C . PRO B 1 560 ? 35.656 5.785 15.922 1 34.91 560 PRO B C 1
ATOM 9791 O O . PRO B 1 560 ? 36.656 5.855 15.195 1 34.91 560 PRO B O 1
ATOM 9794 N N . LYS B 1 561 ? 35.969 6.305 17.109 1 29.27 561 LYS B N 1
ATOM 9795 C CA . LYS B 1 561 ? 37.188 5.918 17.781 1 29.27 561 LYS B CA 1
ATOM 9796 C C . LYS B 1 561 ? 37.594 4.504 17.391 1 29.27 561 LYS B C 1
ATOM 9798 O O . LYS B 1 561 ? 37.094 3.525 17.953 1 29.27 561 LYS B O 1
ATOM 9803 N N . ARG B 1 562 ? 37.719 4.156 16.125 1 28.58 562 ARG B N 1
ATOM 9804 C CA . ARG B 1 562 ? 38.438 2.896 15.977 1 28.58 562 ARG B CA 1
ATOM 9805 C C . ARG B 1 562 ? 39.719 2.908 16.781 1 28.58 562 ARG B C 1
ATOM 9807 O O . ARG B 1 562 ? 40.25 3.973 17.125 1 28.58 562 ARG B O 1
ATOM 9814 N N . GLY B 1 563 ? 40.25 1.884 17.422 1 28.25 563 GLY B N 1
ATOM 9815 C CA . GLY B 1 563 ? 41.594 1.844 17.922 1 28.25 563 GLY B CA 1
ATOM 9816 C C . GLY B 1 563 ? 42.562 2.723 17.125 1 28.25 563 GLY B C 1
ATOM 9817 O O . GLY B 1 563 ? 42.125 3.492 16.266 1 28.25 563 GLY B O 1
ATOM 9818 N N . ARG B 1 564 ? 43.812 2.342 16.984 1 26.17 564 ARG B N 1
ATOM 9819 C CA . ARG B 1 564 ? 44.969 3.025 16.438 1 26.17 564 ARG B CA 1
ATOM 9820 C C . ARG B 1 564 ? 44.719 3.527 15.023 1 26.17 564 ARG B C 1
ATOM 9822 O O . ARG B 1 564 ? 44.094 2.834 14.219 1 26.17 564 ARG B O 1
ATOM 9829 N N . PRO B 1 565 ? 44.938 4.766 14.805 1 28.7 565 PRO B N 1
ATOM 9830 C CA . PRO B 1 565 ? 44.875 5.492 13.539 1 28.7 565 PRO B CA 1
ATOM 9831 C C . PRO B 1 565 ? 45.312 4.648 12.344 1 28.7 565 PRO B C 1
ATOM 9833 O O . PRO B 1 565 ? 46.438 4.133 12.344 1 28.7 565 PRO B O 1
ATOM 9836 N N . LEU B 1 566 ? 44.531 3.766 11.852 1 25.47 566 LEU B N 1
ATOM 9837 C CA . LEU B 1 566 ? 45.062 3.018 10.719 1 25.47 566 LEU B CA 1
ATOM 9838 C C . LEU B 1 566 ? 45.562 3.961 9.633 1 25.47 566 LEU B C 1
ATOM 9840 O O . LEU B 1 566 ? 44.938 4.98 9.352 1 25.47 566 LEU B O 1
ATOM 9844 N N . LYS B 1 567 ? 46.844 3.922 9.359 1 26.28 567 LYS B N 1
ATOM 9845 C CA . LYS B 1 567 ? 47.594 4.676 8.359 1 26.28 567 LYS B CA 1
ATOM 9846 C C . LYS B 1 567 ? 46.812 4.793 7.051 1 26.28 567 LYS B C 1
ATOM 9848 O O . LYS B 1 567 ? 46.312 3.793 6.535 1 26.28 567 LYS B O 1
ATOM 9853 N N . GLU B 1 568 ? 46.219 5.922 6.727 1 25.72 568 GLU B N 1
ATOM 9854 C CA . GLU B 1 568 ? 45.625 6.422 5.492 1 25.72 568 GLU B CA 1
ATOM 9855 C C . GLU B 1 568 ? 46.469 6 4.273 1 25.72 568 GLU B C 1
ATOM 9857 O O . GLU B 1 568 ? 47.594 6.449 4.098 1 25.72 568 GLU B O 1
ATOM 9862 N N . ASP B 1 569 ? 46.469 4.711 3.91 1 23.77 569 ASP B N 1
ATOM 9863 C CA . ASP B 1 569 ? 47.219 4.418 2.689 1 23.77 569 ASP B CA 1
ATOM 9864 C C . ASP B 1 569 ? 46.719 5.273 1.525 1 23.77 569 ASP B C 1
ATOM 9866 O O . ASP B 1 569 ? 45.5 5.516 1.395 1 23.77 569 ASP B O 1
ATOM 9870 N N . LYS B 1 570 ? 47.656 5.992 0.808 1 24.78 570 LYS B N 1
ATOM 9871 C CA . LYS B 1 570 ? 47.719 6.859 -0.364 1 24.78 570 LYS B CA 1
ATOM 9872 C C . LYS B 1 570 ? 47.031 6.219 -1.557 1 24.78 570 LYS B C 1
ATOM 9874 O O . LYS B 1 570 ? 47.562 5.316 -2.195 1 24.78 570 LYS B O 1
ATOM 9879 N N . LEU B 1 571 ? 45.781 6.082 -1.705 1 22.2 571 LEU B N 1
ATOM 9880 C CA . LEU B 1 571 ? 45.031 5.648 -2.889 1 22.2 571 LEU B CA 1
ATOM 9881 C C . LEU B 1 571 ? 45.406 6.496 -4.098 1 22.2 571 LEU B C 1
ATOM 9883 O O . LEU B 1 571 ? 45.375 7.727 -4.027 1 22.2 571 LEU B O 1
ATOM 9887 N N . GLY B 1 572 ? 46.031 6.043 -5.215 1 22.27 572 GLY B N 1
ATOM 9888 C CA . GLY B 1 572 ? 46.594 6.543 -6.473 1 22.27 572 GLY B CA 1
ATOM 9889 C C . GLY B 1 572 ? 45.562 7.324 -7.285 1 22.27 572 GLY B C 1
ATOM 9890 O O . GLY B 1 572 ? 44.344 7.176 -7.09 1 22.27 572 GLY B O 1
ATOM 9891 N N . ASN B 1 573 ? 46.094 8.516 -8.039 1 21.53 573 ASN B N 1
ATOM 9892 C CA . ASN B 1 573 ? 45.688 9.656 -8.844 1 21.53 573 ASN B CA 1
ATOM 9893 C C . ASN B 1 573 ? 45 9.211 -10.141 1 21.53 573 ASN B C 1
ATOM 9895 O O . ASN B 1 573 ? 45.688 9 -11.148 1 21.53 573 ASN B O 1
ATOM 9899 N N . ILE B 1 574 ? 44.219 8.258 -10.305 1 23.69 574 ILE B N 1
ATOM 9900 C CA . ILE B 1 574 ? 43.75 7.977 -11.656 1 23.69 574 ILE B CA 1
ATOM 9901 C C . ILE B 1 574 ? 42.938 9.172 -12.188 1 23.69 574 ILE B C 1
ATOM 9903 O O . ILE B 1 574 ? 41.969 9.602 -11.57 1 23.69 574 ILE B O 1
ATOM 9907 N N . THR B 1 575 ? 43.5 10.047 -13.125 1 22.53 575 THR B N 1
ATOM 9908 C CA . THR B 1 575 ? 43.156 11.289 -13.812 1 22.53 575 THR B CA 1
ATOM 9909 C C . THR B 1 575 ? 41.969 11.078 -14.758 1 22.53 575 THR B C 1
ATOM 9911 O O . THR B 1 575 ? 41.656 11.961 -15.555 1 22.53 575 THR B O 1
ATOM 9914 N N . ASP B 1 576 ? 41.219 10.039 -14.797 1 23.86 576 ASP B N 1
ATOM 9915 C CA . ASP B 1 576 ? 40.438 10.016 -16.016 1 23.86 576 ASP B CA 1
ATOM 9916 C C . ASP B 1 576 ? 39.531 11.25 -16.125 1 23.86 576 ASP B C 1
ATOM 9918 O O . ASP B 1 576 ? 39.219 11.875 -15.102 1 23.86 576 ASP B O 1
ATOM 9922 N N . LYS B 1 577 ? 39.125 11.734 -17.438 1 25.28 577 LYS B N 1
ATOM 9923 C CA . LYS B 1 577 ? 38.406 12.93 -17.891 1 25.28 577 LYS B CA 1
ATOM 9924 C C . LYS B 1 577 ? 37.062 13.047 -17.188 1 25.28 577 LYS B C 1
ATOM 9926 O O . LYS B 1 577 ? 36.25 12.109 -17.219 1 25.28 577 LYS B O 1
ATOM 9931 N N . LYS B 1 578 ? 36.844 14.062 -16.422 1 24.98 578 LYS B N 1
ATOM 9932 C CA . LYS B 1 578 ? 35.969 14.602 -15.391 1 24.98 578 LYS B CA 1
ATOM 9933 C C . LYS B 1 578 ? 34.625 15.008 -15.961 1 24.98 578 LYS B C 1
ATOM 9935 O O . LYS B 1 578 ? 34.5 16.031 -16.641 1 24.98 578 LYS B O 1
ATOM 9940 N N . ARG B 1 579 ? 33.875 14.086 -16.609 1 27.34 579 ARG B N 1
ATOM 9941 C CA . ARG B 1 579 ? 32.594 14.672 -16.906 1 27.34 579 ARG B CA 1
ATOM 9942 C C . ARG B 1 579 ? 32.031 15.438 -15.711 1 27.34 579 ARG B C 1
ATOM 9944 O O . ARG B 1 579 ? 32.344 15.109 -14.562 1 27.34 579 ARG B O 1
ATOM 9951 N N . GLN B 1 580 ? 31.531 16.672 -15.969 1 23.8 580 GLN B N 1
ATOM 9952 C CA . GLN B 1 580 ? 30.938 17.641 -15.062 1 23.8 580 GLN B CA 1
ATOM 9953 C C . GLN B 1 580 ? 29.875 17 -14.18 1 23.8 580 GLN B C 1
ATOM 9955 O O . GLN B 1 580 ? 28.766 16.734 -14.641 1 23.8 580 GLN B O 1
ATOM 9960 N N . ARG B 1 581 ? 30.203 15.93 -13.594 1 28.2 581 ARG B N 1
ATOM 9961 C CA . ARG B 1 581 ? 29.297 15.281 -12.648 1 28.2 581 ARG B CA 1
ATOM 9962 C C . ARG B 1 581 ? 28.656 16.297 -11.703 1 28.2 581 ARG B C 1
ATOM 9964 O O . ARG B 1 581 ? 29.312 17.25 -11.289 1 28.2 581 ARG B O 1
ATOM 9971 N N . ASN B 1 582 ? 27.312 16.406 -11.734 1 27.16 582 ASN B N 1
ATOM 9972 C CA . ASN B 1 582 ? 26.562 17.25 -10.805 1 27.16 582 ASN B CA 1
ATOM 9973 C C . ASN B 1 582 ? 27.203 17.234 -9.414 1 27.16 582 ASN B C 1
ATOM 9975 O O . ASN B 1 582 ? 27.547 16.172 -8.898 1 27.16 582 ASN B O 1
ATOM 9979 N N . VAL B 1 583 ? 27.938 18.188 -9.055 1 30.41 583 VAL B N 1
ATOM 9980 C CA . VAL B 1 583 ? 28.688 18.578 -7.863 1 30.41 583 VAL B CA 1
ATOM 9981 C C . VAL B 1 583 ? 27.906 18.172 -6.613 1 30.41 583 VAL B C 1
ATOM 9983 O O . VAL B 1 583 ? 26.719 18.516 -6.473 1 30.41 583 VAL B O 1
ATOM 9986 N N . ASN B 1 584 ? 28.062 17.062 -6.176 1 34.91 584 ASN B N 1
ATOM 9987 C CA . ASN B 1 584 ? 27.656 16.719 -4.812 1 34.91 584 ASN B CA 1
ATOM 9988 C C . ASN B 1 584 ? 27.828 17.906 -3.865 1 34.91 584 ASN B C 1
ATOM 9990 O O . ASN B 1 584 ? 28.953 18.219 -3.455 1 34.91 584 ASN B O 1
ATOM 9994 N N . THR B 1 585 ? 27.156 18.953 -4.082 1 38.22 585 THR B N 1
ATOM 9995 C CA . THR B 1 585 ? 27.297 20.109 -3.217 1 38.22 585 THR B CA 1
ATOM 9996 C C . THR B 1 585 ? 26.938 19.766 -1.774 1 38.22 585 THR B C 1
ATOM 9998 O O . THR B 1 585 ? 25.891 19.156 -1.517 1 38.22 585 THR B O 1
ATOM 10001 N N . THR B 1 586 ? 27.891 19.594 -0.896 1 44.97 586 THR B N 1
ATOM 10002 C CA . THR B 1 586 ? 27.672 19.516 0.545 1 44.97 586 THR B CA 1
ATOM 10003 C C . THR B 1 586 ? 26.594 20.516 0.976 1 44.97 586 THR B C 1
ATOM 10005 O O . THR B 1 586 ? 26.594 21.672 0.548 1 44.97 586 THR B O 1
ATOM 10008 N N . PRO B 1 587 ? 25.562 19.984 1.52 1 46.59 587 PRO B N 1
ATOM 10009 C CA . PRO B 1 587 ? 24.578 20.953 1.994 1 46.59 587 PRO B CA 1
ATOM 10010 C C . PRO B 1 587 ? 25.219 22.125 2.727 1 46.59 587 PRO B C 1
ATOM 10012 O O . PRO B 1 587 ? 26.266 21.984 3.361 1 46.59 587 PRO B O 1
ATOM 10015 N N . MET B 1 588 ? 24.703 23.297 2.521 1 49.5 588 MET B N 1
ATOM 10016 C CA . MET B 1 588 ? 25.234 24.531 3.078 1 49.5 588 MET B CA 1
ATOM 10017 C C . MET B 1 588 ? 25.391 24.438 4.594 1 49.5 588 MET B C 1
ATOM 10019 O O . MET B 1 588 ? 26.359 24.938 5.156 1 49.5 588 MET B O 1
ATOM 10023 N N . ASP B 1 589 ? 24.469 23.703 5.07 1 49.38 589 ASP B N 1
ATOM 10024 C CA . ASP B 1 589 ? 24.469 23.641 6.531 1 49.38 589 ASP B CA 1
ATOM 10025 C C . ASP B 1 589 ? 25.641 22.812 7.047 1 49.38 589 ASP B C 1
ATOM 10027 O O . ASP B 1 589 ? 26.172 23.078 8.125 1 49.38 589 ASP B O 1
ATOM 10031 N N . VAL B 1 590 ? 25.984 21.875 6.312 1 58.31 590 VAL B N 1
ATOM 10032 C CA . VAL B 1 590 ? 27.156 21.078 6.672 1 58.31 590 VAL B CA 1
ATOM 10033 C C . VAL B 1 590 ? 28.438 21.875 6.398 1 58.31 590 VAL B C 1
ATOM 10035 O O . VAL B 1 590 ? 29.391 21.812 7.176 1 58.31 590 VAL B O 1
ATOM 10038 N N . ARG B 1 591 ? 28.391 22.594 5.453 1 57.84 591 ARG B N 1
ATOM 10039 C CA . ARG B 1 591 ? 29.531 23.406 5.047 1 57.84 591 ARG B CA 1
ATOM 10040 C C . ARG B 1 591 ? 29.891 24.406 6.133 1 57.84 591 ARG B C 1
ATOM 10042 O O . ARG B 1 591 ? 31.078 24.641 6.395 1 57.84 591 ARG B O 1
ATOM 10049 N N . PHE B 1 592 ? 28.844 24.953 6.832 1 55.38 592 PHE B N 1
ATOM 10050 C CA . PHE B 1 592 ? 29.094 26.047 7.746 1 55.38 592 PHE B CA 1
ATOM 10051 C C . PHE B 1 592 ? 29.062 25.578 9.195 1 55.38 592 PHE B C 1
ATOM 10053 O O . PHE B 1 592 ? 28.938 26.391 10.117 1 55.38 592 PHE B O 1
ATOM 10060 N N . ASP B 1 593 ? 29.078 24.297 9.344 1 52.75 593 ASP B N 1
ATOM 10061 C CA . ASP B 1 593 ? 28.938 23.812 10.711 1 52.75 593 ASP B CA 1
ATOM 10062 C C . ASP B 1 593 ? 30.25 23.984 11.484 1 52.75 593 ASP B C 1
ATOM 10064 O O . ASP B 1 593 ? 30.281 23.844 12.711 1 52.75 593 ASP B O 1
ATOM 10068 N N . GLY B 1 594 ? 31.328 24.469 10.867 1 51.12 594 GLY B N 1
ATOM 10069 C CA . GLY B 1 594 ? 32.594 24.828 11.477 1 51.12 594 GLY B CA 1
ATOM 10070 C C . GLY B 1 594 ? 33.312 23.641 12.086 1 51.12 594 GLY B C 1
ATOM 10071 O O . GLY B 1 594 ? 34.312 23.828 12.797 1 51.12 594 GLY B O 1
ATOM 10072 N N . PHE B 1 595 ? 32.75 22.5 11.859 1 51.38 595 PHE B N 1
ATOM 10073 C CA . PHE B 1 595 ? 33.344 21.359 12.555 1 51.38 595 PHE B CA 1
ATOM 10074 C C . PHE B 1 595 ? 33.969 20.391 11.562 1 51.38 595 PHE B C 1
ATOM 10076 O O . PHE B 1 595 ? 33.344 19.984 10.594 1 51.38 595 PHE B O 1
ATOM 10083 N N . GLN B 1 596 ? 35.188 19.906 11.797 1 53.28 596 GLN B N 1
ATOM 10084 C CA . GLN B 1 596 ? 35.969 18.828 11.211 1 53.28 596 GLN B CA 1
ATOM 10085 C C . GLN B 1 596 ? 36.188 19.047 9.711 1 53.28 596 GLN B C 1
ATOM 10087 O O . GLN B 1 596 ? 36.219 18.078 8.945 1 53.28 596 GLN B O 1
ATOM 10092 N N . HIS B 1 597 ? 36.062 20.297 9.289 1 60.91 597 HIS B N 1
ATOM 10093 C CA . HIS B 1 597 ? 36.469 20.609 7.926 1 60.91 597 HIS B CA 1
ATOM 10094 C C . HIS B 1 597 ? 38 20.625 7.797 1 60.91 597 HIS B C 1
ATOM 10096 O O . HIS B 1 597 ? 38.594 21.703 7.684 1 60.91 597 HIS B O 1
ATOM 10102 N N . MET B 1 598 ? 38.656 19.406 7.945 1 59.12 598 MET B N 1
ATOM 10103 C CA . MET B 1 598 ? 40.125 19.344 7.938 1 59.12 598 MET B CA 1
ATOM 10104 C C . MET B 1 598 ? 40.656 19.203 6.516 1 59.12 598 MET B C 1
ATOM 10106 O O . MET B 1 598 ? 40.094 18.453 5.715 1 59.12 598 MET B O 1
ATOM 10110 N N . PRO B 1 599 ? 41.531 20.047 6.172 1 62.16 599 PRO B N 1
ATOM 10111 C CA . PRO B 1 599 ? 42.125 19.922 4.844 1 62.16 599 PRO B CA 1
ATOM 10112 C C . PRO B 1 599 ? 42.906 18.609 4.664 1 62.16 599 PRO B C 1
ATOM 10114 O O . PRO B 1 599 ? 43.625 18.188 5.574 1 62.16 599 PRO B O 1
ATOM 10117 N N . GLU B 1 600 ? 42.438 17.844 3.721 1 65.81 600 GLU B N 1
ATOM 10118 C CA . GLU B 1 600 ? 43.188 16.625 3.385 1 65.81 600 GLU B CA 1
ATOM 10119 C C . GLU B 1 600 ? 43.844 16.75 2.018 1 65.81 600 GLU B C 1
ATOM 10121 O O . GLU B 1 600 ? 43.344 17.438 1.132 1 65.81 600 GLU B O 1
ATOM 10126 N N . TRP B 1 601 ? 45.094 16.25 1.895 1 60.72 601 TRP B N 1
ATOM 10127 C CA . TRP B 1 601 ? 45.812 16.281 0.641 1 60.72 601 TRP B CA 1
ATOM 10128 C C . TRP B 1 601 ? 45.312 15.234 -0.337 1 60.72 601 TRP B C 1
ATOM 10130 O O . TRP B 1 601 ? 45.188 14.062 0.014 1 60.72 601 TRP B O 1
ATOM 10140 N N . SER B 1 602 ? 44.719 15.688 -1.359 1 62.5 602 SER B N 1
ATOM 10141 C CA . SER B 1 602 ? 44.25 14.797 -2.428 1 62.5 602 SER B CA 1
ATOM 10142 C C . SER B 1 602 ? 45.438 14.359 -3.305 1 62.5 602 SER B C 1
ATOM 10144 O O . SER B 1 602 ? 46.469 15.023 -3.355 1 62.5 602 SER B O 1
ATOM 10146 N N . GLN B 1 603 ? 45.438 13.219 -3.863 1 59.44 603 GLN B N 1
ATOM 10147 C CA . GLN B 1 603 ? 46.531 12.688 -4.672 1 59.44 603 GLN B CA 1
ATOM 10148 C C . GLN B 1 603 ? 46.656 13.445 -5.988 1 59.44 603 GLN B C 1
ATOM 10150 O O . GLN B 1 603 ? 47.75 13.562 -6.543 1 59.44 603 GLN B O 1
ATOM 10155 N N . SER B 1 604 ? 45.562 14.023 -6.449 1 65.69 604 SER B N 1
ATOM 10156 C CA . SER B 1 604 ? 45.625 14.789 -7.695 1 65.69 604 SER B CA 1
ATOM 10157 C C . SER B 1 604 ? 45.156 16.219 -7.496 1 65.69 604 SER B C 1
ATOM 10159 O O . SER B 1 604 ? 44.312 16.484 -6.613 1 65.69 604 SER B O 1
ATOM 10161 N N . ARG B 1 605 ? 45.844 17.062 -8.203 1 71.06 605 ARG B N 1
ATOM 10162 C CA . ARG B 1 605 ? 45.438 18.453 -8.188 1 71.06 605 ARG B CA 1
ATOM 10163 C C . ARG B 1 605 ? 44.094 18.641 -8.844 1 71.06 605 ARG B C 1
ATOM 10165 O O . ARG B 1 605 ? 43.812 18.062 -9.891 1 71.06 605 ARG B O 1
ATOM 10172 N N . GLN B 1 606 ? 43.219 19.156 -8.078 1 73.81 606 GLN B N 1
ATOM 10173 C CA . GLN B 1 606 ? 41.906 19.484 -8.609 1 73.81 606 GLN B CA 1
ATOM 10174 C C . GLN B 1 606 ? 41.656 21 -8.594 1 73.81 606 GLN B C 1
ATOM 10176 O O . GLN B 1 606 ? 42.312 21.719 -7.84 1 73.81 606 GLN B O 1
ATOM 10181 N N . LYS B 1 607 ? 40.875 21.5 -9.461 1 78 607 LYS B N 1
ATOM 10182 C CA . LYS B 1 607 ? 40.5 22.906 -9.461 1 78 607 LYS B CA 1
ATOM 10183 C C . LYS B 1 607 ? 39.719 23.266 -8.203 1 78 607 LYS B C 1
ATOM 10185 O O . LYS B 1 607 ? 38.875 22.484 -7.762 1 78 607 LYS B O 1
ATOM 10190 N N . CYS B 1 608 ? 40 24.297 -7.625 1 75.44 608 CYS B N 1
ATOM 10191 C CA . CYS B 1 608 ? 39.312 24.812 -6.445 1 75.44 608 CYS B CA 1
ATOM 10192 C C . CYS B 1 608 ? 37.844 24.953 -6.711 1 75.44 608 CYS B C 1
ATOM 10194 O O . CYS B 1 608 ? 37.438 25.516 -7.734 1 75.44 608 CYS B O 1
ATOM 10196 N N . LYS B 1 609 ? 37 24.438 -5.887 1 74.19 609 LYS B N 1
ATOM 10197 C CA . LYS B 1 609 ? 35.562 24.406 -6.078 1 74.19 609 LYS B CA 1
ATOM 10198 C C . LYS B 1 609 ? 34.906 25.641 -5.488 1 74.19 609 LYS B C 1
ATOM 10200 O O . LYS B 1 609 ? 33.688 25.797 -5.555 1 74.19 609 LYS B O 1
ATOM 10205 N N . TYR B 1 610 ? 35.719 26.516 -4.898 1 73.56 610 TYR B N 1
ATOM 10206 C CA . TYR B 1 610 ? 35.188 27.781 -4.434 1 73.56 610 TYR B CA 1
ATOM 10207 C C . TYR B 1 610 ? 34.906 28.719 -5.602 1 73.56 610 TYR B C 1
ATOM 10209 O O . TYR B 1 610 ? 35.719 28.859 -6.504 1 73.56 610 TYR B O 1
ATOM 10217 N N . LEU B 1 611 ? 33.812 29.328 -5.594 1 72.38 611 LEU B N 1
ATOM 10218 C CA . LEU B 1 611 ? 33.375 30.203 -6.684 1 72.38 611 LEU B CA 1
ATOM 10219 C C . LEU B 1 611 ? 34.344 31.375 -6.848 1 72.38 611 LEU B C 1
ATOM 10221 O O . LEU B 1 611 ? 34.594 32.094 -5.891 1 72.38 611 LEU B O 1
ATOM 10225 N N . GLY B 1 612 ? 34.938 31.594 -8.023 1 68.25 612 GLY B N 1
ATOM 10226 C CA . GLY B 1 612 ? 35.781 32.719 -8.344 1 68.25 612 GLY B CA 1
ATOM 10227 C C . GLY B 1 612 ? 37.281 32.406 -8.289 1 68.25 612 GLY B C 1
ATOM 10228 O O . GLY B 1 612 ? 38.125 33.219 -8.719 1 68.25 612 GLY B O 1
ATOM 10229 N N . CYS B 1 613 ? 37.594 31.25 -7.688 1 73.31 613 CYS B N 1
ATOM 10230 C CA . CYS B 1 613 ? 39.031 30.922 -7.59 1 73.31 613 CYS B CA 1
ATOM 10231 C C . CYS B 1 613 ? 39.438 30.016 -8.75 1 73.31 613 CYS B C 1
ATOM 10233 O O . CYS B 1 613 ? 38.719 29.094 -9.117 1 73.31 613 CYS B O 1
ATOM 10235 N N . LYS B 1 614 ? 40.375 30.375 -9.461 1 70.75 614 LYS B N 1
ATOM 10236 C CA . LYS B 1 614 ? 40.906 29.625 -10.586 1 70.75 614 LYS B CA 1
ATOM 10237 C C . LYS B 1 614 ? 42.125 28.797 -10.18 1 70.75 614 LYS B C 1
ATOM 10239 O O . LYS B 1 614 ? 42.875 28.312 -11.031 1 70.75 614 LYS B O 1
ATOM 10244 N N . GLY B 1 615 ? 42.312 28.641 -8.922 1 73.31 615 GLY B N 1
ATOM 10245 C CA . GLY B 1 615 ? 43.5 27.938 -8.445 1 73.31 615 GLY B CA 1
ATOM 10246 C C . GLY B 1 615 ? 43.344 26.422 -8.5 1 73.31 615 GLY B C 1
ATOM 10247 O O . GLY B 1 615 ? 42.25 25.906 -8.617 1 73.31 615 GLY B O 1
ATOM 10248 N N . ILE B 1 616 ? 44.375 25.734 -8.695 1 77.44 616 ILE B N 1
ATOM 10249 C CA . ILE B 1 616 ? 44.438 24.281 -8.625 1 77.44 616 ILE B CA 1
ATOM 10250 C C . ILE B 1 616 ? 45.125 23.859 -7.32 1 77.44 616 ILE B C 1
ATOM 10252 O O . ILE B 1 616 ? 46.125 24.422 -6.926 1 77.44 616 ILE B O 1
ATOM 10256 N N . THR B 1 617 ? 44.406 23.109 -6.57 1 73.44 617 THR B N 1
ATOM 10257 C CA . THR B 1 617 ? 44.906 22.766 -5.246 1 73.44 617 THR B CA 1
ATOM 10258 C C . THR B 1 617 ? 44.906 21.25 -5.039 1 73.44 617 THR B C 1
ATOM 10260 O O . THR B 1 617 ? 44.156 20.531 -5.711 1 73.44 617 THR B O 1
ATOM 10263 N N . TYR B 1 618 ? 45.875 20.859 -4.16 1 70.62 618 TYR B N 1
ATOM 10264 C CA . TYR B 1 618 ? 45.969 19.484 -3.697 1 70.62 618 TYR B CA 1
ATOM 10265 C C . TYR B 1 618 ? 45.094 19.281 -2.449 1 70.62 618 TYR B C 1
ATOM 10267 O O . TYR B 1 618 ? 44.969 18.156 -1.964 1 70.62 618 TYR B O 1
ATOM 10275 N N . ILE B 1 619 ? 44.531 20.266 -1.982 1 70.5 619 ILE B N 1
ATOM 10276 C CA . ILE B 1 619 ? 43.875 20.219 -0.676 1 70.5 619 ILE B CA 1
ATOM 10277 C C . ILE B 1 619 ? 42.375 20.047 -0.854 1 70.5 619 ILE B C 1
ATOM 10279 O O . ILE B 1 619 ? 41.75 20.719 -1.674 1 70.5 619 ILE B O 1
ATOM 10283 N N . SER B 1 620 ? 41.844 19.031 -0.196 1 76.31 620 SER B N 1
ATOM 10284 C CA . SER B 1 620 ? 40.406 18.797 -0.181 1 76.31 620 SER B CA 1
ATOM 10285 C C . SER B 1 620 ? 39.875 18.703 1.246 1 76.31 620 SER B C 1
ATOM 10287 O O . SER B 1 620 ? 40.625 18.406 2.176 1 76.31 620 SER B O 1
ATOM 10289 N N . CYS B 1 621 ? 38.656 19.172 1.531 1 70.38 621 CYS B N 1
ATOM 10290 C CA . CYS B 1 621 ? 38.031 19.062 2.848 1 70.38 621 CYS B CA 1
ATOM 10291 C C . CYS B 1 621 ? 37.625 17.625 3.131 1 70.38 621 CYS B C 1
ATOM 10293 O O . CYS B 1 621 ? 36.938 17 2.316 1 70.38 621 CYS B O 1
ATOM 10295 N N . ALA B 1 622 ? 38.094 17.156 4.211 1 64 622 ALA B N 1
ATOM 10296 C CA . ALA B 1 622 ? 37.844 15.781 4.609 1 64 622 ALA B CA 1
ATOM 10297 C C . ALA B 1 622 ? 36.344 15.508 4.734 1 64 622 ALA B C 1
ATOM 10299 O O . ALA B 1 622 ? 35.875 14.406 4.418 1 64 622 ALA B O 1
ATOM 10300 N N . LYS B 1 623 ? 35.688 16.5 5.098 1 59.97 623 LYS B N 1
ATOM 10301 C CA . LYS B 1 623 ? 34.25 16.359 5.371 1 59.97 623 LYS B CA 1
ATOM 10302 C C . LYS B 1 623 ? 33.438 16.625 4.117 1 59.97 623 LYS B C 1
ATOM 10304 O O . LYS B 1 623 ? 32.469 15.891 3.822 1 59.97 623 LYS B O 1
ATOM 10309 N N . CYS B 1 624 ? 33.781 17.625 3.385 1 64.81 624 CYS B N 1
ATOM 10310 C CA . CYS B 1 624 ? 33 18.094 2.26 1 64.81 624 CYS B CA 1
ATOM 10311 C C . CYS B 1 624 ? 33.469 17.453 0.956 1 64.81 624 CYS B C 1
ATOM 10313 O O . CYS B 1 624 ? 32.781 17.562 -0.068 1 64.81 624 CYS B O 1
ATOM 10315 N N . SER B 1 625 ? 34.562 16.844 0.893 1 66.62 625 SER B N 1
ATOM 10316 C CA . SER B 1 625 ? 35.219 16.219 -0.238 1 66.62 625 SER B CA 1
ATOM 10317 C C . SER B 1 625 ? 35.312 17.156 -1.434 1 66.62 625 SER B C 1
ATOM 10319 O O . SER B 1 625 ? 35.094 16.75 -2.574 1 66.62 625 SER B O 1
ATOM 10321 N N . LYS B 1 626 ? 35.531 18.391 -1.157 1 75.44 626 LYS B N 1
ATOM 10322 C CA . LYS B 1 626 ? 35.719 19.422 -2.182 1 75.44 626 LYS B CA 1
ATOM 10323 C C . LYS B 1 626 ? 37.125 19.969 -2.16 1 75.44 626 LYS B C 1
ATOM 10325 O O . LYS B 1 626 ? 37.688 20.219 -1.089 1 75.44 626 LYS B O 1
ATOM 10330 N N . ALA B 1 627 ? 37.719 20.094 -3.309 1 76.75 627 ALA B N 1
ATOM 10331 C CA . ALA B 1 627 ? 39.062 20.703 -3.434 1 76.75 627 ALA B CA 1
ATOM 10332 C C . ALA B 1 627 ? 38.969 22.219 -3.268 1 76.75 627 ALA B C 1
ATOM 10334 O O . ALA B 1 627 ? 38.219 22.891 -3.961 1 76.75 627 ALA B O 1
ATOM 10335 N N . LEU B 1 628 ? 39.625 22.719 -2.234 1 78.88 628 LEU B N 1
ATOM 10336 C CA . LEU B 1 628 ? 39.656 24.141 -1.926 1 78.88 628 LEU B CA 1
ATOM 10337 C C . LEU B 1 628 ? 41.094 24.625 -1.729 1 78.88 628 LEU B C 1
ATOM 10339 O O . LEU B 1 628 ? 41.875 23.969 -1.079 1 78.88 628 LEU B O 1
ATOM 10343 N N . CYS B 1 629 ? 41.438 25.734 -2.33 1 73.25 629 CYS B N 1
ATOM 10344 C CA . CYS B 1 629 ? 42.75 26.312 -2.223 1 73.25 629 CYS B CA 1
ATOM 10345 C C . CYS B 1 629 ? 43.031 26.766 -0.792 1 73.25 629 CYS B C 1
ATOM 10347 O O . CYS B 1 629 ? 42.156 27.266 -0.106 1 73.25 629 CYS B O 1
ATOM 10349 N N . PHE B 1 630 ? 44.156 26.344 -0.236 1 68.56 630 PHE B N 1
ATOM 10350 C CA . PHE B 1 630 ? 44.656 26.797 1.054 1 68.56 630 PHE B CA 1
ATOM 10351 C C . PHE B 1 630 ? 46.094 27.297 0.931 1 68.56 630 PHE B C 1
ATOM 10353 O O . PHE B 1 630 ? 47.062 26.562 1.23 1 68.56 630 PHE B O 1
ATOM 10360 N N . THR B 1 631 ? 46.281 28.359 0.263 1 63.06 631 THR B N 1
ATOM 10361 C CA . THR B 1 631 ? 47.594 28.984 0.104 1 63.06 631 THR B CA 1
ATOM 10362 C C . THR B 1 631 ? 47.625 30.359 0.774 1 63.06 631 THR B C 1
ATOM 10364 O O . THR B 1 631 ? 46.594 30.875 1.197 1 63.06 631 THR B O 1
ATOM 10367 N N . ARG B 1 632 ? 48.812 30.938 1.02 1 59.47 632 ARG B N 1
ATOM 10368 C CA . ARG B 1 632 ? 49 32.25 1.623 1 59.47 632 ARG B CA 1
ATOM 10369 C C . ARG B 1 632 ? 48.219 33.312 0.859 1 59.47 632 ARG B C 1
ATOM 10371 O O . ARG B 1 632 ? 47.719 34.281 1.456 1 59.47 632 ARG B O 1
ATOM 10378 N N . SER B 1 633 ? 48 33.125 -0.427 1 62.28 633 SER B N 1
ATOM 10379 C CA . SER B 1 633 ? 47.344 34.156 -1.244 1 62.28 633 SER B CA 1
ATOM 10380 C C . SER B 1 633 ? 45.875 33.875 -1.407 1 62.28 633 SER B C 1
ATOM 10382 O O . SER B 1 633 ? 45.062 34.812 -1.551 1 62.28 633 SER B O 1
ATOM 10384 N N . SER B 1 634 ? 45.406 32.594 -1.395 1 64.31 634 SER B N 1
ATOM 10385 C CA . SER B 1 634 ? 44 32.25 -1.599 1 64.31 634 SER B CA 1
ATOM 10386 C C . SER B 1 634 ? 43.531 31.172 -0.624 1 64.31 634 SER B C 1
ATOM 10388 O O . SER B 1 634 ? 44 30.031 -0.686 1 64.31 634 SER B O 1
ATOM 10390 N N . ASN B 1 635 ? 42.844 31.609 0.373 1 66 635 ASN B N 1
ATOM 10391 C CA . ASN B 1 635 ? 42.281 30.688 1.363 1 66 635 ASN B CA 1
ATOM 10392 C C . ASN B 1 635 ? 40.812 30.359 1.063 1 66 635 ASN B C 1
ATOM 10394 O O . ASN B 1 635 ? 39.906 30.781 1.802 1 66 635 ASN B O 1
ATOM 10398 N N . CYS B 1 636 ? 40.625 29.656 0.054 1 74.44 636 CYS B N 1
ATOM 10399 C CA . CYS B 1 636 ? 39.281 29.234 -0.367 1 74.44 636 CYS B CA 1
ATOM 10400 C C . CYS B 1 636 ? 38.688 28.25 0.62 1 74.44 636 CYS B C 1
ATOM 10402 O O . CYS B 1 636 ? 37.469 28.156 0.752 1 74.44 636 CYS B O 1
ATOM 10404 N N . PHE B 1 637 ? 39.469 27.609 1.36 1 74.19 637 PHE B N 1
ATOM 10405 C CA . PHE B 1 637 ? 39.031 26.609 2.34 1 74.19 637 PHE B CA 1
ATOM 10406 C C . PHE B 1 637 ? 38.25 27.281 3.465 1 74.19 637 PHE B C 1
ATOM 10408 O O . PHE B 1 637 ? 37.156 26.812 3.824 1 74.19 637 PHE B O 1
ATOM 10415 N N . ASN B 1 638 ? 38.844 28.344 3.93 1 67.75 638 ASN B N 1
ATOM 10416 C CA . ASN B 1 638 ? 38.156 29.078 4.984 1 67.75 638 ASN B CA 1
ATOM 10417 C C . ASN B 1 638 ? 36.938 29.812 4.445 1 67.75 638 ASN B C 1
ATOM 10419 O O . ASN B 1 638 ? 35.875 29.844 5.094 1 67.75 638 ASN B O 1
ATOM 10423 N N . LYS B 1 639 ? 36.969 30.344 3.309 1 72.06 639 LYS B N 1
ATOM 10424 C CA . LYS B 1 639 ? 35.875 31.094 2.727 1 72.06 639 LYS B CA 1
ATOM 10425 C C . LYS B 1 639 ? 34.688 30.188 2.41 1 72.06 639 LYS B C 1
ATOM 10427 O O . LYS B 1 639 ? 33.531 30.594 2.514 1 72.06 639 LYS B O 1
ATOM 10432 N N . TYR B 1 640 ? 35.062 29.047 2.082 1 73.69 640 TYR B N 1
ATOM 10433 C CA . TYR B 1 640 ? 34.062 28.047 1.737 1 73.69 640 TYR B CA 1
ATOM 10434 C C . TYR B 1 640 ? 33.312 27.578 2.98 1 73.69 640 TYR B C 1
ATOM 10436 O O . TYR B 1 640 ? 32.125 27.219 2.914 1 73.69 640 TYR B O 1
ATOM 10444 N N . HIS B 1 641 ? 33.938 27.609 4.074 1 67.38 641 HIS B N 1
ATOM 10445 C CA . HIS B 1 641 ? 33.406 27.016 5.285 1 67.38 641 HIS B CA 1
ATOM 10446 C C . HIS B 1 641 ? 32.938 28.094 6.27 1 67.38 641 HIS B C 1
ATOM 10448 O O . HIS B 1 641 ? 32.406 27.781 7.34 1 67.38 641 HIS B O 1
ATOM 10454 N N . MET B 1 642 ? 33.281 29.312 6.027 1 60.66 642 MET B N 1
ATOM 10455 C CA . MET B 1 642 ? 32.844 30.422 6.875 1 60.66 642 MET B CA 1
ATOM 10456 C C . MET B 1 642 ? 31.75 31.234 6.184 1 60.66 642 MET B C 1
ATOM 10458 O O . MET B 1 642 ? 31.781 31.422 4.965 1 60.66 642 MET B O 1
ATOM 10462 N N . LYS B 1 643 ? 30.578 31.484 6.801 1 53.81 643 LYS B N 1
ATOM 10463 C CA . LYS B 1 643 ? 29.547 32.375 6.305 1 53.81 643 LYS B CA 1
ATOM 10464 C C . LYS B 1 643 ? 30.109 33.781 6.035 1 53.81 643 LYS B C 1
ATOM 10466 O O . LYS B 1 643 ? 30.969 34.25 6.789 1 53.81 643 LYS B O 1
#

InterPro domains:
  IPR029526 PiggyBac transposable element-derived protein [PF13843] (154-522)

Secondary structure (DSSP, 8-state):
--------HHHHHHHHHS--SS-SPPP-GGGGGGTTTT--HHHHHHHTTT----------------------------------------------------------------S--PPP-----EE-PPPP--GGG---S--PPPHHHHT--SHHHHHHHHS-HHHHHHHHHHHHHHHHHH-TTS-----HHHHHHHHHHHHHHHHSB-SSSGGGGSSSS--HHHHTT--HHHHHHHHHH--SS-GGGPPPTTSTT--TTTTTHHHHHHHHHHHHTSPPPSEEEEEEEEEE--S--TTEEE-TTSSS-EEEEEEEEEETT--EEEEEE--S-TT-GGGS-TTS----HHHHHHHHHGGGSPTTS-EEEEE-TTT--HHHHHHHHHTTEEEEEE--GGGSTT--PPPHHHHHHSPTT-EEEEEEEETTEEEEEEEEESSSEEEEEESS--SPSEEEEEEEETTTTEEEEEEEEHHHHHHHHHTTHHHHHHHHHHHT------SSHHHHHHHHHHHHHHHHHHHHHHHHHHHTT------HHHHHHHHHHHHHT-SS------SS-----------------------HHHHTS-SS--EEEEEEEEE--STT---EEEEEETTT--B--BSSS-BHHHHHH--/--------HHHHHHHHHS--SS-SPPP-GGGGGGTTTT--HHHHHHHHTT----------------------------------------------------------------S--PPP-----EE-PPPP--GGG---S--PPPHHHHT--SHHHHHHHHS-HHHHHHHHHHHHHHHHHH-TTS-----HHHHHHHHHHHHHHHHSB-SSSGGGGSSSS--HHHHTT--HHHHHHHHHH--SS-GGGPPPTTSTT--TTTTTHHHHHHHHHHHHTSPPPSEEEEEEEEEE--S--TTEEE-TTSSS-EEEEEEEEEETT--EEEEEE--S-TT-GGGS-TTS----HHHHHHHHHGGGSPTTS-EEEEE-TTT--HHHHHHHHHTTEEEEEE--GGGSTT--PPPHHHHHHSPTT-EEEEEEEETTEEEEEEEEESSSEEEEEESS--SPSEEEEEEEETTTTEEEEEEEEHHHHHHHHHTTHHHHHHHHHHHT------SSHHHHHHHHHHHHHHHHHHHHHHHHHHHTT------HHHHHHHHHHHHHT-SS------SS-----------------------HHHHTS-SS--EEEEEEEEE--STT---EEEEEETTT--B--BSSS-BHHHHHH--

Sequence (1286 aa):
MSNHKGLSEQEMLYALFEIPVDSDDEFDENDFDELNEFVTVDDMDGYLNSNEVELPVIDENLVFVESLNHNNPIVTSVPHDVTNDVLLSSTYTNNFSENTTQPTVSISENTNCHQKPFTPITSVNWTNIPFEHSTSSQFLGSEELTADILNLDSPYQIFSYFFDNDLIDHICEETLKYSIQKNIQKPFKINRTDFKRFLGICIMMSVHKNPSIRSYWSSNIGNTVIKNTMPVNVFEKIKQFLHFNDNSQLIPFNRPGHDRLYRIRPLLETLNKKFQSVPLEECLSIDEQLCSTKTKHYLKQYIPMKPHKWGYKLFVMAGVSGFAYNVEIYSGQENNSDLRRPCEPDIGASANVVVRLARIIPSNNNFKLYYDNYYTSIQLMIYLKSRGIESLGTVRRNRLKNVPFPSDTVMKSKDRGTMYECTATVNEEKITAVLWKDNKLVILLSTFVGMNPVEHVKRFSKKEKKTIMVPFPNIVSIYNKHMGGVDLLDANIGRYKISIKSRKWYMRLFYHLIDITVTNSWILQKRINESKGQKYQSSLADFREELAVSLCQMGELVSPKRGRPLKEDKLGNITDKKRQRNVNTTPMDVRFDGFQHMPEWSQSRQKCKYLGCKGITYISCAKCSKALCFTRSSNCFNKYHMKMSNHKGLSEQEMLYALFEIPVDSDDEFDENDFDELNEFVTVDDMDGYLNSNEVELPVIDENLVFVESLNHNNPIVTSVPHDVTNDVLLSSTYTNNFSENTTQPTVSISENTNCHQKPFTPITSVNWTNIPFEHSTSSQFLGSEELTADILNLDSPYQIFSYFFDNDLIDHICEETLKYSIQKNIQKPFKINRTDFKRFLGICIMMSVHKNPSIRSYWSSNIGNTVIKNTMPVNVFEKIKQFLHFNDNSQLIPFNRPGHDRLYRIRPLLETLNKKFQSVPLEECLSIDEQLCSTKTKHYLKQYIPMKPHKWGYKLFVMAGVSGFAYNVEIYSGQENNSDLRRPCEPDIGASANVVVRLARIIPSNNNFKLYYDNYYTSIQLMIYLKSRGIESLGTVRRNRLKNVPFPSDTVMKSKDRGTMYECTATVNEEKITAVLWKDNKLVILLSTFVGMNPVEHVKRFSKKEKKTIMVPFPNIVSIYNKHMGGVDLLDANIGRYKISIKSRKWYMRLFYHLIDITVTNSWILQKRINESKGQKYQSSLADFREELAVSLCQMGELVSPKRGRPLKEDKLGNITDKKRQRNVNTTPMDVRFDGFQHMPEWSQSRQKCKYLGCKGITYISCAKCSKALCFTRSSNCFNKYHMK

Solvent-accessible surface area (backbone atoms only — not comparable to full-atom values): 74172 Å² total; per-residue (Å²): 134,81,80,74,76,68,67,52,52,67,56,48,55,52,56,55,58,43,58,68,80,46,39,74,57,74,75,61,73,83,36,50,74,73,58,72,75,67,68,54,77,70,62,54,61,58,62,74,64,54,80,71,66,73,65,72,78,70,68,71,73,46,61,80,80,80,81,76,80,74,77,79,79,85,73,88,81,85,79,84,77,84,73,85,76,82,79,81,73,86,82,81,80,77,81,77,80,79,84,70,72,74,69,73,74,67,75,62,70,72,64,71,54,77,61,73,79,82,71,84,81,86,77,62,66,66,38,74,53,78,62,73,74,58,83,80,59,53,70,66,66,67,62,67,74,54,71,78,61,60,70,46,83,45,61,54,53,41,38,34,65,52,62,32,68,68,60,47,48,50,32,35,51,25,14,28,53,47,24,32,73,74,35,71,90,61,63,51,80,60,52,67,51,56,50,39,27,51,50,11,44,48,44,36,44,19,50,45,35,53,54,33,76,71,44,37,67,37,86,70,73,22,35,66,62,50,50,61,49,50,58,68,68,58,53,52,49,48,64,69,35,61,36,52,44,68,72,85,73,58,57,58,81,94,39,91,82,42,53,92,52,51,57,48,40,58,58,52,53,53,42,33,56,42,37,54,69,50,57,57,56,61,44,26,9,43,44,79,43,70,47,67,48,90,64,91,50,76,58,48,36,81,42,82,89,42,95,63,34,36,12,39,42,30,40,34,35,10,20,61,87,23,39,60,40,34,74,42,72,61,75,86,58,71,70,41,69,84,77,53,54,90,77,50,77,88,70,47,54,55,33,40,50,52,54,62,62,47,63,80,56,69,66,68,22,30,35,37,41,25,37,46,45,82,45,46,42,64,65,52,46,50,54,37,41,75,43,25,29,36,36,40,26,33,38,50,72,88,64,48,64,79,61,92,64,80,52,69,72,61,55,69,73,47,62,64,32,47,67,49,59,36,19,31,65,53,96,89,38,59,36,27,38,38,41,38,30,59,97,45,80,45,36,37,39,21,52,63,55,30,54,69,63,70,40,73,41,84,43,77,34,80,91,71,71,39,76,39,77,28,57,35,42,33,43,57,46,54,47,45,69,36,49,49,2,46,55,46,32,49,30,59,38,55,65,44,46,60,39,73,81,61,64,45,72,64,53,55,51,49,45,48,50,50,44,50,48,51,51,37,30,54,52,48,50,42,52,46,29,49,77,72,74,39,88,67,80,73,47,71,63,55,48,41,48,53,30,13,52,37,29,31,59,44,55,66,68,58,59,71,84,57,63,66,82,38,47,80,24,60,48,39,54,44,74,57,88,74,70,87,59,83,69,79,67,60,49,67,66,48,42,51,58,74,50,67,69,42,78,32,78,45,72,44,75,33,61,23,70,39,88,91,51,85,47,69,15,42,29,20,26,66,66,60,71,40,29,24,28,78,47,99,88,44,52,35,45,57,58,62,31,45,131,135,82,79,72,78,68,66,52,50,62,55,47,55,51,55,52,58,42,56,68,82,47,40,74,57,75,74,59,73,82,34,50,74,72,57,72,75,67,66,53,76,72,62,54,63,57,60,73,64,55,78,70,65,73,64,71,80,70,69,74,73,46,60,75,79,79,81,77,79,73,80,76,75,85,73,84,78,84,77,85,77,86,72,86,79,81,81,77,74,82,78,82,79,77,82,77,80,80,83,69,72,76,68,72,72,66,74,62,70,74,64,72,57,77,62,75,80,80,73,83,79,85,78,64,65,66,38,76,52,79,63,73,74,57,82,80,60,52,69,65,65,65,63,68,76,54,70,78,62,62,69,49,82,46,63,54,52,40,38,36,65,52,62,32,68,68,60,46,48,50,32,34,51,25,15,28,53,46,24,33,75,75,35,71,89,62,63,50,80,60,53,67,50,55,50,40,27,50,50,10,45,49,46,35,46,19,52,45,35,53,53,32,76,70,43,38,67,38,85,70,73,20,34,67,62,48,50,61,49,52,56,67,67,58,53,52,49,50,65,70,37,61,36,52,41,68,70,87,73,58,58,57,81,93,40,90,83,42,54,93,55,52,56,48,42,58,57,52,54,50,44,33,55,41,37,54,68,50,57,56,56,62,45,27,10,42,44,80,42,71,46,68,46,90,65,90,50,78,60,47,35,79,42,82,88,41,95,62,33,36,13,40,43,29,42,34,35,9,19,61,87,23,39,61,38,33,76,43,71,60,74,85,57,71,69,41,69,84,78,53,54,92,78,52,75,89,70,47,55,55,32,40,51,52,54,62,62,48,64,80,55,70,66,68,22,30,35,36,40,23,38,45,47,81,42,46,43,64,65,52,45,51,55,38,41,75,44,25,30,36,37,41,27,34,40,52,71,88,64,47,64,79,59,92,64,79,51,68,73,61,53,69,72,47,62,66,31,46,67,48,59,36,20,31,66,54,96,90,37,59,38,28,39,36,40,39,31,59,98,44,80,44,36,37,38,20,51,64,53,30,55,70,64,70,40,73,41,82,42,76,33,78,90,72,71,40,76,40,77,30,56,35,42,33,42,58,48,54,47,41,64,35,49,50,3,44,55,47,33,50,31,58,38,57,66,45,46,61,36,76,78,61,61,44,71,64,52,54,50,49,45,49,51,49,44,50,48,52,51,36,30,55,52,48,52,40,51,46,28,48,74,72,72,39,87,67,81,75,48,70,65,54,49,41,48,54,30,13,52,38,30,31,58,43,57,67,70,58,60,72,84,58,64,66,81,38,46,81,23,57,53,40,55,42,74,48,88,73,68,87,59,83,70,77,66,59,49,66,67,48,41,51,59,74,50,68,70,44,79,32,80,45,74,46,73,34,62,22,69,40,89,92,51,86,48,70,16,40,29,20,24,66,66,59,72,42,30,22,27,79,47,98,88,44,54,33,47,57,57,62,32,45,130

Organism: Aphis glycines (NCBI:txid307491)